Protein AF-0000000085010462 (afdb_homodimer)

InterPro domains:
  IPR046797 PD-(D/E)XK nuclease-like [PF20516] (203-446)

pLDDT: mean 72.64, std 32.78, range [14.13, 98.88]

Nearest PDB structures (foldseek):
  7nsh-assembly1_Ba  TM=4.538E-01  e=1.465E-03  Sus scrofa
  1n3g-assembly1_A  TM=2.959E-01  e=2.990E-01  Escherichia coli
  4tty-assembly1_B  TM=4.548E-01  e=4.656E+00  Chlamydomonas reinhardtii
  6hr9-assembly1_A  TM=2.510E-01  e=1.864E+00  Pseudomonas aeruginosa PAO1
  7z8l-assembly1_f  TM=2.299E-01  e=8.248E+00  Homo sapiens

Sequence (916 aa):
MFDQVIDIKSRIQQWRLNTAIQTNDYEPPTGSEQHWKSPCRDIPTPPPSNHDMDRSPSPAKKRRVGQSPVEEDDVQKTPTARSRDASDLPYRLSNPPSFAASESSAASSRYSKSPSRRSGSPTKRFHLQALKKPVFYMPLYDNATDQLPADVQKLYSRIYQIAVERDAFLPHIIRDEICAATGRHIKGSWFTTSPTEQGSMSRDEDRSIALKELEKLKDIVSDARDSQALNRSEASWNMEVHGPLLKLALKPFSSVKRELATTARILPPFVPTSDGAGQAVESKMIDFVLVLALDNIQTSSADKALAERIRDTVLSEPRDMQSVNQTQYQPVQFRPIGSMIETKVTGSAEEGRIQLGVSTAAWHQRIGAFLEAKRSAFPEEDRRAIATLPQLLVLEQEWKLYFACDRGNCLEMVGDMSVGDNKSLIGAYIVVAVVREIARYMTSTYKEFITHVFEPGIMFDQVIDIKSRIQQWRLNTAIQTNDYEPPTGSEQHWKSPCRDIPTPPPSNHDMDRSPSPAKKRRVGQSPVEEDDVQKTPTARSRDASDLPYRLSNPPSFAASESSAASSRYSKSPSRRSGSPTKRFHLQALKKPVFYMPLYDNATDQLPADVQKLYSRIYQIAVERDAFLPHIIRDEICAATGRHIKGSWFTTSPTEQGSMSRDEDRSIALKELEKLKDIVSDARDSQALNRSEASWNMEVHGPLLKLALKPFSSVKRELATTARILPPFVPTSDGAGQAVESKMIDFVLVLALDNIQTSSADKALAERIRDTVLSEPRDMQSVNQTQYQPVQFRPIGSMIETKVTGSAEEGRIQLGVSTAAWHQRIGAFLEAKRSAFPEEDRRAIATLPQLLVLEQEWKLYFACDRGNCLEMVGDMSVGDNKSLIGAYIVVAVVREIARYMTSTYKEFITHVFEPGI

Foldseek 3Di:
DDDDDDDPPPVPPPVPPDVPPPPPDPPPPPPPPDDPDPDPDDDDDDDDDDDDDDDDDDDDDDDDDDDDDDDDDDDDDDDDDYYDDDDDDDPPVDDPDPPPPPPPPPPVPPPVPVPPPPCPPPPPPDAQQQFQFREAAAEQDPPNLVVDDPLCSVLVVVLCCCFPVLAALAAPLCQVVVCVVAVHDDDPRNHHDPPPDDDPVVSVVVSVLNVVLLVLLVQLLVQLVVCVVVVHDPVSNCVRHVVSLLQSLCVVPQFKDKDFKQPFDFQPVLFTAGVPPRDGDPAGIFGMFIWGRLCDPPHDPVSNVLLVLLQVVLVPDPPSLSALFRGPPPVRRSTHTQETEHEPQDDDPVVSVVNRSRRVSSRCSSLVVLLVVQCVVPVPDDDDDDDKGWYWYHYNFWIWIWIFDDPPSHTYTYDTDTQFGSNDSSRSSSVSSSSNSSSVSCVPSVVVVSCVSRDRDD/DPPDVPPPVPVVVPVVPPPPPDPPPPPPDDPDPDPPDDDDDDDDDDDYYYYYDDDDDYDDDDDDDDDDDDDDDDDDDDDDDDDDDPDDPPPPPDDPDDPDDPPPPPPCPCPPPPPPPPCPPVPPPDAQQQFQFREAAAEQDPPNLVVDDPLCSVLVVVLCCCFPVLAALAAPLCQVVVCVVAVHDDDPRNHHDPPPDDDPVVSVVVSVLNVVLLVLLVQQLVQLVVCVVVVHDPVSNCVRHVVSLLQSLCVVPQFKDKDFWQPFDFQPVLFTAGPPPRDGDPAGIFGMFIWGRLCDPPHDPVSNVLLVLQQVVLVPDPPSLSALFRGPPPVRRSTHTQETEHEPQDDDPVVRVVNRSRRVSSRCSSLVVLLVVQCVVPVPDDDDDDDKGWYWYHYNFWIWIWIFDDPPSHTYTYDTDTQFGSNDSSRSSSVSSSSNSSSVSCVPSVVVVSCVSRDRDD

Radius of gyration: 39.03 Å; Cα contacts (8 Å, |Δi|>4): 1138; chains: 2; bounding box: 120×104×137 Å

Organism: Metarhizium robertsii (strain ARSEF 23 / ATCC MYA-3075) (NCBI:txid655844)

Structure (mmCIF, N/CA/C/O backbone):
data_AF-0000000085010462-model_v1
#
loop_
_entity.id
_entity.type
_entity.pdbx_description
1 polymer 'Methyltransferase type 11'
#
loop_
_atom_site.group_PDB
_atom_site.id
_atom_site.type_symbol
_atom_site.label_atom_id
_atom_site.label_alt_id
_atom_site.label_comp_id
_atom_site.label_asym_id
_atom_site.label_entity_id
_atom_site.label_seq_id
_atom_site.pdbx_PDB_ins_code
_atom_site.Cartn_x
_atom_site.Cartn_y
_atom_site.Cartn_z
_atom_site.occupancy
_atom_site.B_iso_or_equiv
_atom_site.auth_seq_id
_atom_site.auth_comp_id
_atom_site.auth_asym_id
_atom_site.auth_atom_id
_atom_site.pdbx_PDB_model_num
ATOM 1 N N . MET A 1 1 ? 39.781 43.125 -8.961 1 25.03 1 MET A N 1
ATOM 2 C CA . MET A 1 1 ? 40.781 42.125 -8.57 1 25.03 1 MET A CA 1
ATOM 3 C C . MET A 1 1 ? 40.812 41.938 -7.059 1 25.03 1 MET A C 1
ATOM 5 O O . MET A 1 1 ? 41.812 41.531 -6.504 1 25.03 1 MET A O 1
ATOM 9 N N . PHE A 1 2 ? 39.781 42.438 -6.27 1 25.45 2 PHE A N 1
ATOM 10 C CA . PHE A 1 2 ? 39.156 42.312 -4.965 1 25.45 2 PHE A CA 1
ATOM 11 C C . PHE A 1 2 ? 38.938 40.844 -4.605 1 25.45 2 PHE A C 1
ATOM 13 O O . PHE A 1 2 ? 38.906 40 -5.488 1 25.45 2 PHE A O 1
ATOM 20 N N . ASP A 1 3 ? 38.062 40.25 -3.617 1 27.42 3 ASP A N 1
ATOM 21 C CA . ASP A 1 3 ? 38.531 39.719 -2.334 1 27.42 3 ASP A CA 1
ATOM 22 C C . ASP A 1 3 ? 38.75 38.219 -2.404 1 27.42 3 ASP A C 1
ATOM 24 O O . ASP A 1 3 ? 37.812 37.438 -2.412 1 27.42 3 ASP A O 1
ATOM 28 N N . GLN A 1 4 ? 39.594 37.719 -3.123 1 25.83 4 GLN A N 1
ATOM 29 C CA . GLN A 1 4 ? 39.812 36.281 -3.367 1 25.83 4 GLN A CA 1
ATOM 30 C C . GLN A 1 4 ? 40.094 35.531 -2.064 1 25.83 4 GLN A C 1
ATOM 32 O O . GLN A 1 4 ? 39.375 34.625 -1.703 1 25.83 4 GLN A O 1
ATOM 37 N N . VAL A 1 5 ? 41.375 34.969 -1.771 1 27.78 5 VAL A N 1
ATOM 38 C CA . VAL A 1 5 ? 42.25 33.812 -1.48 1 27.78 5 VAL A CA 1
ATOM 39 C C . VAL A 1 5 ? 42.781 33.906 -0.055 1 27.78 5 VAL A C 1
ATOM 41 O O . VAL A 1 5 ? 43.531 33.062 0.404 1 27.78 5 VAL A O 1
ATOM 44 N N . ILE A 1 6 ? 42.719 35.062 0.645 1 27.16 6 ILE A N 1
ATOM 45 C CA . ILE A 1 6 ? 43.719 35.312 1.694 1 27.16 6 ILE A CA 1
ATOM 46 C C . ILE A 1 6 ? 43.469 34.375 2.861 1 27.16 6 ILE A C 1
ATOM 48 O O . ILE A 1 6 ? 44.406 33.688 3.334 1 27.16 6 ILE A O 1
ATOM 52 N N . ASP A 1 7 ? 42.781 34.688 3.979 1 27.45 7 ASP A N 1
ATOM 53 C CA . ASP A 1 7 ? 43.156 34.438 5.367 1 27.45 7 ASP A CA 1
ATOM 54 C C . ASP A 1 7 ? 42.688 33.062 5.824 1 27.45 7 ASP A C 1
ATOM 56 O O . ASP A 1 7 ? 41.5 32.844 6.078 1 27.45 7 ASP A O 1
ATOM 60 N N . ILE A 1 8 ? 42.938 31.953 5.215 1 28.73 8 ILE A N 1
ATOM 61 C CA . ILE A 1 8 ? 42.781 30.547 5.625 1 28.73 8 ILE A CA 1
ATOM 62 C C . ILE A 1 8 ? 43.562 30.328 6.926 1 28.73 8 ILE A C 1
ATOM 64 O O . ILE A 1 8 ? 43.219 29.422 7.695 1 28.73 8 ILE A O 1
ATOM 68 N N . LYS A 1 9 ? 44.812 30.984 7.031 1 28.86 9 LYS A N 1
ATOM 69 C CA . LYS A 1 9 ? 45.969 30.672 7.824 1 28.86 9 LYS A CA 1
ATOM 70 C C . LYS A 1 9 ? 45.719 30.844 9.32 1 28.86 9 LYS A C 1
ATOM 72 O O . LYS A 1 9 ? 46.125 30.031 10.133 1 28.86 9 LYS A O 1
ATOM 77 N N . SER A 1 10 ? 45.344 32.031 9.68 1 28.75 10 SER A N 1
ATOM 78 C CA . SER A 1 10 ? 45.562 32.406 11.07 1 28.75 10 SER A CA 1
ATOM 79 C C . SER A 1 10 ? 44.688 31.562 12.016 1 28.75 10 SER A C 1
ATOM 81 O O . SER A 1 10 ? 44.688 31.797 13.219 1 28.75 10 SER A O 1
ATOM 83 N N . ARG A 1 11 ? 43.812 30.781 11.422 1 29.14 11 ARG A N 1
ATOM 84 C CA . ARG A 1 11 ? 42.969 29.875 12.18 1 29.14 11 ARG A CA 1
ATOM 85 C C . ARG A 1 11 ? 43.812 28.797 12.875 1 29.14 11 ARG A C 1
ATOM 87 O O . ARG A 1 11 ? 43.344 28.203 13.852 1 29.14 11 ARG A O 1
ATOM 94 N N . ILE A 1 12 ? 44.812 28.406 12.18 1 31.56 12 ILE A N 1
ATOM 95 C CA . ILE A 1 12 ? 45.562 27.25 12.688 1 31.56 12 ILE A CA 1
ATOM 96 C C . ILE A 1 12 ? 46.219 27.609 14.023 1 31.56 12 ILE A C 1
ATOM 98 O O . ILE A 1 12 ? 46.156 26.812 14.969 1 31.56 12 ILE A O 1
ATOM 102 N N . GLN A 1 13 ? 46.906 28.719 14.047 1 30.94 13 GLN A N 1
ATOM 103 C CA . GLN A 1 13 ? 47.938 28.891 15.039 1 30.94 13 GLN A CA 1
ATOM 104 C C . GLN A 1 13 ? 47.344 29.031 16.438 1 30.94 13 GLN A C 1
ATOM 106 O O . GLN A 1 13 ? 47.844 28.422 17.391 1 30.94 13 GLN A O 1
ATOM 111 N N . GLN A 1 14 ? 46.469 30.016 16.625 1 28.59 14 GLN A N 1
ATOM 112 C CA . GLN A 1 14 ? 46.344 30.375 18.031 1 28.59 14 GLN A CA 1
ATOM 113 C C . GLN A 1 14 ? 45.656 29.281 18.828 1 28.59 14 GLN A C 1
ATOM 115 O O . GLN A 1 14 ? 45.5 29.375 20.047 1 28.59 14 GLN A O 1
ATOM 120 N N . TRP A 1 15 ? 45.094 28.266 18.156 1 29.16 15 TRP A N 1
ATOM 121 C CA . TRP A 1 15 ? 44.531 27.125 18.875 1 29.16 15 TRP A CA 1
ATOM 122 C C . TRP A 1 15 ? 45.594 26.438 19.719 1 29.16 15 TRP A C 1
ATOM 124 O O . TRP A 1 15 ? 45.312 25.969 20.828 1 29.16 15 TRP A O 1
ATOM 134 N N . ARG A 1 16 ? 46.75 26.516 19.141 1 28 16 ARG A N 1
ATOM 135 C CA . ARG A 1 16 ? 47.812 25.781 19.828 1 28 16 ARG A CA 1
ATOM 136 C C . ARG A 1 16 ? 48 26.266 21.266 1 28 16 ARG A C 1
ATOM 138 O O . ARG A 1 16 ? 48.375 25.484 22.141 1 28 16 ARG A O 1
ATOM 145 N N . LEU A 1 17 ? 48.062 27.594 21.375 1 26.77 17 LEU A N 1
ATOM 146 C CA . LEU A 1 17 ? 48.875 27.984 22.516 1 26.77 17 LEU A CA 1
ATOM 147 C C . LEU A 1 17 ? 48.219 27.531 23.828 1 26.77 17 LEU A C 1
ATOM 149 O O . LEU A 1 17 ? 48.875 27.016 24.719 1 26.77 17 LEU A O 1
ATOM 153 N N . ASN A 1 18 ? 47.188 28.141 24.328 1 25.89 18 ASN A N 1
ATOM 154 C CA . ASN A 1 18 ? 47.125 28.25 25.781 1 25.89 18 ASN A CA 1
ATOM 155 C C . ASN A 1 18 ? 46.531 27 26.422 1 25.89 18 ASN A C 1
ATOM 157 O O . ASN A 1 18 ? 45.344 26.922 26.625 1 25.89 18 ASN A O 1
ATOM 161 N N . THR A 1 19 ? 46.688 25.781 25.766 1 25.42 19 THR A N 1
ATOM 162 C CA . THR A 1 19 ? 46.281 24.547 26.453 1 25.42 19 THR A CA 1
ATOM 163 C C . THR A 1 19 ? 46.969 24.422 27.797 1 25.42 19 THR A C 1
ATOM 165 O O . THR A 1 19 ? 48.094 23.891 27.875 1 25.42 19 THR A O 1
ATOM 168 N N . ALA A 1 20 ? 47.094 25.594 28.422 1 23.14 20 ALA A N 1
ATOM 169 C CA . ALA A 1 20 ? 47.812 25.484 29.672 1 23.14 20 ALA A CA 1
ATOM 170 C C . ALA A 1 20 ? 47.188 24.438 30.594 1 23.14 20 ALA A C 1
ATOM 172 O O . ALA A 1 20 ? 45.969 24.406 30.766 1 23.14 20 ALA A O 1
ATOM 173 N N . ILE A 1 21 ? 47.875 23.359 30.875 1 24.48 21 ILE A N 1
ATOM 174 C CA . ILE A 1 21 ? 47.75 22.078 31.547 1 24.48 21 ILE A CA 1
ATOM 175 C C . ILE A 1 21 ? 47.312 22.281 33 1 24.48 21 ILE A C 1
ATOM 177 O O . ILE A 1 21 ? 48.156 22.281 33.906 1 24.48 21 ILE A O 1
ATOM 181 N N . GLN A 1 22 ? 46.375 23.188 33.281 1 21.33 22 GLN A N 1
ATOM 182 C CA . GLN A 1 22 ? 46.438 23.469 34.719 1 21.33 22 GLN A CA 1
ATOM 183 C C . GLN A 1 22 ? 46.312 22.188 35.531 1 21.33 22 GLN A C 1
ATOM 185 O O . GLN A 1 22 ? 45.594 21.266 35.156 1 21.33 22 GLN A O 1
ATOM 190 N N . THR A 1 23 ? 47.25 21.938 36.5 1 22.33 23 THR A N 1
ATOM 191 C CA . THR A 1 23 ? 47.688 20.984 37.5 1 22.33 23 THR A CA 1
ATOM 192 C C . THR A 1 23 ? 46.594 20.719 38.531 1 22.33 23 THR A C 1
ATOM 194 O O . THR A 1 23 ? 46.844 20.016 39.531 1 22.33 23 THR A O 1
ATOM 197 N N . ASN A 1 24 ? 45.375 20.828 38.156 1 21.19 24 ASN A N 1
ATOM 198 C CA . ASN A 1 24 ? 44.594 20.859 39.375 1 21.19 24 ASN A CA 1
ATOM 199 C C . ASN A 1 24 ? 44.844 19.641 40.25 1 21.19 24 ASN A C 1
ATOM 201 O O . ASN A 1 24 ? 45 18.516 39.75 1 21.19 24 ASN A O 1
ATOM 205 N N . ASP A 1 25 ? 45.219 19.828 41.5 1 22.12 25 ASP A N 1
ATOM 206 C CA . ASP A 1 25 ? 45.594 19.125 42.75 1 22.12 25 ASP A CA 1
ATOM 207 C C . ASP A 1 25 ? 44.469 18.172 43.156 1 22.12 25 ASP A C 1
ATOM 209 O O . ASP A 1 25 ? 43.344 18.578 43.344 1 22.12 25 ASP A O 1
ATOM 213 N N . TYR A 1 26 ? 44.469 16.969 42.594 1 21.98 26 TYR A N 1
ATOM 214 C CA . TYR A 1 26 ? 43.656 15.789 42.781 1 21.98 26 TYR A CA 1
ATOM 215 C C . TYR A 1 26 ? 43.594 15.406 44.281 1 21.98 26 TYR A C 1
ATOM 217 O O . TYR A 1 26 ? 44.562 14.867 44.812 1 21.98 26 TYR A O 1
ATOM 225 N N . GLU A 1 27 ? 43.188 16.406 45.125 1 21.53 27 GLU A N 1
ATOM 226 C CA . GLU A 1 27 ? 43.344 15.867 46.5 1 21.53 27 GLU A CA 1
ATOM 227 C C . GLU A 1 27 ? 42.594 14.562 46.656 1 21.53 27 GLU A C 1
ATOM 229 O O . GLU A 1 27 ? 41.438 14.445 46.188 1 21.53 27 GLU A O 1
ATOM 234 N N . PRO A 1 28 ? 43.281 13.539 46.969 1 22.84 28 PRO A N 1
ATOM 235 C CA . PRO A 1 28 ? 43.031 12.109 47.094 1 22.84 28 PRO A CA 1
ATOM 236 C C . PRO A 1 28 ? 41.906 11.789 48.094 1 22.84 28 PRO A C 1
ATOM 238 O O . PRO A 1 28 ? 42.031 12.18 49.281 1 22.84 28 PRO A O 1
ATOM 241 N N . PRO A 1 29 ? 40.656 12.188 47.844 1 21.95 29 PRO A N 1
ATOM 242 C CA . PRO A 1 29 ? 39.844 12.078 49.062 1 21.95 29 PRO A CA 1
ATOM 243 C C . PRO A 1 29 ? 40 10.727 49.75 1 21.95 29 PRO A C 1
ATOM 245 O O . PRO A 1 29 ? 40.312 9.719 49.094 1 21.95 29 PRO A O 1
ATOM 248 N N . THR A 1 30 ? 40.312 10.727 50.969 1 20.41 30 THR A N 1
ATOM 249 C CA . THR A 1 30 ? 40.656 9.719 51.969 1 20.41 30 THR A CA 1
ATOM 250 C C . THR A 1 30 ? 39.469 8.82 52.25 1 20.41 30 THR A C 1
ATOM 252 O O . THR A 1 30 ? 38.531 9.219 52.969 1 20.41 30 THR A O 1
ATOM 255 N N . GLY A 1 31 ? 38.688 8.461 51.219 1 19.86 31 GLY A N 1
ATOM 256 C CA . GLY A 1 31 ? 37.562 7.602 51.562 1 19.86 31 GLY A CA 1
ATOM 257 C C . GLY A 1 31 ? 37.938 6.453 52.5 1 19.86 31 GLY A C 1
ATOM 258 O O . GLY A 1 31 ? 38.844 5.676 52.156 1 19.86 31 GLY A O 1
ATOM 259 N N . SER A 1 32 ? 37.844 6.66 53.75 1 18.5 32 SER A N 1
ATOM 260 C CA . SER A 1 32 ? 38.094 5.672 54.812 1 18.5 32 SER A CA 1
ATOM 261 C C . SER A 1 32 ? 37.344 4.383 54.562 1 18.5 32 SER A C 1
ATOM 263 O O . SER A 1 32 ? 36.156 4.418 54.219 1 18.5 32 SER A O 1
ATOM 265 N N . GLU A 1 33 ? 38.062 3.35 54.125 1 20.02 33 GLU A N 1
ATOM 266 C CA . GLU A 1 33 ? 37.812 1.936 53.844 1 20.02 33 GLU A CA 1
ATOM 267 C C . GLU A 1 33 ? 37.188 1.236 55.062 1 20.02 33 GLU A C 1
ATOM 269 O O . GLU A 1 33 ? 36.938 0.026 55.031 1 20.02 33 GLU A O 1
ATOM 274 N N . GLN A 1 34 ? 36.406 1.905 55.906 1 18.52 34 GLN A N 1
ATOM 275 C CA . GLN A 1 34 ? 36.344 1.081 57.125 1 18.52 34 GLN A CA 1
ATOM 276 C C . GLN A 1 34 ? 35.875 -0.331 56.812 1 18.52 34 GLN A C 1
ATOM 278 O O . GLN A 1 34 ? 35.094 -0.531 55.875 1 18.52 34 GLN A O 1
ATOM 283 N N . HIS A 1 35 ? 36.469 -1.349 57.438 1 17.92 35 HIS A N 1
ATOM 284 C CA . HIS A 1 35 ? 36.75 -2.777 57.531 1 17.92 35 HIS A CA 1
ATOM 285 C C . HIS A 1 35 ? 35.5 -3.557 57.938 1 17.92 35 HIS A C 1
ATOM 287 O O . HIS A 1 35 ? 35.469 -4.785 57.844 1 17.92 35 HIS A O 1
ATOM 293 N N . TRP A 1 36 ? 34.219 -2.943 58.125 1 18.59 36 TRP A N 1
ATOM 294 C CA . TRP A 1 36 ? 33.719 -3.707 59.25 1 18.59 36 TRP A CA 1
ATOM 295 C C . TRP A 1 36 ? 33.469 -5.16 58.844 1 18.59 36 TRP A C 1
ATOM 297 O O . TRP A 1 36 ? 33.062 -5.449 57.719 1 18.59 36 TRP A O 1
ATOM 307 N N . LYS A 1 37 ? 34.125 -6.098 59.531 1 17.11 37 LYS A N 1
ATOM 308 C CA . LYS A 1 37 ? 34.25 -7.547 59.688 1 17.11 37 LYS A CA 1
ATOM 309 C C . LYS A 1 37 ? 32.875 -8.203 59.812 1 17.11 37 LYS A C 1
ATOM 311 O O . LYS A 1 37 ? 32.062 -7.781 60.625 1 17.11 37 LYS A O 1
ATOM 316 N N . SER A 1 38 ? 32.312 -8.641 58.625 1 19.19 38 SER A N 1
ATOM 317 C CA . SER A 1 38 ? 31.203 -9.57 58.469 1 19.19 38 SER A CA 1
ATOM 318 C C . SER A 1 38 ? 31.297 -10.727 59.438 1 19.19 38 SER A C 1
ATOM 320 O O . SER A 1 38 ? 32.281 -11.492 59.438 1 19.19 38 SER A O 1
ATOM 322 N N . PRO A 1 39 ? 30.906 -10.617 60.656 1 17.45 39 PRO A N 1
ATOM 323 C CA . PRO A 1 39 ? 31.062 -11.75 61.594 1 17.45 39 PRO A CA 1
ATOM 324 C C . PRO A 1 39 ? 30.406 -13.031 61.062 1 17.45 39 PRO A C 1
ATOM 326 O O . PRO A 1 39 ? 29.438 -12.969 60.312 1 17.45 39 PRO A O 1
ATOM 329 N N . CYS A 1 40 ? 31.156 -14.133 61.031 1 18.7 40 CYS A N 1
ATOM 330 C CA . CYS A 1 40 ? 31.188 -15.57 60.781 1 18.7 40 CYS A CA 1
ATOM 331 C C . CYS A 1 40 ? 30.156 -16.281 61.656 1 18.7 40 CYS A C 1
ATOM 333 O O . CYS A 1 40 ? 30.234 -17.5 61.844 1 18.7 40 CYS A O 1
ATOM 335 N N . ARG A 1 41 ? 28.984 -15.719 62.062 1 16.53 41 ARG A N 1
ATOM 336 C CA . ARG A 1 41 ? 28.516 -16.516 63.188 1 16.53 41 ARG A CA 1
ATOM 337 C C . ARG A 1 41 ? 28.344 -17.984 62.781 1 16.53 41 ARG A C 1
ATOM 339 O O . ARG A 1 41 ? 27.938 -18.281 61.656 1 16.53 41 ARG A O 1
ATOM 346 N N . ASP A 1 42 ? 28.531 -18.969 63.719 1 15.96 42 ASP A N 1
ATOM 347 C CA . ASP A 1 42 ? 28.844 -20.359 64.062 1 15.96 42 ASP A CA 1
ATOM 348 C C . ASP A 1 42 ? 27.594 -21.234 63.938 1 15.96 42 ASP A C 1
ATOM 350 O O . ASP A 1 42 ? 27.688 -22.453 63.75 1 15.96 42 ASP A O 1
ATOM 354 N N . ILE A 1 43 ? 26.281 -20.906 63.906 1 18.97 43 ILE A N 1
ATOM 355 C CA . ILE A 1 43 ? 25.703 -21.828 64.875 1 18.97 43 ILE A CA 1
ATOM 356 C C . ILE A 1 43 ? 25.703 -23.25 64.312 1 18.97 43 ILE A C 1
ATOM 358 O O . ILE A 1 43 ? 25.516 -23.438 63.125 1 18.97 43 ILE A O 1
ATOM 362 N N . PRO A 1 44 ? 25.422 -24.328 65.25 1 17.05 44 PRO A N 1
ATOM 363 C CA . PRO A 1 44 ? 25.734 -25.734 65.562 1 17.05 44 PRO A CA 1
ATOM 364 C C . PRO A 1 44 ? 24.922 -26.703 64.688 1 17.05 44 PRO A C 1
ATOM 366 O O . PRO A 1 44 ? 23.969 -26.281 64 1 17.05 44 PRO A O 1
ATOM 369 N N . THR A 1 45 ? 24.578 -27.906 65.312 1 16.92 45 THR A N 1
ATOM 370 C CA . THR A 1 45 ? 24.828 -29.344 65.25 1 16.92 45 THR A CA 1
ATOM 371 C C . THR A 1 45 ? 23.578 -30.078 64.75 1 16.92 45 THR A C 1
ATOM 373 O O . THR A 1 45 ? 23.672 -31.047 64 1 16.92 45 THR A O 1
ATOM 376 N N . PRO A 1 46 ? 22.172 -29.812 64.812 1 19.16 46 PRO A N 1
ATOM 377 C CA . PRO A 1 46 ? 21.656 -31.016 65.5 1 19.16 46 PRO A CA 1
ATOM 378 C C . PRO A 1 46 ? 21.594 -32.219 64.562 1 19.16 46 PRO A C 1
ATOM 380 O O . PRO A 1 46 ? 21.547 -32.031 63.312 1 19.16 46 PRO A O 1
ATOM 383 N N . PRO A 1 47 ? 21.156 -33.562 65.125 1 18.03 47 PRO A N 1
ATOM 384 C CA . PRO A 1 47 ? 21.484 -34.969 64.938 1 18.03 47 PRO A CA 1
ATOM 385 C C . PRO A 1 47 ? 20.625 -35.656 63.906 1 18.03 47 PRO A C 1
ATOM 387 O O . PRO A 1 47 ? 19.672 -35.062 63.375 1 18.03 47 PRO A O 1
ATOM 390 N N . PRO A 1 48 ? 19.953 -36.906 64.312 1 16.62 48 PRO A N 1
ATOM 391 C CA . PRO A 1 48 ? 20.078 -38.312 63.844 1 16.62 48 PRO A CA 1
ATOM 392 C C . PRO A 1 48 ? 18.875 -38.75 63.031 1 16.62 48 PRO A C 1
ATOM 394 O O . PRO A 1 48 ? 19.047 -39.531 62.062 1 16.62 48 PRO A O 1
ATOM 397 N N . SER A 1 49 ? 17.516 -38.406 63.094 1 16.92 49 SER A N 1
ATOM 398 C CA . SER A 1 49 ? 16.75 -39.625 63.375 1 16.92 49 SER A CA 1
ATOM 399 C C . SER A 1 49 ? 16.484 -40.406 62.125 1 16.92 49 SER A C 1
ATOM 401 O O . SER A 1 49 ? 16.516 -39.875 61 1 16.92 49 SER A O 1
ATOM 403 N N . ASN A 1 50 ? 15.859 -41.75 62.25 1 15.95 50 ASN A N 1
ATOM 404 C CA . ASN A 1 50 ? 15.867 -43.188 62 1 15.95 50 ASN A CA 1
ATOM 405 C C . ASN A 1 50 ? 14.805 -43.562 60.969 1 15.95 50 ASN A C 1
ATOM 407 O O . ASN A 1 50 ? 15.062 -44.375 60.062 1 15.95 50 ASN A O 1
ATOM 411 N N . HIS A 1 51 ? 13.461 -43.344 61.062 1 16.77 51 HIS A N 1
ATOM 412 C CA . HIS A 1 51 ? 12.703 -44.594 61.094 1 16.77 51 HIS A CA 1
ATOM 413 C C . HIS A 1 51 ? 12.469 -45.156 59.688 1 16.77 51 HIS A C 1
ATOM 415 O O . HIS A 1 51 ? 12.492 -44.375 58.719 1 16.77 51 HIS A O 1
ATOM 421 N N . ASP A 1 52 ? 11.766 -46.438 59.531 1 15.5 52 ASP A N 1
ATOM 422 C CA . ASP A 1 52 ? 11.75 -47.781 59.031 1 15.5 52 ASP A CA 1
ATOM 423 C C . ASP A 1 52 ? 10.727 -47.938 57.906 1 15.5 52 ASP A C 1
ATOM 425 O O . ASP A 1 52 ? 10.898 -48.75 57 1 15.5 52 ASP A O 1
ATOM 429 N N . MET A 1 53 ? 9.516 -47.375 57.812 1 17.64 53 MET A N 1
ATOM 430 C CA . MET A 1 53 ? 8.555 -48.438 57.625 1 17.64 53 MET A CA 1
ATOM 431 C C . MET A 1 53 ? 8.57 -48.969 56.219 1 17.64 53 MET A C 1
ATOM 433 O O . MET A 1 53 ? 8.875 -48.25 55.281 1 17.64 53 MET A O 1
ATOM 437 N N . ASP A 1 54 ? 7.809 -50.219 55.906 1 15.58 54 ASP A N 1
ATOM 438 C CA . ASP A 1 54 ? 7.852 -51.531 55.25 1 15.58 54 ASP A CA 1
ATOM 439 C C . ASP A 1 54 ? 7.07 -51.531 53.938 1 15.58 54 ASP A C 1
ATOM 441 O O . ASP A 1 54 ? 7.578 -52 52.938 1 15.58 54 ASP A O 1
ATOM 445 N N . ARG A 1 55 ? 5.656 -51.562 53.844 1 16.19 55 ARG A N 1
ATOM 446 C CA . ARG A 1 55 ? 5.047 -52.812 53.438 1 16.19 55 ARG A CA 1
ATOM 447 C C . ARG A 1 55 ? 4.984 -52.938 51.906 1 16.19 55 ARG A C 1
ATOM 449 O O . ARG A 1 55 ? 5.078 -51.938 51.188 1 16.19 55 ARG A O 1
ATOM 456 N N . SER A 1 56 ? 3.746 -53.625 51.344 1 16.12 56 SER A N 1
ATOM 457 C CA . SER A 1 56 ? 3.541 -54.906 50.656 1 16.12 56 SER A CA 1
ATOM 458 C C . SER A 1 56 ? 3.316 -54.719 49.156 1 16.12 56 SER A C 1
ATOM 460 O O . SER A 1 56 ? 2.984 -53.625 48.719 1 16.12 56 SER A O 1
ATOM 462 N N . PRO A 1 57 ? 2.578 -55.844 48.469 1 15.99 57 PRO A N 1
ATOM 463 C CA . PRO A 1 57 ? 2.904 -56.781 47.406 1 15.99 57 PRO A CA 1
ATOM 464 C C . PRO A 1 57 ? 2.164 -56.438 46.094 1 15.99 57 PRO A C 1
ATOM 466 O O . PRO A 1 57 ? 2.768 -56.438 45.031 1 15.99 57 PRO A O 1
ATOM 469 N N . SER A 1 58 ? 0.787 -56.281 45.969 1 16.14 58 SER A N 1
ATOM 470 C CA . SER A 1 58 ? 0.135 -57.375 45.281 1 16.14 58 SER A CA 1
ATOM 471 C C . SER A 1 58 ? 0.153 -57.219 43.781 1 16.14 58 SER A C 1
ATOM 473 O O . SER A 1 58 ? 0.305 -56.094 43.281 1 16.14 58 SER A O 1
ATOM 475 N N . PRO A 1 59 ? -0.767 -58.125 43 1 15.37 59 PRO A N 1
ATOM 476 C CA . PRO A 1 59 ? -0.601 -59.062 41.906 1 15.37 59 PRO A CA 1
ATOM 477 C C . PRO A 1 59 ? -0.971 -58.5 40.531 1 15.37 59 PRO A C 1
ATOM 479 O O . PRO A 1 59 ? -1.524 -57.375 40.469 1 15.37 59 PRO A O 1
ATOM 482 N N . ALA A 1 60 ? -1.539 -59.469 39.625 1 15.05 60 ALA A N 1
ATOM 483 C CA . ALA A 1 60 ? -1.256 -60.094 38.312 1 15.05 60 ALA A CA 1
ATOM 484 C C . ALA A 1 60 ? -2.299 -59.688 37.281 1 15.05 60 ALA A C 1
ATOM 486 O O . ALA A 1 60 ? -2.143 -59.969 36.094 1 15.05 60 ALA A O 1
ATOM 487 N N . LYS A 1 61 ? -3.418 -58.938 37.5 1 14.83 61 LYS A N 1
ATOM 488 C CA . LYS A 1 61 ? -4.551 -59.562 36.812 1 14.83 61 LYS A CA 1
ATOM 489 C C . LYS A 1 61 ? -4.355 -59.531 35.312 1 14.83 61 LYS A C 1
ATOM 491 O O . LYS A 1 61 ? -3.762 -58.594 34.781 1 14.83 61 LYS A O 1
ATOM 496 N N . LYS A 1 62 ? -5.359 -60.375 34.594 1 15.31 62 LYS A N 1
ATOM 497 C CA . LYS A 1 62 ? -5.492 -61.312 33.5 1 15.31 62 LYS A CA 1
ATOM 498 C C . LYS A 1 62 ? -5.805 -60.594 32.188 1 15.31 62 LYS A C 1
ATOM 500 O O . LYS A 1 62 ? -6.102 -59.375 32.188 1 15.31 62 LYS A O 1
ATOM 505 N N . ARG A 1 63 ? -7.035 -61 31.609 1 14.56 63 ARG A N 1
ATOM 506 C CA . ARG A 1 63 ? -7.254 -61.906 30.484 1 14.56 63 ARG A CA 1
ATOM 507 C C . ARG A 1 63 ? -7.617 -61.125 29.234 1 14.56 63 ARG A C 1
ATOM 509 O O . ARG A 1 63 ? -7.012 -61.312 28.172 1 14.56 63 ARG A O 1
ATOM 516 N N . ARG A 1 64 ? -8.992 -60.938 28.922 1 14.68 64 ARG A N 1
ATOM 517 C CA . ARG A 1 64 ? -9.641 -61.719 27.859 1 14.68 64 ARG A CA 1
ATOM 518 C C . ARG A 1 64 ? -9.594 -60.969 26.531 1 14.68 64 ARG A C 1
ATOM 520 O O . ARG A 1 64 ? -9.43 -59.75 26.516 1 14.68 64 ARG A O 1
ATOM 527 N N . VAL A 1 65 ? -10.461 -61.531 25.547 1 14.3 65 VAL A N 1
ATOM 528 C CA . VAL A 1 65 ? -10.445 -62.156 24.234 1 14.3 65 VAL A CA 1
ATOM 529 C C . VAL A 1 65 ? -11.078 -61.219 23.203 1 14.3 65 VAL A C 1
ATOM 531 O O . VAL A 1 65 ? -10.523 -61 22.125 1 14.3 65 VAL A O 1
ATOM 534 N N . GLY A 1 66 ? -12.367 -60.812 23.266 1 14.13 66 GLY A N 1
ATOM 535 C CA . GLY A 1 66 ? -13.234 -61.312 22.203 1 14.13 66 GLY A CA 1
ATOM 536 C C . GLY A 1 66 ? -13.102 -60.531 20.922 1 14.13 66 GLY A C 1
ATOM 537 O O . GLY A 1 66 ? -12.555 -59.438 20.906 1 14.13 66 GLY A O 1
ATOM 538 N N . GLN A 1 67 ? -14.039 -61.031 19.859 1 14.65 67 GLN A N 1
ATOM 539 C CA . GLN A 1 67 ? -14.117 -61.469 18.469 1 14.65 67 GLN A CA 1
ATOM 540 C C . GLN A 1 67 ? -14.633 -60.312 17.594 1 14.65 67 GLN A C 1
ATOM 542 O O . GLN A 1 67 ? -14.016 -59.969 16.578 1 14.65 67 GLN A O 1
ATOM 547 N N . SER A 1 68 ? -15.969 -60.094 17.547 1 14.63 68 SER A N 1
ATOM 548 C CA . SER A 1 68 ? -16.672 -60.5 16.344 1 14.63 68 SER A CA 1
ATOM 549 C C . SER A 1 68 ? -16.531 -59.5 15.227 1 14.63 68 SER A C 1
ATOM 551 O O . SER A 1 68 ? -16.172 -58.344 15.469 1 14.63 68 SER A O 1
ATOM 553 N N . PRO A 1 69 ? -17.656 -59.656 14.281 1 15.12 69 PRO A N 1
ATOM 554 C CA . PRO A 1 69 ? -17.891 -59.906 12.859 1 15.12 69 PRO A CA 1
ATOM 555 C C . PRO A 1 69 ? -18.062 -58.656 12.047 1 15.12 69 PRO A C 1
ATOM 557 O O . PRO A 1 69 ? -18.219 -57.562 12.609 1 15.12 69 PRO A O 1
ATOM 560 N N . VAL A 1 70 ? -18.969 -58.906 10.992 1 14.39 70 VAL A N 1
ATOM 561 C CA . VAL A 1 70 ? -18.969 -58.938 9.531 1 14.39 70 VAL A CA 1
ATOM 562 C C . VAL A 1 70 ? -19.641 -57.656 8.992 1 14.39 70 VAL A C 1
ATOM 564 O O . VAL A 1 70 ? -19.078 -56.969 8.148 1 14.39 70 VAL A O 1
ATOM 567 N N . GLU A 1 71 ? -21.047 -57.625 8.938 1 14.98 71 GLU A N 1
ATOM 568 C CA . GLU A 1 71 ? -21.672 -57.781 7.633 1 14.98 71 GLU A CA 1
ATOM 569 C C . GLU A 1 71 ? -21.75 -56.469 6.891 1 14.98 71 GLU A C 1
ATOM 571 O O . GLU A 1 71 ? -21.625 -55.406 7.5 1 14.98 71 GLU A O 1
ATOM 576 N N . GLU A 1 72 ? -22.656 -56.562 5.809 1 14.21 72 GLU A N 1
ATOM 577 C CA . GLU A 1 72 ? -22.766 -56.469 4.359 1 14.21 72 GLU A CA 1
ATOM 578 C C . GLU A 1 72 ? -23.391 -55.125 3.941 1 14.21 72 GLU A C 1
ATOM 580 O O . GLU A 1 72 ? -22.844 -54.438 3.084 1 14.21 72 GLU A O 1
ATOM 585 N N . ASP A 1 73 ? -24.766 -55 3.938 1 14.74 73 ASP A N 1
ATOM 586 C CA . ASP A 1 73 ? -25.453 -55 2.65 1 14.74 73 ASP A CA 1
ATOM 587 C C . ASP A 1 73 ? -25.453 -53.625 2.02 1 14.74 73 ASP A C 1
ATOM 589 O O . ASP A 1 73 ? -25.25 -52.625 2.709 1 14.74 73 ASP A O 1
ATOM 593 N N . ASP A 1 74 ? -26.5 -53.531 1.105 1 14.52 74 ASP A N 1
ATOM 594 C CA . ASP A 1 74 ? -26.766 -53.406 -0.324 1 14.52 74 ASP A CA 1
ATOM 595 C C . ASP A 1 74 ? -27.141 -51.969 -0.695 1 14.52 74 ASP A C 1
ATOM 597 O O . ASP A 1 74 ? -26.594 -51.406 -1.629 1 14.52 74 ASP A O 1
ATOM 601 N N . VAL A 1 75 ? -28.484 -51.688 -0.607 1 15.79 75 VAL A N 1
ATOM 602 C CA . VAL A 1 75 ? -29.297 -51.562 -1.811 1 15.79 75 VAL A CA 1
ATOM 603 C C . VAL A 1 75 ? -29.156 -50.156 -2.381 1 15.79 75 VAL A C 1
ATOM 605 O O . VAL A 1 75 ? -28.875 -49.188 -1.641 1 15.79 75 VAL A O 1
ATOM 608 N N . GLN A 1 76 ? -29.781 -50.031 -3.625 1 14.7 76 GLN A N 1
ATOM 609 C CA . GLN A 1 76 ? -29.703 -49.594 -5.012 1 14.7 76 GLN A CA 1
ATOM 610 C C . GLN A 1 76 ? -30.359 -48.219 -5.184 1 14.7 76 GLN A C 1
ATOM 612 O O . GLN A 1 76 ? -29.938 -47.406 -6.023 1 14.7 76 GLN A O 1
ATOM 617 N N . LYS A 1 77 ? -31.625 -48 -4.848 1 15.38 77 LYS A N 1
ATOM 618 C CA . LYS A 1 77 ? -32.5 -47.625 -5.938 1 15.38 77 LYS A CA 1
ATOM 619 C C . LYS A 1 77 ? -32.125 -46.25 -6.496 1 15.38 77 LYS A C 1
ATOM 621 O O . LYS A 1 77 ? -31.594 -45.406 -5.77 1 15.38 77 LYS A O 1
ATOM 626 N N . THR A 1 78 ? -32.719 -46.125 -7.754 1 15.11 78 THR A N 1
ATOM 627 C CA . THR A 1 78 ? -32.531 -45.562 -9.094 1 15.11 78 THR A CA 1
ATOM 628 C C . THR A 1 78 ? -32.875 -44.094 -9.117 1 15.11 78 THR A C 1
ATOM 630 O O . THR A 1 78 ? -33.562 -43.562 -8.219 1 15.11 78 THR A O 1
ATOM 633 N N . PRO A 1 79 ? -33.188 -43.781 -10.469 1 15.48 79 PRO A N 1
ATOM 634 C CA . PRO A 1 79 ? -32.656 -42.75 -11.352 1 15.48 79 PRO A CA 1
ATOM 635 C C . PRO A 1 79 ? -33.438 -41.438 -11.289 1 15.48 79 PRO A C 1
ATOM 637 O O . PRO A 1 79 ? -32.844 -40.375 -11.094 1 15.48 79 PRO A O 1
ATOM 640 N N . THR A 1 80 ? -34.688 -41.5 -12.047 1 14.68 80 THR A N 1
ATOM 641 C CA . THR A 1 80 ? -34.75 -40.875 -13.367 1 14.68 80 THR A CA 1
ATOM 642 C C . THR A 1 80 ? -35.156 -39.406 -13.25 1 14.68 80 THR A C 1
ATOM 644 O O . THR A 1 80 ? -35.5 -38.938 -12.164 1 14.68 80 THR A O 1
ATOM 647 N N . ALA A 1 81 ? -36.312 -39.188 -14.172 1 15.53 81 ALA A N 1
ATOM 648 C CA . ALA A 1 81 ? -36.312 -38.406 -15.406 1 15.53 81 ALA A CA 1
ATOM 649 C C . ALA A 1 81 ? -36.656 -36.938 -15.148 1 15.53 81 ALA A C 1
ATOM 651 O O . ALA A 1 81 ? -35.906 -36.062 -15.555 1 15.53 81 ALA A O 1
ATOM 652 N N . ARG A 1 82 ? -37.969 -36.625 -15.359 1 15.84 82 ARG A N 1
ATOM 653 C CA . ARG A 1 82 ? -38.406 -35.969 -16.578 1 15.84 82 ARG A CA 1
ATOM 654 C C . ARG A 1 82 ? -38.406 -34.438 -16.422 1 15.84 82 ARG A C 1
ATOM 656 O O . ARG A 1 82 ? -38.25 -33.938 -15.312 1 15.84 82 ARG A O 1
ATOM 663 N N . SER A 1 83 ? -39.625 -33.844 -16.844 1 15.55 83 SER A N 1
ATOM 664 C CA . SER A 1 83 ? -40.062 -33.031 -17.969 1 15.55 83 SER A CA 1
ATOM 665 C C . SER A 1 83 ? -40 -31.547 -17.609 1 15.55 83 SER A C 1
ATOM 667 O O . SER A 1 83 ? -39.812 -31.188 -16.453 1 15.55 83 SER A O 1
ATOM 669 N N . ARG A 1 84 ? -41.125 -31 -18.078 1 16.88 84 ARG A N 1
ATOM 670 C CA . ARG A 1 84 ? -41.406 -30.016 -19.125 1 16.88 84 ARG A CA 1
ATOM 671 C C . ARG A 1 84 ? -41.219 -28.594 -18.594 1 16.88 84 ARG A C 1
ATOM 673 O O . ARG A 1 84 ? -40.438 -27.812 -19.141 1 16.88 84 ARG A O 1
ATOM 680 N N . ASP A 1 85 ? -42.375 -27.953 -18.609 1 16.58 85 ASP A N 1
ATOM 681 C CA . ASP A 1 85 ? -42.938 -26.891 -19.438 1 16.58 85 ASP A CA 1
ATOM 682 C C . ASP A 1 85 ? -42.75 -25.531 -18.781 1 16.58 85 ASP A C 1
ATOM 684 O O . ASP A 1 85 ? -42.562 -25.438 -17.562 1 16.58 85 ASP A O 1
ATOM 688 N N . ALA A 1 86 ? -43 -24.562 -19.688 1 17.17 86 ALA A N 1
ATOM 689 C CA . ALA A 1 86 ? -42.594 -23.234 -20.156 1 17.17 86 ALA A CA 1
ATOM 690 C C . ALA A 1 86 ? -42.969 -22.172 -19.125 1 17.17 86 ALA A C 1
ATOM 692 O O . ALA A 1 86 ? -42.156 -21.297 -18.812 1 17.17 86 ALA A O 1
ATOM 693 N N . SER A 1 87 ? -44.281 -21.922 -19.156 1 18.48 87 SER A N 1
ATOM 694 C CA . SER A 1 87 ? -44.844 -20.641 -19.578 1 18.48 87 SER A CA 1
ATOM 695 C C . SER A 1 87 ? -44.969 -19.672 -18.406 1 18.48 87 SER A C 1
ATOM 697 O O . SER A 1 87 ? -45.75 -19.906 -17.484 1 18.48 87 SER A O 1
ATOM 699 N N . ASP A 1 88 ? -43.938 -19.219 -18.016 1 17.3 88 ASP A N 1
ATOM 700 C CA . ASP A 1 88 ? -43.844 -18.297 -16.891 1 17.3 88 ASP A CA 1
ATOM 701 C C . ASP A 1 88 ? -44.938 -17.25 -16.922 1 17.3 88 ASP A C 1
ATOM 703 O O . ASP A 1 88 ? -45.188 -16.641 -17.969 1 17.3 88 ASP A O 1
ATOM 707 N N . LEU A 1 89 ? -45.75 -17.172 -15.969 1 18.09 89 LEU A N 1
ATOM 708 C CA . LEU A 1 89 ? -46.875 -16.531 -15.312 1 18.09 89 LEU A CA 1
ATOM 709 C C . LEU A 1 89 ? -46.75 -15.008 -15.352 1 18.09 89 LEU A C 1
ATOM 711 O O . LEU A 1 89 ? -45.656 -14.484 -15.578 1 18.09 89 LEU A O 1
ATOM 715 N N . PRO A 1 90 ? -47.281 -14.453 -14.367 1 20.52 90 PRO A N 1
ATOM 716 C CA . PRO A 1 90 ? -48.312 -13.445 -14.062 1 20.52 90 PRO A CA 1
ATOM 717 C C . PRO A 1 90 ? -47.719 -12.07 -13.766 1 20.52 90 PRO A C 1
ATOM 719 O O . PRO A 1 90 ? -48.469 -11.117 -13.508 1 20.52 90 PRO A O 1
ATOM 722 N N . TYR A 1 91 ? -46.594 -11.547 -14.117 1 18.28 91 TYR A N 1
ATOM 723 C CA . TYR A 1 91 ? -46.156 -10.711 -12.992 1 18.28 91 TYR A CA 1
ATOM 724 C C . TYR A 1 91 ? -47.062 -9.492 -12.859 1 18.28 91 TYR A C 1
ATOM 726 O O . TYR A 1 91 ? -46.938 -8.531 -13.617 1 18.28 91 TYR A O 1
ATOM 734 N N . ARG A 1 92 ? -48.25 -9.688 -13.055 1 19.98 92 ARG A N 1
ATOM 735 C CA . ARG A 1 92 ? -49 -8.438 -12.883 1 19.98 92 ARG A CA 1
ATOM 736 C C . ARG A 1 92 ? -48.469 -7.645 -11.703 1 19.98 92 ARG A C 1
ATOM 738 O O . ARG A 1 92 ? -48.312 -8.18 -10.602 1 19.98 92 ARG A O 1
ATOM 745 N N . LEU A 1 93 ? -47.781 -6.688 -12.062 1 20.06 93 LEU A N 1
ATOM 746 C CA . LEU A 1 93 ? -47.188 -5.684 -11.203 1 20.06 93 LEU A CA 1
ATOM 747 C C . LEU A 1 93 ? -48.156 -5.172 -10.164 1 20.06 93 LEU A C 1
ATOM 749 O O . LEU A 1 93 ? -48.75 -4.105 -10.344 1 20.06 93 LEU A O 1
ATOM 753 N N . SER A 1 94 ? -49.094 -6.23 -9.711 1 19.12 94 SER A N 1
ATOM 754 C CA . SER A 1 94 ? -50.156 -5.645 -8.906 1 19.12 94 SER A CA 1
ATOM 755 C C . SER A 1 94 ? -49.594 -4.676 -7.871 1 19.12 94 SER A C 1
ATOM 757 O O . SER A 1 94 ? -48.438 -4.742 -7.516 1 19.12 94 SER A O 1
ATOM 759 N N . ASN A 1 95 ? -50.5 -3.822 -7.48 1 21.64 95 ASN A N 1
ATOM 760 C CA . ASN A 1 95 ? -50.625 -2.697 -6.559 1 21.64 95 ASN A CA 1
ATOM 761 C C . ASN A 1 95 ? -50.156 -3.08 -5.148 1 21.64 95 ASN A C 1
ATOM 763 O O . ASN A 1 95 ? -50.719 -3.994 -4.539 1 21.64 95 ASN A O 1
ATOM 767 N N . PRO A 1 96 ? -48.969 -3.246 -4.895 1 22.77 96 PRO A N 1
ATOM 768 C CA . PRO A 1 96 ? -48.781 -3.975 -3.637 1 22.77 96 PRO A CA 1
ATOM 769 C C . PRO A 1 96 ? -49.625 -3.416 -2.498 1 22.77 96 PRO A C 1
ATOM 771 O O . PRO A 1 96 ? -49.844 -2.207 -2.434 1 22.77 96 PRO A O 1
ATOM 774 N N . PRO A 1 97 ? -50.562 -4.316 -2.129 1 21.44 97 PRO A N 1
ATOM 775 C CA . PRO A 1 97 ? -51.469 -3.938 -1.043 1 21.44 97 PRO A CA 1
ATOM 776 C C . PRO A 1 97 ? -50.75 -3.299 0.137 1 21.44 97 PRO A C 1
ATOM 778 O O . PRO A 1 97 ? -49.531 -3.43 0.257 1 21.44 97 PRO A O 1
ATOM 781 N N . SER A 1 98 ? -51.562 -2.562 0.958 1 21.7 98 SER A N 1
ATOM 782 C CA . SER A 1 98 ? -51.406 -1.76 2.168 1 21.7 98 SER A CA 1
ATOM 783 C C . SER A 1 98 ? -50.875 -2.598 3.326 1 21.7 98 SER A C 1
ATOM 785 O O . SER A 1 98 ? -51.562 -3.486 3.824 1 21.7 98 SER A O 1
ATOM 787 N N . PHE A 1 99 ? -49.781 -3.201 3.221 1 19.72 99 PHE A N 1
ATOM 788 C CA . PHE A 1 99 ? -49.469 -4.227 4.211 1 19.72 99 PHE A CA 1
ATOM 789 C C . PHE A 1 99 ? -49.656 -3.684 5.625 1 19.72 99 PHE A C 1
ATOM 791 O O . PHE A 1 99 ? -49.188 -2.578 5.93 1 19.72 99 PHE A O 1
ATOM 798 N N . ALA A 1 100 ? -50.781 -4.129 6.184 1 19.91 100 ALA A N 1
ATOM 799 C CA . ALA A 1 100 ? -51.094 -3.971 7.602 1 19.91 100 ALA A CA 1
ATOM 800 C C . ALA A 1 100 ? -49.844 -4.223 8.461 1 19.91 100 ALA A C 1
ATOM 802 O O . ALA A 1 100 ? -48.938 -4.906 8.031 1 19.91 100 ALA A O 1
ATOM 803 N N . ALA A 1 101 ? -49.844 -3.635 9.656 1 22.52 101 ALA A N 1
ATOM 804 C CA . ALA A 1 101 ? -48.969 -3.428 10.789 1 22.52 101 ALA A CA 1
ATOM 805 C C . ALA A 1 101 ? -48.562 -4.758 11.43 1 22.52 101 ALA A C 1
ATOM 807 O O . ALA A 1 101 ? -49.375 -5.371 12.141 1 22.52 101 ALA A O 1
ATOM 808 N N . SER A 1 102 ? -48.25 -5.82 10.57 1 19.02 102 SER A N 1
ATOM 809 C CA . SER A 1 102 ? -48.219 -7.098 11.273 1 19.02 102 SER A CA 1
ATOM 810 C C . SER A 1 102 ? -47.344 -7.035 12.516 1 19.02 102 SER A C 1
ATOM 812 O O . SER A 1 102 ? -46.281 -6.422 12.5 1 19.02 102 SER A O 1
ATOM 814 N N . GLU A 1 103 ? -47.969 -7.395 13.609 1 21.02 103 GLU A N 1
ATOM 815 C CA . GLU A 1 103 ? -47.562 -7.527 15.008 1 21.02 103 GLU A CA 1
ATOM 816 C C . GLU A 1 103 ? -46.406 -8.492 15.148 1 21.02 103 GLU A C 1
ATOM 818 O O . GLU A 1 103 ? -46.531 -9.68 14.836 1 21.02 103 GLU A O 1
ATOM 823 N N . SER A 1 104 ? -45.375 -8.07 14.672 1 19.86 104 SER A N 1
ATOM 824 C CA . SER A 1 104 ? -44.188 -8.914 14.672 1 19.86 104 SER A CA 1
ATOM 825 C C . SER A 1 104 ? -43.938 -9.5 16.062 1 19.86 104 SER A C 1
ATOM 827 O O . SER A 1 104 ? -43.875 -8.766 17.047 1 19.86 104 SER A O 1
ATOM 829 N N . SER A 1 105 ? -44.594 -10.617 16.203 1 19.91 105 SER A N 1
ATOM 830 C CA . SER A 1 105 ? -44.344 -11.344 17.453 1 19.91 105 SER A CA 1
ATOM 831 C C . SER A 1 105 ? -42.875 -11.516 17.719 1 19.91 105 SER A C 1
ATOM 833 O O . SER A 1 105 ? -42.125 -11.961 16.844 1 19.91 105 SER A O 1
ATOM 835 N N . ALA A 1 106 ? -42.375 -10.727 18.609 1 20.44 106 ALA A N 1
ATOM 836 C CA . ALA A 1 106 ? -41.094 -10.672 19.312 1 20.44 106 ALA A CA 1
ATOM 837 C C . ALA A 1 106 ? -40.75 -12.023 19.922 1 20.44 106 ALA A C 1
ATOM 839 O O . ALA A 1 106 ? -41.188 -12.344 21.031 1 20.44 106 ALA A O 1
ATOM 840 N N . ALA A 1 107 ? -41.031 -13.102 19.109 1 21.58 107 ALA A N 1
ATOM 841 C CA . ALA A 1 107 ? -40.594 -14.273 19.875 1 21.58 107 ALA A CA 1
ATOM 842 C C . ALA A 1 107 ? -39.156 -14.125 20.344 1 21.58 107 ALA A C 1
ATOM 844 O O . ALA A 1 107 ? -38.25 -13.906 19.547 1 21.58 107 ALA A O 1
ATOM 845 N N . SER A 1 108 ? -38.938 -13.695 21.562 1 21.97 108 SER A N 1
ATOM 846 C CA . SER A 1 108 ? -37.844 -13.492 22.5 1 21.97 108 SER A CA 1
ATOM 847 C C . SER A 1 108 ? -37.031 -14.766 22.672 1 21.97 108 SER A C 1
ATOM 849 O O . SER A 1 108 ? -37.5 -15.719 23.312 1 21.97 108 SER A O 1
ATOM 851 N N . SER A 1 109 ? -36.75 -15.43 21.594 1 21.22 109 SER A N 1
ATOM 852 C CA . SER A 1 109 ? -36.031 -16.609 22 1 21.22 109 SER A CA 1
ATOM 853 C C . SER A 1 109 ? -34.844 -16.234 22.906 1 21.22 109 SER A C 1
ATOM 855 O O . SER A 1 109 ? -34.031 -15.383 22.562 1 21.22 109 SER A O 1
ATOM 857 N N . ARG A 1 110 ? -35.094 -16.5 24.156 1 22.08 110 ARG A N 1
ATOM 858 C CA . ARG A 1 110 ? -34.188 -16.422 25.297 1 22.08 110 ARG A CA 1
ATOM 859 C C . ARG A 1 110 ? -32.969 -17.328 25.094 1 22.08 110 ARG A C 1
ATOM 861 O O . ARG A 1 110 ? -33.062 -18.547 25.297 1 22.08 110 ARG A O 1
ATOM 868 N N . TYR A 1 111 ? -32.375 -17.234 23.906 1 21.22 111 TYR A N 1
ATOM 869 C CA . TYR A 1 111 ? -31.156 -18 23.969 1 21.22 111 TYR A CA 1
ATOM 870 C C . TYR A 1 111 ? -30.359 -17.641 25.234 1 21.22 111 TYR A C 1
ATOM 872 O O . TYR A 1 111 ? -30.172 -16.453 25.531 1 21.22 111 TYR A O 1
ATOM 880 N N . SER A 1 112 ? -30.562 -18.453 26.172 1 24.84 112 SER A N 1
ATOM 881 C CA . SER A 1 112 ? -29.844 -18.406 27.438 1 24.84 112 SER A CA 1
ATOM 882 C C . SER A 1 112 ? -28.328 -18.391 27.203 1 24.84 112 SER A C 1
ATOM 884 O O . SER A 1 112 ? -27.766 -19.406 26.797 1 24.84 112 SER A O 1
ATOM 886 N N . LYS A 1 113 ? -27.906 -17.438 26.484 1 24.81 113 LYS A N 1
ATOM 887 C CA . LYS A 1 113 ? -26.453 -17.328 26.531 1 24.81 113 LYS A CA 1
ATOM 888 C C . LYS A 1 113 ? -25.938 -17.344 27.969 1 24.81 113 LYS A C 1
ATOM 890 O O . LYS A 1 113 ? -26.391 -16.547 28.797 1 24.81 113 LYS A O 1
ATOM 895 N N . SER A 1 114 ? -25.781 -18.469 28.391 1 26.78 114 SER A N 1
ATOM 896 C CA . SER A 1 114 ? -25.062 -18.5 29.672 1 26.78 114 SER A CA 1
ATOM 897 C C . SER A 1 114 ? -23.875 -17.547 29.656 1 26.78 114 SER A C 1
ATOM 899 O O . SER A 1 114 ? -23.109 -17.516 28.688 1 26.78 114 SER A O 1
ATOM 901 N N . PRO A 1 115 ? -24.031 -16.375 30.266 1 26.95 115 PRO A N 1
ATOM 902 C CA . PRO A 1 115 ? -22.953 -15.391 30.375 1 26.95 115 PRO A CA 1
ATOM 903 C C . PRO A 1 115 ? -21.625 -16.016 30.797 1 26.95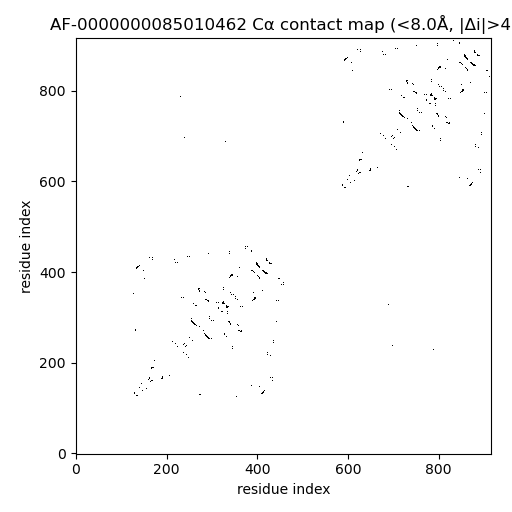 115 PRO A C 1
ATOM 905 O O . PRO A 1 115 ? -21.516 -16.578 31.891 1 26.95 115 PRO A O 1
ATOM 908 N N . SER A 1 116 ? -21.109 -16.906 30.047 1 27.67 116 SER A N 1
ATOM 909 C CA . SER A 1 116 ? -19.812 -17.234 30.641 1 27.67 116 SER A CA 1
ATOM 910 C C . SER A 1 116 ? -19.016 -15.961 30.922 1 27.67 116 SER A C 1
ATOM 912 O O . SER A 1 116 ? -18.75 -15.172 30.016 1 27.67 116 SER A O 1
ATOM 914 N N . ARG A 1 117 ? -19.141 -15.414 32.125 1 27.16 117 ARG A N 1
ATOM 915 C CA . ARG A 1 117 ? -18.391 -14.328 32.719 1 27.16 117 ARG A CA 1
ATOM 916 C C . ARG A 1 117 ? -16.891 -14.562 32.594 1 27.16 117 ARG A C 1
ATOM 918 O O . ARG A 1 117 ? -16.281 -15.234 33.406 1 27.16 117 ARG A O 1
ATOM 925 N N . ARG A 1 118 ? -16.438 -14.883 31.5 1 29.59 118 ARG A N 1
ATOM 926 C CA . ARG A 1 118 ? -14.984 -14.727 31.578 1 29.59 118 ARG A CA 1
ATOM 927 C C . ARG A 1 118 ? -14.609 -13.336 32.062 1 29.59 118 ARG A C 1
ATOM 929 O O . ARG A 1 118 ? -15.102 -12.336 31.547 1 29.59 118 ARG A O 1
ATOM 936 N N . SER A 1 119 ? -14.359 -13.203 33.281 1 30.64 119 SER A N 1
ATOM 937 C CA . SER A 1 119 ? -13.836 -12.023 33.969 1 30.64 119 SER A CA 1
ATOM 938 C C . SER A 1 119 ? -12.734 -11.359 33.156 1 30.64 119 SER A C 1
ATOM 940 O O . SER A 1 119 ? -11.594 -11.836 33.125 1 30.64 119 SER A O 1
ATOM 942 N N . GLY A 1 120 ? -12.938 -11.219 31.828 1 31.95 120 GLY A N 1
ATOM 943 C CA . GLY A 1 120 ? -11.859 -10.391 31.312 1 31.95 120 GLY A CA 1
ATOM 944 C C . GLY A 1 120 ? -11.539 -9.203 32.188 1 31.95 120 GLY A C 1
ATOM 945 O O . GLY A 1 120 ? -12.438 -8.625 32.812 1 31.95 120 GLY A O 1
ATOM 946 N N . SER A 1 121 ? -10.539 -9.297 32.906 1 35.94 121 SER A N 1
ATOM 947 C CA . SER A 1 121 ? -10.133 -8.133 33.688 1 35.94 121 SER A CA 1
ATOM 948 C C . SER A 1 121 ? -10.547 -6.836 33 1 35.94 121 SER A C 1
ATOM 950 O O . SER A 1 121 ? -10.531 -6.742 31.781 1 35.94 121 SER A O 1
ATOM 952 N N . PRO A 1 122 ? -11.531 -6.047 33.562 1 37.66 122 PRO A N 1
ATOM 953 C CA . PRO A 1 122 ? -11.844 -4.766 32.906 1 37.66 122 PRO A CA 1
ATOM 954 C C . PRO A 1 122 ? -10.625 -4.129 32.25 1 37.66 122 PRO A C 1
ATOM 956 O O . PRO A 1 122 ? -9.641 -3.814 32.906 1 37.66 122 PRO A O 1
ATOM 959 N N . THR A 1 123 ? -10.102 -4.688 31.266 1 40.72 123 THR A N 1
ATOM 960 C CA . THR A 1 123 ? -9.117 -3.844 30.609 1 40.72 123 THR A CA 1
ATOM 961 C C . THR A 1 123 ? -9.461 -2.367 30.781 1 40.72 123 THR A C 1
ATOM 963 O O . THR A 1 123 ? -10.539 -1.927 30.375 1 40.72 123 THR A O 1
ATOM 966 N N . LYS A 1 124 ? -9.148 -1.793 31.766 1 42.09 124 LYS A N 1
ATOM 967 C CA . LYS A 1 124 ? -9.383 -0.378 32.031 1 42.09 124 LYS A CA 1
ATOM 968 C C . LYS A 1 124 ? -9.391 0.44 30.75 1 42.09 124 LYS A C 1
ATOM 970 O O . LYS A 1 124 ? -8.383 0.51 30.047 1 42.09 124 LYS A O 1
ATOM 975 N N . ARG A 1 125 ? -10.555 0.625 30.219 1 53.47 125 ARG A N 1
ATOM 976 C CA . ARG A 1 125 ? -10.789 1.443 29.031 1 53.47 125 ARG A CA 1
ATOM 977 C C . ARG A 1 125 ? -10.117 2.807 29.172 1 53.47 125 ARG A C 1
ATOM 979 O O . ARG A 1 125 ? -10.367 3.535 30.125 1 53.47 125 ARG A O 1
ATOM 986 N N . PHE A 1 126 ? -9.062 3.033 28.5 1 66.44 126 PHE A N 1
ATOM 987 C CA . PHE A 1 126 ? -8.359 4.309 28.5 1 66.44 126 PHE A CA 1
ATOM 988 C C . PHE A 1 126 ? -9.273 5.43 28.016 1 66.44 126 PHE A C 1
ATOM 990 O O . PHE A 1 126 ? -10.023 5.25 27.047 1 66.44 126 PHE A O 1
ATOM 997 N N . HIS A 1 127 ? -9.359 6.348 28.938 1 80.75 127 HIS A N 1
ATOM 998 C CA . HIS A 1 127 ? -10.148 7.531 28.594 1 80.75 127 HIS A CA 1
ATOM 999 C C . HIS A 1 127 ? -9.25 8.727 28.297 1 80.75 127 HIS A C 1
ATOM 1001 O O . HIS A 1 127 ? -8.406 9.094 29.125 1 80.75 127 HIS A O 1
ATOM 1007 N N . LEU A 1 128 ? -9.391 9.234 27.172 1 89.06 128 LEU A N 1
ATOM 1008 C CA . LEU A 1 128 ? -8.648 10.406 26.703 1 89.06 128 LEU A CA 1
ATOM 1009 C C . LEU A 1 128 ? -8.805 11.57 27.688 1 89.06 128 LEU A C 1
ATOM 1011 O O . LEU A 1 128 ? -7.895 12.391 27.828 1 89.06 128 LEU A O 1
ATOM 1015 N N . GLN A 1 129 ? -9.844 11.578 28.422 1 89.81 129 GLN A N 1
ATOM 1016 C CA . GLN A 1 129 ? -10.148 12.672 29.344 1 89.81 129 GLN A CA 1
ATOM 1017 C C . GLN A 1 129 ? -9.336 12.562 30.625 1 89.81 129 GLN A C 1
ATOM 1019 O O . GLN A 1 129 ? -9.234 13.531 31.391 1 89.81 129 GLN A O 1
ATOM 1024 N N . ALA A 1 130 ? -8.758 11.469 30.812 1 86.25 130 ALA A N 1
ATOM 1025 C CA . ALA A 1 130 ? -7.992 11.227 32.031 1 86.25 130 ALA A CA 1
ATOM 1026 C C . ALA A 1 130 ? -6.535 11.633 31.844 1 86.25 130 ALA A C 1
ATOM 1028 O O . ALA A 1 130 ? -5.75 11.602 32.812 1 86.25 130 ALA A O 1
ATOM 1029 N N . LEU A 1 131 ? -6.266 12.055 30.719 1 89 131 LEU A N 1
ATOM 1030 C CA . LEU A 1 131 ? -4.898 12.508 30.469 1 89 131 LEU A CA 1
ATOM 1031 C C . LEU A 1 131 ? -4.598 13.781 31.25 1 89 131 LEU A C 1
ATOM 1033 O O . LEU A 1 131 ? -5.512 14.508 31.641 1 89 131 LEU A O 1
ATOM 1037 N N . LYS A 1 132 ? -3.287 13.992 31.5 1 85.94 132 LYS A N 1
ATOM 1038 C CA . LYS A 1 132 ? -2.883 15.234 32.156 1 85.94 132 LYS A CA 1
ATOM 1039 C C . LYS A 1 132 ? -3.426 16.453 31.406 1 85.94 132 LYS A C 1
ATOM 1041 O O . LYS A 1 132 ? -3.941 17.391 32.031 1 85.94 132 LYS A O 1
ATOM 1046 N N . LYS A 1 133 ? -3.162 16.453 30.188 1 88.56 133 LYS A N 1
ATOM 1047 C CA . LYS A 1 133 ? -3.895 17.359 29.312 1 88.56 133 LYS A CA 1
ATOM 1048 C C . LYS A 1 133 ? -5.027 16.625 28.594 1 88.56 133 LYS A C 1
ATOM 1050 O O . LYS A 1 133 ? -4.797 15.906 27.609 1 88.56 133 LYS A O 1
ATOM 1055 N N . PRO A 1 134 ? -6.145 16.812 29.078 1 93.75 134 PRO A N 1
ATOM 1056 C CA . PRO A 1 134 ? -7.266 16.016 28.578 1 93.75 134 PRO A CA 1
ATOM 1057 C C . PRO A 1 134 ? -7.57 16.281 27.109 1 93.75 134 PRO A C 1
ATOM 1059 O O . PRO A 1 134 ? -7.371 17.406 26.641 1 93.75 134 PRO A O 1
ATOM 1062 N N . VAL A 1 135 ? -8.102 15.328 26.453 1 95.19 135 VAL A N 1
ATOM 1063 C CA . VAL A 1 135 ? -8.555 15.43 25.062 1 95.19 135 VAL A CA 1
ATOM 1064 C C . VAL A 1 135 ? -10.062 15.203 25 1 95.19 135 VAL A C 1
ATOM 1066 O O . VAL A 1 135 ? -10.57 14.203 25.5 1 95.19 135 VAL A O 1
ATOM 1069 N N . PHE A 1 136 ? -10.75 16.125 24.406 1 96 136 PHE A N 1
ATOM 1070 C CA . PHE A 1 136 ? -12.203 16.031 24.266 1 96 136 PHE A CA 1
ATOM 1071 C C . PHE A 1 136 ? -12.609 16.047 22.797 1 96 136 PHE A C 1
ATOM 1073 O O . PHE A 1 136 ? -12.078 16.828 22 1 96 136 PHE A O 1
ATOM 1080 N N . TYR A 1 137 ? -13.453 15.18 22.453 1 96.06 137 TYR A N 1
ATOM 1081 C CA . TYR A 1 137 ? -14.109 15.273 21.156 1 96.06 137 TYR A CA 1
ATOM 1082 C C . TYR A 1 137 ? -15.375 16.109 21.234 1 96.06 137 TYR A C 1
ATOM 1084 O O . TYR A 1 137 ? -16.281 15.82 22.031 1 96.06 137 TYR A O 1
ATOM 1092 N N . MET A 1 138 ? -15.391 17.156 20.453 1 95.5 138 MET A N 1
ATOM 1093 C CA . MET A 1 138 ? -16.484 18.125 20.453 1 95.5 138 MET A CA 1
ATOM 1094 C C . MET A 1 138 ? -17.156 18.188 19.094 1 95.5 138 MET A C 1
ATOM 1096 O O . MET A 1 138 ? -16.484 18.125 18.062 1 95.5 138 MET A O 1
ATOM 1100 N N . PRO A 1 139 ? -18.453 18.344 19.078 1 94.56 139 PRO A N 1
ATOM 1101 C CA . PRO A 1 139 ? -19.109 18.516 17.781 1 94.56 139 PRO A CA 1
ATOM 1102 C C . PRO A 1 139 ? -18.859 19.891 17.156 1 94.56 139 PRO A C 1
ATOM 1104 O O . PRO A 1 139 ? -18.531 20.844 17.875 1 94.56 139 PRO A O 1
ATOM 1107 N N . LEU A 1 140 ? -19.016 19.922 15.883 1 92.25 140 LEU A N 1
ATOM 1108 C CA . LEU A 1 140 ? -19.031 21.188 15.164 1 92.25 140 LEU A CA 1
ATOM 1109 C C . LEU A 1 140 ? -20.391 21.875 15.305 1 92.25 140 LEU A C 1
ATOM 1111 O O . LEU A 1 140 ? -21.422 21.266 15.008 1 92.25 140 LEU A O 1
ATOM 1115 N N . TYR A 1 141 ? -20.328 23.094 15.734 1 86.69 141 TYR A N 1
ATOM 1116 C CA . TYR A 1 141 ? -21.578 23.844 15.875 1 86.69 141 TYR A CA 1
ATOM 1117 C C . TYR A 1 141 ? -21.906 24.609 14.586 1 86.69 141 TYR A C 1
ATOM 1119 O O . TYR A 1 141 ? -21.078 24.656 13.672 1 86.69 141 TYR A O 1
ATOM 1127 N N . ASP A 1 142 ? -23.094 25.188 14.562 1 81.94 142 ASP A N 1
ATOM 1128 C CA . ASP A 1 142 ? -23.516 25.922 13.375 1 81.94 142 ASP A CA 1
ATOM 1129 C C . ASP A 1 142 ? -22.641 27.156 13.148 1 81.94 142 ASP A C 1
ATOM 1131 O O . ASP A 1 142 ? -22.344 27.5 12 1 81.94 142 ASP A O 1
ATOM 1135 N N . ASN A 1 143 ? -22.312 27.703 14.234 1 84.38 143 ASN A N 1
ATOM 1136 C CA . ASN A 1 143 ? -21.375 28.812 14.133 1 84.38 143 ASN A CA 1
ATOM 1137 C C . ASN A 1 143 ? -19.938 28.344 14.312 1 84.38 143 ASN A C 1
ATOM 1139 O O . ASN A 1 143 ? -19.234 28.828 15.211 1 84.38 143 ASN A O 1
ATOM 1143 N N . ALA A 1 144 ? -19.5 27.547 13.5 1 84.38 144 ALA A N 1
ATOM 1144 C CA . ALA A 1 144 ? -18.219 26.875 13.609 1 84.38 144 ALA A CA 1
ATOM 1145 C C . ALA A 1 144 ? -17.062 27.875 13.492 1 84.38 144 ALA A C 1
ATOM 1147 O O . ALA A 1 144 ? -16 27.688 14.086 1 84.38 144 ALA A O 1
ATOM 1148 N N . THR A 1 145 ? -17.266 28.938 12.852 1 82.56 145 THR A N 1
ATOM 1149 C CA . THR A 1 145 ? -16.219 29.938 12.664 1 82.56 145 THR A CA 1
ATOM 1150 C C . THR A 1 145 ? -15.836 30.562 14 1 82.56 145 THR A C 1
ATOM 1152 O O . THR A 1 145 ? -14.672 30.891 14.219 1 82.56 145 THR A O 1
ATOM 1155 N N . ASP A 1 146 ? -16.766 30.625 14.805 1 85.31 146 ASP A N 1
ATOM 1156 C CA . ASP A 1 146 ? -16.469 31.203 16.125 1 85.31 146 ASP A CA 1
ATOM 1157 C C . ASP A 1 146 ? -15.867 30.141 17.047 1 85.31 146 ASP A C 1
ATOM 1159 O O . ASP A 1 146 ? -15.156 30.484 18 1 85.31 146 ASP A O 1
ATOM 1163 N N . GLN A 1 147 ? -16.188 28.984 16.719 1 91.75 147 GLN A N 1
ATOM 1164 C CA . GLN A 1 147 ? -15.727 27.859 17.531 1 91.75 147 GLN A CA 1
ATOM 1165 C C . GLN A 1 147 ? -14.266 27.547 17.234 1 91.75 147 GLN A C 1
ATOM 1167 O O . GLN A 1 147 ? -13.5 27.219 18.141 1 91.75 147 GLN A O 1
ATOM 1172 N N . LEU A 1 148 ? -13.844 27.719 16.031 1 96.38 148 LEU A N 1
ATOM 1173 C CA . LEU A 1 148 ? -12.523 27.328 15.562 1 96.38 148 LEU A CA 1
ATOM 1174 C C . LEU A 1 148 ? -11.523 28.469 15.703 1 96.38 148 LEU A C 1
ATOM 1176 O O . LEU A 1 148 ? -11.898 29.641 15.562 1 96.38 148 LEU A O 1
ATOM 1180 N N . PRO A 1 149 ? -10.297 28.109 16.047 1 95.75 149 PRO A N 1
ATOM 1181 C CA . PRO A 1 149 ? -9.258 29.141 16.047 1 95.75 149 PRO A CA 1
ATOM 1182 C C . PRO A 1 149 ? -9.125 29.859 14.703 1 95.75 149 PRO A C 1
ATOM 1184 O O . PRO A 1 149 ? -9.453 29.281 13.664 1 95.75 149 PRO A O 1
ATOM 1187 N N . ALA A 1 150 ? -8.578 31.031 14.695 1 94.75 150 ALA A N 1
ATOM 1188 C CA . ALA A 1 150 ? -8.5 31.906 13.523 1 94.75 150 ALA A CA 1
ATOM 1189 C C . ALA A 1 150 ? -7.656 31.266 12.422 1 94.75 150 ALA A C 1
ATOM 1191 O O . ALA A 1 150 ? -7.934 31.453 11.234 1 94.75 150 ALA A O 1
ATOM 1192 N N . ASP A 1 151 ? -6.68 30.5 12.758 1 96.25 151 ASP A N 1
ATOM 1193 C CA . ASP A 1 151 ? -5.715 29.984 11.797 1 96.25 151 ASP A CA 1
ATOM 1194 C C . ASP A 1 151 ? -6.363 28.969 10.867 1 96.25 151 ASP A C 1
ATOM 1196 O O . ASP A 1 151 ? -5.875 28.719 9.758 1 96.25 151 ASP A O 1
ATOM 1200 N N . VAL A 1 152 ? -7.516 28.344 11.281 1 97.19 152 VAL A N 1
ATOM 1201 C CA . VAL A 1 152 ? -8.078 27.266 10.453 1 97.19 152 VAL A CA 1
ATOM 1202 C C . VAL A 1 152 ? -9.445 27.688 9.922 1 97.19 152 VAL A C 1
ATOM 1204 O O . VAL A 1 152 ? -10.102 26.938 9.211 1 97.19 152 VAL A O 1
ATOM 1207 N N . GLN A 1 153 ? -9.883 28.875 10.188 1 96.81 153 GLN A N 1
ATOM 1208 C CA . GLN A 1 153 ? -11.219 29.312 9.789 1 96.81 153 GLN A CA 1
ATOM 1209 C C . GLN A 1 153 ? -11.359 29.328 8.266 1 96.81 153 GLN A C 1
ATOM 1211 O O . GLN A 1 153 ? -12.375 28.891 7.73 1 96.81 153 GLN A O 1
ATOM 1216 N N . LYS A 1 154 ? -10.352 29.812 7.594 1 96.69 154 LYS A N 1
ATOM 1217 C CA . LYS A 1 154 ? -10.383 29.828 6.133 1 96.69 154 LYS A CA 1
ATOM 1218 C C . LYS A 1 154 ? -10.398 28.406 5.57 1 96.69 154 LYS A C 1
ATOM 1220 O O . LYS A 1 154 ? -11.117 28.125 4.605 1 96.69 154 LYS A O 1
ATOM 1225 N N . LEU A 1 155 ? -9.641 27.578 6.156 1 97.94 155 LEU A N 1
ATOM 1226 C CA . LEU A 1 155 ? -9.609 26.188 5.746 1 97.94 155 LEU A CA 1
ATOM 1227 C C . LEU A 1 155 ? -10.984 25.547 5.922 1 97.94 155 LEU A C 1
ATOM 1229 O O . LEU A 1 155 ? -11.492 24.891 5.008 1 97.94 155 LEU A O 1
ATOM 1233 N N . TYR A 1 156 ? -11.516 25.766 7.066 1 97.25 156 TYR A N 1
ATOM 1234 C CA . TYR A 1 156 ? -12.836 25.203 7.355 1 97.25 156 TYR A CA 1
ATOM 1235 C C . TYR A 1 156 ? -13.867 25.703 6.352 1 97.25 156 TYR A C 1
ATOM 1237 O O . TYR A 1 156 ? -14.656 24.922 5.828 1 97.25 156 TYR A O 1
ATOM 1245 N N . SER A 1 157 ? -13.867 26.938 6.141 1 96.31 157 SER A N 1
ATOM 1246 C CA . SER A 1 157 ? -14.844 27.516 5.23 1 96.31 157 SER A CA 1
ATOM 1247 C C . SER A 1 157 ? -14.742 26.906 3.838 1 96.31 157 SER A C 1
ATOM 1249 O O . SER A 1 157 ? -15.758 26.578 3.225 1 96.31 157 SER A O 1
ATOM 1251 N N . ARG A 1 158 ? -13.586 26.766 3.367 1 97.25 158 ARG A N 1
ATOM 1252 C CA . ARG A 1 158 ? -13.398 26.203 2.035 1 97.25 158 ARG A CA 1
ATOM 1253 C C . ARG A 1 158 ? -13.805 24.734 2.002 1 97.25 158 ARG A C 1
ATOM 1255 O O . ARG A 1 158 ? -14.422 24.281 1.038 1 97.25 158 ARG A O 1
ATOM 1262 N N . ILE A 1 159 ? -13.453 23.984 3.021 1 97.88 159 ILE A N 1
ATOM 1263 C CA . ILE A 1 159 ? -13.82 22.578 3.074 1 97.88 159 ILE A CA 1
ATOM 1264 C C . ILE A 1 159 ? -15.336 22.453 3.156 1 97.88 159 ILE A C 1
ATOM 1266 O O . ILE A 1 159 ? -15.922 21.547 2.539 1 97.88 159 ILE A O 1
ATOM 1270 N N . TYR A 1 160 ? -15.914 23.328 3.895 1 96.5 160 TYR A N 1
ATOM 1271 C CA . TYR A 1 160 ? -17.375 23.344 3.975 1 96.5 160 TYR A CA 1
ATOM 1272 C C . TYR A 1 160 ? -17.984 23.578 2.604 1 96.5 160 TYR A C 1
ATOM 1274 O O . TYR A 1 160 ? -18.953 22.922 2.227 1 96.5 160 TYR A O 1
ATOM 1282 N N . GLN A 1 161 ? -17.484 24.453 1.885 1 97.19 161 GLN A N 1
ATOM 1283 C CA . GLN A 1 161 ? -17.953 24.75 0.535 1 97.19 161 GLN A CA 1
ATOM 1284 C C . GLN A 1 161 ? -17.844 23.516 -0.358 1 97.19 161 GLN A C 1
ATOM 1286 O O . GLN A 1 161 ? -18.734 23.234 -1.155 1 97.19 161 GLN A O 1
ATOM 1291 N N . ILE A 1 162 ? -16.828 22.766 -0.236 1 97.94 162 ILE A N 1
ATOM 1292 C CA . ILE A 1 162 ? -16.578 21.594 -1.076 1 97.94 162 ILE A CA 1
ATOM 1293 C C . ILE A 1 162 ? -17.469 20.438 -0.643 1 97.94 162 ILE A C 1
ATOM 1295 O O . ILE A 1 162 ? -18.219 19.891 -1.455 1 97.94 162 ILE A O 1
ATOM 1299 N N . ALA A 1 163 ? -17.422 20.156 0.64 1 97 163 ALA A N 1
ATOM 1300 C CA . ALA A 1 163 ? -18.016 18.906 1.145 1 97 163 ALA A CA 1
ATOM 1301 C C . ALA A 1 163 ? -19.516 19.047 1.346 1 97 163 ALA A C 1
ATOM 1303 O O . ALA A 1 163 ? -20.266 18.078 1.185 1 97 163 ALA A O 1
ATOM 1304 N N . VAL A 1 164 ? -19.969 20.203 1.716 1 94.5 164 VAL A N 1
ATOM 1305 C CA . VAL A 1 164 ? -21.375 20.391 2.061 1 94.5 164 VAL A CA 1
ATOM 1306 C C . VAL A 1 164 ? -22.078 21.125 0.926 1 94.5 164 VAL A C 1
ATOM 1308 O O . VAL A 1 164 ? -23.109 20.672 0.425 1 94.5 164 VAL A O 1
ATOM 1311 N N . GLU A 1 165 ? -21.5 22.156 0.456 1 95.75 165 GLU A N 1
ATOM 1312 C CA . GLU A 1 165 ? -22.156 22.969 -0.558 1 95.75 165 GLU A CA 1
ATOM 1313 C C . GLU A 1 165 ? -21.859 22.469 -1.963 1 95.75 165 GLU A C 1
ATOM 1315 O O . GLU A 1 165 ? -22.516 22.859 -2.93 1 95.75 165 GLU A O 1
ATOM 1320 N N . ARG A 1 166 ? -20.891 21.594 -2.125 1 96.44 166 ARG A N 1
ATOM 1321 C CA . ARG A 1 166 ? -20.484 21.031 -3.402 1 96.44 166 ARG A CA 1
ATOM 1322 C C . ARG A 1 166 ? -20.109 22.109 -4.398 1 96.44 166 ARG A C 1
ATOM 1324 O O . ARG A 1 166 ? -20.609 22.125 -5.527 1 96.44 166 ARG A O 1
ATOM 1331 N N . ASP A 1 167 ? -19.203 22.844 -3.869 1 95.69 167 ASP A N 1
ATOM 1332 C CA . ASP A 1 167 ? -18.828 24.016 -4.66 1 95.69 167 ASP A CA 1
ATOM 1333 C C . ASP A 1 167 ? -17.438 23.828 -5.281 1 95.69 167 ASP A C 1
ATOM 1335 O O . ASP A 1 167 ? -16.438 23.719 -4.566 1 95.69 167 ASP A O 1
ATOM 1339 N N . ALA A 1 168 ? -17.359 23.812 -6.566 1 95.75 168 ALA A N 1
ATOM 1340 C CA . ALA A 1 168 ? -16.156 23.953 -7.391 1 95.75 168 ALA A CA 1
ATOM 1341 C C . ALA A 1 168 ? -15.086 22.953 -6.977 1 95.75 168 ALA A C 1
ATOM 1343 O O . ALA A 1 168 ? -13.945 23.328 -6.703 1 95.75 168 ALA A O 1
ATOM 1344 N N . PHE A 1 169 ? -15.336 21.719 -7.055 1 96.25 169 PHE A N 1
ATOM 1345 C CA . PHE A 1 169 ? -14.344 20.734 -6.672 1 96.25 169 PHE A CA 1
ATOM 1346 C C . PHE A 1 169 ? -14.055 19.781 -7.832 1 96.25 169 PHE A C 1
ATOM 1348 O O . PHE A 1 169 ? -13.102 19 -7.777 1 96.25 169 PHE A O 1
ATOM 1355 N N . LEU A 1 170 ? -14.766 19.906 -8.914 1 97.31 170 LEU A N 1
ATOM 1356 C CA . LEU A 1 170 ? -14.539 19.109 -10.117 1 97.31 170 LEU A CA 1
ATOM 1357 C C . LEU A 1 170 ? -13.875 19.953 -11.203 1 97.31 170 LEU A C 1
ATOM 1359 O O . LEU A 1 170 ? -14.203 21.125 -11.383 1 97.31 170 LEU A O 1
ATOM 1363 N N . PRO A 1 171 ? -13 19.312 -11.938 1 95.75 171 PRO A N 1
ATOM 1364 C CA . PRO A 1 171 ? -12.383 20.062 -13.031 1 95.75 171 PRO A CA 1
ATOM 1365 C C . PRO A 1 171 ? -13.328 20.281 -14.211 1 95.75 171 PRO A C 1
ATOM 1367 O O . PRO A 1 171 ? -13.773 19.312 -14.836 1 95.75 171 PRO A O 1
ATOM 1370 N N . HIS A 1 172 ? -13.492 21.484 -14.594 1 94.31 172 HIS A N 1
ATOM 1371 C CA . HIS A 1 172 ? -14.406 21.844 -15.664 1 94.31 172 HIS A CA 1
ATOM 1372 C C . HIS A 1 172 ? -13.898 21.359 -17.016 1 94.31 172 HIS A C 1
ATOM 1374 O O . HIS A 1 172 ? -14.688 21 -17.891 1 94.31 172 HIS A O 1
ATOM 1380 N N . ILE A 1 173 ? -12.648 21.312 -17.203 1 93.75 173 ILE A N 1
ATOM 1381 C CA . ILE A 1 173 ? -11.984 21.062 -18.469 1 93.75 173 ILE A CA 1
ATOM 1382 C C . ILE A 1 173 ? -12.352 19.656 -18.969 1 93.75 173 ILE A C 1
ATOM 1384 O O . ILE A 1 173 ? -12.266 19.375 -20.172 1 93.75 173 ILE A O 1
ATOM 1388 N N . ILE A 1 174 ? -12.773 18.797 -18.031 1 96.31 174 ILE A N 1
ATOM 1389 C CA . ILE A 1 174 ? -13.156 17.453 -18.453 1 96.31 174 ILE A CA 1
ATOM 1390 C C . ILE A 1 174 ? -14.586 17.156 -17.984 1 96.31 174 ILE A C 1
ATOM 1392 O O . ILE A 1 174 ? -14.883 16.031 -17.562 1 96.31 174 ILE A O 1
ATOM 1396 N N . ARG A 1 175 ? -15.414 18.062 -17.984 1 95.88 175 ARG A N 1
ATOM 1397 C CA . ARG A 1 175 ? -16.797 17.953 -17.516 1 95.88 175 ARG A CA 1
ATOM 1398 C C . ARG A 1 175 ? -17.531 16.828 -18.234 1 95.88 175 ARG A C 1
ATOM 1400 O O . ARG A 1 175 ? -18.203 16.016 -17.594 1 95.88 175 ARG A O 1
ATOM 1407 N N . ASP A 1 176 ? -17.375 16.688 -19.453 1 96.38 176 ASP A N 1
ATOM 1408 C CA . ASP A 1 176 ? -18.078 15.688 -20.219 1 96.38 176 ASP A CA 1
ATOM 1409 C C . ASP A 1 176 ? -17.641 14.273 -19.828 1 96.38 176 ASP A C 1
ATOM 1411 O O . ASP A 1 176 ? -18.469 13.367 -19.734 1 96.38 176 ASP A O 1
ATOM 1415 N N . GLU A 1 177 ? -16.375 14.148 -19.672 1 96.88 177 GLU A N 1
ATOM 1416 C CA . GLU A 1 177 ? -15.844 12.844 -19.297 1 96.88 177 GLU A CA 1
ATOM 1417 C C . GLU A 1 177 ? -16.328 12.438 -17.906 1 96.88 177 GLU A C 1
ATOM 1419 O O . GLU A 1 177 ? -16.625 11.266 -17.656 1 96.88 177 GLU A O 1
ATOM 1424 N N . ILE A 1 178 ? -16.438 13.391 -16.969 1 97.44 178 ILE A N 1
ATOM 1425 C CA . ILE A 1 178 ? -16.891 13.102 -15.617 1 97.44 178 ILE A CA 1
ATOM 1426 C C . ILE A 1 178 ? -18.375 12.742 -15.641 1 97.44 178 ILE A C 1
ATOM 1428 O O . ILE A 1 178 ? -18.797 11.781 -15 1 97.44 178 ILE A O 1
ATOM 1432 N N . CYS A 1 179 ? -19.156 13.469 -16.391 1 97 179 CYS A N 1
ATOM 1433 C CA . CYS A 1 179 ? -20.578 13.18 -16.516 1 97 179 CYS A CA 1
ATOM 1434 C C . CYS A 1 179 ? -20.797 11.797 -17.141 1 97 179 CYS A C 1
ATOM 1436 O O . CYS A 1 179 ? -21.656 11.039 -16.688 1 97 179 CYS A O 1
ATOM 1438 N N . ALA A 1 180 ? -20.047 11.523 -18.047 1 96.75 180 ALA A N 1
ATOM 1439 C CA . ALA A 1 180 ? -20.141 10.211 -18.688 1 96.75 180 ALA A CA 1
ATOM 1440 C C . ALA A 1 180 ? -19.781 9.102 -17.703 1 96.75 180 ALA A C 1
ATOM 1442 O O . ALA A 1 180 ? -20.438 8.062 -17.672 1 96.75 180 ALA A O 1
ATOM 1443 N N . ALA A 1 181 ? -18.766 9.312 -16.969 1 95.94 181 ALA A N 1
ATOM 1444 C CA . ALA A 1 181 ? -18.266 8.305 -16.047 1 95.94 181 ALA A CA 1
ATOM 1445 C C . ALA A 1 181 ? -19.281 8.062 -14.922 1 95.94 181 ALA A C 1
ATOM 1447 O O . ALA A 1 181 ? -19.391 6.945 -14.406 1 95.94 181 ALA A O 1
ATOM 1448 N N . THR A 1 182 ? -20 9.055 -14.555 1 95.25 182 THR A N 1
ATOM 1449 C CA . THR A 1 182 ? -20.938 8.93 -13.453 1 95.25 182 THR A CA 1
ATOM 1450 C C . THR A 1 182 ? -22.328 8.578 -13.969 1 95.25 182 THR A C 1
ATOM 1452 O O . THR A 1 182 ? -23.203 8.172 -13.195 1 95.25 182 THR A O 1
ATOM 1455 N N . GLY A 1 183 ? -22.562 8.805 -15.195 1 92.44 183 GLY A N 1
ATOM 1456 C CA . GLY A 1 183 ? -23.859 8.562 -15.797 1 92.44 183 GLY A CA 1
ATOM 1457 C C . GLY A 1 183 ? -24.906 9.586 -15.398 1 92.44 183 GLY A C 1
ATOM 1458 O O . GLY A 1 183 ? -26.094 9.289 -15.359 1 92.44 183 GLY A O 1
ATOM 1459 N N . ARG A 1 184 ? -24.438 10.773 -14.977 1 91.38 184 ARG A N 1
ATOM 1460 C CA . ARG A 1 184 ? -25.359 11.789 -14.484 1 91.38 184 ARG A CA 1
ATOM 1461 C C . ARG A 1 184 ? -24.969 13.172 -14.984 1 91.38 184 ARG A C 1
ATOM 1463 O O . ARG A 1 184 ? -23.797 13.422 -15.289 1 91.38 184 ARG A O 1
ATOM 1470 N N . HIS A 1 185 ? -25.984 13.961 -15.062 1 92.25 185 HIS A N 1
ATOM 1471 C CA . HIS A 1 185 ? -25.734 15.383 -15.258 1 92.25 185 HIS A CA 1
ATOM 1472 C C . HIS A 1 185 ? -25.406 16.078 -13.938 1 92.25 185 HIS A C 1
ATOM 1474 O O . HIS A 1 185 ? -26.188 16.016 -12.984 1 92.25 185 HIS A O 1
ATOM 1480 N N . ILE A 1 186 ? -24.297 16.641 -13.969 1 94.62 186 ILE A N 1
ATOM 1481 C CA . ILE A 1 186 ? -23.812 17.266 -12.742 1 94.62 186 ILE A CA 1
ATOM 1482 C C . ILE A 1 186 ? -23.984 18.766 -12.82 1 94.62 186 ILE A C 1
ATOM 1484 O O . ILE A 1 186 ? -23.734 19.375 -13.875 1 94.62 186 ILE A O 1
ATOM 1488 N N . LYS A 1 187 ? -24.328 19.359 -11.727 1 94.31 187 LYS A N 1
ATOM 1489 C CA . LYS A 1 187 ? -24.547 20.812 -11.656 1 94.31 187 LYS A CA 1
ATOM 1490 C C . LYS A 1 187 ? -23.281 21.562 -12.023 1 94.31 187 LYS A C 1
ATOM 1492 O O . LYS A 1 187 ? -22.172 21.172 -11.641 1 94.31 187 LYS A O 1
ATOM 1497 N N . GLY A 1 188 ? -23.5 22.688 -12.641 1 93.56 188 GLY A N 1
ATOM 1498 C CA . GLY A 1 188 ? -22.375 23.516 -13.07 1 93.56 188 GLY A CA 1
ATOM 1499 C C . GLY A 1 188 ? -21.562 24.062 -11.914 1 93.56 188 GLY A C 1
ATOM 1500 O O . GLY A 1 188 ? -20.344 24.234 -12.031 1 93.56 188 GLY A O 1
ATOM 1501 N N . SER A 1 189 ? -22.172 24.312 -10.789 1 94.12 189 SER A N 1
ATOM 1502 C CA . SER A 1 189 ? -21.516 24.922 -9.633 1 94.12 189 SER A CA 1
ATOM 1503 C C . SER A 1 189 ? -20.484 23.969 -9.039 1 94.12 189 SER A C 1
ATOM 1505 O O . SER A 1 189 ? -19.594 24.391 -8.297 1 94.12 189 SER A O 1
ATOM 1507 N N . TRP A 1 190 ? -20.578 22.672 -9.398 1 96.5 190 TRP A N 1
ATOM 1508 C CA . TRP A 1 190 ? -19.656 21.672 -8.859 1 96.5 190 TRP A CA 1
ATOM 1509 C C . TRP A 1 190 ? -18.297 21.781 -9.531 1 96.5 190 TRP A C 1
ATOM 1511 O O . TRP A 1 190 ? -17.297 21.266 -9.016 1 96.5 190 TRP A O 1
ATOM 1521 N N . PHE A 1 191 ? -18.297 22.438 -10.719 1 96.25 191 PHE A N 1
ATOM 1522 C CA . PHE A 1 191 ? -17.094 22.5 -11.523 1 96.25 191 PHE A CA 1
ATOM 1523 C C . PHE A 1 191 ? -16.359 23.812 -11.305 1 96.25 191 PHE A C 1
ATOM 1525 O O . PHE A 1 191 ? -16.984 24.844 -11.062 1 96.25 191 PHE A O 1
ATOM 1532 N N . THR A 1 192 ? -15.055 23.703 -11.367 1 93.38 192 THR A N 1
ATOM 1533 C CA . THR A 1 192 ? -14.234 24.906 -11.289 1 93.38 192 THR A CA 1
ATOM 1534 C C . THR A 1 192 ? -14.438 25.781 -12.516 1 93.38 192 THR A C 1
ATOM 1536 O O . THR A 1 192 ? -14.938 25.312 -13.547 1 93.38 192 THR A O 1
ATOM 1539 N N . THR A 1 193 ? -14.086 27.047 -12.297 1 81.81 193 THR A N 1
ATOM 1540 C CA . THR A 1 193 ? -14.25 27.984 -13.406 1 81.81 193 THR A CA 1
ATOM 1541 C C . THR A 1 193 ? -13.055 27.922 -14.352 1 81.81 193 THR A C 1
ATOM 1543 O O . THR A 1 193 ? -11.914 27.75 -13.906 1 81.81 193 THR A O 1
ATOM 1546 N N . SER A 1 194 ? -13.203 27.719 -15.633 1 69.69 194 SER A N 1
ATOM 1547 C CA . SER A 1 194 ? -12.148 27.688 -16.641 1 69.69 194 SER A CA 1
ATOM 1548 C C . SER A 1 194 ? -11.359 28.984 -16.656 1 69.69 194 SER A C 1
ATOM 1550 O O . SER A 1 194 ? -11.945 30.078 -16.641 1 69.69 194 SER A O 1
ATOM 1552 N N . PRO A 1 195 ? -10.055 28.797 -16.391 1 59.84 195 PRO A N 1
ATOM 1553 C CA . PRO A 1 195 ? -9.367 30.078 -16.562 1 59.84 195 PRO A CA 1
ATOM 1554 C C . PRO A 1 195 ? -9.477 30.625 -17.984 1 59.84 195 PRO A C 1
ATOM 1556 O O . PRO A 1 195 ? -9.234 29.906 -18.953 1 59.84 195 PRO A O 1
ATOM 1559 N N . THR A 1 196 ? -10.242 31.547 -18.297 1 57.22 196 THR A N 1
ATOM 1560 C CA . THR A 1 196 ? -10.414 32.188 -19.594 1 57.22 196 THR A CA 1
ATOM 1561 C C . THR A 1 196 ? -9.062 32.438 -20.266 1 57.22 196 THR A C 1
ATOM 1563 O O . THR A 1 196 ? -8.953 32.375 -21.484 1 57.22 196 THR A O 1
ATOM 1566 N N . GLU A 1 197 ? -7.988 32.656 -19.531 1 56.91 197 GLU A N 1
ATOM 1567 C CA . GLU A 1 197 ? -6.805 33.281 -20.109 1 56.91 197 GLU A CA 1
ATOM 1568 C C . GLU A 1 197 ? -5.68 32.25 -20.281 1 56.91 197 GLU A C 1
ATOM 1570 O O . GLU A 1 197 ? -4.559 32.625 -20.641 1 56.91 197 GLU A O 1
ATOM 1575 N N . GLN A 1 198 ? -5.926 31.016 -20.094 1 60.84 198 GLN A N 1
ATOM 1576 C CA . GLN A 1 198 ? -4.73 30.188 -20.219 1 60.84 198 GLN A CA 1
ATOM 1577 C C . GLN A 1 198 ? -4.504 29.734 -21.656 1 60.84 198 GLN A C 1
ATOM 1579 O O . GLN A 1 198 ? -5.465 29.484 -22.391 1 60.84 198 GLN A O 1
ATOM 1584 N N . GLY A 1 199 ? -3.344 29.891 -22.25 1 60.34 199 GLY A N 1
ATOM 1585 C CA . GLY A 1 199 ? -2.982 29.453 -23.578 1 60.34 199 GLY A CA 1
ATOM 1586 C C . GLY A 1 199 ? -3.359 28.016 -23.859 1 60.34 199 GLY A C 1
ATOM 1587 O O . GLY A 1 199 ? -3.592 27.234 -22.938 1 60.34 199 GLY A O 1
ATOM 1588 N N . SER A 1 200 ? -3.555 27.703 -25.109 1 59.41 200 SER A N 1
ATOM 1589 C CA . SER A 1 200 ? -4.031 26.406 -25.594 1 59.41 200 SER A CA 1
ATOM 1590 C C . SER A 1 200 ? -3.146 25.266 -25.109 1 59.41 200 SER A C 1
ATOM 1592 O O . SER A 1 200 ? -3.65 24.219 -24.672 1 59.41 200 SER A O 1
ATOM 1594 N N . MET A 1 201 ? -1.892 25.422 -25.125 1 63.72 201 MET A N 1
ATOM 1595 C CA . MET A 1 201 ? -0.953 24.375 -24.734 1 63.72 201 MET A CA 1
ATOM 1596 C C . MET A 1 201 ? -1.097 24.047 -23.25 1 63.72 201 MET A C 1
ATOM 1598 O O . MET A 1 201 ? -1.073 22.875 -22.859 1 63.72 201 MET A O 1
ATOM 1602 N N . SER A 1 202 ? -1.277 24.969 -22.656 1 76.5 202 SER A N 1
ATOM 1603 C CA . SER A 1 202 ? -1.452 24.781 -21.219 1 76.5 202 SER A CA 1
ATOM 1604 C C . SER A 1 202 ? -2.781 24.094 -20.906 1 76.5 202 SER A C 1
ATOM 1606 O O . SER A 1 202 ? -2.852 23.219 -20.031 1 76.5 202 SER A O 1
ATOM 1608 N N . ARG A 1 203 ? -3.623 24.328 -21.875 1 83.44 203 ARG A N 1
ATOM 1609 C CA . ARG A 1 203 ? -4.945 23.734 -21.703 1 83.44 203 ARG A CA 1
ATOM 1610 C C . ARG A 1 203 ? -4.926 22.25 -22 1 83.44 203 ARG A C 1
ATOM 1612 O O . ARG A 1 203 ? -5.551 21.453 -21.297 1 83.44 203 ARG A O 1
ATOM 1619 N N . ASP A 1 204 ? -4.219 21.922 -22.984 1 87.75 204 ASP A N 1
ATOM 1620 C CA . ASP A 1 204 ? -4.117 20.516 -23.359 1 87.75 204 ASP A CA 1
ATOM 1621 C C . ASP A 1 204 ? -3.381 19.703 -22.281 1 87.75 204 ASP A C 1
ATOM 1623 O O . ASP A 1 204 ? -3.734 18.562 -22.016 1 87.75 204 ASP A O 1
ATOM 1627 N N . GLU A 1 205 ? -2.457 20.312 -21.797 1 89.56 205 GLU A N 1
ATOM 1628 C CA . GLU A 1 205 ? -1.716 19.656 -20.719 1 89.56 205 GLU A CA 1
ATOM 1629 C C . GLU A 1 205 ? -2.576 19.5 -19.469 1 89.56 205 GLU A C 1
ATOM 1631 O O . GLU A 1 205 ? -2.578 18.438 -18.844 1 89.56 205 GLU A O 1
ATOM 1636 N N . ASP A 1 206 ? -3.299 20.531 -19.25 1 91.38 206 ASP A N 1
ATOM 1637 C CA . ASP A 1 206 ? -4.188 20.484 -18.094 1 91.38 206 ASP A CA 1
ATOM 1638 C C . ASP A 1 206 ? -5.273 19.438 -18.266 1 91.38 206 ASP A C 1
ATOM 1640 O O . ASP A 1 206 ? -5.637 18.734 -17.312 1 91.38 206 ASP A O 1
ATOM 1644 N N . ARG A 1 207 ? -5.719 19.406 -19.438 1 93.5 207 ARG A N 1
ATOM 1645 C CA . ARG A 1 207 ? -6.738 18.406 -19.734 1 93.5 207 ARG A CA 1
ATOM 1646 C C . ARG A 1 207 ? -6.184 17 -19.594 1 93.5 207 ARG A C 1
ATOM 1648 O O . ARG A 1 207 ? -6.848 16.109 -19.047 1 93.5 207 ARG A O 1
ATOM 1655 N N . SER A 1 208 ? -5.004 16.797 -20.094 1 92.88 208 SER A N 1
ATOM 1656 C CA . SER A 1 208 ? -4.355 15.5 -19.984 1 92.88 208 SER A CA 1
ATOM 1657 C C . SER A 1 208 ? -4.16 15.094 -18.531 1 92.88 208 SER A C 1
ATOM 1659 O O . SER A 1 208 ? -4.395 13.938 -18.156 1 92.88 208 SER A O 1
ATOM 1661 N N . ILE A 1 209 ? -3.822 16.031 -17.734 1 93.88 209 ILE A N 1
ATOM 1662 C CA . ILE A 1 209 ? -3.613 15.781 -16.312 1 93.88 209 ILE A CA 1
ATOM 1663 C C . ILE A 1 209 ? -4.941 15.422 -15.656 1 93.88 209 ILE A C 1
ATOM 1665 O O . ILE A 1 209 ? -5.02 14.469 -14.875 1 93.88 209 ILE A O 1
ATOM 1669 N N . ALA A 1 210 ? -5.945 16.141 -16.031 1 96.25 210 ALA A N 1
ATOM 1670 C CA . ALA A 1 210 ? -7.27 15.922 -15.461 1 96.25 210 ALA A CA 1
ATOM 1671 C C . ALA A 1 210 ? -7.82 14.562 -15.867 1 96.25 210 ALA A C 1
ATOM 1673 O O . ALA A 1 210 ? -8.453 13.875 -15.07 1 96.25 210 ALA A O 1
ATOM 1674 N N . LEU A 1 211 ? -7.559 14.172 -17.047 1 96.12 211 LEU A N 1
ATOM 1675 C CA . LEU A 1 211 ? -8.031 12.883 -17.547 1 96.12 211 LEU A CA 1
ATOM 1676 C C . LEU A 1 211 ? -7.305 11.734 -16.844 1 96.12 211 LEU A C 1
ATOM 1678 O O . LEU A 1 211 ? -7.918 10.719 -16.516 1 96.12 211 LEU A O 1
ATOM 1682 N N . LYS A 1 212 ? -6.031 11.938 -16.672 1 94.94 212 LYS A N 1
ATOM 1683 C CA . LYS A 1 212 ? -5.254 10.93 -15.961 1 94.94 212 LYS A CA 1
ATOM 1684 C C . LYS A 1 212 ? -5.742 10.773 -14.523 1 94.94 212 LYS A C 1
ATOM 1686 O O . LYS A 1 212 ? -5.801 9.664 -14 1 94.94 212 LYS A O 1
ATOM 1691 N N . GLU A 1 213 ? -6.062 11.828 -13.938 1 97.38 213 GLU A N 1
ATOM 1692 C CA . GLU A 1 213 ? -6.594 11.797 -12.578 1 97.38 213 GLU A CA 1
ATOM 1693 C C . GLU A 1 213 ? -7.93 11.062 -12.523 1 97.38 213 GLU A C 1
ATOM 1695 O O . GLU A 1 213 ? -8.172 10.266 -11.617 1 97.38 213 GLU A O 1
ATOM 1700 N N . LEU A 1 214 ? -8.758 11.375 -13.484 1 98 214 LEU A N 1
ATOM 1701 C CA . LEU A 1 214 ? -10.039 10.688 -13.555 1 98 214 LEU A CA 1
ATOM 1702 C C . LEU A 1 214 ? -9.852 9.18 -13.672 1 98 214 LEU A C 1
ATOM 1704 O O . LEU A 1 214 ? -10.523 8.414 -12.984 1 98 214 LEU A O 1
ATOM 1708 N N . GLU A 1 215 ? -8.953 8.789 -14.477 1 96.62 215 GLU A N 1
ATOM 1709 C CA . GLU A 1 215 ? -8.68 7.367 -14.664 1 96.62 215 GLU A CA 1
ATOM 1710 C C . GLU A 1 215 ? -8.188 6.723 -13.367 1 96.62 215 GLU A C 1
ATOM 1712 O O . GLU A 1 215 ? -8.602 5.617 -13.023 1 96.62 215 GLU A O 1
ATOM 1717 N N . LYS A 1 216 ? -7.32 7.418 -12.711 1 97.31 216 LYS A N 1
ATOM 1718 C CA . LYS A 1 216 ? -6.789 6.91 -11.453 1 97.31 216 LYS A CA 1
ATOM 1719 C C . LYS A 1 216 ? -7.883 6.809 -10.391 1 97.31 216 LYS A C 1
ATOM 1721 O O . LYS A 1 216 ? -7.906 5.863 -9.602 1 97.31 216 LYS A O 1
ATOM 1726 N N . LEU A 1 217 ? -8.75 7.719 -10.375 1 98.5 217 LEU A N 1
ATOM 1727 C CA . LEU A 1 217 ? -9.836 7.699 -9.398 1 98.5 217 LEU A CA 1
ATOM 1728 C C . LEU A 1 217 ? -10.812 6.566 -9.695 1 98.5 217 LEU A C 1
ATOM 1730 O O . LEU A 1 217 ? -11.328 5.93 -8.773 1 98.5 217 LEU A O 1
ATOM 1734 N N . LYS A 1 218 ? -11.039 6.352 -10.953 1 97.94 218 LYS A N 1
ATOM 1735 C CA . LYS A 1 218 ? -11.867 5.203 -11.32 1 97.94 218 LYS A CA 1
ATOM 1736 C C . LYS A 1 218 ? -11.258 3.9 -10.82 1 97.94 218 LYS A C 1
ATOM 1738 O O . LYS A 1 218 ? -11.961 3.033 -10.305 1 97.94 218 LYS A O 1
ATOM 1743 N N . ASP A 1 219 ? -9.977 3.818 -10.984 1 96.81 219 ASP A N 1
ATOM 1744 C CA . ASP A 1 219 ? -9.266 2.629 -10.516 1 96.81 219 ASP A CA 1
ATOM 1745 C C . ASP A 1 219 ? -9.391 2.477 -9 1 96.81 219 ASP A C 1
ATOM 1747 O O . ASP A 1 219 ? -9.617 1.371 -8.5 1 96.81 219 ASP A O 1
ATOM 1751 N N . ILE A 1 220 ? -9.227 3.551 -8.312 1 97.88 220 ILE A N 1
ATOM 1752 C CA . ILE A 1 220 ? -9.266 3.529 -6.852 1 97.88 220 ILE A CA 1
ATOM 1753 C C . ILE A 1 220 ? -10.656 3.133 -6.375 1 97.88 220 ILE A C 1
ATOM 1755 O O . ILE A 1 220 ? -10.805 2.326 -5.453 1 97.88 220 ILE A O 1
ATOM 1759 N N . VAL A 1 221 ? -11.688 3.637 -6.98 1 98.12 221 VAL A N 1
ATOM 1760 C CA . VAL A 1 221 ? -13.062 3.314 -6.609 1 98.12 221 VAL A CA 1
ATOM 1761 C C . VAL A 1 221 ? -13.344 1.845 -6.914 1 98.12 221 VAL A C 1
ATOM 1763 O O . VAL A 1 221 ? -14.023 1.164 -6.137 1 98.12 221 VAL A O 1
ATOM 1766 N N . SER A 1 222 ? -12.836 1.4 -8.016 1 96.69 222 SER A N 1
ATOM 1767 C CA . SER A 1 222 ? -12.953 -0.016 -8.352 1 96.69 222 SER A CA 1
ATOM 1768 C C . SER A 1 222 ? -12.258 -0.888 -7.312 1 96.69 222 SER A C 1
ATOM 1770 O O . SER A 1 222 ? -12.797 -1.909 -6.887 1 96.69 222 SER A O 1
ATOM 1772 N N . ASP A 1 223 ? -11.094 -0.476 -6.934 1 97 223 ASP A N 1
ATOM 1773 C CA . ASP A 1 223 ? -10.344 -1.206 -5.914 1 97 223 ASP A CA 1
ATOM 1774 C C . ASP A 1 223 ? -11.094 -1.206 -4.582 1 97 223 ASP A C 1
ATOM 1776 O O . ASP A 1 223 ? -11.023 -2.176 -3.824 1 97 223 ASP A O 1
ATOM 1780 N N . ALA A 1 224 ? -11.742 -0.095 -4.285 1 97.56 224 ALA A N 1
ATOM 1781 C CA . ALA A 1 224 ? -12.539 -0.029 -3.066 1 97.56 224 ALA A CA 1
ATOM 1782 C C . ALA A 1 224 ? -13.672 -1.05 -3.1 1 97.56 224 ALA A C 1
ATOM 1784 O O . ALA A 1 224 ? -13.93 -1.736 -2.107 1 97.56 224 ALA A O 1
ATOM 1785 N N . ARG A 1 225 ? -14.312 -1.157 -4.188 1 96.19 225 ARG A N 1
ATOM 1786 C CA . ARG A 1 225 ? -15.383 -2.133 -4.352 1 96.19 225 ARG A CA 1
ATOM 1787 C C . ARG A 1 225 ? -14.867 -3.555 -4.172 1 96.19 225 ARG A C 1
ATOM 1789 O O . ARG A 1 225 ? -15.484 -4.367 -3.48 1 96.19 225 ARG A O 1
ATOM 1796 N N . ASP A 1 226 ? -13.781 -3.818 -4.828 1 95 226 ASP A N 1
ATOM 1797 C CA . ASP A 1 226 ? -13.18 -5.141 -4.699 1 95 226 ASP A CA 1
ATOM 1798 C C . ASP A 1 226 ? -12.805 -5.43 -3.248 1 95 226 ASP A C 1
ATOM 1800 O O . ASP A 1 226 ? -12.984 -6.551 -2.766 1 95 226 ASP A O 1
ATOM 1804 N N . SER A 1 227 ? -12.25 -4.406 -2.607 1 96.62 227 SER A N 1
ATOM 1805 C CA . SER A 1 227 ? -11.82 -4.582 -1.223 1 96.62 227 SER A CA 1
ATOM 1806 C C . SER A 1 227 ? -13 -4.887 -0.312 1 96.62 227 SER A C 1
ATOM 1808 O O . SER A 1 227 ? -12.883 -5.691 0.617 1 96.62 227 SER A O 1
ATOM 1810 N N . GLN A 1 228 ? -14.078 -4.238 -0.565 1 94.94 228 GLN A N 1
ATOM 1811 C CA . GLN A 1 228 ? -15.289 -4.508 0.197 1 94.94 228 GLN A CA 1
ATOM 1812 C C . GLN A 1 228 ? -15.828 -5.906 -0.094 1 94.94 228 GLN A C 1
ATOM 1814 O O . GLN A 1 228 ? -16.141 -6.66 0.829 1 94.94 228 GLN A O 1
ATOM 1819 N N . ALA A 1 229 ? -15.898 -6.223 -1.353 1 94.19 229 ALA A N 1
ATOM 1820 C CA . ALA A 1 229 ? -16.453 -7.508 -1.779 1 94.19 229 ALA A CA 1
ATOM 1821 C C . ALA A 1 229 ? -15.625 -8.664 -1.224 1 94.19 229 ALA A C 1
ATOM 1823 O O . ALA A 1 229 ? -16.172 -9.719 -0.88 1 94.19 229 ALA A O 1
ATOM 1824 N N . LEU A 1 230 ? -14.336 -8.492 -1.14 1 95.19 230 LEU A N 1
ATOM 1825 C CA . LEU A 1 230 ? -13.438 -9.562 -0.747 1 95.19 230 LEU A CA 1
ATOM 1826 C C . LEU A 1 230 ? -13.148 -9.516 0.75 1 95.19 230 LEU A C 1
ATOM 1828 O O . LEU A 1 230 ? -12.367 -10.312 1.265 1 95.19 230 LEU A O 1
ATOM 1832 N N . ASN A 1 231 ? -13.711 -8.539 1.416 1 94.94 231 ASN A N 1
ATOM 1833 C CA . ASN A 1 231 ? -13.461 -8.344 2.84 1 94.94 231 ASN A CA 1
ATOM 1834 C C . ASN A 1 231 ? -11.969 -8.266 3.141 1 94.94 231 ASN A C 1
ATOM 1836 O O . ASN A 1 231 ? -11.469 -8.992 4.008 1 94.94 231 ASN A O 1
ATOM 1840 N N . ARG A 1 232 ? -11.273 -7.395 2.43 1 96 232 ARG A N 1
ATOM 1841 C CA . ARG A 1 232 ? -9.836 -7.246 2.598 1 96 232 ARG A CA 1
ATOM 1842 C C . ARG A 1 232 ? -9.5 -6.648 3.961 1 96 232 ARG A C 1
ATOM 1844 O O . ARG A 1 232 ? -10.344 -5.992 4.578 1 96 232 ARG A O 1
ATOM 1851 N N . SER A 1 233 ? -8.297 -6.863 4.379 1 95 233 SER A N 1
ATOM 1852 C CA . SER A 1 233 ? -7.801 -6.328 5.645 1 95 233 SER A CA 1
ATOM 1853 C C . SER A 1 233 ? -7.613 -4.816 5.57 1 95 233 SER A C 1
ATOM 1855 O O . SER A 1 233 ? -7.566 -4.242 4.48 1 95 233 SER A O 1
ATOM 1857 N N . GLU A 1 234 ? -7.453 -4.18 6.695 1 94.25 234 GLU A N 1
ATOM 1858 C CA . GLU A 1 234 ? -7.172 -2.75 6.789 1 94.25 234 GLU A CA 1
ATOM 1859 C C . GLU A 1 234 ? -5.887 -2.389 6.051 1 94.25 234 GLU A C 1
ATOM 1861 O O . GLU A 1 234 ? -5.832 -1.38 5.344 1 94.25 234 GLU A O 1
ATOM 1866 N N . ALA A 1 235 ? -4.871 -3.189 6.207 1 95.38 235 ALA A N 1
ATOM 1867 C CA . ALA A 1 235 ? -3.609 -2.963 5.508 1 95.38 235 ALA A CA 1
ATOM 1868 C C . ALA A 1 235 ? -3.809 -2.996 3.994 1 95.38 235 ALA A C 1
ATOM 1870 O O . ALA A 1 235 ? -3.213 -2.197 3.266 1 95.38 235 ALA A O 1
ATOM 1871 N N . SER A 1 236 ? -4.637 -3.9 3.523 1 97.12 236 SER A N 1
ATOM 1872 C CA . SER A 1 236 ? -4.934 -3.98 2.098 1 97.12 236 SER A CA 1
ATOM 1873 C C . SER A 1 236 ? -5.703 -2.754 1.621 1 97.12 236 SER A C 1
ATOM 1875 O O . SER A 1 236 ? -5.457 -2.244 0.526 1 97.12 236 SER A O 1
ATOM 1877 N N . TRP A 1 237 ? -6.656 -2.299 2.451 1 97.19 237 TRP A N 1
ATOM 1878 C CA . TRP A 1 237 ? -7.371 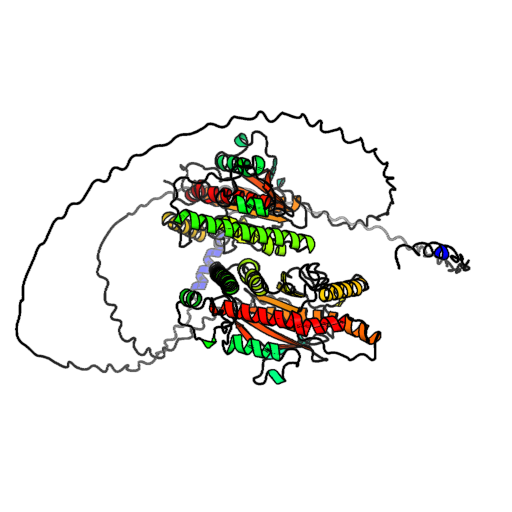-1.065 2.133 1 97.19 237 TRP A CA 1
ATOM 1879 C C . TRP A 1 237 ? -6.402 0.107 2.014 1 97.19 237 TRP A C 1
ATOM 1881 O O . TRP A 1 237 ? -6.52 0.929 1.103 1 97.19 237 TRP A O 1
ATOM 1891 N N . ASN A 1 238 ? -5.465 0.179 2.898 1 97 238 ASN A N 1
ATOM 1892 C CA . ASN A 1 238 ? -4.469 1.246 2.875 1 97 238 ASN A CA 1
ATOM 1893 C C . ASN A 1 238 ? -3.617 1.188 1.611 1 97 238 ASN A C 1
ATOM 1895 O O . ASN A 1 238 ? -3.309 2.223 1.017 1 97 238 ASN A O 1
ATOM 1899 N N . MET A 1 239 ? -3.316 0.009 1.213 1 97.31 239 MET A N 1
ATOM 1900 C CA . MET A 1 239 ? -2.455 -0.166 0.047 1 97.31 239 MET A CA 1
ATOM 1901 C C . MET A 1 239 ? -3.225 0.092 -1.243 1 97.31 239 MET A C 1
ATOM 1903 O O . MET A 1 239 ? -2.691 0.684 -2.182 1 97.31 239 MET A O 1
ATOM 1907 N N . GLU A 1 240 ? -4.492 -0.365 -1.266 1 97.75 240 GLU A N 1
ATOM 1908 C CA . GLU A 1 240 ? -5.234 -0.374 -2.523 1 97.75 240 GLU A CA 1
ATOM 1909 C C . GLU A 1 240 ? -6.004 0.929 -2.719 1 97.75 240 GLU A C 1
ATOM 1911 O O . GLU A 1 240 ? -6.266 1.337 -3.852 1 97.75 240 GLU A O 1
ATOM 1916 N N . VAL A 1 241 ? -6.375 1.579 -1.601 1 98.19 241 VAL A N 1
ATOM 1917 C CA . VAL A 1 241 ? -7.367 2.643 -1.732 1 98.19 241 VAL A CA 1
ATOM 1918 C C . VAL A 1 241 ? -6.84 3.922 -1.087 1 98.19 241 VAL A C 1
ATOM 1920 O O . VAL A 1 241 ? -6.574 4.91 -1.776 1 98.19 241 VAL A O 1
ATOM 1923 N N . HIS A 1 242 ? -6.547 3.914 0.188 1 98.19 242 HIS A N 1
ATOM 1924 C CA . HIS A 1 242 ? -6.254 5.141 0.919 1 98.19 242 HIS A CA 1
ATOM 1925 C C . HIS A 1 242 ? -4.902 5.715 0.513 1 98.19 242 HIS A C 1
ATOM 1927 O O . HIS A 1 242 ? -4.781 6.922 0.28 1 98.19 242 HIS A O 1
ATOM 1933 N N . GLY A 1 243 ? -3.896 4.863 0.501 1 98 243 GLY A N 1
ATOM 1934 C CA . GLY A 1 243 ? -2.576 5.312 0.087 1 98 243 GLY A CA 1
ATOM 1935 C C . GLY A 1 243 ? -2.57 5.961 -1.284 1 98 243 GLY A C 1
ATOM 1936 O O . GLY A 1 243 ? -2.156 7.113 -1.429 1 98 243 GLY A O 1
ATOM 1937 N N . PRO A 1 244 ? -3.062 5.25 -2.262 1 98 244 PRO A N 1
ATOM 1938 C CA . PRO A 1 244 ? -3.104 5.797 -3.619 1 98 244 PRO A CA 1
ATOM 1939 C C . PRO A 1 244 ? -3.936 7.074 -3.713 1 98 244 PRO A C 1
ATOM 1941 O O . PRO A 1 244 ? -3.58 7.992 -4.457 1 98 244 PRO A O 1
ATOM 1944 N N . LEU A 1 245 ? -5.004 7.137 -2.971 1 98.44 245 LEU A N 1
ATOM 1945 C CA . LEU A 1 245 ? -5.848 8.328 -2.992 1 98.44 245 LEU A CA 1
ATOM 1946 C C . LEU A 1 245 ? -5.098 9.539 -2.453 1 98.44 245 LEU A C 1
ATOM 1948 O O . LEU A 1 245 ? -5.137 10.617 -3.049 1 98.44 245 LEU A O 1
ATOM 1952 N N . LEU A 1 246 ? -4.441 9.336 -1.39 1 98.75 246 LEU A N 1
ATOM 1953 C CA . LEU A 1 246 ? -3.664 10.406 -0.779 1 98.75 246 LEU A CA 1
ATOM 1954 C C . LEU A 1 246 ? -2.506 10.82 -1.681 1 98.75 246 LEU A C 1
ATOM 1956 O O . LEU A 1 246 ? -2.223 12.008 -1.827 1 98.75 246 LEU A O 1
ATOM 1960 N N . LYS A 1 247 ? -1.858 9.836 -2.23 1 98.19 247 LYS A N 1
ATOM 1961 C CA . LYS A 1 247 ? -0.758 10.125 -3.145 1 98.19 247 LYS A CA 1
ATOM 1962 C C . LYS A 1 247 ? -1.237 10.945 -4.34 1 98.19 247 LYS A C 1
ATOM 1964 O O . LYS A 1 247 ? -0.581 11.914 -4.742 1 98.19 247 LYS A O 1
ATOM 1969 N N . LEU A 1 248 ? -2.346 10.578 -4.879 1 97.94 248 LEU A N 1
ATOM 1970 C CA . LEU A 1 248 ? -2.934 11.281 -6.012 1 97.94 248 LEU A CA 1
ATOM 1971 C C . LEU A 1 248 ? -3.279 12.719 -5.637 1 97.94 248 LEU A C 1
ATOM 1973 O O . LEU A 1 248 ? -3.006 13.648 -6.402 1 97.94 248 LEU A O 1
ATOM 1977 N N . ALA A 1 249 ? -3.877 12.906 -4.496 1 98.62 249 ALA A N 1
ATOM 1978 C CA . ALA A 1 249 ? -4.309 14.227 -4.039 1 98.62 249 ALA A CA 1
ATOM 1979 C C . ALA A 1 249 ? -3.121 15.164 -3.869 1 98.62 249 ALA A C 1
ATOM 1981 O O . ALA A 1 249 ? -3.232 16.375 -4.113 1 98.62 249 ALA A O 1
ATOM 1982 N N . LEU A 1 250 ? -1.997 14.633 -3.561 1 98.31 250 LEU A N 1
ATOM 1983 C CA . LEU A 1 250 ? -0.878 15.477 -3.152 1 98.31 250 LEU A CA 1
ATOM 1984 C C . LEU A 1 250 ? 0.086 15.695 -4.312 1 98.31 250 LEU A C 1
ATOM 1986 O O . LEU A 1 250 ? 1.062 16.438 -4.18 1 98.31 250 LEU A O 1
ATOM 1990 N N . LYS A 1 251 ? -0.189 15.125 -5.395 1 95.88 251 LYS A N 1
ATOM 1991 C CA . LYS A 1 251 ? 0.693 15.195 -6.555 1 95.88 251 LYS A CA 1
ATOM 1992 C C . LYS A 1 251 ? 1.026 16.641 -6.902 1 95.88 251 LYS A C 1
ATOM 1994 O O . LYS A 1 251 ? 2.166 16.953 -7.254 1 95.88 251 LYS A O 1
ATOM 1999 N N . PRO A 1 252 ? 0.131 17.609 -6.824 1 94.69 252 PRO A N 1
ATOM 2000 C CA . PRO A 1 252 ? 0.44 19 -7.207 1 94.69 252 PRO A CA 1
ATOM 2001 C C . PRO A 1 252 ? 1.328 19.703 -6.188 1 94.69 252 PRO A C 1
ATOM 2003 O O . PRO A 1 252 ? 1.832 20.797 -6.457 1 94.69 252 PRO A O 1
ATOM 2006 N N . PHE A 1 253 ? 1.498 19.109 -5.051 1 95.88 253 PHE A N 1
ATOM 2007 C CA . PHE A 1 253 ? 2.238 19.766 -3.975 1 95.88 253 PHE A CA 1
ATOM 2008 C C . PHE A 1 253 ? 3.611 19.125 -3.799 1 95.88 253 PHE A C 1
ATOM 2010 O O . PHE A 1 253 ? 3.719 18 -3.318 1 95.88 253 PHE A O 1
ATOM 2017 N N . SER A 1 254 ? 4.605 19.844 -4.066 1 92.5 254 SER A N 1
ATOM 2018 C CA . SER A 1 254 ? 5.961 19.297 -4.012 1 92.5 254 SER A CA 1
ATOM 2019 C C . SER A 1 254 ? 6.453 19.188 -2.57 1 92.5 254 SER A C 1
ATOM 2021 O O . SER A 1 254 ? 7.289 18.344 -2.254 1 92.5 254 SER A O 1
ATOM 2023 N N . SER A 1 255 ? 5.852 20.016 -1.692 1 96 255 SER A N 1
ATOM 2024 C CA . SER A 1 255 ? 6.395 20.094 -0.341 1 96 255 SER A CA 1
ATOM 2025 C C . SER A 1 255 ? 5.496 19.375 0.66 1 96 255 SER A C 1
ATOM 2027 O O . SER A 1 255 ? 5.715 19.453 1.87 1 96 255 SER A O 1
ATOM 2029 N N . VAL A 1 256 ? 4.473 18.734 0.213 1 98 256 VAL A N 1
ATOM 2030 C CA . VAL A 1 256 ? 3.625 17.953 1.103 1 98 256 VAL A CA 1
ATOM 2031 C C . VAL A 1 256 ? 3.609 16.484 0.648 1 98 256 VAL A C 1
ATOM 2033 O O . VAL A 1 256 ? 3.34 16.203 -0.52 1 98 256 VAL A O 1
ATOM 2036 N N . LYS A 1 257 ? 3.936 15.625 1.566 1 97.88 257 LYS A N 1
ATOM 2037 C CA . LYS A 1 257 ? 3.984 14.195 1.261 1 97.88 257 LYS A CA 1
ATOM 2038 C C . LYS A 1 257 ? 3.182 13.391 2.275 1 97.88 257 LYS A C 1
ATOM 2040 O O . LYS A 1 257 ? 2.99 13.82 3.412 1 97.88 257 LYS A O 1
ATOM 2045 N N . ARG A 1 258 ? 2.689 12.273 1.813 1 98.5 258 ARG A N 1
ATOM 2046 C CA . ARG A 1 258 ? 2.072 11.305 2.715 1 98.5 258 ARG A CA 1
ATOM 2047 C C . ARG A 1 258 ? 3.055 10.203 3.082 1 98.5 258 ARG A C 1
ATOM 2049 O O . ARG A 1 258 ? 3.818 9.734 2.234 1 98.5 258 ARG A O 1
ATOM 2056 N N . GLU A 1 259 ? 3.109 9.875 4.355 1 98.44 259 GLU A N 1
ATOM 2057 C CA . GLU A 1 259 ? 3.902 8.742 4.832 1 98.44 259 GLU A CA 1
ATOM 2058 C C . GLU A 1 259 ? 3.031 7.73 5.57 1 98.44 259 GLU A C 1
ATOM 2060 O O . GLU A 1 259 ? 2.152 8.109 6.348 1 98.44 259 GLU A O 1
ATOM 2065 N N . LEU A 1 260 ? 3.26 6.488 5.195 1 98.19 260 LEU A N 1
ATOM 2066 C CA . LEU A 1 260 ? 2.686 5.438 6.027 1 98.19 260 LEU A CA 1
ATOM 2067 C C . LEU A 1 260 ? 3.363 5.395 7.395 1 98.19 260 LEU A C 1
ATOM 2069 O O . LEU A 1 260 ? 4.59 5.324 7.48 1 98.19 260 LEU A O 1
ATOM 2073 N N . ALA A 1 261 ? 2.553 5.402 8.469 1 97.31 261 ALA A N 1
ATOM 2074 C CA . ALA A 1 261 ? 3.123 5.578 9.797 1 97.31 261 ALA A CA 1
ATOM 2075 C C . ALA A 1 261 ? 2.693 4.449 10.734 1 97.31 261 ALA A C 1
ATOM 2077 O O . ALA A 1 261 ? 2.602 4.641 11.945 1 97.31 261 ALA A O 1
ATOM 2078 N N . THR A 1 262 ? 2.502 3.289 10.219 1 94.31 262 THR A N 1
ATOM 2079 C CA . THR A 1 262 ? 1.981 2.174 11.008 1 94.31 262 THR A CA 1
ATOM 2080 C C . THR A 1 262 ? 3.055 1.619 11.938 1 94.31 262 THR A C 1
ATOM 2082 O O . THR A 1 262 ? 2.766 0.792 12.805 1 94.31 262 THR A O 1
ATOM 2085 N N . THR A 1 263 ? 4.301 2.043 11.82 1 91.5 263 THR A N 1
ATOM 2086 C CA . THR A 1 263 ? 5.371 1.599 12.703 1 91.5 263 THR A CA 1
ATOM 2087 C C . THR A 1 263 ? 5.918 2.766 13.523 1 91.5 263 THR A C 1
ATOM 2089 O O . THR A 1 263 ? 6.918 2.623 14.227 1 91.5 263 THR A O 1
ATOM 2092 N N . ALA A 1 264 ? 5.285 3.877 13.375 1 94.94 264 ALA A N 1
ATOM 2093 C CA . ALA A 1 264 ? 5.762 5.086 14.047 1 94.94 264 ALA A CA 1
ATOM 2094 C C . ALA A 1 264 ? 5.316 5.121 15.5 1 94.94 264 ALA A C 1
ATOM 2096 O O . ALA A 1 264 ? 4.281 5.703 15.828 1 94.94 264 ALA A O 1
ATOM 2097 N N . ARG A 1 265 ? 6.129 4.668 16.312 1 93.94 265 ARG A N 1
ATOM 2098 C CA . ARG A 1 265 ? 5.82 4.648 17.734 1 93.94 265 ARG A CA 1
ATOM 2099 C C . ARG A 1 265 ? 6.07 6.012 18.359 1 93.94 265 ARG A C 1
ATOM 2101 O O . ARG A 1 265 ? 7.023 6.707 18 1 93.94 265 ARG A O 1
ATOM 2108 N N . ILE A 1 266 ? 5.262 6.297 19.312 1 95.19 266 ILE A N 1
ATOM 2109 C CA . ILE A 1 266 ? 5.445 7.547 20.047 1 95.19 266 ILE A CA 1
ATOM 2110 C C . ILE A 1 266 ? 6.664 7.434 20.969 1 95.19 266 ILE A C 1
ATOM 2112 O O . ILE A 1 266 ? 6.844 6.43 21.656 1 95.19 266 ILE A O 1
ATOM 2116 N N . LEU A 1 267 ? 7.484 8.453 20.969 1 94.5 267 LEU A N 1
ATOM 2117 C CA . LEU A 1 267 ? 8.641 8.516 21.859 1 94.5 267 LEU A CA 1
ATOM 2118 C C . LEU A 1 267 ? 8.211 8.586 23.312 1 94.5 267 LEU A C 1
ATOM 2120 O O . LEU A 1 267 ? 7.258 9.289 23.656 1 94.5 267 LEU A O 1
ATOM 2124 N N . PRO A 1 268 ? 8.953 7.926 24.141 1 92.62 268 PRO A N 1
ATOM 2125 C CA . PRO A 1 268 ? 8.57 7.828 25.547 1 92.62 268 PRO A CA 1
ATOM 2126 C C . PRO A 1 268 ? 8.367 9.195 26.203 1 92.62 268 PRO A C 1
ATOM 2128 O O . PRO A 1 268 ? 7.391 9.398 26.922 1 92.62 268 PRO A O 1
ATOM 2131 N N . PRO A 1 269 ? 9.195 10.18 25.969 1 93.31 269 PRO A N 1
ATOM 2132 C CA . PRO A 1 269 ? 9.016 11.469 26.641 1 93.31 269 PRO A CA 1
ATOM 2133 C C . PRO A 1 269 ? 7.711 12.164 26.25 1 93.31 269 PRO A C 1
ATOM 2135 O O . PRO A 1 269 ? 7.277 13.094 26.938 1 93.31 269 PRO A O 1
ATOM 2138 N N . PHE A 1 270 ? 7.133 11.727 25.156 1 93.56 270 PHE A N 1
ATOM 2139 C CA . PHE A 1 270 ? 5.98 12.461 24.656 1 93.56 270 PHE A CA 1
ATOM 2140 C C . PHE A 1 270 ? 4.703 11.648 24.812 1 93.56 270 PHE A C 1
ATOM 2142 O O . PHE A 1 270 ? 3.627 12.086 24.391 1 93.56 270 PHE A O 1
ATOM 2149 N N . VAL A 1 271 ? 4.844 10.477 25.359 1 91.44 271 VAL A N 1
ATOM 2150 C CA . VAL A 1 271 ? 3.648 9.68 25.625 1 91.44 271 VAL A CA 1
ATOM 2151 C C . VAL A 1 271 ? 2.752 10.406 26.625 1 91.44 271 VAL A C 1
ATOM 2153 O O . VAL A 1 271 ? 3.188 10.742 27.719 1 91.44 271 VAL A O 1
ATOM 2156 N N . PRO A 1 272 ? 1.51 10.625 26.188 1 89.12 272 PRO A N 1
ATOM 2157 C CA . PRO A 1 272 ? 0.603 11.266 27.141 1 89.12 272 PRO A CA 1
ATOM 2158 C C . PRO A 1 272 ? 0.372 10.422 28.391 1 89.12 272 PRO A C 1
ATOM 2160 O O . PRO A 1 272 ? 0.259 9.195 28.297 1 89.12 272 PRO A O 1
ATOM 2163 N N . THR A 1 273 ? 0.415 11.039 29.5 1 84.81 273 THR A N 1
ATOM 2164 C CA . THR A 1 273 ? 0.269 10.336 30.766 1 84.81 273 THR A CA 1
ATOM 2165 C C . THR A 1 273 ? -1.023 10.75 31.469 1 84.81 273 THR A C 1
ATOM 2167 O O . THR A 1 273 ? -1.564 11.82 31.203 1 84.81 273 THR A O 1
ATOM 2170 N N . SER A 1 274 ? -1.464 9.766 32.219 1 78.81 274 SER A N 1
ATOM 2171 C CA . SER A 1 274 ? -2.652 10.062 33 1 78.81 274 SER A CA 1
ATOM 2172 C C . SER A 1 274 ? -2.281 10.727 34.344 1 78.81 274 SER A C 1
ATOM 2174 O O . SER A 1 274 ? -1.16 10.57 34.812 1 78.81 274 SER A O 1
ATOM 2176 N N . ASP A 1 275 ? -2.998 11.703 34.844 1 65.56 275 ASP A N 1
ATOM 2177 C CA . ASP A 1 275 ? -2.775 12.445 36.094 1 65.56 275 ASP A CA 1
ATOM 2178 C C . ASP A 1 275 ? -2.533 11.5 37.25 1 65.56 275 ASP A C 1
ATOM 2180 O O . ASP A 1 275 ? -1.721 11.789 38.125 1 65.56 275 ASP A O 1
ATOM 2184 N N . GLY A 1 276 ? -3.324 10.43 37.344 1 54.75 276 GLY A N 1
ATOM 2185 C CA . GLY A 1 276 ? -3.125 9.641 38.562 1 54.75 276 GLY A CA 1
ATOM 2186 C C . GLY A 1 276 ? -1.916 8.727 38.469 1 54.75 276 GLY A C 1
ATOM 2187 O O . GLY A 1 276 ? -0.778 9.188 38.594 1 54.75 276 GLY A O 1
ATOM 2188 N N . ALA A 1 277 ? -2.078 7.461 38.156 1 50.81 277 ALA A N 1
ATOM 2189 C CA . ALA A 1 277 ? -1.127 6.379 38.406 1 50.81 277 ALA A CA 1
ATOM 2190 C C . ALA A 1 277 ? -0.027 6.367 37.344 1 50.81 277 ALA A C 1
ATOM 2192 O O . ALA A 1 277 ? 0.785 5.441 37.312 1 50.81 277 ALA A O 1
ATOM 2193 N N . GLY A 1 278 ? 0.238 7.449 36.656 1 54.41 278 GLY A N 1
ATOM 2194 C CA . GLY A 1 278 ? 1.364 7.504 35.75 1 54.41 278 GLY A CA 1
ATOM 2195 C C . GLY A 1 278 ? 1.331 6.41 34.688 1 54.41 278 GLY A C 1
ATOM 2196 O O . GLY A 1 278 ? 2.377 5.98 34.219 1 54.41 278 GLY A O 1
ATOM 2197 N N . GLN A 1 279 ? 0.194 5.824 34.5 1 56.53 279 GLN A N 1
ATOM 2198 C CA . GLN A 1 279 ? 0.199 4.691 33.594 1 56.53 279 GLN A CA 1
ATOM 2199 C C . GLN A 1 279 ? 0.178 5.164 32.125 1 56.53 279 GLN A C 1
ATOM 2201 O O . GLN A 1 279 ? -0.677 5.965 31.75 1 56.53 279 GLN A O 1
ATOM 2206 N N . ALA A 1 280 ? 1.249 4.898 31.5 1 58.25 280 ALA A N 1
ATOM 2207 C CA . ALA A 1 280 ? 1.379 5.195 30.078 1 58.25 280 ALA A CA 1
ATOM 2208 C C . ALA A 1 280 ? 0.3 4.484 29.266 1 58.25 280 ALA A C 1
ATOM 2210 O O . ALA A 1 280 ? -0.057 3.342 29.562 1 58.25 280 ALA A O 1
ATOM 2211 N N . VAL A 1 281 ? -0.436 5.34 28.453 1 62.66 281 VAL A N 1
ATOM 2212 C CA . VAL A 1 281 ? -1.434 4.789 27.547 1 62.66 281 VAL A CA 1
ATOM 2213 C C . VAL A 1 281 ? -0.749 3.918 26.484 1 62.66 281 VAL A C 1
ATOM 2215 O O . VAL A 1 281 ? 0.351 4.238 26.031 1 62.66 281 VAL A O 1
ATOM 2218 N N . GLU A 1 282 ? -1.179 2.654 26.422 1 62.06 282 GLU A N 1
ATOM 2219 C CA . GLU A 1 282 ? -0.671 1.831 25.328 1 62.06 282 GLU A CA 1
ATOM 2220 C C . GLU A 1 282 ? -0.86 2.523 23.984 1 62.06 282 GLU A C 1
ATOM 2222 O O . GLU A 1 282 ? -1.973 2.924 23.641 1 62.06 282 GLU A O 1
ATOM 2227 N N . SER A 1 283 ? 0.236 3.02 23.484 1 63.5 283 SER A N 1
ATOM 2228 C CA . SER A 1 283 ? 0.167 3.834 22.266 1 63.5 283 SER A CA 1
ATOM 2229 C C . SER A 1 283 ? 0.087 2.965 21.016 1 63.5 283 SER A C 1
ATOM 2231 O O . SER A 1 283 ? 0.931 2.09 20.812 1 63.5 283 SER A O 1
ATOM 2233 N N . LYS A 1 284 ? -1.123 2.986 20.406 1 75.38 284 LYS A N 1
ATOM 2234 C CA . LYS A 1 284 ? -1.238 2.41 19.078 1 75.38 284 LYS A CA 1
ATOM 2235 C C . LYS A 1 284 ? -0.83 3.418 18 1 75.38 284 LYS A C 1
ATOM 2237 O O . LYS A 1 284 ? -0.87 4.629 18.234 1 75.38 284 LYS A O 1
ATOM 2242 N N . MET A 1 285 ? -0.366 3.008 16.922 1 88.19 285 MET A N 1
ATOM 2243 C CA . MET A 1 285 ? 0.195 3.775 15.812 1 88.19 285 MET A CA 1
ATOM 2244 C C . MET A 1 285 ? -0.909 4.312 14.906 1 88.19 285 MET A C 1
ATOM 2246 O O . MET A 1 285 ? -2.01 3.758 14.867 1 88.19 285 MET A O 1
ATOM 2250 N N . ILE A 1 286 ? -0.644 5.406 14.406 1 94.69 286 ILE A N 1
ATOM 2251 C CA . ILE A 1 286 ? -1.506 5.973 13.375 1 94.69 286 ILE A CA 1
ATOM 2252 C C . ILE A 1 286 ? -1.145 5.383 12.016 1 94.69 286 ILE A C 1
ATOM 2254 O O . ILE A 1 286 ? -0.054 4.832 11.844 1 94.69 286 ILE A O 1
ATOM 2258 N N . ASP A 1 287 ? -2.033 5.52 11.062 1 96.44 287 ASP A N 1
ATOM 2259 C CA . ASP A 1 287 ? -1.824 4.844 9.789 1 96.44 287 ASP A CA 1
ATOM 2260 C C . ASP A 1 287 ? -1.039 5.73 8.82 1 96.44 287 ASP A C 1
ATOM 2262 O O . ASP A 1 287 ? -0.015 5.309 8.281 1 96.44 287 ASP A O 1
ATOM 2266 N N . PHE A 1 288 ? -1.508 6.965 8.641 1 98.56 288 PHE A N 1
ATOM 2267 C CA . PHE A 1 288 ? -0.833 7.879 7.727 1 98.56 288 PHE A CA 1
ATOM 2268 C C . PHE A 1 288 ? -0.579 9.227 8.391 1 98.56 288 PHE A C 1
ATOM 2270 O O . PHE A 1 288 ? -1.275 9.594 9.344 1 98.56 288 PHE A O 1
ATOM 2277 N N . VAL A 1 289 ? 0.412 9.883 7.832 1 98.81 289 VAL A N 1
ATOM 2278 C CA . VAL A 1 289 ? 0.637 11.289 8.172 1 98.81 289 VAL A CA 1
ATOM 2279 C C . VAL A 1 289 ? 0.914 12.086 6.906 1 98.81 289 VAL A C 1
ATOM 2281 O O . VAL A 1 289 ? 1.464 11.562 5.938 1 98.81 289 VAL A O 1
ATOM 2284 N N . LEU A 1 290 ? 0.45 13.305 6.91 1 98.88 290 LEU A N 1
ATOM 2285 C CA . LEU A 1 290 ? 0.917 14.297 5.949 1 98.88 290 LEU A CA 1
ATOM 2286 C C . LEU A 1 290 ? 2.016 15.164 6.555 1 98.88 290 LEU A C 1
ATOM 2288 O O . LEU A 1 290 ? 1.871 15.664 7.672 1 98.88 290 LEU A O 1
ATOM 2292 N N . VAL A 1 291 ? 3.129 15.312 5.82 1 98.69 291 VAL A N 1
ATOM 2293 C CA . VAL A 1 291 ? 4.277 16.016 6.383 1 98.69 291 VAL A CA 1
ATOM 2294 C C . VAL A 1 291 ? 4.703 17.141 5.445 1 98.69 291 VAL A C 1
ATOM 2296 O O . VAL A 1 291 ? 4.449 17.094 4.242 1 98.69 291 VAL A O 1
ATOM 2299 N N . LEU A 1 292 ? 5.285 18.125 6.047 1 97.94 292 LEU A N 1
ATOM 2300 C CA . LEU A 1 292 ? 5.969 19.156 5.285 1 97.94 292 LEU A CA 1
ATOM 2301 C C . LEU A 1 292 ? 7.371 18.703 4.887 1 97.94 292 LEU A C 1
ATOM 2303 O O . LEU A 1 292 ? 8.273 18.672 5.727 1 97.94 292 LEU A O 1
ATOM 2307 N N . ALA A 1 293 ? 7.551 18.406 3.637 1 97.19 293 ALA A N 1
ATOM 2308 C CA . ALA A 1 293 ? 8.836 17.969 3.102 1 97.19 293 ALA A CA 1
ATOM 2309 C C . ALA A 1 293 ? 9.617 19.141 2.521 1 97.19 293 ALA A C 1
ATOM 2311 O O . ALA A 1 293 ? 9.695 19.297 1.3 1 97.19 293 ALA A O 1
ATOM 2312 N N . LEU A 1 294 ? 10.32 19.812 3.338 1 96 294 LEU A N 1
ATOM 2313 C CA . LEU A 1 294 ? 10.977 21.047 2.967 1 96 294 LEU A CA 1
ATOM 2314 C C . LEU A 1 294 ? 12.375 20.781 2.416 1 96 294 LEU A C 1
ATOM 2316 O O . LEU A 1 294 ? 13.031 21.703 1.913 1 96 294 LEU A O 1
ATOM 2320 N N . ASP A 1 295 ? 12.836 19.609 2.463 1 90.5 295 ASP A N 1
ATOM 2321 C CA . ASP A 1 295 ? 14.172 19.219 2.037 1 90.5 295 ASP A CA 1
ATOM 2322 C C . ASP A 1 295 ? 14.156 18.672 0.61 1 90.5 295 ASP A C 1
ATOM 2324 O O . ASP A 1 295 ? 15.18 18.219 0.098 1 90.5 295 ASP A O 1
ATOM 2328 N N . ASN A 1 296 ? 13.055 18.734 0.03 1 84.62 296 ASN A N 1
ATOM 2329 C CA . ASN A 1 296 ? 12.938 18.219 -1.329 1 84.62 296 ASN A CA 1
ATOM 2330 C C . ASN A 1 296 ? 13.68 19.094 -2.33 1 84.62 296 ASN A C 1
ATOM 2332 O O . ASN A 1 296 ? 13.797 20.312 -2.133 1 84.62 296 ASN A O 1
ATOM 2336 N N . ILE A 1 297 ? 14.109 18.531 -3.387 1 74.75 297 ILE A N 1
ATOM 2337 C CA . ILE A 1 297 ? 14.945 19.188 -4.383 1 74.75 297 ILE A CA 1
ATOM 2338 C C . ILE A 1 297 ? 14.164 20.312 -5.051 1 74.75 297 ILE A C 1
ATOM 2340 O O . ILE A 1 297 ? 14.727 21.359 -5.395 1 74.75 297 ILE A O 1
ATOM 2344 N N . GLN A 1 298 ? 12.953 20.188 -5.145 1 81.06 298 GLN A N 1
ATOM 2345 C CA . GLN A 1 298 ? 12.125 21.109 -5.914 1 81.06 298 GLN A CA 1
ATOM 2346 C C . GLN A 1 298 ? 11.641 22.281 -5.051 1 81.06 298 GLN A C 1
ATOM 2348 O O . GLN A 1 298 ? 11 23.203 -5.547 1 81.06 298 GLN A O 1
ATOM 2353 N N . THR A 1 299 ? 12.133 22.297 -3.791 1 84.62 299 THR A N 1
ATOM 2354 C CA . THR A 1 299 ? 11.609 23.328 -2.902 1 84.62 299 THR A CA 1
ATOM 2355 C C . THR A 1 299 ? 12.484 24.594 -2.963 1 84.62 299 THR A C 1
ATOM 2357 O O . THR A 1 299 ? 13.57 24.562 -3.537 1 84.62 299 THR A O 1
ATOM 2360 N N . SER A 1 300 ? 11.961 25.672 -2.412 1 89.88 300 SER A N 1
ATOM 2361 C CA . SER A 1 300 ? 12.617 26.969 -2.439 1 89.88 300 SER A CA 1
ATOM 2362 C C . SER A 1 300 ? 13.836 26.984 -1.519 1 89.88 300 SER A C 1
ATOM 2364 O O . SER A 1 300 ? 13.984 26.125 -0.657 1 89.88 300 SER A O 1
ATOM 2366 N N . SER A 1 301 ? 14.672 27.984 -1.726 1 91.88 301 SER A N 1
ATOM 2367 C CA . SER A 1 301 ? 15.828 28.156 -0.859 1 91.88 301 SER A CA 1
ATOM 2368 C C . SER A 1 301 ? 15.406 28.453 0.577 1 91.88 301 SER A C 1
ATOM 2370 O O . SER A 1 301 ? 16.062 28.016 1.523 1 91.88 301 SER A O 1
ATOM 2372 N N . ALA A 1 302 ? 14.352 29.172 0.676 1 92.38 302 ALA A N 1
ATOM 2373 C CA . ALA A 1 302 ? 13.836 29.484 2.006 1 92.38 302 ALA A CA 1
ATOM 2374 C C . ALA A 1 302 ? 13.367 28.219 2.723 1 92.38 302 ALA A C 1
ATOM 2376 O O . ALA A 1 302 ? 13.578 28.062 3.928 1 92.38 302 ALA A O 1
ATOM 2377 N N . ASP A 1 303 ? 12.742 27.359 2 1 94 303 ASP A N 1
ATOM 2378 C CA . ASP A 1 303 ? 12.281 26.094 2.557 1 94 303 ASP A CA 1
ATOM 2379 C C . ASP A 1 303 ? 13.469 25.219 2.973 1 94 303 ASP A C 1
ATOM 2381 O O . ASP A 1 303 ? 13.438 24.594 4.031 1 94 303 ASP A O 1
ATOM 2385 N N . LYS A 1 304 ? 14.484 25.234 2.168 1 94.5 304 LYS A N 1
ATOM 2386 C CA . LYS A 1 304 ? 15.672 24.453 2.48 1 94.5 304 LYS A CA 1
ATOM 2387 C C . LYS A 1 304 ? 16.359 24.984 3.732 1 94.5 304 LYS A C 1
ATOM 2389 O O . LYS A 1 304 ? 16.875 24.219 4.547 1 94.5 304 LYS A O 1
ATOM 2394 N N . ALA A 1 305 ? 16.391 26.281 3.844 1 94.88 305 ALA A N 1
ATOM 2395 C CA . ALA A 1 305 ? 16.969 26.906 5.035 1 94.88 305 ALA A CA 1
ATOM 2396 C C . ALA A 1 305 ? 16.188 26.531 6.285 1 94.88 305 ALA A C 1
ATOM 2398 O O . ALA A 1 305 ? 16.766 26.266 7.34 1 94.88 305 ALA A O 1
ATOM 2399 N N . LEU A 1 306 ? 14.898 26.562 6.172 1 96 306 LEU A N 1
ATOM 2400 C CA . LEU A 1 306 ? 14.055 26.156 7.293 1 96 306 LEU A CA 1
ATOM 2401 C C . LEU A 1 306 ? 14.281 24.703 7.645 1 96 306 LEU A C 1
ATOM 2403 O O . LEU A 1 306 ? 14.336 24.344 8.828 1 96 306 LEU A O 1
ATOM 2407 N N . ALA A 1 307 ? 14.383 23.859 6.625 1 96.62 307 ALA A N 1
ATOM 2408 C CA . ALA A 1 307 ? 14.656 22.438 6.855 1 96.62 307 ALA A CA 1
ATOM 2409 C C . ALA A 1 307 ? 15.961 22.25 7.629 1 96.62 307 ALA A C 1
ATOM 2411 O O . ALA A 1 307 ? 16.047 21.406 8.523 1 96.62 307 ALA A O 1
ATOM 2412 N N . GLU A 1 308 ? 16.938 23 7.293 1 95.94 308 GLU A N 1
ATOM 2413 C CA . GLU A 1 308 ? 18.234 22.906 7.961 1 95.94 308 GLU A CA 1
ATOM 2414 C C . GLU A 1 308 ? 18.141 23.375 9.414 1 95.94 308 GLU A C 1
ATOM 2416 O O . GLU A 1 308 ? 18.75 22.781 10.305 1 95.94 308 GLU A O 1
ATOM 2421 N N . ARG A 1 309 ? 17.406 24.406 9.617 1 96 309 ARG A N 1
ATOM 2422 C CA . ARG A 1 309 ? 17.219 24.906 10.969 1 96 309 ARG A CA 1
ATOM 2423 C C . ARG A 1 309 ? 16.5 23.875 11.836 1 96 309 ARG A C 1
ATOM 2425 O O . ARG A 1 309 ? 16.859 23.672 13 1 96 309 ARG A O 1
ATOM 2432 N N . ILE A 1 310 ? 15.492 23.25 11.281 1 97.44 310 ILE A N 1
ATOM 2433 C CA . ILE A 1 310 ? 14.781 22.188 12 1 97.44 310 ILE A CA 1
ATOM 2434 C C . ILE A 1 310 ? 15.75 21.062 12.359 1 97.44 310 ILE A C 1
ATOM 2436 O O . ILE A 1 310 ? 15.805 20.625 13.508 1 97.44 310 ILE A O 1
ATOM 2440 N N . ARG A 1 311 ? 16.484 20.641 11.398 1 96.81 311 ARG A N 1
ATOM 2441 C CA . ARG A 1 311 ? 17.438 19.547 11.602 1 96.81 311 ARG A CA 1
ATOM 2442 C C . ARG A 1 311 ? 18.422 19.891 12.703 1 96.81 311 ARG A C 1
ATOM 2444 O O . ARG A 1 311 ? 18.656 19.078 13.609 1 96.81 311 ARG A O 1
ATOM 2451 N N . ASP A 1 312 ? 18.969 21.109 12.656 1 95.88 312 ASP A N 1
ATOM 2452 C CA . ASP A 1 312 ? 19.969 21.531 13.633 1 95.88 312 ASP A CA 1
ATOM 2453 C C . ASP A 1 312 ? 19.375 21.594 15.039 1 95.88 312 ASP A C 1
ATOM 2455 O O . ASP A 1 312 ? 20 21.156 16 1 95.88 312 ASP A O 1
ATOM 2459 N N . THR A 1 313 ? 18.25 22.141 15.094 1 95.69 313 THR A N 1
ATOM 2460 C CA . THR A 1 313 ? 17.578 22.25 16.391 1 95.69 313 THR A CA 1
ATOM 2461 C C . THR A 1 313 ? 17.281 20.859 16.969 1 95.69 313 THR A C 1
ATOM 2463 O O . THR A 1 313 ? 17.516 20.609 18.156 1 95.69 313 THR A O 1
ATOM 2466 N N . VAL A 1 314 ? 16.781 19.984 16.156 1 96.88 314 VAL A N 1
ATOM 2467 C CA . VAL A 1 314 ? 16.391 18.625 16.562 1 96.88 314 VAL A CA 1
ATOM 2468 C C . VAL A 1 314 ? 17.641 17.859 17.016 1 96.88 314 VAL A C 1
ATOM 2470 O O . VAL A 1 314 ? 17.609 17.172 18.031 1 96.88 314 VAL A O 1
ATOM 2473 N N . LEU A 1 315 ? 18.703 17.953 16.281 1 96 315 LEU A N 1
ATOM 2474 C CA . LEU A 1 315 ? 19.922 17.203 16.562 1 96 315 LEU A CA 1
ATOM 2475 C C . LEU A 1 315 ? 20.609 17.734 17.812 1 96 315 LEU A C 1
ATOM 2477 O O . LEU A 1 315 ? 21.453 17.062 18.406 1 96 315 LEU A O 1
ATOM 2481 N N . SER A 1 316 ? 20.25 18.984 18.172 1 94.81 316 SER A N 1
ATOM 2482 C CA . SER A 1 316 ? 20.828 19.562 19.375 1 94.81 316 SER A CA 1
ATOM 2483 C C . SER A 1 316 ? 20.109 19.062 20.625 1 94.81 316 SER A C 1
ATOM 2485 O O . SER A 1 316 ? 20.609 19.219 21.75 1 94.81 316 SER A O 1
ATOM 2487 N N . GLU A 1 317 ? 19 18.438 20.438 1 94.19 317 GLU A N 1
ATOM 2488 C CA . GLU A 1 317 ? 18.234 17.906 21.547 1 94.19 317 GLU A CA 1
ATOM 2489 C C . GLU A 1 317 ? 18.828 16.594 22.062 1 94.19 317 GLU A C 1
ATOM 2491 O O . GLU A 1 317 ? 19.641 15.969 21.375 1 94.19 317 GLU A O 1
ATOM 2496 N N . PRO A 1 318 ? 18.406 16.234 23.281 1 94.12 318 PRO A N 1
ATOM 2497 C CA . PRO A 1 318 ? 18.812 14.906 23.75 1 94.12 318 PRO A CA 1
ATOM 2498 C C . PRO A 1 318 ? 18.422 13.789 22.781 1 94.12 318 PRO A C 1
ATOM 2500 O O . PRO A 1 318 ? 17.422 13.891 22.078 1 94.12 318 PRO A O 1
ATOM 2503 N N . ARG A 1 319 ? 19.125 12.664 22.844 1 92.94 319 ARG A N 1
ATOM 2504 C CA . ARG A 1 319 ? 19 11.57 21.875 1 92.94 319 ARG A CA 1
ATOM 2505 C C . ARG A 1 319 ? 17.578 11.023 21.844 1 92.94 319 ARG A C 1
ATOM 2507 O O . ARG A 1 319 ? 17.078 10.648 20.781 1 92.94 319 ARG A O 1
ATOM 2514 N N . ASP A 1 320 ? 16.969 11.008 22.891 1 93.56 320 ASP A N 1
ATOM 2515 C CA . ASP A 1 320 ? 15.641 10.398 22.969 1 93.56 320 ASP A CA 1
ATOM 2516 C C . ASP A 1 320 ? 14.555 11.383 22.547 1 93.56 320 ASP A C 1
ATOM 2518 O O . ASP A 1 320 ? 13.375 11.039 22.531 1 93.56 320 ASP A O 1
ATOM 2522 N N . MET A 1 321 ? 14.938 12.555 22.125 1 95.25 321 MET A N 1
ATOM 2523 C CA . MET A 1 321 ? 13.977 13.57 21.688 1 95.25 321 MET A CA 1
ATOM 2524 C C . MET A 1 321 ? 14.344 14.117 20.312 1 95.25 321 MET A C 1
ATOM 2526 O O . MET A 1 321 ? 13.82 15.148 19.891 1 95.25 321 MET A O 1
ATOM 2530 N N . GLN A 1 322 ? 15.156 13.461 19.625 1 96.38 322 GLN A N 1
ATOM 2531 C CA . GLN A 1 322 ? 15.688 13.992 18.359 1 96.38 322 GLN A CA 1
ATOM 2532 C C . GLN A 1 322 ? 14.727 13.734 17.203 1 96.38 322 GLN A C 1
ATOM 2534 O O . GLN A 1 322 ? 15.07 13.039 16.25 1 96.38 322 GLN A O 1
ATOM 2539 N N . SER A 1 323 ? 13.664 14.305 17.25 1 98.12 323 SER A N 1
ATOM 2540 C CA . SER A 1 323 ? 12.648 14.336 16.203 1 98.12 323 SER A CA 1
ATOM 2541 C C . SER A 1 323 ? 11.797 15.594 16.297 1 98.12 323 SER A C 1
ATOM 2543 O O . SER A 1 323 ? 11.492 16.062 17.406 1 98.12 323 SER A O 1
ATOM 2545 N N . VAL A 1 324 ? 11.492 16.125 15.188 1 98.25 324 VAL A N 1
ATOM 2546 C CA . VAL A 1 324 ? 10.625 17.297 15.18 1 98.25 324 VAL A CA 1
ATOM 2547 C C . VAL A 1 324 ? 9.211 16.906 15.602 1 98.25 324 VAL A C 1
ATOM 2549 O O . VAL A 1 324 ? 8.43 17.734 16.047 1 98.25 324 VAL A O 1
ATOM 2552 N N . ASN A 1 325 ? 8.875 15.633 15.453 1 98.25 325 ASN A N 1
ATOM 2553 C CA . ASN A 1 325 ? 7.578 15.062 15.797 1 98.25 325 ASN A CA 1
ATOM 2554 C C . ASN A 1 325 ? 7.66 14.195 17.047 1 98.25 325 ASN A C 1
ATOM 2556 O O . ASN A 1 325 ? 8.711 14.109 17.688 1 98.25 325 ASN A O 1
ATOM 2560 N N . GLN A 1 326 ? 6.551 13.57 17.422 1 97.06 326 GLN A N 1
ATOM 2561 C CA . GLN A 1 326 ? 6.461 12.75 18.625 1 97.06 326 GLN A CA 1
ATOM 2562 C C . GLN A 1 326 ? 6.992 11.344 18.359 1 97.06 326 GLN A C 1
ATOM 2564 O O . GLN A 1 326 ? 6.848 10.453 19.188 1 97.06 326 GLN A O 1
ATOM 2569 N N . THR A 1 327 ? 7.566 11.078 17.172 1 96.69 327 THR A N 1
ATOM 2570 C CA . THR A 1 327 ? 8.07 9.766 16.797 1 96.69 327 THR A CA 1
ATOM 2571 C C . THR A 1 327 ? 9.461 9.883 16.172 1 96.69 327 THR A C 1
ATOM 2573 O O . THR A 1 327 ? 9.789 10.906 15.562 1 96.69 327 THR A O 1
ATOM 2576 N N . GLN A 1 328 ? 10.227 8.828 16.297 1 94.25 328 GLN A N 1
ATOM 2577 C CA . GLN A 1 328 ? 11.555 8.797 15.695 1 94.25 328 GLN A CA 1
ATOM 2578 C C . GLN A 1 328 ? 11.523 8.07 14.352 1 94.25 328 GLN A C 1
ATOM 2580 O O . GLN A 1 328 ? 12.57 7.719 13.805 1 94.25 328 GLN A O 1
ATOM 2585 N N . TYR A 1 329 ? 10.367 7.793 13.867 1 96 329 TYR A N 1
ATOM 2586 C CA . TYR A 1 329 ? 10.258 7.203 12.539 1 96 329 TYR A CA 1
ATOM 2587 C C . TYR A 1 329 ? 10.984 8.047 11.5 1 96 329 TYR A C 1
ATOM 2589 O O . TYR A 1 329 ? 10.633 9.211 11.281 1 96 329 TYR A O 1
ATOM 2597 N N . GLN A 1 330 ? 11.898 7.508 10.898 1 95.81 330 GLN A N 1
ATOM 2598 C CA . GLN A 1 330 ? 12.922 8.234 10.156 1 95.81 330 GLN A CA 1
ATOM 2599 C C . GLN A 1 330 ? 12.297 9.078 9.047 1 95.81 330 GLN A C 1
ATOM 2601 O O . GLN A 1 330 ? 12.695 10.227 8.836 1 95.81 330 GLN A O 1
ATOM 2606 N N . PRO A 1 331 ? 11.312 8.602 8.367 1 97 331 PRO A N 1
ATOM 2607 C CA . PRO A 1 331 ? 10.773 9.398 7.262 1 97 331 PRO A CA 1
ATOM 2608 C C . PRO A 1 331 ? 10.148 10.711 7.73 1 97 331 PRO A C 1
ATOM 2610 O O . PRO A 1 331 ? 9.984 11.641 6.934 1 97 331 PRO A O 1
ATOM 2613 N N . VAL A 1 332 ? 9.852 10.766 9.008 1 97.81 332 VAL A N 1
ATOM 2614 C CA . VAL A 1 332 ? 9.172 11.984 9.461 1 97.81 332 VAL A CA 1
ATOM 2615 C C . VAL A 1 332 ? 10.023 12.688 10.508 1 97.81 332 VAL A C 1
ATOM 2617 O O . VAL A 1 332 ? 9.625 13.727 11.047 1 97.81 332 VAL A O 1
ATOM 2620 N N . GLN A 1 333 ? 11.164 12.258 10.773 1 97.62 333 GLN A N 1
ATOM 2621 C CA . GLN A 1 333 ? 12.016 12.727 11.859 1 97.62 333 GLN A CA 1
ATOM 2622 C C . GLN A 1 333 ? 12.273 14.227 11.742 1 97.62 333 GLN A C 1
ATOM 2624 O O . GLN A 1 333 ? 12.312 14.938 12.75 1 97.62 333 GLN A O 1
ATOM 2629 N N . PHE A 1 334 ? 12.453 14.711 10.531 1 97.81 334 PHE A N 1
ATOM 2630 C CA . PHE A 1 334 ? 12.773 16.125 10.336 1 97.81 334 PHE A CA 1
ATOM 2631 C C . PHE A 1 334 ? 11.695 16.812 9.508 1 97.81 334 PHE A C 1
ATOM 2633 O O . PHE A 1 334 ? 11.906 17.906 8.992 1 97.81 334 PHE A O 1
ATOM 2640 N N . ARG A 1 335 ? 10.648 16.141 9.266 1 98.25 335 ARG A N 1
ATOM 2641 C CA . ARG A 1 335 ? 9.531 16.656 8.484 1 98.25 335 ARG A CA 1
ATOM 2642 C C . ARG A 1 335 ? 8.289 16.844 9.344 1 98.25 335 ARG A C 1
ATOM 2644 O O . ARG A 1 335 ? 7.59 15.875 9.648 1 98.25 335 ARG A O 1
ATOM 2651 N N . PRO A 1 336 ? 7.977 18.094 9.711 1 98.5 336 PRO A N 1
ATOM 2652 C CA . PRO A 1 336 ? 6.859 18.328 10.625 1 98.5 336 PRO A CA 1
ATOM 2653 C C . PRO A 1 336 ? 5.543 17.75 10.109 1 98.5 336 PRO A C 1
ATOM 2655 O O . PRO A 1 336 ? 5.195 17.938 8.945 1 98.5 336 PRO A O 1
ATOM 2658 N N . ILE A 1 337 ? 4.852 17.062 10.93 1 98.75 337 ILE A N 1
ATOM 2659 C CA . ILE A 1 337 ? 3.539 16.516 10.625 1 98.75 337 ILE A CA 1
ATOM 2660 C C . ILE A 1 337 ? 2.486 17.609 10.688 1 98.75 337 ILE A C 1
ATOM 2662 O O . ILE A 1 337 ? 2.418 18.359 11.664 1 98.75 337 ILE A O 1
ATOM 2666 N N . GLY A 1 338 ? 1.642 17.703 9.641 1 98.69 338 GLY A N 1
ATOM 2667 C CA . GLY A 1 338 ? 0.584 18.703 9.609 1 98.69 338 GLY A CA 1
ATOM 2668 C C . GLY A 1 338 ? -0.807 18.094 9.656 1 98.69 338 GLY A C 1
ATOM 2669 O O . GLY A 1 338 ? -1.79 18.812 9.875 1 98.69 338 GLY A O 1
ATOM 2670 N N . SER A 1 339 ? -0.901 16.812 9.453 1 98.81 339 SER A N 1
ATOM 2671 C CA . SER A 1 339 ? -2.156 16.078 9.547 1 98.81 339 SER A CA 1
ATOM 2672 C C . SER A 1 339 ? -1.908 14.594 9.797 1 98.81 339 SER A C 1
ATOM 2674 O O . SER A 1 339 ? -0.932 14.031 9.297 1 98.81 339 SER A O 1
ATOM 2676 N N . MET A 1 340 ? -2.77 14.023 10.609 1 98.62 340 MET A N 1
ATOM 2677 C CA . MET A 1 340 ? -2.744 12.586 10.852 1 98.62 340 MET A CA 1
ATOM 2678 C C . MET A 1 340 ? -4.031 11.93 10.359 1 98.62 340 MET A C 1
ATOM 2680 O O . MET A 1 340 ? -5.102 12.539 10.398 1 98.62 340 MET A O 1
ATOM 2684 N N . ILE A 1 341 ? -3.883 10.68 9.891 1 98.56 341 ILE A N 1
ATOM 2685 C CA . ILE A 1 341 ? -5.016 9.945 9.344 1 98.56 341 ILE A CA 1
ATOM 2686 C C . ILE A 1 341 ? -5.086 8.555 9.977 1 98.56 341 ILE A C 1
ATOM 2688 O O . ILE A 1 341 ? -4.117 7.797 9.93 1 98.56 341 ILE A O 1
ATOM 2692 N N . GLU A 1 342 ? -6.176 8.281 10.555 1 97.5 342 GLU A N 1
ATOM 2693 C CA . GLU A 1 342 ? -6.473 6.961 11.102 1 97.5 342 GLU A CA 1
ATOM 2694 C C . GLU A 1 342 ? -7.551 6.254 10.273 1 97.5 342 GLU A C 1
ATOM 2696 O O . GLU A 1 342 ? -8.531 6.879 9.875 1 97.5 342 GLU A O 1
ATOM 2701 N N . THR A 1 343 ? -7.312 5.016 9.953 1 96.56 343 THR A N 1
ATOM 2702 C CA . THR A 1 343 ? -8.281 4.246 9.18 1 96.56 343 THR A CA 1
ATOM 2703 C C . THR A 1 343 ? -8.805 3.062 9.984 1 96.56 343 THR A C 1
ATOM 2705 O O . THR A 1 343 ? -8.055 2.434 10.734 1 96.56 343 THR A O 1
ATOM 2708 N N . LYS A 1 344 ? -10.078 2.869 9.898 1 92.75 344 LYS A N 1
ATOM 2709 C CA . LYS A 1 344 ? -10.75 1.73 10.508 1 92.75 344 LYS A CA 1
ATOM 2710 C C . LYS A 1 344 ? -11.672 1.034 9.516 1 92.75 344 LYS A C 1
ATOM 2712 O O . LYS A 1 344 ? -12.727 1.568 9.156 1 92.75 344 LYS A O 1
ATOM 2717 N N . VAL A 1 345 ? -11.211 -0.116 9.062 1 87 345 VAL A N 1
ATOM 2718 C CA . VAL A 1 345 ? -12.078 -0.918 8.195 1 87 345 VAL A CA 1
ATOM 2719 C C . VAL A 1 345 ? -12.961 -1.828 9.055 1 87 345 VAL A C 1
ATOM 2721 O O . VAL A 1 345 ? -14.133 -2.029 8.742 1 87 345 VAL A O 1
ATOM 2724 N N . THR A 1 346 ? -12.188 -2.436 9.984 1 79.31 346 THR A N 1
ATOM 2725 C CA . THR A 1 346 ? -12.875 -3.205 11.023 1 79.31 346 THR A CA 1
ATOM 2726 C C . THR A 1 346 ? -12.68 -2.566 12.391 1 79.31 346 THR A C 1
ATOM 2728 O O . THR A 1 346 ? -11.68 -1.882 12.625 1 79.31 346 THR A O 1
ATOM 2731 N N . GLY A 1 347 ? -13.562 -2.457 13.156 1 75.69 347 GLY A N 1
ATOM 2732 C CA . GLY A 1 347 ? -13.43 -1.87 14.477 1 75.69 347 GLY A CA 1
ATOM 2733 C C . GLY A 1 347 ? -14.391 -0.723 14.719 1 75.69 347 GLY A C 1
ATOM 2734 O O . GLY A 1 347 ? -15.125 -0.315 13.812 1 75.69 347 GLY A O 1
ATOM 2735 N N . SER A 1 348 ? -14.141 -0.162 15.859 1 82.94 348 SER A N 1
ATOM 2736 C CA . SER A 1 348 ? -15.109 0.855 16.266 1 82.94 348 SER A CA 1
ATOM 2737 C C . SER A 1 348 ? -14.57 2.26 16 1 82.94 348 SER A C 1
ATOM 2739 O O . SER A 1 348 ? -13.359 2.473 15.992 1 82.94 348 SER A O 1
ATOM 2741 N N . ALA A 1 349 ? -15.445 3.104 15.758 1 88.75 349 ALA A N 1
ATOM 2742 C CA . ALA A 1 349 ? -15.125 4.523 15.625 1 88.75 349 ALA A CA 1
ATOM 2743 C C . ALA A 1 349 ? -14.414 5.039 16.875 1 88.75 349 ALA A C 1
ATOM 2745 O O . ALA A 1 349 ? -13.516 5.883 16.781 1 88.75 349 ALA A O 1
ATOM 2746 N N . GLU A 1 350 ? -14.789 4.551 17.953 1 89.62 350 GLU A N 1
ATOM 2747 C CA . GLU A 1 350 ? -14.211 4.98 19.219 1 89.62 350 GLU A CA 1
ATOM 2748 C C . GLU A 1 350 ? -12.727 4.629 19.297 1 89.62 350 GLU A C 1
ATOM 2750 O O . GLU A 1 350 ? -11.914 5.438 19.766 1 89.62 350 GLU A O 1
ATOM 2755 N N . GLU A 1 351 ? -12.375 3.488 18.828 1 89.81 351 GLU A N 1
ATOM 2756 C CA . GLU A 1 351 ? -10.977 3.09 18.812 1 89.81 351 GLU A CA 1
ATOM 2757 C C . GLU A 1 351 ? -10.148 4.02 17.922 1 89.81 351 GLU A C 1
ATOM 2759 O O . GLU A 1 351 ? -9.023 4.383 18.281 1 89.81 351 GLU A O 1
ATOM 2764 N N . GLY A 1 352 ? -10.734 4.316 16.812 1 93 352 GLY A N 1
ATOM 2765 C CA . GLY A 1 352 ? -10.062 5.242 15.914 1 93 352 GLY A CA 1
ATOM 2766 C C . GLY A 1 352 ? -9.867 6.625 16.516 1 93 352 GLY A C 1
ATOM 2767 O O . GLY A 1 352 ? -8.812 7.23 16.359 1 93 352 GLY A O 1
ATOM 2768 N N . ARG A 1 353 ? -10.82 7.09 17.25 1 94.12 353 ARG A N 1
ATOM 2769 C CA . ARG A 1 353 ? -10.758 8.391 17.906 1 94.12 353 ARG A CA 1
ATOM 2770 C C . ARG A 1 353 ? -9.695 8.406 19 1 94.12 353 ARG A C 1
ATOM 2772 O O . ARG A 1 353 ? -8.969 9.391 19.156 1 94.12 353 ARG A O 1
ATOM 2779 N N . ILE A 1 354 ? -9.625 7.367 19.672 1 92.38 354 ILE A N 1
ATOM 2780 C CA . ILE A 1 354 ? -8.641 7.281 20.75 1 92.38 354 ILE A CA 1
ATOM 2781 C C . ILE A 1 354 ? -7.234 7.328 20.172 1 92.38 354 ILE A C 1
ATOM 2783 O O . ILE A 1 354 ? -6.375 8.062 20.656 1 92.38 354 ILE A O 1
ATOM 2787 N N . GLN A 1 355 ? -7.027 6.574 19.094 1 92.88 355 GLN A N 1
ATOM 2788 C CA . GLN A 1 355 ? -5.707 6.547 18.469 1 92.88 355 GLN A CA 1
ATOM 2789 C C . GLN A 1 355 ? -5.328 7.918 17.922 1 92.88 355 GLN A C 1
ATOM 2791 O O . GLN A 1 355 ? -4.207 8.391 18.125 1 92.88 355 GLN A O 1
ATOM 2796 N N . LEU A 1 356 ? -6.27 8.508 17.297 1 95.44 356 LEU A N 1
ATOM 2797 C CA . LEU A 1 356 ? -6.047 9.844 16.75 1 95.44 356 LEU A CA 1
ATOM 2798 C C . LEU A 1 356 ? -5.812 10.859 17.859 1 95.44 356 LEU A C 1
ATOM 2800 O O . LEU A 1 356 ? -4.922 11.703 17.766 1 95.44 356 LEU A O 1
ATOM 2804 N N . GLY A 1 357 ? -6.559 10.758 18.922 1 94.75 357 GLY A N 1
ATOM 2805 C CA . GLY A 1 357 ? -6.434 11.664 20.047 1 94.75 357 GLY A CA 1
ATOM 2806 C C . GLY A 1 357 ? -5.098 11.547 20.766 1 94.75 357 GLY A C 1
ATOM 2807 O O . GLY A 1 357 ? -4.453 12.562 21.047 1 94.75 357 GLY A O 1
ATOM 2808 N N . VAL A 1 358 ? -4.676 10.352 20.984 1 94.38 358 VAL A N 1
ATOM 2809 C CA . VAL A 1 358 ? -3.426 10.109 21.688 1 94.38 358 VAL A CA 1
ATOM 2810 C C . VAL A 1 358 ? -2.252 10.625 20.859 1 94.38 358 VAL A C 1
ATOM 2812 O O . VAL A 1 358 ? -1.353 11.281 21.391 1 94.38 358 VAL A O 1
ATOM 2815 N N . SER A 1 359 ? -2.277 10.273 19.609 1 96 359 SER A N 1
ATOM 2816 C CA . SER A 1 359 ? -1.195 10.703 18.734 1 96 359 SER A CA 1
ATOM 2817 C C . SER A 1 359 ? -1.138 12.227 18.641 1 96 359 SER A C 1
ATOM 2819 O O . SER A 1 359 ? -0.053 12.812 18.594 1 96 359 SER A O 1
ATOM 2821 N N . THR A 1 360 ? -2.27 12.805 18.594 1 96.62 360 THR A N 1
ATOM 2822 C CA . THR A 1 360 ? -2.348 14.266 18.531 1 96.62 360 THR A CA 1
ATOM 2823 C C . THR A 1 360 ? -1.831 14.891 19.812 1 96.62 360 THR A C 1
ATOM 2825 O O . THR A 1 360 ? -1.1 15.883 19.781 1 96.62 360 THR A O 1
ATOM 2828 N N . ALA A 1 361 ? -2.234 14.344 20.906 1 95.31 361 ALA A N 1
ATOM 2829 C CA . ALA A 1 361 ? -1.757 14.828 22.188 1 95.31 361 ALA A CA 1
ATOM 2830 C C . ALA A 1 361 ? -0.237 14.734 22.281 1 95.31 361 ALA A C 1
ATOM 2832 O O . ALA A 1 361 ? 0.42 15.648 22.797 1 95.31 361 ALA A O 1
ATOM 2833 N N . ALA A 1 362 ? 0.275 13.625 21.844 1 96.12 362 ALA A N 1
ATOM 2834 C CA . ALA A 1 362 ? 1.722 13.43 21.844 1 96.12 362 ALA A CA 1
ATOM 2835 C C . ALA A 1 362 ? 2.424 14.469 20.984 1 96.12 362 ALA A C 1
ATOM 2837 O O . ALA A 1 362 ? 3.473 14.992 21.359 1 96.12 362 ALA A O 1
ATOM 2838 N N . TRP A 1 363 ? 1.878 14.711 19.875 1 97.31 363 TRP A N 1
ATOM 2839 C CA . TRP A 1 363 ? 2.422 15.734 19 1 97.31 363 TRP A CA 1
ATOM 2840 C C . TRP A 1 363 ? 2.422 17.109 19.672 1 97.31 363 TRP A C 1
ATOM 2842 O O . TRP A 1 363 ? 3.4 17.844 19.578 1 97.31 363 TRP A O 1
ATOM 2852 N N . HIS A 1 364 ? 1.39 17.484 20.359 1 96.19 364 HIS A N 1
ATOM 2853 C CA . HIS A 1 364 ? 1.28 18.75 21.062 1 96.19 364 HIS A CA 1
ATOM 2854 C C . HIS A 1 364 ? 2.338 18.859 22.156 1 96.19 364 HIS A C 1
ATOM 2856 O O . HIS A 1 364 ? 2.873 19.938 22.406 1 96.19 364 HIS A O 1
ATOM 2862 N N . GLN A 1 365 ? 2.549 17.75 22.766 1 94.19 365 GLN A N 1
ATOM 2863 C CA . GLN A 1 365 ? 3.602 17.75 23.766 1 94.19 365 GLN A CA 1
ATOM 2864 C C . GLN A 1 365 ? 4.961 18.062 23.156 1 94.19 365 GLN A C 1
ATOM 2866 O O . GLN A 1 365 ? 5.742 18.828 23.703 1 94.19 365 GLN A O 1
ATOM 2871 N N . ARG A 1 366 ? 5.207 17.484 22.062 1 96.62 366 ARG A N 1
ATOM 2872 C CA . ARG A 1 366 ? 6.492 17.688 21.391 1 96.62 366 ARG A CA 1
ATOM 2873 C C . ARG A 1 366 ? 6.656 19.125 20.922 1 96.62 366 ARG A C 1
ATOM 2875 O O . ARG A 1 366 ? 7.695 19.75 21.156 1 96.62 366 ARG A O 1
AT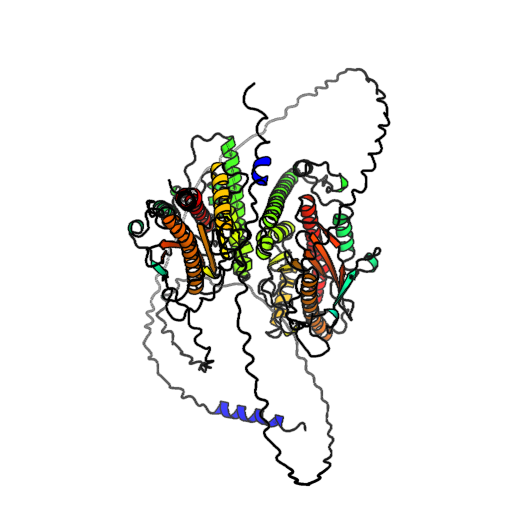OM 2882 N N . ILE A 1 367 ? 5.637 19.672 20.312 1 96.38 367 ILE A N 1
ATOM 2883 C CA . ILE A 1 367 ? 5.668 21.047 19.844 1 96.38 367 ILE A CA 1
ATOM 2884 C C . ILE A 1 367 ? 5.758 22 21.031 1 96.38 367 ILE A C 1
ATOM 2886 O O . ILE A 1 367 ? 6.469 23 20.984 1 96.38 367 ILE A O 1
ATOM 2890 N N . GLY A 1 368 ? 5.031 21.641 22.047 1 93.19 368 GLY A N 1
ATOM 2891 C CA . GLY A 1 368 ? 5.109 22.422 23.266 1 93.19 368 GLY A CA 1
ATOM 2892 C C . GLY A 1 368 ? 6.516 22.5 23.828 1 93.19 368 GLY A C 1
ATOM 2893 O O . GLY A 1 368 ? 6.922 23.562 24.344 1 93.19 368 GLY A O 1
ATOM 2894 N N . ALA A 1 369 ? 7.195 21.422 23.734 1 93.38 369 ALA A N 1
ATOM 2895 C CA . ALA A 1 369 ? 8.57 21.391 24.234 1 93.38 369 ALA A CA 1
ATOM 2896 C C . ALA A 1 369 ? 9.445 22.375 23.469 1 93.38 369 ALA A C 1
ATOM 2898 O O . ALA A 1 369 ? 10.289 23.062 24.062 1 93.38 369 ALA A O 1
ATOM 2899 N N . PHE A 1 370 ? 9.289 22.469 22.203 1 94.56 370 PHE A N 1
ATOM 2900 C CA . PHE A 1 370 ? 10.039 23.422 21.406 1 94.56 370 PHE A CA 1
ATOM 2901 C C . PHE A 1 370 ? 9.68 24.859 21.781 1 94.56 370 PHE A C 1
ATOM 2903 O O . PHE A 1 370 ? 10.562 25.703 21.906 1 94.56 370 PHE A O 1
ATOM 2910 N N . LEU A 1 371 ? 8.445 25.078 21.953 1 92.69 371 LEU A N 1
ATOM 2911 C CA . LEU A 1 371 ? 7.98 26.438 22.25 1 92.69 371 LEU A CA 1
ATOM 2912 C C . LEU A 1 371 ? 8.445 26.859 23.641 1 92.69 371 LEU A C 1
ATOM 2914 O O . LEU A 1 371 ? 8.773 28.031 23.859 1 92.69 371 LEU A O 1
ATOM 2918 N N . GLU A 1 372 ? 8.406 25.938 24.547 1 89.81 372 GLU A N 1
ATOM 2919 C CA . GLU A 1 372 ? 8.898 26.234 25.891 1 89.81 372 GLU A CA 1
ATOM 2920 C C . GLU A 1 372 ? 10.383 26.578 25.875 1 89.81 372 GLU A C 1
ATOM 2922 O O . GLU A 1 372 ? 10.82 27.5 26.562 1 89.81 372 GLU A O 1
ATOM 2927 N N . ALA A 1 373 ? 11.102 25.844 25.172 1 88.69 373 ALA A N 1
ATOM 2928 C CA . ALA A 1 373 ? 12.531 26.125 25.031 1 88.69 373 ALA A CA 1
ATOM 2929 C C . ALA A 1 373 ? 12.758 27.484 24.391 1 88.69 373 ALA A C 1
ATOM 2931 O O . ALA A 1 373 ? 13.664 28.219 24.812 1 88.69 373 ALA A O 1
ATOM 2932 N N . LYS A 1 374 ? 12.008 27.797 23.5 1 87.31 374 LYS A N 1
ATOM 2933 C CA . LYS A 1 374 ? 12.117 29.094 22.844 1 87.31 374 LYS A CA 1
ATOM 2934 C C . LYS A 1 374 ? 11.758 30.234 23.781 1 87.31 374 LYS A C 1
ATOM 2936 O O . LYS A 1 374 ? 12.43 31.266 23.812 1 87.31 374 LYS A O 1
ATOM 2941 N N . ARG A 1 375 ? 10.766 30.047 24.516 1 86.31 375 ARG A N 1
ATOM 2942 C CA . ARG A 1 375 ? 10.328 31.062 25.469 1 86.31 375 ARG A CA 1
ATOM 2943 C C . ARG A 1 375 ? 11.391 31.312 26.531 1 86.31 375 ARG A C 1
ATOM 2945 O O . ARG A 1 375 ? 11.555 32.438 27 1 86.31 375 ARG A O 1
ATOM 2952 N N . SER A 1 376 ? 11.945 30.25 26.812 1 85.94 376 SER A N 1
ATOM 2953 C CA . SER A 1 376 ? 13.016 30.375 27.797 1 85.94 376 SER A CA 1
ATOM 2954 C C . SER A 1 376 ? 14.195 31.156 27.234 1 85.94 376 SER A C 1
ATOM 2956 O O . SER A 1 376 ? 14.82 31.953 27.938 1 85.94 376 SER A O 1
ATOM 2958 N N . ALA A 1 377 ? 14.43 30.984 26.031 1 83.25 377 ALA A N 1
ATOM 2959 C CA . ALA A 1 377 ? 15.562 31.641 25.375 1 83.25 377 ALA A CA 1
ATOM 2960 C C . ALA A 1 377 ? 15.211 33.062 24.969 1 83.25 377 ALA A C 1
ATOM 2962 O O . ALA A 1 377 ? 16.078 33.938 24.953 1 83.25 377 ALA A O 1
ATOM 2963 N N . PHE A 1 378 ? 13.883 33.219 24.719 1 82.31 378 PHE A N 1
ATOM 2964 C CA . PHE A 1 378 ? 13.43 34.5 24.266 1 82.31 378 PHE A CA 1
ATOM 2965 C C . PHE A 1 378 ? 12.156 34.938 24.984 1 82.31 378 PHE A C 1
ATOM 2967 O O . PHE A 1 378 ? 11.078 34.938 24.375 1 82.31 378 PHE A O 1
ATOM 2974 N N . PRO A 1 379 ? 12.227 35.375 26.109 1 77.94 379 PRO A N 1
ATOM 2975 C CA . PRO A 1 379 ? 11.055 35.656 26.953 1 77.94 379 PRO A CA 1
ATOM 2976 C C . PRO A 1 379 ? 10.172 36.75 26.391 1 77.94 379 PRO A C 1
ATOM 2978 O O . PRO A 1 379 ? 8.977 36.812 26.688 1 77.94 379 PRO A O 1
ATOM 2981 N N . GLU A 1 380 ? 10.68 37.594 25.641 1 71.94 380 GLU A N 1
ATOM 2982 C CA . GLU A 1 380 ? 9.938 38.75 25.141 1 71.94 380 GLU A CA 1
ATOM 2983 C C . GLU A 1 380 ? 9.125 38.375 23.906 1 71.94 380 GLU A C 1
ATOM 2985 O O . GLU A 1 380 ? 8.281 39.156 23.453 1 71.94 380 GLU A O 1
ATOM 2990 N N . GLU A 1 381 ? 9.406 37.281 23.5 1 69.31 381 GLU A N 1
ATOM 2991 C CA . GLU A 1 381 ? 8.766 36.906 22.25 1 69.31 381 GLU A CA 1
ATOM 2992 C C . GLU A 1 381 ? 7.297 36.562 22.469 1 69.31 381 GLU A C 1
ATOM 2994 O O . GLU A 1 381 ? 6.926 36.031 23.531 1 69.31 381 GLU A O 1
ATOM 2999 N N . ASP A 1 382 ? 6.551 36.906 21.469 1 68.19 382 ASP A N 1
ATOM 3000 C CA . ASP A 1 382 ? 5.113 36.625 21.453 1 68.19 382 ASP A CA 1
ATOM 3001 C C . ASP A 1 382 ? 4.836 35.156 21.594 1 68.19 382 ASP A C 1
ATOM 3003 O O . ASP A 1 382 ? 5.492 34.312 20.953 1 68.19 382 ASP A O 1
ATOM 3007 N N . ARG A 1 383 ? 4.008 35 22.547 1 76.81 383 ARG A N 1
ATOM 3008 C CA . ARG A 1 383 ? 3.576 33.625 22.766 1 76.81 383 ARG A CA 1
ATOM 3009 C C . ARG A 1 383 ? 2.504 33.219 21.766 1 76.81 383 ARG A C 1
ATOM 3011 O O . ARG A 1 383 ? 1.362 33.656 21.844 1 76.81 383 ARG A O 1
ATOM 3018 N N . ARG A 1 384 ? 2.896 32.438 20.797 1 79.12 384 ARG A N 1
ATOM 3019 C CA . ARG A 1 384 ? 1.947 31.969 19.781 1 79.12 384 ARG A CA 1
ATOM 3020 C C . ARG A 1 384 ? 1.319 30.641 20.203 1 79.12 384 ARG A C 1
ATOM 3022 O O . ARG A 1 384 ? 1.987 29.797 20.781 1 79.12 384 ARG A O 1
ATOM 3029 N N . ALA A 1 385 ? 0.024 30.656 19.844 1 87.44 385 ALA A N 1
ATOM 3030 C CA . ALA A 1 385 ? -0.698 29.406 20.078 1 87.44 385 ALA A CA 1
ATOM 3031 C C . ALA A 1 385 ? -0.231 28.312 19.125 1 87.44 385 ALA A C 1
ATOM 3033 O O . ALA A 1 385 ? 0.23 28.609 18.016 1 87.44 385 ALA A O 1
ATOM 3034 N N . ILE A 1 386 ? -0.317 27.156 19.594 1 94.5 386 ILE A N 1
ATOM 3035 C CA . ILE A 1 386 ? 0.019 26.016 18.75 1 94.5 386 ILE A CA 1
ATOM 3036 C C . ILE A 1 386 ? -0.969 25.922 17.578 1 94.5 386 ILE A C 1
ATOM 3038 O O . ILE A 1 386 ? -2.176 26.109 17.766 1 94.5 386 ILE A O 1
ATOM 3042 N N . ALA A 1 387 ? -0.455 25.703 16.406 1 96.44 387 ALA A N 1
ATOM 3043 C CA . ALA A 1 387 ? -1.265 25.609 15.188 1 96.44 387 ALA A CA 1
ATOM 3044 C C . ALA A 1 387 ? -2.297 24.5 15.289 1 96.44 387 ALA A C 1
ATOM 3046 O O . ALA A 1 387 ? -2.012 23.422 15.836 1 96.44 387 ALA A O 1
ATOM 3047 N N . THR A 1 388 ? -3.463 24.781 14.734 1 98.06 388 THR A N 1
ATOM 3048 C CA . THR A 1 388 ? -4.52 23.781 14.672 1 98.06 388 THR A CA 1
ATOM 3049 C C . THR A 1 388 ? -4.215 22.734 13.594 1 98.06 388 THR A C 1
ATOM 3051 O O . THR A 1 388 ? -3.855 23.094 12.469 1 98.06 388 THR A O 1
ATOM 3054 N N . LEU A 1 389 ? -4.367 21.484 13.914 1 98.38 389 LEU A N 1
ATOM 3055 C CA . LEU A 1 389 ? -4.133 20.422 12.938 1 98.38 389 LEU A CA 1
ATOM 3056 C C . LEU A 1 389 ? -5.453 19.844 12.438 1 98.38 389 LEU A C 1
ATOM 3058 O O . LEU A 1 389 ? -6.293 19.406 13.227 1 98.38 389 LEU A O 1
ATOM 3062 N N . PRO A 1 390 ? -5.684 19.922 11.133 1 98.75 390 PRO A N 1
ATOM 3063 C CA . PRO A 1 390 ? -6.766 19.094 10.578 1 98.75 390 PRO A CA 1
ATOM 3064 C C . PRO A 1 390 ? -6.445 17.609 10.602 1 98.75 390 PRO A C 1
ATOM 3066 O O . PRO A 1 390 ? -5.367 17.188 10.156 1 98.75 390 PRO A O 1
ATOM 3069 N N . GLN A 1 391 ? -7.316 16.844 11.164 1 98.56 391 GLN A N 1
ATOM 3070 C CA . GLN A 1 391 ? -7.129 15.398 11.289 1 98.56 391 GLN A CA 1
ATOM 3071 C C . GLN A 1 391 ? -8.227 14.633 10.555 1 98.56 391 GLN A C 1
ATOM 3073 O O . GLN A 1 391 ? -9.359 15.102 10.461 1 98.56 391 GLN A O 1
ATOM 3078 N N . LEU A 1 392 ? -7.84 13.422 10.062 1 98.5 392 LEU A N 1
ATOM 3079 C CA . LEU A 1 392 ? -8.812 12.633 9.32 1 98.5 392 LEU A CA 1
ATOM 3080 C C . LEU A 1 392 ? -8.984 11.25 9.945 1 98.5 392 LEU A C 1
ATOM 3082 O O . LEU A 1 392 ? -8.008 10.625 10.367 1 98.5 392 LEU A O 1
ATOM 3086 N N . LEU A 1 393 ? -10.195 10.859 10.078 1 98 393 LEU A N 1
ATOM 3087 C CA . LEU A 1 393 ? -10.578 9.508 10.469 1 98 393 LEU A CA 1
ATOM 3088 C C . LEU A 1 393 ? -11.406 8.844 9.375 1 98 393 LEU A C 1
ATOM 3090 O O . LEU A 1 393 ? -12.453 9.359 8.977 1 98 393 LEU A O 1
ATOM 3094 N N . VAL A 1 394 ? -10.906 7.738 8.859 1 97.75 394 VAL A N 1
ATOM 3095 C CA . VAL A 1 394 ? -11.633 6.988 7.84 1 97.75 394 VAL A CA 1
ATOM 3096 C C . VAL A 1 394 ? -12.336 5.793 8.484 1 97.75 394 VAL A C 1
ATOM 3098 O O . VAL A 1 394 ? -11.68 4.918 9.055 1 97.75 394 VAL A O 1
ATOM 3101 N N . LEU A 1 395 ? -13.578 5.781 8.438 1 94.38 395 LEU A N 1
ATOM 3102 C CA . LEU A 1 395 ? -14.391 4.684 8.945 1 94.38 395 LEU A CA 1
ATOM 3103 C C . LEU A 1 395 ? -15.031 3.908 7.797 1 94.38 395 LEU A C 1
ATOM 3105 O O . LEU A 1 395 ? -15.961 4.402 7.152 1 94.38 395 LEU A O 1
ATOM 3109 N N . GLU A 1 396 ? -14.484 2.688 7.594 1 85 396 GLU A N 1
ATOM 3110 C CA . GLU A 1 396 ? -14.867 1.927 6.41 1 85 396 GLU A CA 1
ATOM 3111 C C . GLU A 1 396 ? -14.492 2.674 5.133 1 85 396 GLU A C 1
ATOM 3113 O O . GLU A 1 396 ? -13.305 2.818 4.816 1 85 396 GLU A O 1
ATOM 3118 N N . GLN A 1 397 ? -15.539 3.332 4.566 1 93.12 397 GLN A N 1
ATOM 3119 C CA . GLN A 1 397 ? -15.242 4.039 3.324 1 93.12 397 GLN A CA 1
ATOM 3120 C C . GLN A 1 397 ? -15.562 5.527 3.451 1 93.12 397 GLN A C 1
ATOM 3122 O O . GLN A 1 397 ? -15.398 6.289 2.494 1 93.12 397 GLN A O 1
ATOM 3127 N N . GLU A 1 398 ? -15.867 5.98 4.66 1 96.25 398 GLU A N 1
ATOM 3128 C CA . GLU A 1 398 ? -16.25 7.375 4.875 1 96.25 398 GLU A CA 1
ATOM 3129 C C . GLU A 1 398 ? -15.117 8.148 5.555 1 96.25 398 GLU A C 1
ATOM 3131 O O . GLU A 1 398 ? -14.547 7.684 6.543 1 96.25 398 GLU A O 1
ATOM 3136 N N . TRP A 1 399 ? -14.859 9.32 5.062 1 98.12 399 TRP A N 1
ATOM 3137 C CA . TRP A 1 399 ? -13.82 10.18 5.602 1 98.12 399 TRP A CA 1
ATOM 3138 C C . TRP A 1 399 ? -14.414 11.25 6.512 1 98.12 399 TRP A C 1
ATOM 3140 O O . TRP A 1 399 ? -15.336 11.969 6.117 1 98.12 399 TRP A O 1
ATOM 3150 N N . LYS A 1 400 ? -13.875 11.359 7.688 1 98 400 LYS A N 1
ATOM 3151 C CA . LYS A 1 400 ? -14.305 12.352 8.672 1 98 400 LYS A CA 1
ATOM 3152 C C . LYS A 1 400 ? -13.156 13.289 9.039 1 98 400 LYS A C 1
ATOM 3154 O O . LYS A 1 400 ? -12.008 12.859 9.18 1 98 400 LYS A O 1
ATOM 3159 N N . LEU A 1 401 ? -13.539 14.547 9.188 1 98.38 401 LEU A N 1
ATOM 3160 C CA . LEU A 1 401 ? -12.555 15.586 9.492 1 98.38 401 LEU A CA 1
ATOM 3161 C C . LEU A 1 401 ? -12.734 16.094 10.914 1 98.38 401 LEU A C 1
ATOM 3163 O O . LEU A 1 401 ? -13.859 16.312 11.367 1 98.38 401 LEU A O 1
ATOM 3167 N N . TYR A 1 402 ? -11.68 16.234 11.617 1 98.25 402 TYR A N 1
ATOM 3168 C CA . TYR A 1 402 ? -11.586 16.875 12.922 1 98.25 402 TYR A CA 1
ATOM 3169 C C . TYR A 1 402 ? -10.531 17.984 12.914 1 98.25 402 TYR A C 1
ATOM 3171 O O . TYR A 1 402 ? -9.539 17.891 12.188 1 98.25 402 TYR A O 1
ATOM 3179 N N . PHE A 1 403 ? -10.766 18.969 13.703 1 98.38 403 PHE A N 1
ATOM 3180 C CA . PHE A 1 403 ? -9.758 20 13.969 1 98.38 403 PHE A CA 1
ATOM 3181 C C . PHE A 1 403 ? -9.234 19.875 15.398 1 98.38 403 PHE A C 1
ATOM 3183 O O . PHE A 1 403 ? -10.008 19.969 16.359 1 98.38 403 PHE A O 1
ATOM 3190 N N . ALA A 1 404 ? -7.961 19.625 15.516 1 98.25 404 ALA A N 1
ATOM 3191 C CA . ALA A 1 404 ? -7.336 19.578 16.844 1 98.25 404 ALA A CA 1
ATOM 3192 C C . ALA A 1 404 ? -7.023 20.984 17.344 1 98.25 404 ALA A C 1
ATOM 3194 O O . ALA A 1 404 ? -6.027 21.594 16.938 1 98.25 404 ALA A O 1
ATOM 3195 N N . CYS A 1 405 ? -7.773 21.453 18.312 1 96.69 405 CYS A N 1
ATOM 3196 C CA . CYS A 1 405 ? -7.676 22.812 18.828 1 96.69 405 CYS A CA 1
ATOM 3197 C C . CYS A 1 405 ? -7.07 22.828 20.234 1 96.69 405 CYS A C 1
ATOM 3199 O O . CYS A 1 405 ? -7.625 22.234 21.156 1 96.69 405 CYS A O 1
ATOM 3201 N N . ASP A 1 406 ? -5.988 23.484 20.312 1 95.31 406 ASP A N 1
ATOM 3202 C CA . ASP A 1 406 ? -5.383 23.672 21.625 1 95.31 406 ASP A CA 1
ATOM 3203 C C . ASP A 1 406 ? -6.074 24.797 22.391 1 95.31 406 ASP A C 1
ATOM 3205 O O . ASP A 1 406 ? -6 25.969 21.984 1 95.31 406 ASP A O 1
ATOM 3209 N N . ARG A 1 407 ? -6.652 24.453 23.547 1 93.19 407 ARG A N 1
ATOM 3210 C CA . ARG A 1 407 ? -7.363 25.438 24.375 1 93.19 407 ARG A CA 1
ATOM 3211 C C . ARG A 1 407 ? -6.559 25.812 25.609 1 93.19 407 ARG A C 1
ATOM 3213 O O . ARG A 1 407 ? -7.105 26.328 26.578 1 93.19 407 ARG A O 1
ATOM 3220 N N . GLY A 1 408 ? -5.297 25.5 25.562 1 89.88 408 GLY A N 1
ATOM 3221 C CA . GLY A 1 408 ? -4.449 25.75 26.719 1 89.88 408 GLY A CA 1
ATOM 3222 C C . GLY A 1 408 ? -4.477 24.625 27.734 1 89.88 408 GLY A C 1
ATOM 3223 O O . GLY A 1 408 ? -3.555 23.797 27.781 1 89.88 408 GLY A O 1
ATOM 3224 N N . ASN A 1 409 ? -5.648 24.438 28.406 1 89.69 409 ASN A N 1
ATOM 3225 C CA . ASN A 1 409 ? -5.754 23.453 29.453 1 89.69 409 ASN A CA 1
ATOM 3226 C C . ASN A 1 409 ? -6.199 22.094 28.906 1 89.69 409 ASN A C 1
ATOM 3228 O O . ASN A 1 409 ? -6.086 21.078 29.594 1 89.69 409 ASN A O 1
ATOM 3232 N N . CYS A 1 410 ? -6.684 22.094 27.719 1 94.19 410 CYS A N 1
ATOM 3233 C CA . CYS A 1 410 ? -7.125 20.844 27.109 1 94.19 410 CYS A CA 1
ATOM 3234 C C . CYS A 1 410 ? -6.98 20.906 25.594 1 94.19 410 CYS A C 1
ATOM 3236 O O . CYS A 1 410 ? -6.715 21.969 25.031 1 94.19 410 CYS A O 1
ATOM 3238 N N . LEU A 1 411 ? -7.059 19.766 25.016 1 95.88 411 LEU A N 1
ATOM 3239 C CA . LEU A 1 411 ? -7.121 19.609 23.562 1 95.88 411 LEU A CA 1
ATOM 3240 C C . LEU A 1 411 ? -8.523 19.219 23.125 1 95.88 411 LEU A C 1
ATOM 3242 O O . LEU A 1 411 ? -9.102 18.266 23.656 1 95.88 411 LEU A O 1
ATOM 3246 N N . GLU A 1 412 ? -9.078 19.969 22.219 1 97.19 412 GLU A N 1
ATOM 3247 C CA . GLU A 1 412 ? -10.383 19.641 21.672 1 97.19 412 GLU A CA 1
ATOM 3248 C C . GLU A 1 412 ? -10.273 19.156 20.234 1 97.19 412 GLU A C 1
ATOM 3250 O O . GLU A 1 412 ? -9.719 19.859 19.375 1 97.19 412 GLU A O 1
ATOM 3255 N N . MET A 1 413 ? -10.734 18 20.031 1 97.56 413 MET A N 1
ATOM 3256 C CA . MET A 1 413 ? -10.945 17.5 18.672 1 97.56 413 MET A CA 1
ATOM 3257 C C . MET A 1 413 ? -12.328 17.891 18.172 1 97.56 413 MET A C 1
ATOM 3259 O O . MET A 1 413 ? -13.305 17.172 18.391 1 97.56 413 MET A O 1
ATOM 3263 N N . VAL A 1 414 ? -12.375 18.953 17.438 1 97.81 414 VAL A N 1
ATOM 3264 C CA . VAL A 1 414 ? -13.656 19.516 17.031 1 97.81 414 VAL A CA 1
ATOM 3265 C C . VAL A 1 414 ? -14.109 18.875 15.719 1 97.81 414 VAL A C 1
ATOM 3267 O O . VAL A 1 414 ? -13.406 18.953 14.711 1 97.81 414 VAL A O 1
ATOM 3270 N N . GLY A 1 415 ? -15.18 18.234 15.68 1 94.69 415 GLY A N 1
ATOM 3271 C CA . GLY A 1 415 ? -15.742 17.5 14.555 1 94.69 415 GLY A CA 1
ATOM 3272 C C . GLY A 1 415 ? -16.891 16.578 14.961 1 94.69 415 GLY A C 1
ATOM 3273 O O . GLY A 1 415 ? -17.5 16.766 16.016 1 94.69 415 GLY A O 1
ATOM 3274 N N . ASP A 1 416 ? -17.312 15.617 14.133 1 93.81 416 ASP A N 1
ATOM 3275 C CA . ASP A 1 416 ? -16.734 15.305 12.828 1 93.81 416 ASP A CA 1
ATOM 3276 C C . ASP A 1 416 ? -17.469 16.016 11.703 1 93.81 416 ASP A C 1
ATOM 3278 O O . ASP A 1 416 ? -18.609 16.453 11.891 1 93.81 416 ASP A O 1
ATOM 3282 N N . MET A 1 417 ? -16.812 16.266 10.664 1 95.75 417 MET A N 1
ATOM 3283 C CA . MET A 1 417 ? -17.391 16.656 9.391 1 95.75 417 MET A CA 1
ATOM 3284 C C . MET A 1 417 ? -17.156 15.586 8.328 1 95.75 417 MET A C 1
ATOM 3286 O O . MET A 1 417 ? -16.016 15.172 8.109 1 95.75 417 MET A O 1
ATOM 3290 N N . SER A 1 418 ? -18.25 15.117 7.715 1 96.75 418 SER A N 1
ATOM 3291 C CA . SER A 1 418 ? -18.094 14.188 6.602 1 96.75 418 SER A CA 1
ATOM 3292 C C . SER A 1 418 ? -17.484 14.891 5.383 1 96.75 418 SER A C 1
ATOM 3294 O O . SER A 1 418 ? -18.031 15.891 4.91 1 96.75 418 SER A O 1
ATOM 3296 N N . VAL A 1 419 ? -16.422 14.312 4.883 1 98 419 VAL A N 1
ATOM 3297 C CA . VAL A 1 419 ? -15.734 15.031 3.811 1 98 419 VAL A CA 1
ATOM 3298 C C . VAL A 1 419 ? -15.531 14.102 2.613 1 98 419 VAL A C 1
ATOM 3300 O O . VAL A 1 419 ? -14.484 14.125 1.967 1 98 419 VAL A O 1
ATOM 3303 N N . GLY A 1 420 ? -16.453 13.18 2.324 1 96.75 420 GLY A N 1
ATOM 3304 C CA . GLY A 1 420 ? -16.422 12.32 1.148 1 96.75 420 GLY A CA 1
ATOM 3305 C C . GLY A 1 420 ? -16.234 10.852 1.485 1 96.75 420 GLY A C 1
ATOM 3306 O O . GLY A 1 420 ? -16.375 10.453 2.645 1 96.75 420 GLY A O 1
ATOM 3307 N N . ASP A 1 421 ? -16.078 10.062 0.403 1 96.06 421 ASP A N 1
ATOM 3308 C CA . ASP A 1 421 ? -15.953 8.617 0.541 1 96.06 421 ASP A CA 1
ATOM 3309 C C . ASP A 1 421 ? -15.234 8.008 -0.661 1 96.06 421 ASP A C 1
ATOM 3311 O O . ASP A 1 421 ? -14.93 8.711 -1.629 1 96.06 421 ASP A O 1
ATOM 3315 N N . ASN A 1 422 ? -14.953 6.77 -0.556 1 94.94 422 ASN A N 1
ATOM 3316 C CA . ASN A 1 422 ? -14.336 6.047 -1.661 1 94.94 422 ASN A CA 1
ATOM 3317 C C . ASN A 1 422 ? -15.328 5.109 -2.346 1 94.94 422 ASN A C 1
ATOM 3319 O O . ASN A 1 422 ? -14.93 4.227 -3.105 1 94.94 422 ASN A O 1
ATOM 3323 N N . LYS A 1 423 ? -16.578 5.242 -2.062 1 95.06 423 LYS A N 1
ATOM 3324 C CA . LYS A 1 423 ? -17.594 4.371 -2.646 1 95.06 423 LYS A CA 1
ATOM 3325 C C . LYS A 1 423 ? -17.953 4.828 -4.055 1 95.06 423 LYS A C 1
ATOM 3327 O O . LYS A 1 423 ? -18.391 4.02 -4.883 1 95.06 423 LYS A O 1
ATOM 3332 N N . SER A 1 424 ? -17.828 6.121 -4.191 1 96.31 424 SER A N 1
ATOM 3333 C CA . SER A 1 424 ? -18.25 6.711 -5.461 1 96.31 424 SER A CA 1
ATOM 3334 C C . SER A 1 424 ? -17.188 7.648 -6.012 1 96.31 424 SER A C 1
ATOM 3336 O O . SER A 1 424 ? -16.328 8.125 -5.266 1 96.31 424 SER A O 1
ATOM 3338 N N . LEU A 1 425 ? -17.297 7.867 -7.293 1 97.69 425 LEU A N 1
ATOM 3339 C CA . LEU A 1 425 ? -16.359 8.758 -7.957 1 97.69 425 LEU A CA 1
ATOM 3340 C C . LEU A 1 425 ? -16.469 10.18 -7.41 1 97.69 425 LEU A C 1
ATOM 3342 O O . LEU A 1 425 ? -15.461 10.844 -7.184 1 97.69 425 LE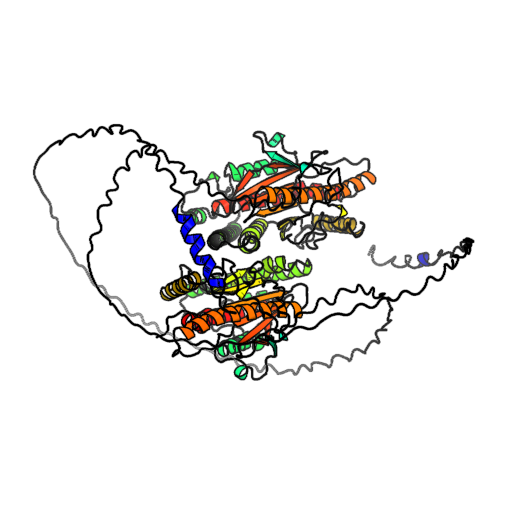U A O 1
ATOM 3346 N N . ILE A 1 426 ? -17.688 10.641 -7.203 1 97.38 426 ILE A N 1
ATOM 3347 C CA . ILE A 1 426 ? -17.906 11.977 -6.664 1 97.38 426 ILE A CA 1
ATOM 3348 C C . ILE A 1 426 ? -17.344 12.062 -5.25 1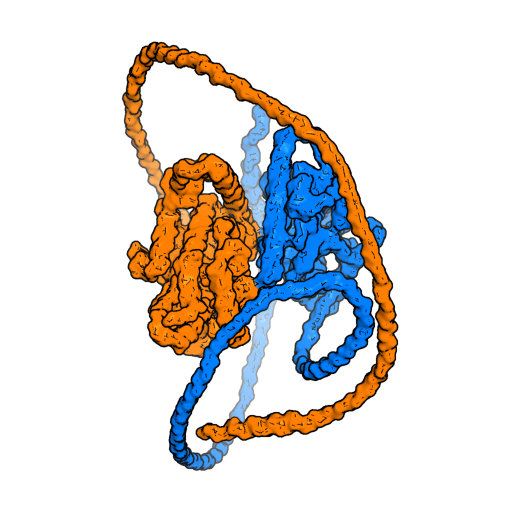 97.38 426 ILE A C 1
ATOM 3350 O O . ILE A 1 426 ? -16.672 13.039 -4.902 1 97.38 426 ILE A O 1
ATOM 3354 N N . GLY A 1 427 ? -17.625 11.078 -4.465 1 97.88 427 GLY A N 1
ATOM 3355 C CA . GLY A 1 427 ? -17.062 11.039 -3.127 1 97.88 427 GLY A CA 1
ATOM 3356 C C . GLY A 1 427 ? -15.547 11.094 -3.119 1 97.88 427 GLY A C 1
ATOM 3357 O O . GLY A 1 427 ? -14.953 11.789 -2.299 1 97.88 427 GLY A O 1
ATOM 3358 N N . ALA A 1 428 ? -14.969 10.352 -4.027 1 98.5 428 ALA A N 1
ATOM 3359 C CA . ALA A 1 428 ? -13.516 10.328 -4.129 1 98.5 428 ALA A CA 1
ATOM 3360 C C . ALA A 1 428 ? -12.969 11.688 -4.535 1 98.5 428 ALA A C 1
ATOM 3362 O O . ALA A 1 428 ? -11.93 12.125 -4.027 1 98.5 428 ALA A O 1
ATOM 3363 N N . TYR A 1 429 ? -13.625 12.383 -5.441 1 98.44 429 TYR A N 1
ATOM 3364 C CA . TYR A 1 429 ? -13.219 13.727 -5.836 1 98.44 429 TYR A CA 1
ATOM 3365 C C . TYR A 1 429 ? -13.273 14.68 -4.648 1 98.44 429 TYR A C 1
ATOM 3367 O O . TYR A 1 429 ? -12.43 15.57 -4.52 1 98.44 429 TYR A O 1
ATOM 3375 N N . ILE A 1 430 ? -14.273 14.539 -3.865 1 98.5 430 ILE A N 1
ATOM 3376 C CA . ILE A 1 430 ? -14.414 15.414 -2.703 1 98.5 430 ILE A CA 1
ATOM 3377 C C . ILE A 1 430 ? -13.234 15.188 -1.752 1 98.5 430 ILE A C 1
ATOM 3379 O O . ILE A 1 430 ? -12.641 16.156 -1.263 1 98.5 430 ILE A O 1
ATOM 3383 N N . VAL A 1 431 ? -12.914 13.93 -1.495 1 98.75 431 VAL A N 1
ATOM 3384 C CA . VAL A 1 431 ? -11.781 13.625 -0.623 1 98.75 431 VAL A CA 1
ATOM 3385 C C . VAL A 1 431 ? -10.516 14.258 -1.179 1 98.75 431 VAL A C 1
ATOM 3387 O O . VAL A 1 431 ? -9.75 14.883 -0.438 1 98.75 431 VAL A O 1
ATOM 3390 N N . VAL A 1 432 ? -10.289 14.117 -2.449 1 98.69 432 VAL A N 1
ATOM 3391 C CA . VAL A 1 432 ? -9.109 14.672 -3.102 1 98.69 432 VAL A CA 1
ATOM 3392 C C . VAL A 1 432 ? -9.07 16.188 -2.91 1 98.69 432 VAL A C 1
ATOM 3394 O O . VAL A 1 432 ? -8.031 16.75 -2.555 1 98.69 432 VAL A O 1
ATOM 3397 N N . ALA A 1 433 ? -10.18 16.797 -3.141 1 98.56 433 ALA A N 1
ATOM 3398 C CA . ALA A 1 433 ? -10.258 18.25 -3.018 1 98.56 433 ALA A CA 1
ATOM 3399 C C . ALA A 1 433 ? -9.977 18.703 -1.585 1 98.56 433 ALA A C 1
ATOM 3401 O O . ALA A 1 433 ? -9.281 19.688 -1.362 1 98.56 433 ALA A O 1
ATOM 3402 N N . VAL A 1 434 ? -10.508 18.016 -0.644 1 98.75 434 VAL A N 1
ATOM 3403 C CA . VAL A 1 434 ? -10.328 18.359 0.762 1 98.75 434 VAL A CA 1
ATOM 3404 C C . VAL A 1 434 ? -8.859 18.172 1.158 1 98.75 434 VAL A C 1
ATOM 3406 O O . VAL A 1 434 ? -8.281 19.016 1.834 1 98.75 434 VAL A O 1
ATOM 3409 N N . VAL A 1 435 ? -8.273 17.062 0.739 1 98.88 435 VAL A N 1
ATOM 3410 C CA . VAL A 1 435 ? -6.871 16.797 1.045 1 98.88 435 VAL A CA 1
ATOM 3411 C C . VAL A 1 435 ? -6.004 17.906 0.436 1 98.88 435 VAL A C 1
ATOM 3413 O O . VAL A 1 435 ? -5.016 18.328 1.04 1 98.88 435 VAL A O 1
ATOM 3416 N N . ARG A 1 436 ? -6.379 18.391 -0.687 1 98.69 436 ARG A N 1
ATOM 3417 C CA . ARG A 1 436 ? -5.633 19.469 -1.322 1 98.69 436 ARG A CA 1
ATOM 3418 C C . ARG A 1 436 ? -5.762 20.766 -0.531 1 98.69 436 ARG A C 1
ATOM 3420 O O . ARG A 1 436 ? -4.805 21.531 -0.424 1 98.69 436 ARG A O 1
ATOM 3427 N N . GLU A 1 437 ? -6.941 21.016 0.019 1 98.75 437 GLU A N 1
ATOM 3428 C CA . GLU A 1 437 ? -7.105 22.188 0.866 1 98.75 437 GLU A CA 1
ATOM 3429 C C . GLU A 1 437 ? -6.27 22.078 2.137 1 98.75 437 GLU A C 1
ATOM 3431 O O . GLU A 1 437 ? -5.723 23.078 2.619 1 98.75 437 GLU A O 1
ATOM 3436 N N . ILE A 1 438 ? -6.184 20.875 2.678 1 98.88 438 ILE A N 1
ATOM 3437 C CA . ILE A 1 438 ? -5.324 20.656 3.832 1 98.88 438 ILE A CA 1
ATOM 3438 C C . ILE A 1 438 ? -3.867 20.906 3.451 1 98.88 438 ILE A C 1
ATOM 3440 O O . ILE A 1 438 ? -3.121 21.531 4.203 1 98.88 438 ILE A O 1
ATOM 3444 N N . ALA A 1 439 ? -3.484 20.438 2.291 1 98.88 439 ALA A N 1
ATOM 3445 C CA . ALA A 1 439 ? -2.125 20.656 1.806 1 98.88 439 ALA A CA 1
ATOM 3446 C C . ALA A 1 439 ? -1.837 22.141 1.645 1 98.88 439 ALA A C 1
ATOM 3448 O O . ALA A 1 439 ? -0.736 22.609 1.952 1 98.88 439 ALA A O 1
ATOM 3449 N N . ARG A 1 440 ? -2.793 22.906 1.155 1 98.5 440 ARG A N 1
ATOM 3450 C CA . ARG A 1 440 ? -2.631 24.344 1.027 1 98.5 440 ARG A CA 1
ATOM 3451 C C . ARG A 1 440 ? -2.463 25 2.395 1 98.5 440 ARG A C 1
ATOM 3453 O O . ARG A 1 440 ? -1.626 25.891 2.562 1 98.5 440 ARG A O 1
ATOM 3460 N N . TYR A 1 441 ? -3.275 24.625 3.305 1 98.62 441 TYR A N 1
ATOM 3461 C CA . TYR A 1 441 ? -3.127 25.094 4.676 1 98.62 441 TYR A CA 1
ATOM 3462 C C . TYR A 1 441 ? -1.727 24.797 5.203 1 98.62 441 TYR A C 1
ATOM 3464 O O . TYR A 1 441 ? -1.104 25.656 5.84 1 98.62 441 TYR A O 1
ATOM 3472 N N . MET A 1 442 ? -1.153 23.562 4.969 1 98.62 442 MET A N 1
ATOM 3473 C CA . MET A 1 442 ? 0.154 23.125 5.449 1 98.62 442 MET A CA 1
ATOM 3474 C C . MET A 1 442 ? 1.268 23.984 4.844 1 98.62 442 MET A C 1
ATOM 3476 O O . MET A 1 442 ? 2.252 24.297 5.516 1 98.62 442 MET A O 1
ATOM 3480 N N . THR A 1 443 ? 1.101 24.406 3.564 1 97.56 443 THR A N 1
ATOM 3481 C CA . THR A 1 443 ? 2.17 25.109 2.861 1 97.56 443 THR A CA 1
ATOM 3482 C C . THR A 1 443 ? 2.07 26.609 3.09 1 97.56 443 THR A C 1
ATOM 3484 O O . THR A 1 443 ? 2.896 27.375 2.586 1 97.56 443 THR A O 1
ATOM 3487 N N . SER A 1 444 ? 1.057 27.047 3.844 1 97.31 444 SER A N 1
ATOM 3488 C CA . SER A 1 444 ? 0.893 28.469 4.141 1 97.31 444 SER A CA 1
ATOM 3489 C C . SER A 1 444 ? 0.867 28.719 5.645 1 97.31 444 SER A C 1
ATOM 3491 O O . SER A 1 444 ? 1.917 28.781 6.285 1 97.31 444 SER A O 1
ATOM 3493 N N . THR A 1 445 ? -0.321 28.594 6.195 1 97.5 445 THR A N 1
ATOM 3494 C CA . THR A 1 445 ? -0.525 28.953 7.594 1 97.5 445 THR A CA 1
ATOM 3495 C C . THR A 1 445 ? 0.319 28.062 8.508 1 97.5 445 THR A C 1
ATOM 3497 O O . THR A 1 445 ? 0.983 28.562 9.422 1 97.5 445 THR A O 1
ATOM 3500 N N . TYR A 1 446 ? 0.292 26.844 8.352 1 98.12 446 TYR A N 1
ATOM 3501 C CA . TYR A 1 446 ? 1.025 25.891 9.18 1 98.12 446 TYR A CA 1
ATOM 3502 C C . TYR A 1 446 ? 2.529 26.078 9.016 1 98.12 446 TYR A C 1
ATOM 3504 O O . TYR A 1 446 ? 3.277 26.016 9.992 1 98.12 446 TYR A O 1
ATOM 3512 N N . LYS A 1 447 ? 2.959 26.203 7.816 1 97.62 447 LYS A N 1
ATOM 3513 C CA . LYS A 1 447 ? 4.379 26.438 7.566 1 97.62 447 LYS A CA 1
ATOM 3514 C C . LYS A 1 447 ? 4.859 27.688 8.281 1 97.62 447 LYS A C 1
ATOM 3516 O O . LYS A 1 447 ? 5.977 27.719 8.805 1 97.62 447 LYS A O 1
ATOM 3521 N N . GLU A 1 448 ? 4.047 28.75 8.258 1 96.06 448 GLU A N 1
ATOM 3522 C CA . GLU A 1 448 ? 4.383 29.969 8.992 1 96.06 448 GLU A CA 1
ATOM 3523 C C . GLU A 1 448 ? 4.555 29.688 10.484 1 96.06 448 GLU A C 1
ATOM 3525 O O . GLU A 1 448 ? 5.465 30.219 11.117 1 96.06 448 GLU A O 1
ATOM 3530 N N . PHE A 1 449 ? 3.725 28.938 11 1 96.75 449 PHE A N 1
ATOM 3531 C CA . PHE A 1 449 ? 3.826 28.547 12.406 1 96.75 449 PHE A CA 1
ATOM 3532 C C . PHE A 1 449 ? 5.125 27.781 12.656 1 96.75 449 PHE A C 1
ATOM 3534 O O . PHE A 1 449 ? 5.828 28.062 13.633 1 96.75 449 PHE A O 1
ATOM 3541 N N . ILE A 1 450 ? 5.422 26.781 11.773 1 97.12 450 ILE A N 1
ATOM 3542 C CA . ILE A 1 450 ? 6.652 26.016 11.922 1 97.12 450 ILE A CA 1
ATOM 3543 C C . ILE A 1 450 ? 7.859 26.938 11.828 1 97.12 450 ILE A C 1
ATOM 3545 O O . ILE A 1 450 ? 8.828 26.781 12.57 1 97.12 450 ILE A O 1
ATOM 3549 N N . THR A 1 451 ? 7.773 27.891 10.938 1 95.56 451 THR A N 1
ATOM 3550 C CA . THR A 1 451 ? 8.844 28.875 10.82 1 95.56 451 THR A CA 1
ATOM 3551 C C . THR A 1 451 ? 9.023 29.641 12.125 1 95.56 451 THR A C 1
ATOM 3553 O O . THR A 1 451 ? 10.148 29.859 12.578 1 95.56 451 THR A O 1
ATOM 3556 N N . HIS A 1 452 ? 7.957 29.984 12.672 1 93.56 452 HIS A N 1
ATOM 3557 C CA . HIS A 1 452 ? 8 30.719 13.938 1 93.56 452 HIS A CA 1
ATOM 3558 C C . HIS A 1 452 ? 8.625 29.859 15.039 1 93.56 452 HIS A C 1
ATOM 3560 O O . HIS A 1 452 ? 9.367 30.375 15.875 1 93.56 452 HIS A O 1
ATOM 3566 N N . VAL A 1 453 ? 8.273 28.609 15.086 1 94.56 453 VAL A N 1
ATOM 3567 C CA . VAL A 1 453 ? 8.773 27.703 16.109 1 94.56 453 VAL A CA 1
ATOM 3568 C C . VAL A 1 453 ? 10.297 27.609 16.031 1 94.56 453 VAL A C 1
ATOM 3570 O O . VAL A 1 453 ? 10.984 27.578 17.062 1 94.56 453 VAL A O 1
ATOM 3573 N N . PHE A 1 454 ? 10.867 27.656 14.852 1 93.38 454 PHE A N 1
ATOM 3574 C CA . PHE A 1 454 ? 12.273 27.312 14.711 1 93.38 454 PHE A CA 1
ATOM 3575 C C . PHE A 1 454 ? 13.102 28.531 14.328 1 93.38 454 PHE A C 1
ATOM 3577 O O . PHE A 1 454 ? 14.328 28.453 14.25 1 93.38 454 PHE A O 1
ATOM 3584 N N . GLU A 1 455 ? 12.5 29.562 14.055 1 86.62 455 GLU A N 1
ATOM 3585 C CA . GLU A 1 455 ? 13.258 30.797 13.812 1 86.62 455 GLU A CA 1
ATOM 3586 C C . GLU A 1 455 ? 13.742 31.406 15.117 1 86.62 455 GLU A C 1
ATOM 3588 O O . GLU A 1 455 ? 13.016 31.406 16.109 1 86.62 455 GLU A O 1
ATOM 3593 N N . PRO A 1 456 ? 15.062 31.812 14.953 1 73.06 456 PRO A N 1
ATOM 3594 C CA . PRO A 1 456 ? 15.594 32.469 16.156 1 73.06 456 PRO A CA 1
ATOM 3595 C C . PRO A 1 456 ? 14.836 33.719 16.547 1 73.06 456 PRO A C 1
ATOM 3597 O O . PRO A 1 456 ? 14.273 34.406 15.672 1 73.06 456 PRO A O 1
ATOM 3600 N N . GLY A 1 457 ? 14.375 33.875 17.75 1 60.12 457 GLY A N 1
ATOM 3601 C CA . GLY A 1 457 ? 13.734 35.062 18.25 1 60.12 457 GLY A CA 1
ATOM 3602 C C . GLY A 1 457 ? 14.414 36.344 17.797 1 60.12 457 GLY A C 1
ATOM 3603 O O . GLY A 1 457 ? 15.617 36.344 17.5 1 60.12 457 GLY A O 1
ATOM 3604 N N . ILE A 1 458 ? 13.688 37.281 17.188 1 46.38 458 ILE A N 1
ATOM 3605 C CA . ILE A 1 458 ? 14.227 38.625 16.969 1 46.38 458 ILE A CA 1
ATOM 3606 C C . ILE A 1 458 ? 14.391 39.344 18.297 1 46.38 458 ILE A C 1
ATOM 3608 O O . ILE A 1 458 ? 13.5 39.312 19.156 1 46.38 458 ILE A O 1
ATOM 3612 N N . MET B 1 1 ? -9.844 -52.594 28.062 1 21 1 MET B N 1
ATOM 3613 C CA . MET B 1 1 ? -11.07 -52.219 28.75 1 21 1 MET B CA 1
ATOM 3614 C C . MET B 1 1 ? -11.844 -51.188 27.953 1 21 1 MET B C 1
ATOM 3616 O O . MET B 1 1 ? -11.398 -50.031 27.812 1 21 1 MET B O 1
ATOM 3620 N N . PHE B 1 2 ? -12.719 -51.625 26.891 1 26.19 2 PHE B N 1
ATOM 3621 C CA . PHE B 1 2 ? -13.68 -51.344 25.812 1 26.19 2 PHE B CA 1
ATOM 3622 C C . PHE B 1 2 ? -14.953 -50.75 26.375 1 26.19 2 PHE B C 1
ATOM 3624 O O . PHE B 1 2 ? -15.797 -50.25 25.609 1 26.19 2 PHE B O 1
ATOM 3631 N N . ASP B 1 3 ? -15.25 -51.062 27.625 1 24.22 3 ASP B N 1
ATOM 3632 C CA . ASP B 1 3 ? -16.641 -51.219 28.062 1 24.22 3 ASP B CA 1
ATOM 3633 C C . ASP B 1 3 ? -17.328 -49.875 28.188 1 24.22 3 ASP B C 1
ATOM 3635 O O . ASP B 1 3 ? -18.484 -49.719 27.797 1 24.22 3 ASP B O 1
ATOM 3639 N N . GLN B 1 4 ? -16.812 -49.062 29.078 1 26.55 4 GLN B N 1
ATOM 3640 C CA . GLN B 1 4 ? -17.703 -48.25 29.906 1 26.55 4 GLN B CA 1
ATOM 3641 C C . GLN B 1 4 ? -18.281 -47.062 29.125 1 26.55 4 GLN B C 1
ATOM 3643 O O . GLN B 1 4 ? -18.969 -46.219 29.672 1 26.55 4 GLN B O 1
ATOM 3648 N N . VAL B 1 5 ? -17.641 -46.75 27.953 1 28.25 5 VAL B N 1
ATOM 3649 C CA . VAL B 1 5 ? -17.984 -45.469 27.328 1 28.25 5 VAL B CA 1
ATOM 3650 C C . VAL B 1 5 ? -19.375 -45.562 26.719 1 28.25 5 VAL B C 1
ATOM 3652 O O . VAL B 1 5 ? -19.75 -44.719 25.906 1 28.25 5 VAL B O 1
ATOM 3655 N N . ILE B 1 6 ? -20.031 -46.75 26.984 1 28.41 6 ILE B N 1
ATOM 3656 C CA . ILE B 1 6 ? -21.281 -47.094 26.281 1 28.41 6 ILE B CA 1
ATOM 3657 C C . ILE B 1 6 ? -22.391 -46.156 26.734 1 28.41 6 ILE B C 1
ATOM 3659 O O . ILE B 1 6 ? -23.203 -45.719 25.906 1 28.41 6 ILE B O 1
ATOM 3663 N N . ASP B 1 7 ? -22.469 -45.938 28.078 1 27.59 7 ASP B N 1
ATOM 3664 C CA . ASP B 1 7 ? -23.781 -45.781 28.688 1 27.59 7 ASP B CA 1
ATOM 3665 C C . ASP B 1 7 ? -24.312 -44.344 28.484 1 27.59 7 ASP B C 1
ATOM 3667 O O . ASP B 1 7 ? -25.516 -44.094 28.672 1 27.59 7 ASP B O 1
ATOM 3671 N N . ILE B 1 8 ? -23.359 -43.375 28.344 1 28.61 8 ILE B N 1
ATOM 3672 C CA . ILE B 1 8 ? -23.844 -42.031 28.625 1 28.61 8 ILE B CA 1
ATOM 3673 C C . ILE B 1 8 ? -24.828 -41.594 27.547 1 28.61 8 ILE B C 1
ATOM 3675 O O . ILE B 1 8 ? -25.344 -40.469 27.578 1 28.61 8 ILE B O 1
ATOM 3679 N N . LYS B 1 9 ? -24.875 -42.438 26.406 1 28.05 9 LYS B N 1
ATOM 3680 C CA . LYS B 1 9 ? -25.719 -42 25.281 1 28.05 9 LYS B CA 1
ATOM 3681 C C . LYS B 1 9 ? -27.188 -41.969 25.688 1 28.05 9 LYS B C 1
ATOM 3683 O O . LYS B 1 9 ? -27.953 -41.156 25.188 1 28.05 9 LYS B O 1
ATOM 3688 N N . SER B 1 10 ? -27.516 -42.969 26.531 1 28.69 10 SER B N 1
ATOM 3689 C CA . SER B 1 10 ? -28.922 -43.25 26.797 1 28.69 10 SER B CA 1
ATOM 3690 C C . SER B 1 10 ? -29.578 -42.094 27.578 1 28.69 10 SER B C 1
ATOM 3692 O O . SER B 1 10 ? -30.766 -41.875 27.453 1 28.69 10 SER B O 1
ATOM 3694 N N . ARG B 1 11 ? -28.703 -41.562 28.531 1 30.38 11 ARG B N 1
ATOM 3695 C CA . ARG B 1 11 ? -29.328 -40.688 29.516 1 30.38 11 ARG B CA 1
ATOM 3696 C C . ARG B 1 11 ? -29.875 -39.438 28.844 1 30.38 11 ARG B C 1
ATOM 3698 O O . ARG B 1 11 ? -30.891 -38.875 29.281 1 30.38 11 ARG B O 1
ATOM 3705 N N . ILE B 1 12 ? -28.984 -38.906 27.906 1 29.98 12 ILE B N 1
ATOM 3706 C CA . ILE B 1 12 ? -29.391 -37.594 27.422 1 29.98 12 ILE B CA 1
ATOM 3707 C C . ILE B 1 12 ? -30.688 -37.719 26.609 1 29.98 12 ILE B C 1
ATOM 3709 O O . ILE B 1 12 ? -31.375 -36.719 26.359 1 29.98 12 ILE B O 1
ATOM 3713 N N . GLN B 1 13 ? -31.031 -39 26.203 1 30.33 13 GLN B N 1
ATOM 3714 C CA . GLN B 1 13 ? -32.281 -39.188 25.469 1 30.33 13 GLN B CA 1
ATOM 3715 C C . GLN B 1 13 ? -33.469 -38.719 26.328 1 30.33 13 GLN B C 1
ATOM 3717 O O . GLN B 1 13 ? -34.406 -38.094 25.812 1 30.33 13 GLN B O 1
ATOM 3722 N N . GLN B 1 14 ? -33.344 -39.25 27.562 1 29.12 14 GLN B N 1
ATOM 3723 C CA . GLN B 1 14 ? -34.562 -39.188 28.344 1 29.12 14 GLN B CA 1
ATOM 3724 C C . GLN B 1 14 ? -34.938 -37.75 28.656 1 29.12 14 GLN B C 1
ATOM 3726 O O . GLN B 1 14 ? -36.125 -37.406 28.75 1 29.12 14 GLN B O 1
ATOM 3731 N N . TRP B 1 15 ? -33.875 -37 28.938 1 30.47 15 TRP B N 1
ATOM 3732 C CA . TRP B 1 15 ? -34.219 -35.719 29.531 1 30.47 15 TRP B CA 1
ATOM 3733 C C . TRP B 1 15 ? -35 -34.844 28.531 1 30.47 15 TRP B C 1
ATOM 3735 O O . TRP B 1 15 ? -35.906 -34.094 28.922 1 30.47 15 TRP B O 1
ATOM 3745 N N . ARG B 1 16 ? -34.594 -35.094 27.234 1 27.97 16 ARG B N 1
ATOM 3746 C CA . ARG B 1 16 ? -35.25 -34.219 26.266 1 27.97 16 ARG B CA 1
ATOM 3747 C C . ARG B 1 16 ? -36.75 -34.406 26.297 1 27.97 16 ARG B C 1
ATOM 3749 O O . ARG B 1 16 ? -37.469 -33.75 25.547 1 27.97 16 ARG B O 1
ATOM 3756 N N . LEU B 1 17 ? -37.094 -35.594 26.891 1 27.11 17 LEU B N 1
ATOM 3757 C CA . LEU B 1 17 ? -38.5 -35.875 26.75 1 27.11 17 LEU B CA 1
ATOM 3758 C C . LEU B 1 17 ? -39.344 -34.812 27.469 1 27.11 17 LEU B C 1
ATOM 3760 O O . LEU B 1 17 ? -40.406 -34.438 26.984 1 27.11 17 LEU B O 1
ATOM 3764 N N . ASN B 1 18 ? -38.938 -34.562 28.75 1 25.53 18 ASN B N 1
ATOM 3765 C CA . ASN B 1 18 ? -40.062 -34.156 29.609 1 25.53 18 ASN B CA 1
ATOM 3766 C C . ASN B 1 18 ? -40.469 -32.688 29.359 1 25.53 18 ASN B C 1
ATOM 3768 O O . ASN B 1 18 ? -41.281 -32.156 30.078 1 25.53 18 ASN B O 1
ATOM 3772 N N . THR B 1 19 ? -39.469 -31.891 28.984 1 24.64 19 THR B N 1
ATOM 3773 C CA . THR B 1 19 ? -39.906 -30.531 29.312 1 24.64 19 THR B CA 1
ATOM 3774 C C . THR B 1 19 ? -41.094 -30.141 28.453 1 24.64 19 THR B C 1
ATOM 3776 O O . THR B 1 19 ? -41 -30 27.234 1 24.64 19 THR B O 1
ATOM 3779 N N . ALA B 1 20 ? -42.281 -30.578 28.906 1 23.17 20 ALA B N 1
ATOM 3780 C CA . ALA B 1 20 ? -43.688 -30.438 28.5 1 23.17 20 ALA B CA 1
ATOM 3781 C C . ALA B 1 20 ? -44.062 -28.984 28.344 1 23.17 20 ALA B C 1
ATOM 3783 O O . ALA B 1 20 ? -44.344 -28.297 29.344 1 23.17 20 ALA B O 1
ATOM 3784 N N . ILE B 1 21 ? -43.125 -28.125 27.828 1 22.89 21 ILE B N 1
ATOM 3785 C CA . ILE B 1 21 ? -43.531 -26.734 27.969 1 22.89 21 ILE B CA 1
ATOM 3786 C C . ILE B 1 21 ? -44.969 -26.562 27.438 1 22.89 21 ILE B C 1
ATOM 3788 O O . ILE B 1 21 ? -45.281 -27.062 26.375 1 22.89 21 ILE B O 1
ATOM 3792 N N . GLN B 1 22 ? -45.812 -26.047 28.328 1 19.69 22 GLN B N 1
ATOM 3793 C CA . GLN B 1 22 ? -47.25 -25.75 28.328 1 19.69 22 GLN B CA 1
ATOM 3794 C C . GLN B 1 22 ? -47.625 -24.828 27.172 1 19.69 22 GLN B C 1
ATOM 3796 O O . GLN B 1 22 ? -46.938 -23.828 26.922 1 19.69 22 GLN B O 1
ATOM 3801 N N . THR B 1 23 ? -48.281 -25.375 26.203 1 22.64 23 THR B N 1
ATOM 3802 C CA . THR B 1 23 ? -48.906 -24.906 24.953 1 22.64 23 THR B CA 1
ATOM 3803 C C . THR B 1 23 ? -49.875 -23.75 25.234 1 22.64 23 THR B C 1
ATOM 3805 O O . THR B 1 23 ? -50.5 -23.25 24.312 1 22.64 23 THR B O 1
ATOM 3808 N N . ASN B 1 24 ? -49.438 -22.734 26.062 1 20.23 24 ASN B N 1
ATOM 3809 C CA . ASN B 1 24 ? -50.594 -21.922 26.328 1 20.23 24 ASN B CA 1
ATOM 3810 C C . ASN B 1 24 ? -51.281 -21.469 25.016 1 20.23 24 ASN B C 1
ATOM 3812 O O . ASN B 1 24 ? -50.594 -21.156 24.047 1 20.23 24 ASN B O 1
ATOM 3816 N N . ASP B 1 25 ? -52.531 -21.656 24.922 1 21.72 25 ASP B N 1
ATOM 3817 C CA . ASP B 1 25 ? -53.625 -21.578 23.984 1 21.72 25 ASP B CA 1
ATOM 3818 C C . ASP B 1 25 ? -53.906 -20.125 23.594 1 21.72 25 ASP B C 1
ATOM 3820 O O . ASP B 1 25 ? -54.844 -19.844 22.828 1 21.72 25 ASP B O 1
ATOM 3824 N N . TYR B 1 26 ? -52.969 -19.172 23.812 1 20.8 26 TYR B N 1
ATOM 3825 C CA . TYR B 1 26 ? -53.688 -17.906 23.781 1 20.8 26 TYR B CA 1
ATOM 3826 C C . TYR B 1 26 ? -54.406 -17.703 22.453 1 20.8 26 TYR B C 1
ATOM 3828 O O . TYR B 1 26 ? -53.844 -18.016 21.391 1 20.8 26 TYR B O 1
ATOM 3836 N N . GLU B 1 27 ? -55.656 -17.453 22.547 1 20.73 27 GLU B N 1
ATOM 3837 C CA . GLU B 1 27 ? -56.812 -17.297 21.656 1 20.73 27 GLU B CA 1
ATOM 3838 C C . GLU B 1 27 ? -56.688 -16.031 20.812 1 20.73 27 GLU B C 1
ATOM 3840 O O . GLU B 1 27 ? -56.719 -14.922 21.344 1 20.73 27 GLU B O 1
ATOM 3845 N N . PRO B 1 28 ? -55.594 -15.836 20.141 1 22.48 28 PRO B N 1
ATOM 3846 C CA . PRO B 1 28 ? -55.656 -14.484 19.594 1 22.48 28 PRO B CA 1
ATOM 3847 C C . PRO B 1 28 ? -56.969 -14.18 18.875 1 22.48 28 PRO B C 1
ATOM 3849 O O . PRO B 1 28 ? -57.594 -15.086 18.312 1 22.48 28 PRO B O 1
ATOM 3852 N N . PRO B 1 29 ? -57.625 -13.094 19.25 1 20.77 29 PRO B N 1
ATOM 3853 C CA . PRO B 1 29 ? -58.969 -12.711 18.781 1 20.77 29 PRO B CA 1
ATOM 3854 C C . PRO B 1 29 ? -59.062 -12.609 17.25 1 20.77 29 PRO B C 1
ATOM 3856 O O . PRO B 1 29 ? -58.031 -12.438 16.578 1 20.77 29 PRO B O 1
ATOM 3859 N N . THR B 1 30 ? -60.188 -13.016 16.797 1 19.08 30 THR B N 1
ATOM 3860 C CA . THR B 1 30 ? -60.844 -13.312 15.523 1 19.08 30 THR B CA 1
ATOM 3861 C C . THR B 1 30 ? -61 -12.039 14.688 1 19.08 30 THR B C 1
ATOM 3863 O O . THR B 1 30 ? -61.406 -12.109 13.516 1 19.08 30 THR B O 1
ATOM 3866 N N . GLY B 1 31 ? -60.469 -10.812 15.109 1 19.66 31 GLY B N 1
ATOM 3867 C CA . GLY B 1 31 ? -61.375 -9.836 14.523 1 19.66 31 GLY B CA 1
ATOM 3868 C C . GLY B 1 31 ? -61.469 -9.945 13.008 1 19.66 31 GLY B C 1
ATOM 3869 O O . GLY B 1 31 ? -60.594 -10.516 12.367 1 19.66 31 GLY B O 1
ATOM 3870 N N . SER B 1 32 ? -62.688 -9.633 12.523 1 17.16 32 SER B N 1
ATOM 3871 C CA . SER B 1 32 ? -63.562 -9.734 11.352 1 17.16 32 SER B CA 1
ATOM 3872 C C . SER B 1 32 ? -63.031 -8.906 10.195 1 17.16 32 SER B C 1
ATOM 3874 O O . SER B 1 32 ? -62.875 -7.691 10.312 1 17.16 32 SER B O 1
ATOM 3876 N N . GLU B 1 33 ? -61.969 -9.352 9.602 1 19.28 33 GLU B N 1
ATOM 3877 C CA . GLU B 1 33 ? -61.531 -8.641 8.406 1 19.28 33 GLU B CA 1
ATOM 3878 C C . GLU B 1 33 ? -62.656 -8.531 7.387 1 19.28 33 GLU B C 1
ATOM 3880 O O . GLU B 1 33 ? -63.188 -9.539 6.934 1 19.28 33 GLU B O 1
ATOM 3885 N N . GLN B 1 34 ? -63.688 -7.574 7.613 1 16.73 34 GLN B N 1
ATOM 3886 C CA . GLN B 1 34 ? -64.75 -7.434 6.613 1 16.73 34 GLN B CA 1
ATOM 3887 C C . GLN B 1 34 ? -64.125 -7.305 5.211 1 16.73 34 GLN B C 1
ATOM 3889 O O . GLN B 1 34 ? -63.094 -6.668 5.023 1 16.73 34 GLN B O 1
ATOM 3894 N N . HIS B 1 35 ? -64.688 -8.141 4.285 1 17.5 35 HIS B N 1
ATOM 3895 C CA . HIS B 1 35 ? -64.562 -8.602 2.91 1 17.5 35 HIS B CA 1
ATOM 3896 C C . HIS B 1 35 ? -64.938 -7.508 1.918 1 17.5 35 HIS B C 1
ATOM 3898 O O . HIS B 1 35 ? -64.75 -7.656 0.712 1 17.5 35 HIS B O 1
ATOM 3904 N N . TRP B 1 36 ? -65.062 -6.16 2.275 1 16.94 36 TRP B N 1
ATOM 3905 C CA . TRP B 1 36 ? -66.062 -5.707 1.306 1 16.94 36 TRP B CA 1
ATOM 3906 C C . TRP B 1 36 ? -65.625 -6.012 -0.119 1 16.94 36 TRP B C 1
ATOM 3908 O O . TRP B 1 36 ? -64.438 -5.902 -0.438 1 16.94 36 TRP B O 1
ATOM 3918 N N . LYS B 1 37 ? -66.688 -6.672 -0.92 1 15.61 37 LYS B N 1
ATOM 3919 C CA . LYS B 1 37 ? -66.875 -7.359 -2.197 1 15.61 37 LYS B CA 1
ATOM 3920 C C . LYS B 1 37 ? -66.562 -6.418 -3.369 1 15.61 37 LYS B C 1
ATOM 3922 O O . LYS B 1 37 ? -65.812 -6.762 -4.285 1 15.61 37 LYS B O 1
ATOM 3927 N N . SER B 1 38 ? -67.562 -5.34 -3.73 1 15.31 38 SER B N 1
ATOM 3928 C CA . SER B 1 38 ? -68.438 -5.676 -4.824 1 15.31 38 SER B CA 1
ATOM 3929 C C . SER B 1 38 ? -67.75 -5.535 -6.176 1 15.31 38 SER B C 1
ATOM 3931 O O . SER B 1 38 ? -66.625 -4.984 -6.266 1 15.31 38 SER B O 1
ATOM 3933 N N . PRO B 1 39 ? -68.688 -4.895 -7.176 1 15.98 39 PRO B N 1
ATOM 3934 C CA . PRO B 1 39 ? -69.312 -5.277 -8.445 1 15.98 39 PRO B CA 1
ATOM 3935 C C . PRO B 1 39 ? -68.375 -4.957 -9.648 1 15.98 39 PRO B C 1
ATOM 3937 O O . PRO B 1 39 ? -67.438 -4.215 -9.516 1 15.98 39 PRO B O 1
ATOM 3940 N N . CYS B 1 40 ? -69.188 -5.086 -10.898 1 16.25 40 CYS B N 1
ATOM 3941 C CA . CYS B 1 40 ? -69.188 -5.66 -12.242 1 16.25 40 CYS B CA 1
ATOM 3942 C C . CYS B 1 40 ? -68.75 -4.641 -13.281 1 16.25 40 CYS B C 1
ATOM 3944 O O . CYS B 1 40 ? -68.625 -4.965 -14.461 1 16.25 40 CYS B O 1
ATOM 3946 N N . ARG B 1 41 ? -68.688 -3.334 -13.039 1 15.48 41 ARG B N 1
ATOM 3947 C CA . ARG B 1 41 ? -69.312 -2.58 -14.125 1 15.48 41 ARG B CA 1
ATOM 3948 C C . ARG B 1 41 ? -68.75 -2.99 -15.477 1 15.48 41 ARG B C 1
ATOM 3950 O O . ARG B 1 41 ? -67.562 -3.258 -15.594 1 15.48 41 ARG B O 1
ATOM 3957 N N . ASP B 1 42 ? -69.75 -2.793 -16.531 1 15.56 42 ASP B N 1
ATOM 3958 C CA . ASP B 1 42 ? -70.25 -3.182 -17.859 1 15.56 42 ASP B CA 1
ATOM 3959 C C . ASP B 1 42 ? -69.188 -2.848 -18.938 1 15.56 42 ASP B C 1
ATOM 3961 O O . ASP B 1 42 ? -68.312 -2.057 -18.703 1 15.56 42 ASP B O 1
ATOM 3965 N N . ILE B 1 43 ? -69.875 -2.488 -20.234 1 16.94 43 ILE B N 1
ATOM 3966 C CA . ILE B 1 43 ? -70.062 -3.148 -21.516 1 16.94 43 ILE B CA 1
ATOM 3967 C C . ILE B 1 43 ? -69.062 -2.572 -22.531 1 16.94 43 ILE B C 1
ATOM 3969 O O . ILE B 1 43 ? -68.312 -3.316 -23.172 1 16.94 43 ILE B O 1
ATOM 3973 N N . PRO B 1 44 ? -69.812 -1.732 -23.609 1 15.72 44 PRO B N 1
ATOM 3974 C CA . PRO B 1 44 ? -69.938 -2.182 -24.984 1 15.72 44 PRO B CA 1
ATOM 3975 C C . PRO B 1 44 ? -68.812 -1.712 -25.891 1 15.72 44 PRO B C 1
ATOM 3977 O O . PRO B 1 44 ? -68.125 -2.531 -26.531 1 15.72 44 PRO B O 1
ATOM 3980 N N . THR B 1 45 ? -69.188 -0.596 -26.859 1 16.84 45 THR B N 1
ATOM 3981 C CA . THR B 1 45 ? -69.562 -0.724 -28.25 1 16.84 45 THR B CA 1
ATOM 3982 C C . THR B 1 45 ? -68.375 -0.533 -29.156 1 16.84 45 THR B C 1
ATOM 3984 O O . THR B 1 45 ? -67.375 0.063 -28.75 1 16.84 45 THR B O 1
ATOM 3987 N N . PRO B 1 46 ? -68.812 0.052 -30.516 1 16.98 46 PRO B N 1
ATOM 3988 C CA . PRO B 1 46 ? -68.688 -0.476 -31.875 1 16.98 46 PRO B CA 1
ATOM 3989 C C . PRO B 1 46 ? -67.438 -0.004 -32.594 1 16.98 46 PRO B C 1
ATOM 3991 O O . PRO B 1 46 ? -66.5 -0.793 -32.812 1 16.98 46 PRO B O 1
ATOM 3994 N N . PRO B 1 47 ? -67.75 0.872 -33.812 1 16.58 47 PRO B N 1
ATOM 3995 C CA . PRO B 1 47 ? -67.625 0.476 -35.219 1 16.58 47 PRO B CA 1
ATOM 3996 C C . PRO B 1 47 ? -66.375 0.972 -35.844 1 16.58 47 PRO B C 1
ATOM 3998 O O . PRO B 1 47 ? -65.562 0.17 -36.375 1 16.58 47 PRO B O 1
ATOM 4001 N N . PRO B 1 48 ? -66.562 2.15 -36.844 1 15.91 48 PRO B N 1
ATOM 4002 C CA . PRO B 1 48 ? -66.5 2.021 -38.312 1 15.91 48 PRO B CA 1
ATOM 4003 C C . PRO B 1 48 ? -65.125 2.326 -38.875 1 15.91 48 PRO B C 1
ATOM 4005 O O . PRO B 1 48 ? -64.25 2.752 -38.156 1 15.91 48 PRO B O 1
ATOM 4008 N N . SER B 1 49 ? -65.125 3.465 -39.875 1 15.15 49 SER B N 1
ATOM 4009 C CA . SER B 1 49 ? -65 3.508 -41.312 1 15.15 49 SER B CA 1
ATOM 4010 C C . SER B 1 49 ? -63.594 3.812 -41.781 1 15.15 49 SER B C 1
ATOM 4012 O O . SER B 1 49 ? -63 3.049 -42.562 1 15.15 49 SER B O 1
ATOM 4014 N N . ASN B 1 50 ? -63.5 5.023 -42.562 1 15 50 ASN B N 1
ATOM 4015 C CA . ASN B 1 50 ? -63.344 5.172 -44 1 15 50 ASN B CA 1
ATOM 4016 C C . ASN B 1 50 ? -61.875 5.324 -44.406 1 15 50 ASN B C 1
ATOM 4018 O O . ASN B 1 50 ? -61 5.445 -43.531 1 15 50 ASN B O 1
ATOM 4022 N N . HIS B 1 51 ? -61.625 6.527 -45.219 1 15.4 51 HIS B N 1
ATOM 4023 C CA . HIS B 1 51 ? -61.375 6.672 -46.656 1 15.4 51 HIS B CA 1
ATOM 4024 C C . HIS B 1 51 ? -59.875 6.625 -46.938 1 15.4 51 HIS B C 1
ATOM 4026 O O . HIS B 1 51 ? -59.062 6.715 -46.031 1 15.4 51 HIS B O 1
ATOM 4032 N N . ASP B 1 52 ? -59.5 7.641 -47.844 1 14.76 52 ASP B N 1
ATOM 4033 C CA . ASP B 1 52 ? -59.094 7.637 -49.25 1 14.76 52 ASP B CA 1
ATOM 4034 C C . ASP B 1 52 ? -57.562 7.562 -49.375 1 14.76 52 ASP B C 1
ATOM 4036 O O . ASP B 1 52 ? -57 6.508 -49.688 1 14.76 52 ASP B O 1
ATOM 4040 N N . MET B 1 53 ? -57.031 8.727 -50.125 1 15.72 53 MET B N 1
ATOM 4041 C CA . MET B 1 53 ? -56.594 8.734 -51.5 1 15.72 53 MET B CA 1
ATOM 4042 C C . MET B 1 53 ? -55.094 8.383 -51.594 1 15.72 53 MET B C 1
ATOM 4044 O O . MET B 1 53 ? -54.406 8.359 -50.594 1 15.72 53 MET B O 1
ATOM 4048 N N . ASP B 1 54 ? -54.406 9.375 -52.344 1 15.39 54 ASP B N 1
ATOM 4049 C CA . ASP B 1 54 ? -53.781 9.367 -53.688 1 15.39 54 ASP B CA 1
ATOM 4050 C C . ASP B 1 54 ? -52.344 8.945 -53.594 1 15.39 54 ASP B C 1
ATOM 4052 O O . ASP B 1 54 ? -51.688 9.125 -52.562 1 15.39 54 ASP B O 1
ATOM 4056 N N . ARG B 1 55 ? -51.844 8.531 -54.906 1 14.92 55 ARG B N 1
ATOM 4057 C CA . ARG B 1 55 ? -50.969 7.625 -55.594 1 14.92 55 ARG B CA 1
ATOM 4058 C C . ARG B 1 55 ? -49.562 8.211 -55.719 1 14.92 55 ARG B C 1
ATOM 4060 O O . ARG B 1 55 ? -48.562 7.473 -55.656 1 14.92 55 ARG B O 1
ATOM 4067 N N . SER B 1 56 ? -49.312 9.508 -56.125 1 15.56 56 SER B N 1
ATOM 4068 C CA . SER B 1 56 ? -48.656 9.562 -57.438 1 15.56 56 SER B CA 1
ATOM 4069 C C . SER B 1 56 ? -47.25 8.961 -57.375 1 15.56 56 SER B C 1
ATOM 4071 O O . SER B 1 56 ? -46.625 8.914 -56.312 1 15.56 56 SER B O 1
ATOM 4073 N N . PRO B 1 57 ? -46.656 9 -58.781 1 15 57 PRO B N 1
ATOM 4074 C CA . PRO B 1 57 ? -45.906 8.102 -59.688 1 15 57 PRO B CA 1
ATOM 4075 C C . PRO B 1 57 ? -44.406 8.086 -59.375 1 15 57 PRO B C 1
ATOM 4077 O O . PRO B 1 57 ? -43.906 7.133 -58.781 1 15 57 PRO B O 1
ATOM 4080 N N . SER B 1 58 ? -43.719 8.656 -60.531 1 15.01 58 SER B N 1
ATOM 4081 C CA . SER B 1 58 ? -42.938 7.945 -61.531 1 15.01 58 SER B CA 1
ATOM 4082 C C . SER B 1 58 ? -41.438 7.945 -61.156 1 15.01 58 SER B C 1
ATOM 4084 O O . SER B 1 58 ? -40.844 6.883 -61.031 1 15.01 58 SER B O 1
ATOM 4086 N N . PRO B 1 59 ? -40.594 8.656 -62.188 1 15.16 59 PRO B N 1
ATOM 4087 C CA . PRO B 1 59 ? -39.781 7.977 -63.156 1 15.16 59 PRO B CA 1
ATOM 4088 C C . PRO B 1 59 ? -38.344 7.754 -62.688 1 15.16 59 PRO B C 1
ATOM 4090 O O . PRO B 1 59 ? -37.969 8.234 -61.625 1 15.16 59 PRO B O 1
ATOM 4093 N N . ALA B 1 60 ? -37.312 8.32 -63.719 1 14.43 60 ALA B N 1
ATOM 4094 C CA . ALA B 1 60 ? -36.406 7.738 -64.688 1 14.43 60 ALA B CA 1
ATOM 4095 C C . ALA B 1 60 ? -35 7.613 -64.125 1 14.43 60 ALA B C 1
ATOM 4097 O O . ALA B 1 60 ? -34.656 8.266 -63.156 1 14.43 60 ALA B O 1
ATOM 4098 N N . LYS B 1 61 ? -34 7.488 -65.312 1 14.75 61 LYS B N 1
ATOM 4099 C CA . LYS B 1 61 ? -32.938 6.625 -65.812 1 14.75 61 LYS B CA 1
ATOM 4100 C C . LYS B 1 61 ? -31.578 7.137 -65.375 1 14.75 61 LYS B C 1
ATOM 4102 O O . LYS B 1 61 ? -30.719 6.355 -64.938 1 14.75 61 LYS B O 1
ATOM 4107 N N . LYS B 1 62 ? -31.078 8.383 -65.875 1 15.36 62 LYS B N 1
ATOM 4108 C CA . LYS B 1 62 ? -30.125 8.281 -67 1 15.36 62 LYS B CA 1
ATOM 4109 C C . LYS B 1 62 ? -28.766 7.816 -66.5 1 15.36 62 LYS B C 1
ATOM 4111 O O . LYS B 1 62 ? -28.453 7.938 -65.25 1 15.36 62 LYS B O 1
ATOM 4116 N N . ARG B 1 63 ? -27.641 8.211 -67.438 1 14.7 63 ARG B N 1
ATOM 4117 C CA . ARG B 1 63 ? -26.609 7.738 -68.312 1 14.7 63 ARG B CA 1
ATOM 4118 C C . ARG B 1 63 ? -25.266 7.641 -67.625 1 14.7 63 ARG B C 1
ATOM 4120 O O . ARG B 1 63 ? -25.047 8.266 -66.625 1 14.7 63 ARG B O 1
ATOM 4127 N N . ARG B 1 64 ? -24.109 7.539 -68.625 1 14.74 64 ARG B N 1
ATOM 4128 C CA . ARG B 1 64 ? -23 6.699 -69.062 1 14.74 64 ARG B CA 1
ATOM 4129 C C . ARG B 1 64 ? -21.672 7.215 -68.5 1 14.74 64 ARG B C 1
ATOM 4131 O O . ARG B 1 64 ? -20.828 6.43 -68.062 1 14.74 64 ARG B O 1
ATOM 4138 N N . VAL B 1 65 ? -21.219 8.539 -68.688 1 14.89 65 VAL B N 1
ATOM 4139 C CA . VAL B 1 65 ? -20.125 8.766 -69.625 1 14.89 65 VAL B CA 1
ATOM 4140 C C . VAL B 1 65 ? -18.797 8.312 -69 1 14.89 65 VAL B C 1
ATOM 4142 O O . VAL B 1 65 ? -18.688 8.227 -67.812 1 14.89 65 VAL B O 1
ATOM 4145 N N . GLY B 1 66 ? -17.547 8.445 -69.938 1 14.52 66 GLY B N 1
ATOM 4146 C CA . GLY B 1 66 ? -16.391 7.84 -70.562 1 14.52 66 GLY B CA 1
ATOM 4147 C C . GLY B 1 66 ? -15.102 8.062 -69.812 1 14.52 66 GLY B C 1
ATOM 4148 O O . GLY B 1 66 ? -14.32 7.129 -69.625 1 14.52 66 GLY B O 1
ATOM 4149 N N . GLN B 1 67 ? -14.531 9.328 -69.688 1 15.35 67 GLN B N 1
ATOM 4150 C CA . GLN B 1 67 ? -13.305 9.633 -70.438 1 15.35 67 GLN B CA 1
ATOM 4151 C C . GLN B 1 67 ? -12.094 8.992 -69.75 1 15.35 67 GLN B C 1
ATOM 4153 O O . GLN B 1 67 ? -12.141 8.633 -68.562 1 15.35 67 GLN B O 1
ATOM 4158 N N . SER B 1 68 ? -10.82 9.508 -70.312 1 15.4 68 SER B N 1
ATOM 4159 C CA . SER B 1 68 ? -9.594 9.133 -71.062 1 15.4 68 SER B CA 1
ATOM 4160 C C . SER B 1 68 ? -8.492 8.773 -70.062 1 15.4 68 SER B C 1
ATOM 4162 O O . SER B 1 68 ? -8.547 9.156 -68.875 1 15.4 68 SER B O 1
ATOM 4164 N N . PRO B 1 69 ? -7.262 8.422 -70.75 1 16.44 69 PRO B N 1
ATOM 4165 C CA . PRO B 1 69 ? -6.109 7.52 -70.812 1 16.44 69 PRO B CA 1
ATOM 4166 C C . PRO B 1 69 ? -4.922 8.055 -70 1 16.44 69 PRO B C 1
ATOM 4168 O O . PRO B 1 69 ? -4.039 7.285 -69.625 1 16.44 69 PRO B O 1
ATOM 4171 N N . VAL B 1 70 ? -4.73 9.336 -69.75 1 15.84 70 VAL B N 1
ATOM 4172 C CA . VAL B 1 70 ? -3.441 9.844 -70.188 1 15.84 70 VAL B CA 1
ATOM 4173 C C . VAL B 1 70 ? -2.311 9.164 -69.438 1 15.84 70 VAL B C 1
ATOM 4175 O O . VAL B 1 70 ? -2.389 9.016 -68.188 1 15.84 70 VAL B O 1
ATOM 4178 N N . GLU B 1 71 ? -1.149 8.836 -70.188 1 15.8 71 GLU B N 1
ATOM 4179 C CA . GLU B 1 71 ? 0.052 8.031 -70.438 1 15.8 71 GLU B CA 1
ATOM 4180 C C . GLU B 1 71 ? 1.208 8.547 -69.562 1 15.8 71 GLU B C 1
ATOM 4182 O O . GLU B 1 71 ? 2.109 7.785 -69.188 1 15.8 71 GLU B O 1
ATOM 4187 N N . GLU B 1 72 ? 1.348 9.836 -69.188 1 16.08 72 GLU B N 1
ATOM 4188 C CA . GLU B 1 72 ? 2.662 10.352 -69.625 1 16.08 72 GLU B CA 1
ATOM 4189 C C . GLU B 1 72 ? 3.771 9.656 -68.812 1 16.08 72 GLU B C 1
ATOM 4191 O O . GLU B 1 72 ? 3.611 9.359 -67.625 1 16.08 72 GLU B O 1
ATOM 4196 N N . ASP B 1 73 ? 4.992 9.531 -69.5 1 15.73 73 ASP B N 1
ATOM 4197 C CA . ASP B 1 73 ? 6.219 8.781 -69.75 1 15.73 73 ASP B CA 1
ATOM 4198 C C . ASP B 1 73 ? 7.277 9.07 -68.688 1 15.73 73 ASP B C 1
ATOM 4200 O O . ASP B 1 73 ? 7.93 8.156 -68.188 1 15.73 73 ASP B O 1
ATOM 4204 N N . ASP B 1 74 ? 7.848 10.32 -68.75 1 16.23 74 ASP B N 1
ATOM 4205 C CA . ASP B 1 74 ? 9.219 10.414 -69.25 1 16.23 74 ASP B CA 1
ATOM 4206 C C . ASP B 1 74 ? 10.211 9.922 -68.188 1 16.23 74 ASP B C 1
ATOM 4208 O O . ASP B 1 74 ? 9.883 9.852 -67 1 16.23 74 ASP B O 1
ATOM 4212 N N . VAL B 1 75 ? 11.5 10.617 -68.25 1 16.3 75 VAL B N 1
ATOM 4213 C CA . VAL B 1 75 ? 12.867 10.305 -68.688 1 16.3 75 VAL B CA 1
ATOM 4214 C C . VAL B 1 75 ? 13.742 10.086 -67.438 1 16.3 75 VAL B C 1
ATOM 4216 O O . VAL B 1 75 ? 14.438 9.078 -67.375 1 16.3 75 VAL B O 1
ATOM 4219 N N . GLN B 1 76 ? 14.516 11.156 -66.938 1 16.72 76 GLN B N 1
ATOM 4220 C CA . GLN B 1 76 ? 15.961 11.234 -67.125 1 16.72 76 GLN B CA 1
ATOM 4221 C C . GLN B 1 76 ? 16.672 10.57 -65.938 1 16.72 76 GLN B C 1
ATOM 4223 O O . GLN B 1 76 ? 16.109 10.445 -64.812 1 16.72 76 GLN B O 1
ATOM 4228 N N . LYS B 1 77 ? 18.219 10.828 -65.875 1 16.25 77 LYS B N 1
ATOM 4229 C CA . LYS B 1 77 ? 19.484 10.109 -65.875 1 16.25 77 LYS B CA 1
ATOM 4230 C C . LYS B 1 77 ? 20.047 9.891 -64.5 1 16.25 77 LYS B C 1
ATOM 4232 O O . LYS B 1 77 ? 20.391 8.766 -64.125 1 16.25 77 LYS B O 1
ATOM 4237 N N . THR B 1 78 ? 20.953 10.883 -63.875 1 16.84 78 THR B N 1
ATOM 4238 C CA . THR B 1 78 ? 22.391 10.648 -63.875 1 16.84 78 THR B CA 1
ATOM 4239 C C . THR B 1 78 ? 22.844 9.977 -62.594 1 16.84 78 THR B C 1
ATOM 4241 O O . THR B 1 78 ? 22.125 10.008 -61.594 1 16.84 78 THR B O 1
ATOM 4244 N N . PRO B 1 79 ? 24.281 10.383 -62.031 1 17.92 79 PRO B N 1
ATOM 4245 C CA . PRO B 1 79 ? 25.5 9.609 -61.812 1 17.92 79 PRO B CA 1
ATOM 4246 C C . PRO B 1 79 ? 25.656 9.156 -60.344 1 17.92 79 PRO B C 1
ATOM 4248 O O . PRO B 1 79 ? 25.094 9.766 -59.438 1 17.92 79 PRO B O 1
ATOM 4251 N N . THR B 1 80 ? 26.484 8.086 -60.125 1 18.05 80 THR B N 1
ATOM 4252 C CA . THR B 1 80 ? 26.75 7.047 -59.125 1 18.05 80 THR B CA 1
ATOM 4253 C C . THR B 1 80 ? 27.828 7.512 -58.156 1 18.05 80 THR B C 1
ATOM 4255 O O . THR B 1 80 ? 29.016 7.285 -58.375 1 18.05 80 THR B O 1
ATOM 4258 N N . ALA B 1 81 ? 27.766 8.672 -57.531 1 17.62 81 ALA B N 1
ATOM 4259 C CA . ALA B 1 81 ? 29.016 9.023 -56.875 1 17.62 81 ALA B CA 1
ATOM 4260 C C . ALA B 1 81 ? 29.453 7.93 -55.906 1 17.62 81 ALA B C 1
ATOM 4262 O O . ALA B 1 81 ? 28.625 7.352 -55.188 1 17.62 81 ALA B O 1
ATOM 4263 N N . ARG B 1 82 ? 30.875 7.691 -55.844 1 17.58 82 ARG B N 1
ATOM 4264 C CA . ARG B 1 82 ? 31.859 6.703 -55.406 1 17.58 82 ARG B CA 1
ATOM 4265 C C . ARG B 1 82 ? 31.953 6.68 -53.906 1 17.58 82 ARG B C 1
ATOM 4267 O O . ARG B 1 82 ? 31.688 7.684 -53.219 1 17.58 82 ARG B O 1
ATOM 4274 N N . SER B 1 83 ? 32.438 5.465 -53.281 1 17.89 83 SER B N 1
ATOM 4275 C CA . SER B 1 83 ? 32.469 4.672 -52.062 1 17.89 83 SER B CA 1
ATOM 4276 C C . SER B 1 83 ? 33.656 5.062 -51.188 1 17.89 83 SER B C 1
ATOM 4278 O O . SER B 1 83 ? 34.031 4.312 -50.281 1 17.89 83 SER B O 1
ATOM 4280 N N . ARG B 1 84 ? 33.938 6.398 -50.938 1 17.09 84 ARG B N 1
ATOM 4281 C CA . ARG B 1 84 ? 35.25 6.586 -50.312 1 17.09 84 ARG B CA 1
ATOM 4282 C C . ARG B 1 84 ? 35.438 5.664 -49.125 1 17.09 84 ARG B C 1
ATOM 4284 O O . ARG B 1 84 ? 34.469 5.355 -48.406 1 17.09 84 ARG B O 1
ATOM 4291 N N . ASP B 1 85 ? 36.75 5.172 -48.812 1 16.98 85 ASP B N 1
ATOM 4292 C CA . ASP B 1 85 ? 37.594 4.184 -48.125 1 16.98 85 ASP B CA 1
ATOM 4293 C C . ASP B 1 85 ? 37.781 4.543 -46.656 1 16.98 85 ASP B C 1
ATOM 4295 O O . ASP B 1 85 ? 38.625 3.947 -45.969 1 16.98 85 ASP B O 1
ATOM 4299 N N . ALA B 1 86 ? 36.969 5.254 -45.906 1 19.02 86 ALA B N 1
ATOM 4300 C CA . ALA B 1 86 ? 37.562 5.832 -44.719 1 19.02 86 ALA B CA 1
ATOM 4301 C C . ALA B 1 86 ? 38.188 4.754 -43.844 1 19.02 86 ALA B C 1
ATOM 4303 O O . ALA B 1 86 ? 37.531 3.736 -43.531 1 19.02 86 ALA B O 1
ATOM 4304 N N . SER B 1 87 ? 39.594 4.855 -43.5 1 17.92 87 SER B N 1
ATOM 4305 C CA . SER B 1 87 ? 40.719 4.172 -42.875 1 17.92 87 SER B CA 1
ATOM 4306 C C . SER B 1 87 ? 40.469 3.889 -41.406 1 17.92 87 SER B C 1
ATOM 4308 O O . SER B 1 87 ? 39.75 4.637 -40.719 1 17.92 87 SER B O 1
ATOM 4310 N N . ASP B 1 88 ? 40.906 2.686 -40.812 1 19.03 88 ASP B N 1
ATOM 4311 C CA . ASP B 1 88 ? 40.844 1.753 -39.719 1 19.03 88 ASP B CA 1
ATOM 4312 C C . ASP B 1 88 ? 41.656 2.246 -38.531 1 19.03 88 ASP B C 1
ATOM 4314 O O . ASP B 1 88 ? 41.969 1.483 -37.594 1 19.03 88 ASP B O 1
ATOM 4318 N N . LEU B 1 89 ? 41.844 3.559 -38.219 1 20.22 89 LEU B N 1
ATOM 4319 C CA . LEU B 1 89 ? 42.969 3.793 -37.312 1 20.22 89 LEU B CA 1
ATOM 4320 C C . LEU B 1 89 ? 42.812 3.01 -36 1 20.22 89 LEU B C 1
ATOM 4322 O O . LEU B 1 89 ? 41.719 2.971 -35.438 1 20.22 89 LEU B O 1
ATOM 4326 N N . PRO B 1 90 ? 43.812 2.195 -35.562 1 21.31 90 PRO B N 1
ATOM 4327 C CA . PRO B 1 90 ? 43.969 1.197 -34.5 1 21.31 90 PRO B CA 1
ATOM 4328 C C . PRO B 1 90 ? 44.062 1.824 -33.125 1 21.31 90 PRO B C 1
ATOM 4330 O O . PRO B 1 90 ? 45 2.57 -32.844 1 21.31 90 PRO B O 1
ATOM 4333 N N . TYR B 1 91 ? 43.156 2.627 -32.562 1 19.94 91 TYR B N 1
ATOM 4334 C CA . TYR B 1 91 ? 43.469 3.385 -31.359 1 19.94 91 TYR B CA 1
ATOM 4335 C C . TYR B 1 91 ? 43.875 2.455 -30.234 1 19.94 91 TYR B C 1
ATOM 4337 O O . TYR B 1 91 ? 43.188 1.494 -29.922 1 19.94 91 TYR B O 1
ATOM 4345 N N . ARG B 1 92 ? 45.219 2.367 -29.938 1 21.2 92 ARG B N 1
ATOM 4346 C CA . ARG B 1 92 ? 46 1.67 -28.922 1 21.2 92 ARG B CA 1
ATOM 4347 C C . ARG B 1 92 ? 45.594 2.084 -27.516 1 21.2 92 ARG B C 1
ATOM 4349 O O . ARG B 1 92 ? 45.75 3.24 -27.125 1 21.2 92 ARG B O 1
ATOM 4356 N N . LEU B 1 93 ? 44.562 1.564 -27 1 20.14 93 LEU B N 1
ATOM 4357 C CA . LEU B 1 93 ? 44.031 1.865 -25.672 1 20.14 93 LEU B CA 1
ATOM 4358 C C . LEU B 1 93 ? 45.125 1.641 -24.609 1 20.14 93 LEU B C 1
ATOM 4360 O O . LEU B 1 93 ? 45.594 0.523 -24.438 1 20.14 93 LEU B O 1
ATOM 4364 N N . SER B 1 94 ? 45.938 2.691 -24.406 1 20.25 94 SER B N 1
ATOM 4365 C CA . SER B 1 94 ? 47.062 2.729 -23.469 1 20.25 94 SER B CA 1
ATOM 4366 C C . SER B 1 94 ? 46.656 2.227 -22.094 1 20.25 94 SER B C 1
ATOM 4368 O O . SER B 1 94 ? 45.469 2.33 -21.719 1 20.25 94 SER B O 1
ATOM 4370 N N . ASN B 1 95 ? 47.562 1.472 -21.438 1 21.42 95 ASN B N 1
ATOM 4371 C CA . ASN B 1 95 ? 47.688 0.634 -20.25 1 21.42 95 ASN B CA 1
ATOM 4372 C C . ASN B 1 95 ? 47.531 1.458 -18.969 1 21.42 95 ASN B C 1
ATOM 4374 O O . ASN B 1 95 ? 48.312 2.389 -18.75 1 21.42 95 ASN B O 1
ATOM 4378 N N . PRO B 1 96 ? 46.375 1.886 -18.562 1 23.27 96 PRO B N 1
ATOM 4379 C CA . PRO B 1 96 ? 46.406 2.82 -17.438 1 23.27 96 PRO B CA 1
ATOM 4380 C C . PRO B 1 96 ? 47.25 2.326 -16.266 1 23.27 96 PRO B C 1
ATOM 4382 O O . PRO B 1 96 ? 47.438 1.117 -16.109 1 23.27 96 PRO B O 1
ATOM 4385 N N . PRO B 1 97 ? 48.156 3.143 -15.766 1 23.19 97 PRO B N 1
ATOM 4386 C CA . PRO B 1 97 ? 49.188 2.871 -14.773 1 23.19 97 PRO B CA 1
ATOM 4387 C C . PRO B 1 97 ? 48.625 2.24 -13.5 1 23.19 97 PRO B C 1
ATOM 4389 O O . PRO B 1 97 ? 47.438 2.35 -13.227 1 23.19 97 PRO B O 1
ATOM 4392 N N . SER B 1 98 ? 49.438 1.35 -12.797 1 21 98 SER B N 1
ATOM 4393 C CA . SER B 1 98 ? 49.375 0.424 -11.672 1 21 98 SER B CA 1
ATOM 4394 C C . SER B 1 98 ? 49.219 1.169 -10.352 1 21 98 SER B C 1
ATOM 4396 O O . SER B 1 98 ? 50.094 1.902 -9.93 1 21 98 SER B O 1
ATOM 4398 N N . PHE B 1 99 ? 48.156 1.875 -10.109 1 20.05 99 PHE B N 1
ATOM 4399 C CA . PHE B 1 99 ? 48.125 2.639 -8.875 1 20.05 99 PHE B CA 1
ATOM 4400 C C . PHE B 1 99 ? 48.469 1.756 -7.684 1 20.05 99 PHE B C 1
ATOM 4402 O O . PHE B 1 99 ? 48 0.618 -7.586 1 20.05 99 PHE B O 1
ATOM 4409 N N . ALA B 1 100 ? 49.656 2.047 -7.102 1 20.61 100 ALA B N 1
ATOM 4410 C CA . ALA B 1 100 ? 50.281 1.45 -5.926 1 20.61 100 ALA B CA 1
ATOM 4411 C C . ALA B 1 100 ? 49.312 1.337 -4.77 1 20.61 100 ALA B C 1
ATOM 4413 O O . ALA B 1 100 ? 48.344 2.121 -4.676 1 20.61 100 ALA B O 1
ATOM 4414 N N . ALA B 1 101 ? 49.344 0.204 -4.039 1 22.33 101 ALA B N 1
ATOM 4415 C CA . ALA B 1 101 ? 48.688 -0.46 -2.928 1 22.33 101 ALA B CA 1
ATOM 4416 C C . ALA B 1 101 ? 48.781 0.376 -1.654 1 22.33 101 ALA B C 1
ATOM 4418 O O . ALA B 1 101 ? 49.844 0.527 -1.075 1 22.33 101 ALA B O 1
ATOM 4419 N N . SER B 1 102 ? 48.312 1.619 -1.716 1 20.44 102 SER B N 1
ATOM 4420 C CA . SER B 1 102 ? 48.531 2.348 -0.474 1 20.44 102 SER B CA 1
ATOM 4421 C C . SER B 1 102 ? 48.094 1.538 0.737 1 20.44 102 SER B C 1
ATOM 4423 O O . SER B 1 102 ? 47.062 0.89 0.703 1 20.44 102 SER B O 1
ATOM 4425 N N . GLU B 1 103 ? 49.062 1.22 1.609 1 21.7 103 GLU B N 1
ATOM 4426 C CA . GLU B 1 103 ? 49.094 0.508 2.883 1 21.7 103 GLU B CA 1
ATOM 4427 C C . GLU B 1 103 ? 48.125 1.123 3.893 1 21.7 103 GLU B C 1
ATOM 4429 O O . GLU B 1 103 ? 48.312 2.262 4.328 1 21.7 103 GLU B O 1
ATOM 4434 N N . SER B 1 104 ? 46.906 1.133 3.578 1 19.98 104 SER B N 1
ATOM 4435 C CA . SER B 1 104 ? 46 1.747 4.551 1 19.98 104 SER B CA 1
ATOM 4436 C C . SER B 1 104 ? 46.188 1.137 5.938 1 19.98 104 SER B C 1
ATOM 4438 O O . SER B 1 104 ? 46.312 -0.082 6.074 1 19.98 104 SER B O 1
ATOM 4440 N N . SER B 1 105 ? 46.906 1.892 6.746 1 21.48 105 SER B N 1
ATOM 4441 C CA . SER B 1 105 ? 47.156 1.624 8.156 1 21.48 105 SER B CA 1
ATOM 4442 C C . SER B 1 105 ? 45.844 1.28 8.891 1 21.48 105 SER B C 1
ATOM 4444 O O . SER B 1 105 ? 44.875 2.043 8.852 1 21.48 105 SER B O 1
ATOM 4446 N N . ALA B 1 106 ? 45.594 0.044 9.047 1 21.95 106 ALA B N 1
ATOM 4447 C CA . ALA B 1 106 ? 44.594 -0.708 9.789 1 21.95 106 ALA B CA 1
ATOM 4448 C C . ALA B 1 106 ? 44.562 -0.306 11.258 1 21.95 106 ALA B C 1
ATOM 4450 O O . ALA B 1 106 ? 45.281 -0.89 12.078 1 21.95 106 ALA B O 1
ATOM 4451 N N . ALA B 1 107 ? 44.75 0.952 11.586 1 21.78 107 ALA B N 1
ATOM 4452 C CA . ALA B 1 107 ? 44.75 1.08 13.047 1 21.78 107 ALA B CA 1
ATOM 4453 C C . ALA B 1 107 ? 43.438 0.53 13.641 1 21.78 107 ALA B C 1
ATOM 4455 O O . ALA B 1 107 ? 42.344 0.901 13.211 1 21.78 107 ALA B O 1
ATOM 4456 N N . SER B 1 108 ? 43.5 -0.673 14.305 1 22.39 108 SER B N 1
ATOM 4457 C CA . SER B 1 108 ? 42.656 -1.583 15.07 1 22.39 108 SER B CA 1
ATOM 4458 C C . SER B 1 108 ? 42 -0.867 16.25 1 22.39 108 SER B C 1
ATOM 4460 O O . SER B 1 108 ? 42.656 -0.54 17.234 1 22.39 108 SER B O 1
ATOM 4462 N N . SER B 1 109 ? 41.469 0.318 16.078 1 23.16 109 SER B N 1
ATOM 4463 C CA . SER B 1 109 ? 40.906 0.803 17.344 1 23.16 109 SER B CA 1
ATOM 4464 C C . SER B 1 109 ? 39.969 -0.218 17.969 1 23.16 109 SER B C 1
ATOM 4466 O O . SER B 1 109 ? 39.031 -0.668 17.328 1 23.16 109 SER B O 1
ATOM 4468 N N . ARG B 1 110 ? 40.469 -0.936 18.969 1 23.38 110 ARG B N 1
ATOM 4469 C CA . ARG B 1 110 ? 39.906 -1.951 19.844 1 23.38 110 ARG B CA 1
ATOM 4470 C C . ARG B 1 110 ? 38.719 -1.395 20.625 1 23.38 110 ARG B C 1
ATOM 4472 O O . ARG B 1 110 ? 38.906 -0.685 21.625 1 23.38 110 ARG B O 1
ATOM 4479 N N . TYR B 1 111 ? 37.781 -0.716 19.984 1 22.73 111 TYR B N 1
ATOM 4480 C CA . TYR B 1 111 ? 36.656 -0.444 20.891 1 22.73 111 TYR B CA 1
ATOM 4481 C C . TYR B 1 111 ? 36.156 -1.726 21.547 1 22.73 111 TYR B C 1
ATOM 4483 O O . TYR B 1 111 ? 35.969 -2.738 20.875 1 22.73 111 TYR B O 1
ATOM 4491 N N . SER B 1 112 ? 36.594 -1.914 22.734 1 25.33 112 SER B N 1
ATOM 4492 C CA . SER B 1 112 ? 36.219 -2.994 23.656 1 25.33 112 SER B CA 1
ATOM 4493 C C . SER B 1 112 ? 34.719 -3.094 23.828 1 25.33 112 SER B C 1
ATOM 4495 O O . SER B 1 112 ? 34.094 -2.195 24.391 1 25.33 112 SER B O 1
ATOM 4497 N N . LYS B 1 113 ? 34.062 -3.473 22.828 1 25.11 113 LYS B N 1
ATOM 4498 C CA . LYS B 1 113 ? 32.656 -3.812 23.047 1 25.11 113 LYS B CA 1
ATOM 4499 C C . LYS B 1 113 ? 32.5 -4.895 24.125 1 25.11 113 LYS B C 1
ATOM 4501 O O . LYS B 1 113 ? 33.094 -5.973 24 1 25.11 113 LYS B O 1
ATOM 4506 N N . SER B 1 114 ? 32.469 -4.488 25.297 1 27.98 114 SER B N 1
ATOM 4507 C CA . SER B 1 114 ? 32.125 -5.457 26.328 1 27.98 114 SER B CA 1
ATOM 4508 C C . SER B 1 114 ? 30.875 -6.246 25.922 1 27.98 114 SER B C 1
ATOM 4510 O O . SER B 1 114 ? 29.891 -5.668 25.453 1 27.98 114 SER B O 1
ATOM 4512 N N . PRO B 1 115 ? 31.016 -7.504 25.578 1 27.62 115 PRO B N 1
ATOM 4513 C CA . PRO B 1 115 ? 29.938 -8.422 25.203 1 27.62 115 PRO B CA 1
ATOM 4514 C C . PRO B 1 115 ? 28.828 -8.508 26.25 1 27.62 115 PRO B C 1
ATOM 4516 O O . PRO B 1 115 ? 29.078 -8.898 27.391 1 27.62 115 PRO B O 1
ATOM 4519 N N . SER B 1 116 ? 28.141 -7.527 26.531 1 28.44 116 SER B N 1
ATOM 4520 C CA . SER B 1 116 ? 27.062 -7.879 27.453 1 28.44 116 SER B CA 1
ATOM 4521 C C . SER B 1 116 ? 26.266 -9.07 26.938 1 28.44 116 SER B C 1
ATOM 4523 O O . SER B 1 116 ? 25.719 -9.023 25.844 1 28.44 116 SER B O 1
ATOM 4525 N N . ARG B 1 117 ? 26.578 -10.281 27.391 1 28.47 117 ARG B N 1
ATOM 4526 C CA . ARG B 1 117 ? 25.938 -11.578 27.203 1 28.47 117 ARG B CA 1
ATOM 4527 C C . ARG B 1 117 ? 24.484 -11.523 27.641 1 28.47 117 ARG B C 1
ATOM 4529 O O . ARG B 1 117 ? 24.172 -11.703 28.828 1 28.47 117 ARG B O 1
ATOM 4536 N N . ARG B 1 118 ? 23.719 -10.672 27.281 1 30.53 118 ARG B N 1
ATOM 4537 C CA . ARG B 1 118 ? 22.312 -10.977 27.547 1 30.53 118 ARG B CA 1
ATOM 4538 C C . ARG B 1 118 ? 21.953 -12.367 27.031 1 30.53 118 ARG B C 1
ATOM 4540 O O . ARG B 1 118 ? 22.203 -12.695 25.875 1 30.53 118 ARG B O 1
ATOM 4547 N N . SER B 1 119 ? 21.969 -13.336 27.875 1 31.98 119 SER B N 1
ATOM 4548 C CA . SER B 1 119 ? 21.531 -14.711 27.703 1 31.98 119 SER B CA 1
ATOM 4549 C C . SER B 1 119 ? 20.188 -14.773 26.969 1 31.98 119 SER B C 1
ATOM 4551 O O . SER B 1 119 ? 19.141 -14.5 27.547 1 31.98 119 SER B O 1
ATOM 4553 N N . GLY B 1 120 ? 20.016 -14.039 25.906 1 32.28 120 GLY B N 1
ATOM 4554 C CA . GLY B 1 120 ? 18.781 -14.398 25.234 1 32.28 120 GLY B CA 1
ATOM 4555 C C . GLY B 1 120 ? 18.562 -15.898 25.125 1 32.28 120 GLY B C 1
ATOM 4556 O O . GLY B 1 120 ? 19.531 -16.656 24.969 1 32.28 120 GLY B O 1
ATOM 4557 N N . SER B 1 121 ? 17.75 -16.422 25.953 1 36.72 121 SER B N 1
ATOM 4558 C CA . SER B 1 121 ? 17.406 -17.828 25.812 1 36.72 121 SER B CA 1
ATOM 4559 C C . SER B 1 121 ? 17.531 -18.297 24.375 1 36.72 121 SER B C 1
ATOM 4561 O O . SER B 1 121 ? 17.281 -17.516 23.438 1 36.72 121 SER B O 1
ATOM 4563 N N . PRO B 1 122 ? 18.484 -19.234 24.047 1 38.22 122 PRO B N 1
ATOM 4564 C CA . PRO B 1 122 ? 18.547 -19.703 22.656 1 38.22 122 PRO B CA 1
ATOM 4565 C C . PRO B 1 122 ? 17.172 -19.797 22 1 38.22 122 PRO B C 1
ATOM 4567 O O . PRO B 1 122 ? 16.328 -20.562 22.469 1 38.22 122 PRO B O 1
ATOM 4570 N N . THR B 1 123 ? 16.516 -18.781 21.844 1 40.94 123 THR B N 1
ATOM 4571 C CA . THR B 1 123 ? 15.336 -18.969 21 1 40.94 123 THR B CA 1
ATOM 4572 C C . THR B 1 123 ? 15.562 -20.094 20 1 40.94 123 THR B C 1
ATOM 4574 O O . THR B 1 123 ? 16.5 -20.047 19.203 1 40.94 123 THR B O 1
ATOM 4577 N N . LYS B 1 124 ? 15.367 -21.234 20.375 1 41.94 124 LYS B N 1
ATOM 4578 C CA . LYS B 1 124 ? 15.492 -22.406 19.5 1 41.94 124 LYS B CA 1
ATOM 4579 C C . LYS B 1 124 ? 15.188 -22.047 18.062 1 41.94 124 LYS B C 1
ATOM 4581 O O . LYS B 1 124 ? 14.062 -21.672 17.734 1 41.94 124 LYS B O 1
ATOM 4586 N N . ARG B 1 125 ? 16.188 -21.75 17.328 1 53.47 125 ARG B N 1
ATOM 4587 C CA . ARG B 1 125 ? 16.125 -21.438 15.898 1 53.47 125 ARG B CA 1
ATOM 4588 C C . ARG B 1 125 ? 15.383 -22.531 15.133 1 53.47 125 ARG B C 1
ATOM 4590 O O . ARG B 1 125 ? 15.75 -23.703 15.195 1 53.47 125 ARG B O 1
ATOM 4597 N N . PHE B 1 126 ? 14.211 -22.312 14.742 1 66 126 PHE B N 1
ATOM 4598 C CA . PHE B 1 126 ? 13.422 -23.25 13.938 1 66 126 PHE B CA 1
ATOM 4599 C C . PHE B 1 126 ? 14.133 -23.578 12.633 1 66 126 PHE B C 1
ATOM 4601 O O . PHE B 1 126 ? 14.688 -22.688 11.984 1 66 126 PHE B O 1
ATOM 4608 N N . HIS B 1 127 ? 14.32 -24.875 12.547 1 80.75 127 HIS B N 1
ATOM 4609 C CA . HIS B 1 127 ? 14.938 -25.359 11.312 1 80.75 127 HIS B CA 1
ATOM 4610 C C . HIS B 1 127 ? 13.906 -26.031 10.414 1 80.75 127 HIS B C 1
ATOM 4612 O O . HIS B 1 127 ? 13.195 -26.938 10.836 1 80.75 127 HIS B O 1
ATOM 4618 N N . LEU B 1 128 ? 13.789 -25.547 9.273 1 88.94 128 LEU B N 1
ATOM 4619 C CA . LEU B 1 128 ? 12.875 -26.047 8.258 1 88.94 128 LEU B CA 1
ATOM 4620 C C . LEU B 1 128 ? 13.109 -27.547 8.016 1 88.94 128 LEU B C 1
ATOM 4622 O O . LEU B 1 128 ? 12.172 -28.281 7.68 1 88.94 128 LEU B O 1
ATOM 4626 N N . GLN B 1 129 ? 14.266 -28 8.312 1 89.81 129 GLN B N 1
ATOM 4627 C CA . GLN B 1 129 ? 14.648 -29.375 8.047 1 89.81 129 GLN B CA 1
ATOM 4628 C C . GLN B 1 129 ? 14.094 -30.312 9.117 1 89.81 129 GLN B C 1
ATOM 4630 O O . GLN B 1 129 ? 14.062 -31.531 8.93 1 89.81 129 GLN B O 1
ATOM 4635 N N . ALA B 1 130 ? 13.656 -29.75 10.164 1 86 130 ALA B N 1
ATOM 4636 C CA . ALA B 1 130 ? 13.141 -30.547 11.281 1 86 130 ALA B CA 1
ATOM 4637 C C . ALA B 1 130 ? 11.648 -30.812 11.125 1 86 130 ALA B C 1
ATOM 4639 O O . ALA B 1 130 ? 11.055 -31.547 11.914 1 86 130 ALA B O 1
ATOM 4640 N N . LEU B 1 131 ? 11.141 -30.297 10.125 1 88.75 131 LEU B N 1
ATOM 4641 C CA . LEU B 1 131 ? 9.727 -30.516 9.875 1 88.75 131 LEU B CA 1
ATOM 4642 C C . LEU B 1 131 ? 9.469 -31.984 9.508 1 88.75 131 LEU B C 1
ATOM 4644 O O . LEU B 1 131 ? 10.383 -32.688 9.07 1 88.75 131 LEU B O 1
ATOM 4648 N N . LYS B 1 132 ? 8.211 -32.406 9.758 1 85.56 132 LYS B N 1
ATOM 4649 C CA . LYS B 1 132 ? 7.836 -33.781 9.352 1 85.56 132 LYS B CA 1
ATOM 4650 C C . LYS B 1 132 ? 8.133 -34 7.871 1 85.56 132 LYS B C 1
ATOM 4652 O O . LYS B 1 132 ? 8.68 -35.031 7.5 1 85.56 132 LYS B O 1
ATOM 4657 N N . LYS B 1 133 ? 7.664 -33.125 7.145 1 88.44 133 LYS B N 1
ATOM 4658 C CA . LYS B 1 133 ? 8.148 -33.031 5.77 1 88.44 133 LYS B CA 1
ATOM 4659 C C . LYS B 1 133 ? 9.188 -31.938 5.629 1 88.44 133 LYS B C 1
ATOM 4661 O O . LYS B 1 133 ? 8.844 -30.75 5.551 1 88.44 133 LYS B O 1
ATOM 4666 N N . PRO B 1 134 ? 10.344 -32.344 5.605 1 93.81 134 PRO B N 1
ATOM 4667 C CA . PRO B 1 134 ? 11.414 -31.344 5.648 1 93.81 134 PRO B CA 1
ATOM 4668 C C . PRO B 1 134 ? 11.422 -30.422 4.422 1 93.81 134 PRO B C 1
ATOM 4670 O O . PRO B 1 134 ? 11.047 -30.859 3.328 1 93.81 134 PRO B O 1
ATOM 4673 N N . VAL B 1 135 ? 11.898 -29.25 4.582 1 95.12 135 VAL B N 1
ATOM 4674 C CA . VAL B 1 135 ? 12.086 -28.266 3.516 1 95.12 135 VAL B CA 1
ATOM 4675 C C . VAL B 1 135 ? 13.57 -27.953 3.363 1 95.12 135 VAL B C 1
ATOM 4677 O O . VAL B 1 135 ? 14.234 -27.594 4.336 1 95.12 135 VAL B O 1
ATOM 4680 N N . PHE B 1 136 ? 14.055 -28.094 2.174 1 96.06 136 PHE B N 1
ATOM 4681 C CA . PHE B 1 136 ? 15.461 -27.812 1.889 1 96.06 136 PHE B CA 1
ATOM 4682 C C . PHE B 1 136 ? 15.594 -26.703 0.843 1 96.06 136 PHE B C 1
ATOM 4684 O O . PHE B 1 136 ? 14.859 -26.703 -0.15 1 96.06 136 PHE B O 1
ATOM 4691 N N . TYR B 1 137 ? 16.422 -25.797 1.097 1 96.06 137 TYR B N 1
ATOM 4692 C CA . TYR B 1 137 ? 16.828 -24.859 0.053 1 96.06 137 TYR B CA 1
ATOM 4693 C C . TYR B 1 137 ? 18.016 -25.391 -0.739 1 96.06 137 TYR B C 1
ATOM 4695 O O . TYR B 1 137 ? 19.062 -25.688 -0.167 1 96.06 137 TYR B O 1
ATOM 4703 N N . MET B 1 138 ? 17.797 -25.531 -2.025 1 95.5 138 MET B N 1
ATOM 4704 C CA . MET B 1 138 ? 18.812 -26.094 -2.922 1 95.5 138 MET B CA 1
ATOM 4705 C C . MET B 1 138 ? 19.219 -25.078 -3.992 1 95.5 138 MET B C 1
ATOM 4707 O O . MET B 1 138 ? 18.375 -24.328 -4.496 1 95.5 138 MET B O 1
ATOM 4711 N N . PRO B 1 139 ? 20.453 -25.078 -4.344 1 94.62 139 PRO B N 1
ATOM 4712 C CA . PRO B 1 139 ? 20.859 -24.188 -5.43 1 94.62 139 PRO B CA 1
ATOM 4713 C C . PRO B 1 139 ? 20.391 -24.672 -6.801 1 94.62 139 PRO B C 1
ATOM 4715 O O . PRO B 1 139 ? 20.125 -25.875 -6.973 1 94.62 139 PRO B O 1
ATOM 4718 N N . LEU B 1 140 ? 20.297 -23.75 -7.691 1 92.12 140 LEU B N 1
ATOM 4719 C CA . LEU B 1 140 ? 20.078 -24.078 -9.094 1 92.12 140 LEU B CA 1
ATOM 4720 C C . LEU B 1 140 ? 21.375 -24.531 -9.75 1 92.12 140 LEU B C 1
ATOM 4722 O O . LEU B 1 140 ? 22.391 -23.828 -9.703 1 92.12 140 LEU B O 1
ATOM 4726 N N . TYR B 1 141 ? 21.312 -25.703 -10.359 1 86.62 141 TYR B N 1
ATOM 4727 C CA . TYR B 1 141 ? 22.5 -26.203 -11.047 1 86.62 141 TYR B CA 1
ATOM 4728 C C . TYR B 1 141 ? 22.516 -25.766 -12.5 1 86.62 141 TYR B C 1
ATOM 4730 O O . TYR B 1 141 ? 21.531 -25.203 -13 1 86.62 141 TYR B O 1
ATOM 4738 N N . ASP B 1 142 ? 23.609 -26.062 -13.188 1 81.69 142 ASP B N 1
ATOM 4739 C CA . ASP B 1 142 ? 23.75 -25.672 -14.586 1 81.69 142 ASP B CA 1
ATOM 4740 C C . ASP B 1 142 ? 22.75 -26.406 -15.469 1 81.69 142 ASP B C 1
ATOM 4742 O O . ASP B 1 142 ? 22.234 -25.844 -16.438 1 81.69 142 ASP B O 1
ATOM 4746 N N . ASN B 1 143 ? 22.594 -27.594 -15.07 1 84.25 143 ASN B N 1
ATOM 4747 C CA . ASN B 1 143 ? 21.562 -28.344 -15.773 1 84.25 143 ASN B CA 1
ATOM 4748 C C . ASN B 1 143 ? 20.219 -28.281 -15.055 1 84.25 143 ASN B C 1
ATOM 4750 O O . ASN B 1 143 ? 19.656 -29.312 -14.672 1 84.25 143 ASN B O 1
ATOM 4754 N N . ALA B 1 144 ? 19.719 -27.188 -14.938 1 84.06 144 ALA B N 1
ATOM 4755 C CA . ALA B 1 144 ? 18.516 -26.906 -14.148 1 84.06 144 ALA B CA 1
ATOM 4756 C C . ALA B 1 144 ? 17.297 -27.609 -14.75 1 84.06 144 ALA B C 1
ATOM 4758 O O . ALA B 1 144 ? 16.375 -28 -14.023 1 84.06 144 ALA B O 1
ATOM 4759 N N . THR B 1 145 ? 17.297 -27.859 -15.984 1 82.25 145 THR B N 1
ATOM 4760 C CA . THR B 1 145 ? 16.172 -28.5 -16.641 1 82.25 145 THR B CA 1
ATOM 4761 C C . THR B 1 145 ? 15.992 -29.922 -16.141 1 82.25 145 THR B C 1
ATOM 4763 O O . THR B 1 145 ? 14.859 -30.406 -16.031 1 82.25 145 THR B O 1
ATOM 4766 N N . ASP B 1 146 ? 17.047 -30.453 -15.805 1 85.31 146 ASP B N 1
ATOM 4767 C CA . ASP B 1 146 ? 16.969 -31.828 -15.289 1 85.31 146 ASP B CA 1
ATOM 4768 C C . ASP B 1 146 ? 16.609 -31.828 -13.805 1 85.31 146 ASP B C 1
ATOM 4770 O O . ASP B 1 146 ? 16.078 -32.812 -13.297 1 85.31 146 ASP B O 1
ATOM 4774 N N . GLN B 1 147 ? 16.953 -30.766 -13.25 1 91.62 147 GLN B N 1
ATOM 4775 C CA . GLN B 1 147 ? 16.734 -30.625 -11.812 1 91.62 147 GLN B CA 1
ATOM 4776 C C . GLN B 1 147 ? 15.266 -30.312 -11.516 1 91.62 147 GLN B C 1
ATOM 4778 O O . GLN B 1 147 ? 14.703 -30.812 -10.539 1 91.62 147 GLN B O 1
ATOM 4783 N N . LEU B 1 148 ? 14.633 -29.594 -12.359 1 96.31 148 LEU B N 1
ATOM 4784 C CA . LEU B 1 148 ? 13.281 -29.078 -12.133 1 96.31 148 LEU B CA 1
ATOM 4785 C C . LEU B 1 148 ? 12.242 -30.047 -12.703 1 96.31 148 LEU B C 1
ATOM 4787 O O . LEU B 1 148 ? 12.492 -30.703 -13.719 1 96.31 148 LEU B O 1
ATOM 4791 N N . PRO B 1 149 ? 11.125 -30.156 -11.992 1 95.69 149 PRO B N 1
ATOM 4792 C CA . PRO B 1 149 ? 10.031 -30.938 -12.555 1 95.69 149 PRO B CA 1
ATOM 4793 C C . PRO B 1 149 ? 9.602 -30.453 -13.93 1 95.69 149 PRO B C 1
ATOM 4795 O O . PRO B 1 149 ? 9.781 -29.281 -14.258 1 95.69 149 PRO B O 1
ATOM 4798 N N . ALA B 1 150 ? 8.961 -31.281 -14.719 1 94.75 150 ALA B N 1
ATOM 4799 C CA . ALA B 1 150 ? 8.602 -31.016 -16.109 1 94.75 150 ALA B CA 1
ATOM 4800 C C . ALA B 1 150 ? 7.629 -29.844 -16.203 1 94.75 150 ALA B C 1
ATOM 4802 O O . ALA B 1 150 ? 7.668 -29.078 -17.172 1 94.75 150 ALA B O 1
ATOM 4803 N N . ASP B 1 151 ? 6.809 -29.656 -15.25 1 96.12 151 ASP B N 1
ATOM 4804 C CA . ASP B 1 151 ? 5.73 -28.672 -15.328 1 96.12 151 ASP B CA 1
ATOM 4805 C C . ASP B 1 151 ? 6.281 -27.25 -15.312 1 96.12 151 ASP B C 1
ATOM 4807 O O . ASP B 1 151 ? 5.625 -26.312 -15.781 1 96.12 151 ASP B O 1
ATOM 4811 N N . VAL B 1 152 ? 7.523 -27.031 -14.797 1 97.12 152 VAL B N 1
ATOM 4812 C CA . VAL B 1 152 ? 8.008 -25.656 -14.656 1 97.12 152 VAL B CA 1
ATOM 4813 C C . VAL B 1 152 ? 9.219 -25.453 -15.562 1 97.12 152 VAL B C 1
ATOM 4815 O O . VAL B 1 152 ? 9.797 -24.359 -15.586 1 97.12 152 VAL B O 1
ATOM 4818 N N . GLN B 1 153 ? 9.602 -26.406 -16.328 1 96.75 153 GLN B N 1
ATOM 4819 C CA . GLN B 1 153 ? 10.805 -26.297 -17.156 1 96.75 153 GLN B CA 1
ATOM 4820 C C . GLN B 1 153 ? 10.664 -25.188 -18.188 1 96.75 153 GLN B C 1
ATOM 4822 O O . GLN B 1 153 ? 11.602 -24.422 -18.406 1 96.75 153 GLN B O 1
ATOM 4827 N N . LYS B 1 154 ? 9.516 -25.109 -18.797 1 96.56 154 LYS B N 1
ATOM 4828 C CA . LYS B 1 154 ? 9.281 -24.062 -19.781 1 96.56 154 LYS B CA 1
ATOM 4829 C C . LYS B 1 154 ? 9.312 -22.688 -19.109 1 96.56 154 LYS B C 1
ATOM 4831 O O . LYS B 1 154 ? 9.867 -21.734 -19.672 1 96.56 154 LYS B O 1
ATOM 4836 N N . LEU B 1 155 ? 8.734 -22.609 -17.984 1 97.88 155 LEU B N 1
ATOM 4837 C CA . LEU B 1 155 ? 8.75 -21.359 -17.234 1 97.88 155 LEU B CA 1
ATOM 4838 C C . LEU B 1 155 ? 10.18 -20.953 -16.891 1 97.88 155 LEU B C 1
ATOM 4840 O O . LEU B 1 155 ? 10.562 -19.797 -17.109 1 97.88 155 LEU B O 1
ATOM 4844 N N . TYR B 1 156 ? 10.883 -21.891 -16.391 1 97.25 156 TYR B N 1
ATOM 4845 C CA . TYR B 1 156 ? 12.273 -21.625 -16.031 1 97.25 156 TYR B CA 1
ATOM 4846 C C . TYR B 1 156 ? 13.062 -21.141 -17.25 1 97.25 156 TYR B C 1
ATOM 4848 O O . TYR B 1 156 ? 13.812 -20.172 -17.156 1 97.25 156 TYR B O 1
ATOM 4856 N N . SER B 1 157 ? 12.922 -21.812 -18.281 1 96.19 157 SER B N 1
ATOM 4857 C CA . SER B 1 157 ? 13.664 -21.469 -19.484 1 96.19 157 SER B CA 1
ATOM 4858 C C . SER B 1 157 ? 13.359 -20.047 -19.938 1 96.19 157 SER B C 1
ATOM 4860 O O . SER B 1 157 ? 14.273 -19.281 -20.281 1 96.19 157 SER B O 1
ATOM 4862 N N . ARG B 1 158 ? 12.156 -19.703 -19.922 1 97.19 158 ARG B N 1
ATOM 4863 C CA . ARG B 1 158 ? 11.773 -18.359 -20.359 1 97.19 158 ARG B CA 1
ATOM 4864 C C . ARG B 1 158 ? 12.289 -17.312 -19.375 1 97.19 158 ARG B C 1
ATOM 4866 O O . ARG B 1 158 ? 12.758 -16.25 -19.797 1 97.19 158 ARG B O 1
ATOM 4873 N N . ILE B 1 159 ? 12.188 -17.578 -18.109 1 97.81 159 ILE B N 1
ATOM 4874 C CA . ILE B 1 159 ? 12.672 -16.641 -17.109 1 97.81 159 ILE B CA 1
ATOM 4875 C C . ILE B 1 159 ? 14.188 -16.484 -17.234 1 97.81 159 ILE B C 1
ATOM 4877 O O . ILE B 1 159 ? 14.719 -15.383 -17.094 1 97.81 159 ILE B O 1
ATOM 4881 N N . TYR B 1 160 ? 14.812 -17.578 -17.5 1 96.56 160 TYR B N 1
ATOM 4882 C CA . TYR B 1 160 ? 16.25 -17.531 -17.719 1 96.56 160 TYR B CA 1
ATOM 4883 C C . TYR B 1 160 ? 16.594 -16.641 -18.906 1 96.56 160 TYR B C 1
ATOM 4885 O O . TYR B 1 160 ? 17.531 -15.836 -18.844 1 96.56 160 TYR B O 1
ATO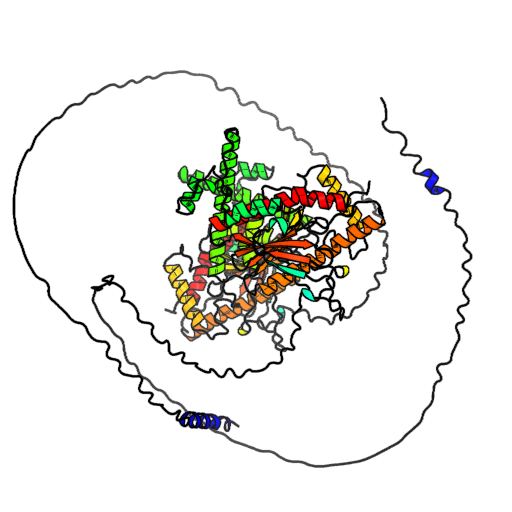M 4893 N N . GLN B 1 161 ? 15.883 -16.75 -19.922 1 97.25 161 GLN B N 1
ATOM 4894 C CA . GLN B 1 161 ? 16.078 -15.922 -21.109 1 97.25 161 GLN B CA 1
ATOM 4895 C C . GLN B 1 161 ? 15.906 -14.445 -20.781 1 97.25 161 GLN B C 1
ATOM 4897 O O . GLN B 1 161 ? 16.656 -13.602 -21.266 1 97.25 161 GLN B O 1
ATOM 4902 N N . ILE B 1 162 ? 14.984 -14.117 -19.953 1 97.94 162 ILE B N 1
ATOM 4903 C CA . ILE B 1 162 ? 14.688 -12.727 -19.609 1 97.94 162 ILE B CA 1
ATOM 4904 C C . ILE B 1 162 ? 15.742 -12.195 -18.641 1 97.94 162 ILE B C 1
ATOM 4906 O O . ILE B 1 162 ? 16.375 -11.172 -18.922 1 97.94 162 ILE B O 1
ATOM 4910 N N . ALA B 1 163 ? 15.961 -12.922 -17.578 1 97.12 163 ALA B N 1
ATOM 4911 C CA . ALA B 1 163 ? 16.719 -12.406 -16.453 1 97.12 163 ALA B CA 1
ATOM 4912 C C . ALA B 1 163 ? 18.219 -12.523 -16.703 1 97.12 163 ALA B C 1
ATOM 4914 O O . ALA B 1 163 ? 19 -11.695 -16.234 1 97.12 163 ALA B O 1
ATOM 4915 N N . VAL B 1 164 ? 18.625 -13.547 -17.359 1 94.56 164 VAL B N 1
ATOM 4916 C CA . VAL B 1 164 ? 20.047 -13.82 -17.531 1 94.56 164 VAL B CA 1
ATOM 4917 C C . VAL B 1 164 ? 20.484 -13.438 -18.953 1 94.56 164 VAL B C 1
ATOM 4919 O O . VAL B 1 164 ? 21.438 -12.68 -19.125 1 94.56 164 VAL B O 1
ATOM 4922 N N . GLU B 1 165 ? 19.734 -13.836 -19.906 1 95.94 165 GLU B N 1
ATOM 4923 C CA . GLU B 1 165 ? 20.141 -13.594 -21.297 1 95.94 165 GLU B CA 1
ATOM 4924 C C . GLU B 1 165 ? 19.625 -12.25 -21.797 1 95.94 165 GLU B C 1
ATOM 4926 O O . GLU B 1 165 ? 20.047 -11.766 -22.844 1 95.94 165 GLU B O 1
ATOM 4931 N N . ARG B 1 166 ? 18.719 -11.609 -21.094 1 96.62 166 ARG B N 1
ATOM 4932 C CA . ARG B 1 166 ? 18.141 -10.32 -21.438 1 96.62 166 ARG B CA 1
ATOM 4933 C C . ARG B 1 166 ? 17.5 -10.367 -22.812 1 96.62 166 ARG B C 1
ATOM 4935 O O . ARG B 1 166 ? 17.766 -9.508 -23.656 1 96.62 166 ARG B O 1
ATOM 4942 N N . ASP B 1 167 ? 16.656 -11.344 -22.844 1 95.75 167 ASP B N 1
ATOM 4943 C CA . ASP B 1 167 ? 16.047 -11.586 -24.141 1 95.75 167 ASP B CA 1
ATOM 4944 C C . ASP B 1 167 ? 14.594 -11.125 -24.156 1 95.75 167 ASP B C 1
ATOM 4946 O O . ASP B 1 167 ? 13.758 -11.641 -23.422 1 95.75 167 ASP B O 1
ATOM 4950 N N . ALA B 1 168 ? 14.273 -10.172 -24.984 1 95.75 168 ALA B N 1
ATOM 4951 C CA . ALA B 1 168 ? 12.93 -9.773 -25.406 1 95.75 168 ALA B CA 1
ATOM 4952 C C . ALA B 1 168 ? 12.039 -9.484 -24.219 1 95.75 168 ALA B C 1
ATOM 4954 O O . ALA B 1 168 ? 10.938 -10.031 -24.094 1 95.75 168 ALA B O 1
ATOM 4955 N N . PHE B 1 169 ? 12.359 -8.57 -23.406 1 96.38 169 PHE B N 1
ATOM 4956 C CA . PHE B 1 169 ? 11.531 -8.25 -22.25 1 96.38 169 PHE B CA 1
ATOM 4957 C C . PHE B 1 169 ? 11.117 -6.785 -22.281 1 96.38 169 PHE B C 1
ATOM 4959 O O . PHE B 1 169 ? 10.258 -6.363 -21.5 1 96.38 169 PHE B O 1
ATOM 4966 N N . LEU B 1 170 ? 11.625 -6.023 -23.234 1 97.38 170 LEU B N 1
ATOM 4967 C CA . LEU B 1 170 ? 11.242 -4.625 -23.406 1 97.38 170 LEU B CA 1
ATOM 4968 C C . LEU B 1 170 ? 10.32 -4.453 -24.609 1 97.38 170 LEU B C 1
ATOM 4970 O O . LEU B 1 170 ? 10.516 -5.102 -25.641 1 97.38 170 LEU B O 1
ATOM 4974 N N . PRO B 1 171 ? 9.383 -3.564 -24.453 1 95.75 171 PRO B N 1
ATOM 4975 C CA . PRO B 1 171 ? 8.516 -3.326 -25.609 1 95.75 171 PRO B CA 1
ATOM 4976 C C . PRO B 1 171 ? 9.211 -2.535 -26.719 1 95.75 171 PRO B C 1
ATOM 4978 O O . PRO B 1 171 ? 9.602 -1.387 -26.5 1 95.75 171 PRO B O 1
ATOM 4981 N N . HIS B 1 172 ? 9.211 -3.049 -27.875 1 94.38 172 HIS B N 1
ATOM 4982 C CA . HIS B 1 172 ? 9.883 -2.441 -29.016 1 94.38 172 HIS B CA 1
ATOM 4983 C C . HIS B 1 172 ? 9.18 -1.165 -29.453 1 94.38 172 HIS B C 1
ATOM 4985 O O . HIS B 1 172 ? 9.828 -0.221 -29.922 1 94.38 172 HIS B O 1
ATOM 4991 N N . ILE B 1 173 ? 7.918 -1.124 -29.312 1 93.75 173 ILE B N 1
ATOM 4992 C CA . ILE B 1 173 ? 7.062 -0.071 -29.844 1 93.75 173 ILE B CA 1
ATOM 4993 C C . ILE B 1 173 ? 7.445 1.271 -29.219 1 93.75 173 ILE B C 1
ATOM 4995 O O . ILE B 1 173 ? 7.168 2.328 -29.797 1 93.75 173 ILE B O 1
ATOM 4999 N N . ILE B 1 174 ? 8.102 1.215 -28.031 1 96.38 174 ILE B N 1
ATOM 5000 C CA . ILE B 1 174 ? 8.508 2.467 -27.406 1 96.38 174 ILE B CA 1
ATOM 5001 C C . ILE B 1 174 ? 10.016 2.445 -27.156 1 96.38 174 ILE B C 1
ATOM 5003 O O . ILE B 1 174 ? 10.477 2.922 -26.109 1 96.38 174 ILE B O 1
ATOM 5007 N N . ARG B 1 175 ? 10.758 1.881 -27.969 1 95.94 175 ARG B N 1
ATOM 5008 C CA . ARG B 1 175 ? 12.203 1.727 -27.844 1 95.94 175 ARG B CA 1
ATOM 5009 C C . ARG B 1 175 ? 12.883 3.074 -27.625 1 95.94 175 ARG B C 1
ATOM 5011 O O . ARG B 1 175 ? 13.727 3.211 -26.734 1 95.94 175 ARG B O 1
ATOM 5018 N N . ASP B 1 176 ? 12.523 4.051 -28.312 1 96.44 176 ASP B N 1
ATOM 5019 C CA . ASP B 1 176 ? 13.164 5.363 -28.219 1 96.44 176 ASP B CA 1
ATOM 5020 C C . ASP B 1 176 ? 12.914 6.004 -26.859 1 96.44 176 ASP B C 1
ATOM 5022 O O . ASP B 1 176 ? 13.812 6.621 -26.281 1 96.44 176 ASP B O 1
ATOM 5026 N N . GLU B 1 177 ? 11.703 5.859 -26.422 1 96.94 177 GLU B N 1
ATOM 5027 C CA . GLU B 1 177 ? 11.359 6.43 -25.125 1 96.94 177 GLU B CA 1
ATOM 5028 C C . GLU B 1 177 ? 12.117 5.734 -23.984 1 96.94 177 GLU B C 1
ATOM 5030 O O . GLU B 1 177 ? 12.547 6.383 -23.031 1 96.94 177 GLU B O 1
ATOM 5035 N N . ILE B 1 178 ? 12.312 4.406 -24.094 1 97.44 178 ILE B N 1
ATOM 5036 C CA . ILE B 1 178 ? 13.031 3.658 -23.078 1 97.44 178 ILE B CA 1
ATOM 5037 C C . ILE B 1 178 ? 14.508 4.035 -23.094 1 97.44 178 ILE B C 1
ATOM 5039 O O . ILE B 1 178 ? 15.125 4.258 -22.047 1 97.44 178 ILE B O 1
ATOM 5043 N N . CYS B 1 179 ? 15.078 4.137 -24.266 1 96.94 179 CYS B N 1
ATOM 5044 C CA . CYS B 1 179 ? 16.469 4.543 -24.391 1 96.94 179 CYS B CA 1
ATOM 5045 C C . CYS B 1 179 ? 16.688 5.941 -23.844 1 96.94 179 CYS B C 1
ATOM 5047 O O . CYS B 1 179 ? 17.688 6.191 -23.141 1 96.94 179 CYS B O 1
ATOM 5049 N N . ALA B 1 180 ? 15.797 6.75 -24.094 1 96.88 180 ALA B N 1
ATOM 5050 C CA . ALA B 1 180 ? 15.891 8.109 -23.594 1 96.88 180 ALA B CA 1
ATOM 5051 C C . ALA B 1 180 ? 15.805 8.133 -22.062 1 96.88 180 ALA B C 1
ATOM 5053 O O . ALA B 1 180 ? 16.547 8.859 -21.406 1 96.88 180 ALA B O 1
ATOM 5054 N N . ALA B 1 181 ? 14.914 7.355 -21.531 1 96.06 181 ALA B N 1
ATOM 5055 C CA . ALA B 1 181 ? 14.688 7.328 -20.094 1 96.06 181 ALA B CA 1
ATOM 5056 C C . ALA B 1 181 ? 15.898 6.75 -19.359 1 96.06 181 ALA B C 1
ATOM 5058 O O . ALA B 1 181 ? 16.188 7.145 -18.219 1 96.06 181 ALA B O 1
ATOM 5059 N N . THR B 1 182 ? 16.594 5.871 -19.984 1 95.25 182 THR B N 1
ATOM 5060 C CA . THR B 1 182 ? 17.734 5.227 -19.344 1 95.25 182 THR B CA 1
ATOM 5061 C C . THR B 1 182 ? 19.031 5.953 -19.688 1 95.25 182 THR B C 1
ATOM 5063 O O . THR B 1 182 ? 20.062 5.738 -19.047 1 95.25 182 THR B O 1
ATOM 5066 N N . GLY B 1 183 ? 19.016 6.711 -20.703 1 92.62 183 GLY B N 1
ATOM 5067 C CA . GLY B 1 183 ? 20.203 7.418 -21.156 1 92.62 183 GLY B CA 1
ATOM 5068 C C . GLY B 1 183 ? 21.219 6.508 -21.828 1 92.62 183 GLY B C 1
ATOM 5069 O O . GLY B 1 183 ? 22.422 6.785 -21.812 1 92.62 183 GLY B O 1
ATOM 5070 N N . ARG B 1 184 ? 20.75 5.363 -22.328 1 91.69 184 ARG B N 1
ATOM 5071 C CA . ARG B 1 184 ? 21.656 4.395 -22.922 1 91.69 184 ARG B CA 1
ATOM 5072 C C . ARG B 1 184 ? 21.062 3.768 -24.172 1 91.69 184 ARG B C 1
ATOM 5074 O O . ARG B 1 184 ? 19.844 3.715 -24.312 1 91.69 184 ARG B O 1
ATOM 5081 N N . HIS B 1 185 ? 21.969 3.367 -24.984 1 92.31 185 HIS B N 1
ATOM 5082 C CA . HIS B 1 185 ? 21.562 2.52 -26.094 1 92.31 185 HIS B CA 1
ATOM 5083 C C . HIS B 1 185 ? 21.422 1.065 -25.656 1 92.31 185 HIS B C 1
ATOM 5085 O O . HIS B 1 185 ? 22.375 0.472 -25.156 1 92.31 185 HIS B O 1
ATOM 5091 N N . ILE B 1 186 ? 20.281 0.599 -25.891 1 94.81 186 ILE B N 1
ATOM 5092 C CA . ILE B 1 186 ? 19.984 -0.754 -25.438 1 94.81 186 ILE B CA 1
ATOM 5093 C C . ILE B 1 186 ? 20.016 -1.716 -26.625 1 94.81 186 ILE B C 1
ATOM 5095 O O . ILE B 1 186 ? 19.531 -1.382 -27.719 1 94.81 186 ILE B O 1
ATOM 5099 N N . LYS B 1 187 ? 20.531 -2.859 -26.406 1 94.38 187 LYS B N 1
ATOM 5100 C CA . LYS B 1 187 ? 20.625 -3.881 -27.438 1 94.38 187 LYS B CA 1
ATOM 5101 C C . LYS B 1 187 ? 19.266 -4.238 -28 1 94.38 187 LYS B C 1
ATOM 5103 O O . LYS B 1 187 ? 18.281 -4.328 -27.266 1 94.38 187 LYS B O 1
ATOM 5108 N N . GLY B 1 188 ? 19.281 -4.516 -29.281 1 93.62 188 GLY B N 1
ATOM 5109 C CA . GLY B 1 188 ? 18.047 -4.848 -29.969 1 93.62 188 GLY B CA 1
ATOM 5110 C C . GLY B 1 188 ? 17.406 -6.129 -29.453 1 93.62 188 GLY B C 1
ATOM 5111 O O . GLY B 1 188 ? 16.188 -6.258 -29.438 1 93.62 188 GLY B O 1
ATOM 5112 N N . SER B 1 189 ? 18.203 -7.062 -29.016 1 94.25 189 SER B N 1
ATOM 5113 C CA . SER B 1 189 ? 17.719 -8.359 -28.578 1 94.25 189 SER B CA 1
ATOM 5114 C C . SER B 1 189 ? 16.891 -8.234 -27.297 1 94.25 189 SER B C 1
ATOM 5116 O O . SER B 1 189 ? 16.109 -9.133 -26.969 1 94.25 189 SER B O 1
ATOM 5118 N N . TRP B 1 190 ? 17.031 -7.086 -26.609 1 96.56 190 TRP B N 1
ATOM 5119 C CA . TRP B 1 190 ? 16.297 -6.879 -25.359 1 96.56 190 TRP B CA 1
ATOM 5120 C C . TRP B 1 190 ? 14.828 -6.57 -25.641 1 96.56 190 TRP B C 1
ATOM 5122 O O . TRP B 1 190 ? 13.992 -6.676 -24.734 1 96.56 190 TRP B O 1
ATOM 5132 N N . PHE B 1 191 ? 14.555 -6.145 -26.891 1 96.38 191 PHE B N 1
ATOM 5133 C CA . PHE B 1 191 ? 13.211 -5.699 -27.25 1 96.38 191 PHE B CA 1
ATOM 5134 C C . PHE B 1 191 ? 12.43 -6.816 -27.922 1 96.38 191 PHE B C 1
ATOM 5136 O O . PHE B 1 191 ? 13.008 -7.648 -28.625 1 96.38 191 PHE B O 1
ATOM 5143 N N . THR B 1 192 ? 11.148 -6.789 -27.641 1 93.38 192 THR B N 1
ATOM 5144 C CA . THR B 1 192 ? 10.258 -7.73 -28.312 1 93.38 192 THR B CA 1
ATOM 5145 C C . THR B 1 192 ? 10.18 -7.422 -29.812 1 93.38 192 THR B C 1
ATOM 5147 O O . THR B 1 192 ? 10.516 -6.32 -30.234 1 93.38 192 THR B O 1
ATOM 5150 N N . THR B 1 193 ? 9.766 -8.477 -30.516 1 81.75 193 THR B N 1
ATOM 5151 C CA . THR B 1 193 ? 9.648 -8.297 -31.953 1 81.75 193 THR B CA 1
ATOM 5152 C C . THR B 1 193 ? 8.305 -7.668 -32.312 1 81.75 193 THR B C 1
ATOM 5154 O O . THR B 1 193 ? 7.281 -7.984 -31.703 1 81.75 193 THR B O 1
ATOM 5157 N N . SER B 1 194 ? 8.219 -6.578 -33.031 1 69.19 194 SER B N 1
ATOM 5158 C CA . SER B 1 194 ? 6.996 -5.91 -33.469 1 69.19 194 SER B CA 1
ATOM 5159 C C . SER B 1 194 ? 6.125 -6.848 -34.281 1 69.19 194 SER B C 1
ATOM 5161 O O . SER B 1 194 ? 6.617 -7.527 -35.188 1 69.19 194 SER B O 1
ATOM 5163 N N . PRO B 1 195 ? 4.926 -7.055 -33.75 1 59.34 195 PRO B N 1
ATOM 5164 C CA . PRO B 1 195 ? 4.125 -7.852 -34.688 1 59.34 195 PRO B CA 1
ATOM 5165 C C . PRO B 1 195 ? 3.92 -7.16 -36.031 1 59.34 195 PRO B C 1
ATOM 5167 O O . PRO B 1 195 ? 3.541 -5.984 -36.062 1 59.34 195 PRO B O 1
ATOM 5170 N N . THR B 1 196 ? 4.555 -7.438 -37.062 1 56.59 196 THR B N 1
ATOM 5171 C CA . THR B 1 196 ? 4.426 -6.887 -38.406 1 56.59 196 THR B CA 1
ATOM 5172 C C . THR B 1 196 ? 2.957 -6.699 -38.75 1 56.59 196 THR B C 1
ATOM 5174 O O . THR B 1 196 ? 2.611 -5.777 -39.5 1 56.59 196 THR B O 1
ATOM 5177 N N . GLU B 1 197 ? 2.033 -7.488 -38.25 1 55.97 197 GLU B N 1
ATOM 5178 C CA . GLU B 1 197 ? 0.715 -7.586 -38.875 1 55.97 197 GLU B CA 1
ATOM 5179 C C . GLU B 1 197 ? -0.343 -6.871 -38.031 1 55.97 197 GLU B C 1
ATOM 5181 O O . GLU B 1 197 ? -1.536 -6.957 -38.344 1 55.97 197 GLU B O 1
ATOM 5186 N N . GLN B 1 198 ? 0.022 -6.125 -37.062 1 59.88 198 GLN B N 1
ATOM 5187 C CA . GLN B 1 198 ? -1.115 -5.594 -36.312 1 59.88 198 GLN B CA 1
ATOM 5188 C C . GLN B 1 198 ? -1.569 -4.254 -36.906 1 59.88 198 GLN B C 1
ATOM 5190 O O . GLN B 1 198 ? -0.745 -3.453 -37.344 1 59.88 198 GLN B O 1
ATOM 5195 N N . GLY B 1 199 ? -2.828 -4.023 -37.156 1 58.91 199 GLY B N 1
ATOM 5196 C CA . GLY B 1 199 ? -3.402 -2.785 -37.656 1 58.91 199 GLY B CA 1
ATOM 5197 C C . GLY B 1 199 ? -2.973 -1.563 -36.875 1 58.91 199 GLY B C 1
ATOM 5198 O O . GLY B 1 199 ? -2.523 -1.684 -35.75 1 58.91 199 GLY B O 1
ATOM 5199 N N . SER B 1 200 ? -2.973 -0.418 -37.531 1 58.81 200 SER B N 1
ATOM 5200 C CA . SER B 1 200 ? -2.492 0.86 -37 1 58.81 200 SER B CA 1
ATOM 5201 C C . SER B 1 200 ? -3.172 1.216 -35.688 1 58.81 200 SER B C 1
ATOM 5203 O O . SER B 1 200 ? -2.516 1.663 -34.75 1 58.81 200 SER B O 1
ATOM 5205 N N . MET B 1 201 ? -4.414 1.028 -35.562 1 63.34 201 MET B N 1
ATOM 5206 C CA . MET B 1 201 ? -5.172 1.387 -34.375 1 63.34 201 MET B CA 1
ATOM 5207 C C . MET B 1 201 ? -4.738 0.546 -33.188 1 63.34 201 MET B C 1
ATOM 5209 O O . MET B 1 201 ? -4.594 1.064 -32.062 1 63.34 201 MET B O 1
ATOM 5213 N N . SER B 1 202 ? -4.508 -0.502 -33.5 1 76.88 202 SER B N 1
ATOM 5214 C CA . SER B 1 202 ? -4.059 -1.398 -32.438 1 76.88 202 SER B CA 1
ATOM 5215 C C . SER B 1 202 ? -2.646 -1.054 -31.969 1 76.88 202 SER B C 1
ATOM 5217 O O . SER B 1 202 ? -2.346 -1.094 -30.781 1 76.88 202 SER B O 1
ATOM 5219 N N . ARG B 1 203 ? -2.031 -0.458 -32.938 1 83.25 203 ARG B N 1
ATOM 5220 C CA . ARG B 1 203 ? -0.654 -0.088 -32.656 1 83.25 203 ARG B CA 1
ATOM 5221 C C . ARG B 1 203 ? -0.604 1.146 -31.75 1 83.25 203 ARG B C 1
ATOM 5223 O O . ARG B 1 203 ? 0.204 1.216 -30.828 1 83.25 203 ARG B O 1
ATOM 5230 N N . ASP B 1 204 ? -1.444 2.049 -32.031 1 87.81 204 ASP B N 1
ATOM 5231 C CA . ASP B 1 204 ? -1.495 3.27 -31.234 1 87.81 204 ASP B CA 1
ATOM 5232 C C . ASP B 1 204 ? -1.954 2.973 -29.797 1 87.81 204 ASP B C 1
ATOM 5234 O O . ASP B 1 204 ? -1.465 3.58 -28.844 1 87.81 204 ASP B O 1
ATOM 5238 N N . GLU B 1 205 ? -2.824 2.123 -29.75 1 89.62 205 GLU B N 1
ATOM 5239 C CA . GLU B 1 205 ? -3.299 1.727 -28.422 1 89.62 205 GLU B CA 1
ATOM 5240 C C . GLU B 1 205 ? -2.213 0.991 -27.656 1 89.62 205 GLU B C 1
ATOM 5242 O O . GLU B 1 205 ? -2.012 1.249 -26.469 1 89.62 205 GLU B O 1
ATOM 5247 N N . ASP B 1 206 ? -1.552 0.186 -28.391 1 91.31 206 ASP B N 1
ATOM 5248 C CA . ASP B 1 206 ? -0.462 -0.556 -27.766 1 91.31 206 ASP B CA 1
ATOM 5249 C C . ASP B 1 206 ? 0.653 0.384 -27.312 1 91.31 206 ASP B C 1
ATOM 5251 O O . ASP B 1 206 ? 1.239 0.189 -26.234 1 91.31 206 ASP B O 1
ATOM 5255 N N . ARG B 1 207 ? 0.884 1.29 -28.141 1 93.5 207 ARG B N 1
ATOM 5256 C CA . ARG B 1 207 ? 1.91 2.268 -27.797 1 93.5 207 ARG B CA 1
ATOM 5257 C C . ARG B 1 207 ? 1.505 3.072 -26.562 1 93.5 207 ARG B C 1
ATOM 5259 O O . ARG B 1 207 ? 2.328 3.32 -25.688 1 93.5 207 ARG B O 1
ATOM 5266 N N . SER B 1 208 ? 0.277 3.469 -26.531 1 92.81 208 SER B N 1
ATOM 5267 C CA . SER B 1 208 ? -0.236 4.223 -25.391 1 92.81 208 SER B CA 1
ATOM 5268 C C . SER B 1 208 ? -0.129 3.416 -24.109 1 92.81 208 SER B C 1
ATOM 5270 O O . SER B 1 208 ? 0.258 3.949 -23.062 1 92.81 208 SER B O 1
ATOM 5272 N N . ILE B 1 209 ? -0.392 2.18 -24.203 1 93.88 209 ILE B N 1
ATOM 5273 C CA . ILE B 1 209 ? -0.321 1.29 -23.047 1 93.88 209 ILE B CA 1
ATOM 5274 C C . ILE B 1 209 ? 1.13 1.152 -22.594 1 93.88 209 ILE B C 1
ATOM 5276 O O . ILE B 1 209 ? 1.421 1.232 -21.391 1 93.88 209 ILE B O 1
ATOM 5280 N N . ALA B 1 210 ? 1.979 1.018 -23.547 1 96.25 210 ALA B N 1
ATOM 5281 C CA . ALA B 1 210 ? 3.398 0.856 -23.25 1 96.25 210 ALA B CA 1
ATOM 5282 C C . ALA B 1 210 ? 3.973 2.127 -22.625 1 96.25 210 ALA B C 1
ATOM 5284 O O . ALA B 1 210 ? 4.793 2.059 -21.703 1 96.25 210 ALA B O 1
ATOM 5285 N N . LEU B 1 211 ? 3.537 3.242 -23.078 1 96.25 211 LEU B N 1
ATOM 5286 C CA . LEU B 1 211 ? 4.012 4.516 -22.547 1 96.25 211 LEU B CA 1
ATOM 5287 C C . LEU B 1 211 ? 3.52 4.727 -21.125 1 96.25 211 LEU B C 1
ATOM 5289 O O . LEU B 1 211 ? 4.262 5.219 -20.266 1 96.25 211 LEU B O 1
ATOM 5293 N N . LYS B 1 212 ? 2.285 4.355 -20.922 1 95 212 LYS B N 1
ATOM 5294 C CA . LYS B 1 212 ? 1.734 4.453 -19.578 1 95 212 LYS B CA 1
ATOM 5295 C C . LYS B 1 212 ? 2.488 3.551 -18.594 1 95 212 LYS B C 1
ATOM 5297 O O . LYS B 1 212 ? 2.725 3.926 -17.453 1 95 212 LYS B O 1
ATOM 5302 N N . GLU B 1 213 ? 2.83 2.439 -19.047 1 97.31 213 GLU B N 1
ATOM 5303 C CA . GLU B 1 213 ? 3.602 1.513 -18.219 1 97.31 213 GLU B CA 1
ATOM 5304 C C . GLU B 1 213 ? 4.98 2.08 -17.891 1 97.31 213 GLU B C 1
ATOM 5306 O O . GLU B 1 213 ? 5.441 1.979 -16.766 1 97.31 213 GLU B O 1
ATOM 5311 N N . LEU B 1 214 ? 5.586 2.629 -18.891 1 98 214 LEU B N 1
ATOM 5312 C CA . LEU B 1 214 ? 6.887 3.252 -18.672 1 98 214 LEU B CA 1
ATOM 5313 C C . LEU B 1 214 ? 6.797 4.34 -17.609 1 98 214 LEU B C 1
ATOM 5315 O O . LEU B 1 214 ? 7.645 4.414 -16.719 1 98 214 LEU B O 1
ATOM 5319 N N . GLU B 1 215 ? 5.789 5.121 -17.688 1 96.62 215 GLU B N 1
ATOM 5320 C CA . GLU B 1 215 ? 5.602 6.203 -16.719 1 96.62 215 GLU B CA 1
ATOM 5321 C C . GLU B 1 215 ? 5.402 5.656 -15.312 1 96.62 215 GLU B C 1
ATOM 5323 O O . GLU B 1 215 ? 5.969 6.184 -14.352 1 96.62 215 GLU B O 1
ATOM 5328 N N . LYS B 1 216 ? 4.625 4.629 -15.242 1 97.44 216 LYS B N 1
ATOM 5329 C CA . LYS B 1 216 ? 4.371 4.016 -13.945 1 97.44 216 LYS B CA 1
ATOM 5330 C C . LYS B 1 216 ? 5.645 3.398 -13.375 1 97.44 216 LYS B C 1
ATOM 5332 O O . LYS B 1 216 ? 5.887 3.467 -12.164 1 97.44 216 LYS B O 1
ATOM 5337 N N . LEU B 1 217 ? 6.43 2.84 -14.188 1 98.5 217 LEU B N 1
ATOM 5338 C CA . LEU B 1 217 ? 7.676 2.229 -13.734 1 98.5 217 LEU B CA 1
ATOM 5339 C C . LEU B 1 217 ? 8.672 3.291 -13.273 1 98.5 217 LEU B C 1
ATOM 5341 O O . LEU B 1 217 ? 9.391 3.09 -12.297 1 98.5 217 LEU B O 1
ATOM 5345 N N . LYS B 1 218 ? 8.688 4.383 -13.984 1 97.94 218 LYS B N 1
ATOM 5346 C CA . LYS B 1 218 ? 9.531 5.496 -13.539 1 97.94 218 LYS B CA 1
ATOM 5347 C C . LYS B 1 218 ? 9.125 5.969 -12.148 1 97.94 218 LYS B C 1
ATOM 5349 O O . LYS B 1 218 ? 9.977 6.234 -11.305 1 97.94 218 LYS B O 1
ATOM 5354 N N . ASP B 1 219 ? 7.832 6.031 -11.938 1 96.88 219 ASP B N 1
ATOM 5355 C CA . ASP B 1 219 ? 7.32 6.438 -10.633 1 96.88 219 ASP B CA 1
ATOM 5356 C C . ASP B 1 219 ? 7.734 5.445 -9.547 1 96.88 219 ASP B C 1
ATOM 5358 O O . ASP B 1 219 ? 8.133 5.848 -8.453 1 96.88 219 ASP B O 1
ATOM 5362 N N . ILE B 1 220 ? 7.625 4.199 -9.852 1 97.88 220 ILE B N 1
ATOM 5363 C CA . ILE B 1 220 ? 7.93 3.15 -8.883 1 97.88 220 ILE B CA 1
ATOM 5364 C C . ILE B 1 220 ? 9.414 3.186 -8.539 1 97.88 220 ILE B C 1
ATOM 5366 O O . ILE B 1 220 ? 9.789 3.066 -7.367 1 97.88 220 ILE B O 1
ATOM 5370 N N . VAL B 1 221 ? 10.266 3.369 -9.492 1 98.19 221 VAL B N 1
ATOM 5371 C CA . VAL B 1 221 ? 11.703 3.43 -9.266 1 98.19 221 VAL B CA 1
ATOM 5372 C C . VAL B 1 221 ? 12.047 4.668 -8.438 1 98.19 221 VAL B C 1
ATOM 5374 O O . VAL B 1 221 ? 12.906 4.617 -7.559 1 98.19 221 VAL B O 1
ATOM 5377 N N . SER B 1 222 ? 11.383 5.738 -8.75 1 96.69 222 SER B N 1
ATOM 5378 C CA . SER B 1 222 ? 11.555 6.953 -7.957 1 96.69 222 SER B CA 1
ATOM 5379 C C . SER B 1 222 ? 11.125 6.73 -6.512 1 96.69 222 SER B C 1
ATOM 5381 O O . SER B 1 222 ? 11.812 7.152 -5.582 1 96.69 222 SER B O 1
ATOM 5383 N N . ASP B 1 223 ? 10.023 6.082 -6.352 1 97.06 223 ASP B N 1
ATOM 5384 C CA . ASP B 1 223 ? 9.539 5.77 -5.008 1 97.06 223 ASP B CA 1
ATOM 5385 C C . ASP B 1 223 ? 10.516 4.855 -4.27 1 97.06 223 ASP B C 1
ATOM 5387 O O . ASP B 1 223 ? 10.664 4.953 -3.051 1 97.06 223 ASP B O 1
ATOM 5391 N N . ALA B 1 224 ? 11.117 3.932 -5.012 1 97.62 224 ALA B N 1
ATOM 5392 C CA . ALA B 1 224 ? 12.117 3.061 -4.406 1 97.62 224 ALA B CA 1
ATOM 5393 C C . ALA B 1 224 ? 13.305 3.867 -3.889 1 97.62 224 ALA B C 1
ATOM 5395 O O . ALA B 1 224 ? 13.789 3.629 -2.781 1 97.62 224 ALA B O 1
ATOM 5396 N N . ARG B 1 225 ? 13.734 4.797 -4.645 1 96.19 225 ARG B N 1
ATOM 5397 C CA . ARG B 1 225 ? 14.836 5.66 -4.234 1 96.19 225 ARG B CA 1
ATOM 5398 C C . ARG B 1 225 ? 14.477 6.453 -2.982 1 96.19 225 ARG B C 1
ATOM 5400 O O . ARG B 1 225 ? 15.273 6.543 -2.049 1 96.19 225 ARG B O 1
ATOM 5407 N N . ASP B 1 226 ? 13.312 7.02 -3.008 1 95 226 ASP B N 1
ATOM 5408 C CA . ASP B 1 226 ? 12.852 7.773 -1.848 1 95 226 ASP B CA 1
ATOM 5409 C C . ASP B 1 226 ? 12.773 6.883 -0.61 1 95 226 ASP B C 1
ATOM 5411 O O . ASP B 1 226 ? 13.125 7.305 0.49 1 95 226 ASP B O 1
ATOM 5415 N N . SER B 1 227 ? 12.266 5.68 -0.836 1 96.69 227 SER B N 1
ATOM 5416 C CA . SER B 1 227 ? 12.109 4.754 0.28 1 96.69 227 SER B CA 1
ATOM 5417 C C . SER B 1 227 ? 13.461 4.391 0.888 1 96.69 227 SER B C 1
ATOM 5419 O O . SER B 1 227 ? 13.578 4.246 2.105 1 96.69 227 SER B O 1
ATOM 5421 N N . GLN B 1 228 ? 14.406 4.215 0.053 1 94.94 228 GLN B N 1
ATOM 5422 C CA . GLN B 1 228 ? 15.758 3.936 0.527 1 94.94 228 GLN B CA 1
ATOM 5423 C C . GLN B 1 228 ? 16.344 5.137 1.26 1 94.94 228 GLN B C 1
ATOM 5425 O O . GLN B 1 228 ? 16.875 5 2.361 1 94.94 228 GLN B O 1
ATOM 5430 N N . ALA B 1 229 ? 16.219 6.281 0.644 1 94.31 229 ALA B N 1
ATOM 5431 C CA . ALA B 1 229 ? 16.781 7.508 1.202 1 94.31 229 ALA B CA 1
ATOM 5432 C C . ALA B 1 229 ? 16.172 7.824 2.564 1 94.31 229 ALA B C 1
ATOM 5434 O O . ALA B 1 229 ? 16.859 8.328 3.455 1 94.31 229 ALA B O 1
ATOM 5435 N N . LEU B 1 230 ? 14.898 7.535 2.738 1 95.25 230 LEU B N 1
ATOM 5436 C CA . LEU B 1 230 ? 14.172 7.902 3.947 1 95.25 230 LEU B CA 1
ATOM 5437 C C . LEU B 1 230 ? 14.148 6.75 4.941 1 95.25 230 LEU B C 1
ATOM 5439 O O . LEU B 1 230 ? 13.547 6.855 6.012 1 95.25 230 LEU B O 1
ATOM 5443 N N . ASN B 1 231 ? 14.742 5.645 4.555 1 95 231 ASN B N 1
ATOM 5444 C CA . ASN B 1 231 ? 14.734 4.453 5.395 1 95 231 ASN B CA 1
ATOM 5445 C C . ASN B 1 231 ? 13.32 4.066 5.809 1 95 231 ASN B C 1
ATOM 5447 O O . ASN B 1 231 ? 13.039 3.887 6.996 1 95 231 ASN B O 1
ATOM 5451 N N . ARG B 1 232 ? 12.438 3.936 4.836 1 96.06 232 ARG B N 1
ATOM 5452 C CA . ARG B 1 232 ? 11.047 3.596 5.094 1 96.06 232 ARG B CA 1
ATOM 5453 C C . ARG B 1 232 ? 10.914 2.168 5.617 1 96.06 232 ARG B C 1
ATOM 5455 O O . ARG B 1 232 ? 11.797 1.335 5.383 1 96.06 232 ARG B O 1
ATOM 5462 N N . SER B 1 233 ? 9.828 1.921 6.27 1 95.19 233 SER B N 1
ATOM 5463 C CA . SER B 1 233 ? 9.523 0.597 6.805 1 95.19 233 SER B CA 1
ATOM 5464 C C . SER B 1 233 ? 9.203 -0.391 5.688 1 95.19 233 SER B C 1
ATOM 5466 O O . SER B 1 233 ? 8.914 0.013 4.562 1 95.19 233 SER B O 1
ATOM 5468 N N . GLU B 1 234 ? 9.211 -1.656 5.988 1 94.38 234 GLU B N 1
ATOM 5469 C CA . GLU B 1 234 ? 8.836 -2.717 5.059 1 94.38 234 GLU B CA 1
ATOM 5470 C C . GLU B 1 234 ? 7.414 -2.525 4.543 1 94.38 234 GLU B C 1
ATOM 5472 O O . GLU B 1 234 ? 7.152 -2.695 3.348 1 94.38 234 GLU B O 1
ATOM 5477 N N . ALA B 1 235 ? 6.512 -2.178 5.406 1 95.5 235 ALA B N 1
ATOM 5478 C CA . ALA B 1 235 ? 5.133 -1.919 5.008 1 95.5 235 ALA B CA 1
ATOM 5479 C C . ALA B 1 235 ? 5.059 -0.774 4 1 95.5 235 ALA B C 1
ATOM 5481 O O . ALA B 1 235 ? 4.277 -0.828 3.045 1 95.5 235 ALA B O 1
ATOM 5482 N N . SER B 1 236 ? 5.852 0.258 4.199 1 97.19 236 SER B N 1
ATOM 5483 C CA . SER B 1 236 ? 5.891 1.381 3.268 1 97.19 236 SER B CA 1
ATOM 5484 C C . SER B 1 236 ? 6.465 0.959 1.918 1 97.19 236 SER B C 1
ATOM 5486 O O . SER B 1 236 ? 5.98 1.394 0.87 1 97.19 236 SER B O 1
ATOM 5488 N N . TRP B 1 237 ? 7.516 0.109 1.964 1 97.31 237 TRP B N 1
ATOM 5489 C CA . TRP B 1 237 ? 8.062 -0.435 0.724 1 97.31 237 TRP B CA 1
ATOM 5490 C C . TRP B 1 237 ? 7 -1.225 -0.037 1 97.31 237 TRP B C 1
ATOM 5492 O O . TRP B 1 237 ? 6.887 -1.105 -1.259 1 97.31 237 TRP B O 1
ATOM 5502 N N . ASN B 1 238 ? 6.242 -1.986 0.664 1 97.06 238 ASN B N 1
ATOM 5503 C CA . ASN B 1 238 ? 5.18 -2.773 0.048 1 97.06 238 ASN B CA 1
ATOM 5504 C C . ASN B 1 238 ? 4.117 -1.881 -0.589 1 97.06 238 ASN B C 1
ATOM 5506 O O . ASN B 1 238 ? 3.629 -2.174 -1.682 1 97.06 238 ASN B O 1
ATOM 5510 N N . MET B 1 239 ? 3.832 -0.811 0.066 1 97.31 239 MET B N 1
ATOM 5511 C CA . MET B 1 239 ? 2.789 0.087 -0.42 1 97.31 239 MET B CA 1
ATOM 5512 C C . MET B 1 239 ? 3.287 0.912 -1.601 1 97.31 239 MET B C 1
ATOM 5514 O O . MET B 1 239 ? 2.545 1.151 -2.555 1 97.31 239 MET B O 1
ATOM 5518 N N . GLU B 1 240 ? 4.57 1.34 -1.519 1 97.75 240 GLU B N 1
ATOM 5519 C CA . GLU B 1 240 ? 5.062 2.322 -2.479 1 97.75 240 GLU B CA 1
ATOM 5520 C C . GLU B 1 240 ? 5.684 1.64 -3.695 1 97.75 240 GLU B C 1
ATOM 5522 O O . GLU B 1 240 ? 5.707 2.211 -4.789 1 97.75 240 GLU B O 1
ATOM 5527 N N . VAL B 1 241 ? 6.191 0.405 -3.496 1 98.25 241 VAL B N 1
ATOM 5528 C CA . VAL B 1 241 ? 7.055 -0.143 -4.535 1 98.25 241 VAL B CA 1
ATOM 5529 C C . VAL B 1 241 ? 6.555 -1.525 -4.949 1 98.25 241 VAL B C 1
ATOM 5531 O O . VAL B 1 241 ? 6.09 -1.713 -6.074 1 98.25 241 VAL B O 1
ATOM 5534 N N . HIS B 1 242 ? 6.508 -2.471 -4.047 1 98.25 242 HIS B N 1
ATOM 5535 C CA . HIS B 1 242 ? 6.258 -3.861 -4.406 1 98.25 242 HIS B CA 1
ATOM 5536 C C . HIS B 1 242 ? 4.812 -4.062 -4.848 1 98.25 242 HIS B C 1
ATOM 5538 O O . HIS B 1 242 ? 4.555 -4.719 -5.859 1 98.25 242 HIS B O 1
ATOM 5544 N N . GLY B 1 243 ? 3.891 -3.553 -4.043 1 98.06 243 GLY B N 1
ATOM 5545 C CA . GLY B 1 243 ? 2.486 -3.66 -4.406 1 98.06 243 GLY B CA 1
ATOM 5546 C C . GLY B 1 243 ? 2.18 -3.102 -5.781 1 98.06 243 GLY B C 1
ATOM 5547 O O . GLY B 1 243 ? 1.651 -3.811 -6.641 1 98.06 243 GLY B O 1
ATOM 5548 N N . PRO B 1 244 ? 2.535 -1.864 -6 1 98 244 PRO B N 1
ATOM 5549 C CA . PRO B 1 244 ? 2.283 -1.244 -7.305 1 98 244 PRO B CA 1
ATOM 5550 C C . PRO B 1 244 ? 2.979 -1.977 -8.453 1 98 244 PRO B C 1
ATOM 5552 O O . PRO B 1 244 ? 2.422 -2.084 -9.547 1 98 244 PRO B O 1
ATOM 5555 N N . LEU B 1 245 ? 4.164 -2.471 -8.195 1 98.44 245 LEU B N 1
ATOM 5556 C CA . LEU B 1 245 ? 4.891 -3.195 -9.234 1 98.44 245 LEU B CA 1
ATOM 5557 C C . LEU B 1 245 ? 4.152 -4.469 -9.625 1 98.44 245 LEU B C 1
ATOM 5559 O O . LEU B 1 245 ? 3.996 -4.762 -10.812 1 98.44 245 LEU B O 1
ATOM 5563 N N . LEU B 1 246 ? 3.725 -5.164 -8.664 1 98.75 246 LEU B N 1
ATOM 5564 C CA . LEU B 1 246 ? 2.986 -6.398 -8.906 1 98.75 246 LEU B CA 1
ATOM 5565 C C . LEU B 1 246 ? 1.655 -6.109 -9.594 1 98.75 246 LEU B C 1
ATOM 5567 O O . LEU B 1 246 ? 1.255 -6.832 -10.508 1 98.75 246 LEU B O 1
ATOM 5571 N N . LYS B 1 247 ? 0.993 -5.09 -9.109 1 98.25 247 LYS B N 1
ATOM 5572 C CA . LYS B 1 247 ? -0.276 -4.707 -9.719 1 98.25 247 LYS B CA 1
ATOM 5573 C C . LYS B 1 247 ? -0.09 -4.352 -11.195 1 98.25 247 LYS B C 1
ATOM 5575 O O . LYS B 1 247 ? -0.886 -4.762 -12.039 1 98.25 247 LYS B O 1
ATOM 5580 N N . LEU B 1 248 ? 0.933 -3.621 -11.492 1 97.94 248 LEU B N 1
ATOM 5581 C CA . LEU B 1 248 ? 1.246 -3.225 -12.859 1 97.94 248 LEU B CA 1
ATOM 5582 C C . LEU B 1 248 ? 1.539 -4.445 -13.727 1 97.94 248 LEU B C 1
ATOM 5584 O O . LEU B 1 248 ? 1.056 -4.539 -14.859 1 97.94 248 LEU B O 1
ATOM 5588 N N . ALA B 1 249 ? 2.322 -5.355 -13.227 1 98.62 249 ALA B N 1
ATOM 5589 C CA . ALA B 1 249 ? 2.725 -6.551 -13.969 1 98.62 249 ALA B CA 1
ATOM 5590 C C . ALA B 1 249 ? 1.514 -7.406 -14.32 1 98.62 249 ALA B C 1
ATOM 5592 O O . ALA B 1 249 ? 1.478 -8.031 -15.391 1 98.62 249 ALA B O 1
ATOM 5593 N N . LEU B 1 250 ? 0.515 -7.363 -13.523 1 98.31 250 LEU B N 1
ATOM 5594 C CA . LEU B 1 250 ? -0.573 -8.328 -13.664 1 98.31 250 LEU B CA 1
ATOM 5595 C C . LEU B 1 250 ? -1.749 -7.711 -14.414 1 98.31 250 LEU B C 1
ATOM 5597 O O . LEU B 1 250 ? -2.738 -8.391 -14.695 1 98.31 250 LEU B O 1
ATOM 5601 N N . LYS B 1 251 ? -1.646 -6.504 -14.758 1 95.88 251 LYS B N 1
ATOM 5602 C CA . LYS B 1 251 ? -2.729 -5.777 -15.414 1 95.88 251 LYS B CA 1
ATOM 5603 C C . LYS B 1 251 ? -3.236 -6.535 -16.641 1 95.88 251 LYS B C 1
ATOM 5605 O O . LYS B 1 251 ? -4.441 -6.59 -16.875 1 95.88 251 LYS B O 1
ATOM 5610 N N . PRO B 1 252 ? -2.41 -7.184 -17.453 1 94.69 252 PRO B N 1
ATOM 5611 C CA . PRO B 1 252 ? -2.896 -7.867 -18.656 1 94.69 252 PRO B CA 1
ATOM 5612 C C . PRO B 1 252 ? -3.631 -9.164 -18.328 1 94.69 252 PRO B C 1
ATOM 5614 O O . PRO B 1 252 ? -4.262 -9.758 -19.219 1 94.69 252 PRO B O 1
ATOM 5617 N N . PHE B 1 253 ? -3.531 -9.602 -17.125 1 95.81 253 PHE B N 1
ATOM 5618 C CA . PHE B 1 253 ? -4.105 -10.891 -16.75 1 95.81 253 PHE B CA 1
ATOM 5619 C C . PHE B 1 253 ? -5.367 -10.703 -15.922 1 95.81 253 PHE B C 1
ATOM 5621 O O . PHE B 1 253 ? -5.289 -10.344 -14.742 1 95.81 253 PHE B O 1
ATOM 5628 N N . SER B 1 254 ? -6.461 -11.047 -16.453 1 92.44 254 SER B N 1
ATOM 5629 C CA . SER B 1 254 ? -7.73 -10.828 -15.766 1 92.44 254 SER B CA 1
ATOM 5630 C C . SER B 1 254 ? -7.941 -11.852 -14.656 1 92.44 254 SER B C 1
ATOM 5632 O O . SER B 1 254 ? -8.617 -11.578 -13.664 1 92.44 254 SER B O 1
ATOM 5634 N N . SER B 1 255 ? -7.27 -13 -14.797 1 96 255 SER B N 1
ATOM 5635 C CA . SER B 1 255 ? -7.559 -14.086 -13.875 1 96 255 SER B CA 1
ATOM 5636 C C . SER B 1 255 ? -6.441 -14.258 -12.852 1 96 255 SER B C 1
ATOM 5638 O O . SER B 1 255 ? -6.434 -15.219 -12.078 1 96 255 SER B O 1
ATOM 5640 N N . VAL B 1 256 ? -5.461 -13.43 -12.867 1 97.94 256 VAL B N 1
ATOM 5641 C CA . VAL B 1 256 ? -4.402 -13.469 -11.859 1 97.94 256 VAL B CA 1
ATOM 5642 C C . VAL B 1 256 ? -4.355 -12.148 -11.102 1 97.94 256 VAL B C 1
ATOM 5644 O O . VAL B 1 256 ? -4.273 -11.078 -11.703 1 97.94 256 VAL B O 1
ATOM 5647 N N . LYS B 1 257 ? -4.449 -12.25 -9.805 1 97.81 257 LYS B N 1
ATOM 5648 C CA . LYS B 1 257 ? -4.441 -11.062 -8.961 1 97.81 257 LYS B CA 1
ATOM 5649 C C . LYS B 1 257 ? -3.41 -11.188 -7.84 1 97.81 257 LYS B C 1
ATOM 5651 O O . LYS B 1 257 ? -3.053 -12.297 -7.441 1 97.81 257 LYS B O 1
ATOM 5656 N N . ARG B 1 258 ? -2.92 -10.062 -7.414 1 98.5 258 ARG B N 1
ATOM 5657 C CA . ARG B 1 258 ? -2.076 -10.016 -6.223 1 98.5 258 ARG B CA 1
ATOM 5658 C C . ARG B 1 258 ? -2.885 -9.609 -4.996 1 98.5 258 ARG B C 1
ATOM 5660 O O . ARG B 1 258 ? -3.748 -8.734 -5.074 1 98.5 258 ARG B O 1
ATOM 5667 N N . GLU B 1 259 ? -2.67 -10.312 -3.908 1 98.44 259 GLU B N 1
ATOM 5668 C CA . GLU B 1 259 ? -3.271 -9.961 -2.625 1 98.44 259 GLU B CA 1
ATOM 5669 C C . GLU B 1 259 ? -2.203 -9.75 -1.557 1 98.44 259 GLU B C 1
ATOM 5671 O O . GLU B 1 259 ? -1.23 -10.5 -1.484 1 98.44 259 GLU B O 1
ATOM 5676 N N . LEU B 1 260 ? -2.404 -8.648 -0.852 1 98.19 260 LEU B N 1
ATOM 5677 C CA . LEU B 1 260 ? -1.607 -8.5 0.362 1 98.19 260 LEU B CA 1
ATOM 5678 C C . LEU B 1 260 ? -2.018 -9.531 1.409 1 98.19 260 LEU B C 1
ATOM 5680 O O . LEU B 1 260 ? -3.201 -9.648 1.737 1 98.19 260 LEU B O 1
ATOM 5684 N N . ALA B 1 261 ? -1.022 -10.258 1.958 1 97.25 261 ALA B N 1
ATOM 5685 C CA . ALA B 1 261 ? -1.351 -11.398 2.807 1 97.25 261 ALA B CA 1
ATOM 5686 C C . ALA B 1 261 ? -0.669 -11.281 4.168 1 97.25 261 ALA B C 1
ATOM 5688 O O . ALA B 1 261 ? -0.37 -12.297 4.809 1 97.25 261 ALA B O 1
ATOM 5689 N N . THR B 1 262 ? -0.483 -10.109 4.656 1 94.38 262 THR B N 1
ATOM 5690 C CA . THR B 1 262 ? 0.256 -9.891 5.895 1 94.38 262 THR B CA 1
ATOM 5691 C C . THR B 1 262 ? -0.586 -10.281 7.102 1 94.38 262 THR B C 1
ATOM 5693 O O . THR B 1 262 ? -0.079 -10.344 8.227 1 94.38 262 THR B O 1
ATOM 5696 N N . THR B 1 263 ? -1.864 -10.57 6.934 1 91.5 263 THR B N 1
ATOM 5697 C CA . THR B 1 263 ? -2.721 -11 8.031 1 91.5 263 THR B CA 1
ATOM 5698 C C . THR B 1 263 ? -3.209 -12.43 7.805 1 91.5 263 THR B C 1
ATOM 5700 O O . THR B 1 263 ? -4.062 -12.922 8.547 1 91.5 263 THR B O 1
ATOM 5703 N N . ALA B 1 264 ? -2.707 -13.016 6.785 1 94.81 264 ALA B N 1
ATOM 5704 C CA . ALA B 1 264 ? -3.148 -14.359 6.422 1 94.81 264 ALA B CA 1
ATOM 5705 C C . ALA B 1 264 ? -2.451 -15.414 7.277 1 94.81 264 ALA B C 1
ATOM 5707 O O . ALA B 1 264 ? -1.416 -15.961 6.883 1 94.81 264 ALA B O 1
ATOM 5708 N N . ARG B 1 265 ? -3.059 -15.758 8.281 1 93.88 265 ARG B N 1
ATOM 5709 C CA . ARG B 1 265 ? -2.496 -16.766 9.18 1 93.88 265 ARG B CA 1
ATOM 5710 C C . ARG B 1 265 ? -2.732 -18.172 8.648 1 93.88 265 ARG B C 1
ATOM 5712 O O . ARG B 1 265 ? -3.785 -18.453 8.07 1 93.88 265 ARG B O 1
ATOM 5719 N N . ILE B 1 266 ? -1.78 -19 8.914 1 95.19 266 ILE B N 1
ATOM 5720 C CA . ILE B 1 266 ? -1.92 -20.391 8.516 1 95.19 266 ILE B CA 1
ATOM 5721 C C . ILE B 1 266 ? -2.941 -21.094 9.414 1 95.19 266 ILE B C 1
ATOM 5723 O O . ILE B 1 266 ? -2.908 -20.938 10.641 1 95.19 266 ILE B O 1
ATOM 5727 N N . LEU B 1 267 ? -3.828 -21.859 8.836 1 94.5 267 LEU B N 1
ATOM 5728 C CA . LEU B 1 267 ? -4.805 -22.641 9.578 1 94.5 267 LEU B CA 1
ATOM 5729 C C . LEU B 1 267 ? -4.117 -23.719 10.414 1 94.5 267 LEU B C 1
ATOM 5731 O O . LEU B 1 267 ? -3.178 -24.359 9.938 1 94.5 267 LEU B O 1
ATOM 5735 N N . PRO B 1 268 ? -4.641 -23.922 11.578 1 92.56 268 PRO B N 1
ATOM 5736 C CA . PRO B 1 268 ? -3.994 -24.859 12.5 1 92.56 268 PRO B CA 1
ATOM 5737 C C . PRO B 1 268 ? -3.789 -26.234 11.891 1 92.56 268 PRO B C 1
ATOM 5739 O O . PRO B 1 268 ? -2.717 -26.828 12.047 1 92.56 268 PRO B O 1
ATOM 5742 N N . PRO B 1 269 ? -4.719 -26.812 11.172 1 93.19 269 PRO B N 1
ATOM 5743 C CA . PRO B 1 269 ? -4.527 -28.172 10.633 1 93.19 269 PRO B CA 1
ATOM 5744 C C . PRO B 1 269 ? -3.369 -28.25 9.641 1 93.19 269 PRO B C 1
ATOM 5746 O O . PRO B 1 269 ? -2.895 -29.344 9.328 1 93.19 269 PRO B O 1
ATOM 5749 N N . PHE B 1 270 ? -2.971 -27.094 9.148 1 93.44 270 PHE B N 1
ATOM 5750 C CA . PHE B 1 270 ? -1.992 -27.141 8.07 1 93.44 270 PHE B CA 1
ATOM 5751 C C . PHE B 1 270 ? -0.648 -26.594 8.531 1 93.44 270 PHE B C 1
ATOM 5753 O O . PHE B 1 270 ? 0.292 -26.484 7.742 1 93.44 270 PHE B O 1
ATOM 5760 N N . VAL B 1 271 ? -0.582 -26.219 9.766 1 91.5 271 VAL B N 1
ATOM 5761 C CA . VAL B 1 271 ? 0.696 -25.766 10.305 1 91.5 271 VAL B CA 1
ATOM 5762 C C . VAL B 1 271 ? 1.706 -26.922 10.273 1 91.5 271 VAL B C 1
ATOM 5764 O O . VAL B 1 271 ? 1.458 -27.984 10.836 1 91.5 271 VAL B O 1
ATOM 5767 N N . PRO B 1 272 ? 2.824 -26.625 9.594 1 88.94 272 PRO B N 1
ATOM 5768 C CA . PRO B 1 272 ? 3.842 -27.688 9.594 1 88.94 272 PRO B CA 1
ATOM 5769 C C . PRO B 1 272 ? 4.363 -28 10.992 1 88.94 272 PRO B C 1
ATOM 5771 O O . PRO B 1 272 ? 4.551 -27.094 11.805 1 88.94 272 PRO B O 1
ATOM 5774 N N . THR B 1 273 ? 4.465 -29.234 11.289 1 84.75 273 THR B N 1
ATOM 5775 C CA . THR B 1 273 ? 4.895 -29.672 12.609 1 84.75 273 THR B CA 1
ATOM 5776 C C . THR B 1 273 ? 6.254 -30.359 12.539 1 84.75 273 THR B C 1
ATOM 5778 O O . THR B 1 273 ? 6.652 -30.844 11.477 1 84.75 273 THR B O 1
ATOM 5781 N N . SER B 1 274 ? 6.91 -30.203 13.648 1 78.38 274 SER B N 1
ATOM 5782 C CA . SER B 1 274 ? 8.195 -30.891 13.734 1 78.38 274 SER B CA 1
ATOM 5783 C C . SER B 1 274 ? 8.016 -32.344 14.219 1 78.38 274 SER B C 1
ATOM 5785 O O . SER B 1 274 ? 7.008 -32.656 14.852 1 78.38 274 SER B O 1
ATOM 5787 N N . ASP B 1 275 ? 8.734 -33.312 13.719 1 64.44 275 ASP B N 1
ATOM 5788 C CA . ASP B 1 275 ? 8.68 -34.75 14.078 1 64.44 275 ASP B CA 1
ATOM 5789 C C . ASP B 1 275 ? 8.734 -34.938 15.594 1 64.44 275 ASP B C 1
ATOM 5791 O O . ASP B 1 275 ? 8.094 -35.812 16.141 1 64.44 275 ASP B O 1
ATOM 5795 N N . GLY B 1 276 ? 9.617 -34.188 16.266 1 53.44 276 GLY B N 1
ATOM 5796 C CA . GLY B 1 276 ? 9.695 -34.5 17.672 1 53.44 276 GLY B CA 1
ATOM 5797 C C . GLY B 1 276 ? 8.539 -33.906 18.469 1 53.44 276 GLY B C 1
ATOM 5798 O O . GLY B 1 276 ? 7.395 -33.938 18.016 1 53.44 276 GLY B O 1
ATOM 5799 N N . ALA B 1 277 ? 8.75 -32.938 19.391 1 50.25 277 ALA B N 1
ATOM 5800 C CA . ALA B 1 277 ? 7.887 -32.5 20.484 1 50.25 277 ALA B CA 1
ATOM 5801 C C . ALA B 1 277 ? 6.664 -31.766 19.953 1 50.25 277 ALA B C 1
ATOM 5803 O O . ALA B 1 277 ? 5.941 -31.125 20.734 1 50.25 277 ALA B O 1
ATOM 5804 N N . GLY B 1 278 ? 6.195 -32 18.75 1 54.38 278 GLY B N 1
ATOM 5805 C CA . GLY B 1 278 ? 4.934 -31.469 18.281 1 54.38 278 GLY B CA 1
ATOM 5806 C C . GLY B 1 278 ? 4.879 -29.953 18.359 1 54.38 278 GLY B C 1
ATOM 5807 O O . GLY B 1 278 ? 3.809 -29.375 18.562 1 54.38 278 GLY B O 1
ATOM 5808 N N . GLN B 1 279 ? 6.008 -29.328 18.422 1 56.69 279 GLN B N 1
ATOM 5809 C CA . GLN B 1 279 ? 5.93 -27.891 18.609 1 56.69 279 GLN B CA 1
ATOM 5810 C C . GLN B 1 279 ? 5.641 -27.172 17.312 1 56.69 279 GLN B C 1
ATOM 5812 O O . GLN B 1 279 ? 6.336 -27.375 16.312 1 56.69 279 GLN B O 1
ATOM 5817 N N . ALA B 1 280 ? 4.496 -26.609 17.266 1 59 280 ALA B N 1
ATOM 5818 C CA . ALA B 1 280 ? 4.09 -25.797 16.141 1 59 280 ALA B CA 1
ATOM 5819 C C . ALA B 1 280 ? 5.051 -24.625 15.922 1 59 280 ALA B C 1
ATOM 5821 O O . ALA B 1 280 ? 5.543 -24.031 16.891 1 59 280 ALA B O 1
ATOM 5822 N N . VAL B 1 281 ? 5.559 -24.562 14.633 1 62.72 281 VAL B N 1
ATOM 5823 C CA . VAL B 1 281 ? 6.414 -23.438 14.25 1 62.72 281 VAL B CA 1
ATOM 5824 C C . VAL B 1 281 ? 5.617 -22.141 14.32 1 62.72 281 VAL B C 1
ATOM 5826 O O . VAL B 1 281 ? 4.434 -22.109 13.977 1 62.72 281 VAL B O 1
ATOM 5829 N N . GLU B 1 282 ? 6.137 -21.203 15.133 1 62.09 282 GLU B N 1
ATOM 5830 C CA . GLU B 1 282 ? 5.504 -19.875 15.102 1 62.09 282 GLU B CA 1
ATOM 5831 C C . GLU B 1 282 ? 5.422 -19.344 13.68 1 62.09 282 GLU B C 1
ATOM 5833 O O . GLU B 1 282 ? 6.434 -19.266 12.977 1 62.09 282 GLU B O 1
ATOM 5838 N N . SER B 1 283 ? 4.219 -19.406 13.141 1 63.38 283 SER B N 1
ATOM 5839 C CA . SER B 1 283 ? 4.043 -19.062 11.734 1 63.38 283 SER B CA 1
ATOM 5840 C C . SER B 1 283 ? 3.938 -17.562 11.547 1 63.38 283 SER B C 1
ATOM 5842 O O . SER B 1 283 ? 3.127 -16.906 12.203 1 63.38 283 SER B O 1
ATOM 5844 N N . LYS B 1 284 ? 5.023 -17 10.914 1 74.94 284 LYS B N 1
ATOM 5845 C CA . LYS B 1 284 ? 4.906 -15.625 10.445 1 74.94 284 LYS B CA 1
ATOM 5846 C C . LYS B 1 284 ? 4.223 -15.57 9.086 1 74.94 284 LYS B C 1
ATOM 5848 O O . LYS B 1 284 ? 4.211 -16.562 8.344 1 74.94 284 LYS B O 1
ATOM 5853 N N . MET B 1 285 ? 3.584 -14.539 8.758 1 87.75 285 MET B N 1
ATOM 5854 C CA . MET B 1 285 ? 2.768 -14.297 7.57 1 87.75 285 MET B CA 1
ATOM 5855 C C . MET B 1 285 ? 3.641 -13.906 6.383 1 87.75 285 MET B C 1
ATOM 5857 O O . MET B 1 285 ? 4.762 -13.422 6.559 1 87.75 285 MET B O 1
ATOM 5861 N N . ILE B 1 286 ? 3.193 -14.297 5.293 1 94.75 286 ILE B N 1
ATOM 5862 C CA . ILE B 1 286 ? 3.811 -13.859 4.047 1 94.75 286 ILE B CA 1
ATOM 5863 C C . ILE B 1 286 ? 3.252 -12.5 3.646 1 94.75 286 ILE B C 1
ATOM 5865 O O . ILE B 1 286 ? 2.195 -12.086 4.133 1 94.75 286 ILE B O 1
ATOM 5869 N N . ASP B 1 287 ? 3.938 -11.82 2.75 1 96.44 287 ASP B N 1
ATOM 5870 C CA . ASP B 1 287 ? 3.549 -10.453 2.434 1 96.44 287 ASP B CA 1
ATOM 5871 C C . ASP B 1 287 ? 2.529 -10.414 1.298 1 96.44 287 ASP B C 1
ATOM 5873 O O . ASP B 1 287 ? 1.459 -9.82 1.434 1 96.44 287 ASP B O 1
ATOM 5877 N N . PHE B 1 288 ? 2.854 -11.109 0.212 1 98.62 288 PHE B N 1
ATOM 5878 C CA . PHE B 1 288 ? 1.954 -11.117 -0.936 1 98.62 288 PHE B CA 1
ATOM 5879 C C . PHE B 1 288 ? 1.719 -12.539 -1.432 1 98.62 288 PHE B C 1
ATOM 5881 O O . PHE B 1 288 ? 2.545 -13.422 -1.205 1 98.62 288 PHE B O 1
ATOM 5888 N N . VAL B 1 289 ? 0.596 -12.648 -2.115 1 98.81 289 VAL B N 1
ATOM 5889 C CA . VAL B 1 289 ? 0.328 -13.867 -2.875 1 98.81 289 VAL B CA 1
ATOM 5890 C C . VAL B 1 289 ? -0.242 -13.508 -4.246 1 98.81 289 VAL B C 1
ATOM 5892 O O . VAL B 1 289 ? -0.925 -12.492 -4.391 1 98.81 289 VAL B O 1
ATOM 5895 N N . LEU B 1 290 ? 0.118 -14.297 -5.219 1 98.88 290 LEU B N 1
ATOM 5896 C CA . LEU B 1 290 ? -0.595 -14.312 -6.492 1 98.88 290 LEU B CA 1
ATOM 5897 C C . LEU B 1 290 ? -1.628 -15.43 -6.527 1 98.88 290 LEU B C 1
ATOM 5899 O O . LEU B 1 290 ? -1.319 -16.578 -6.191 1 98.88 290 LEU B O 1
ATOM 5903 N N . VAL B 1 291 ? -2.859 -15.078 -6.918 1 98.69 291 VAL B N 1
ATOM 5904 C CA . VAL B 1 291 ? -3.938 -16.062 -6.852 1 98.69 291 VAL B CA 1
ATOM 5905 C C . VAL B 1 291 ? -4.613 -16.172 -8.219 1 98.69 291 VAL B C 1
ATOM 5907 O O . VAL B 1 291 ? -4.586 -15.242 -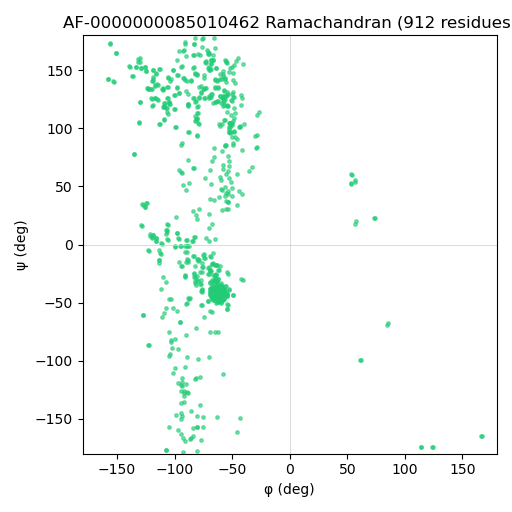9.016 1 98.69 291 VAL B O 1
ATOM 5910 N N . LEU B 1 292 ? -5.148 -17.344 -8.43 1 97.88 292 LEU B N 1
ATOM 5911 C CA . LEU B 1 292 ? -6.035 -17.547 -9.57 1 97.88 292 LEU B CA 1
ATOM 5912 C C . LEU B 1 292 ? -7.449 -17.078 -9.25 1 97.88 292 LEU B C 1
ATOM 5914 O O . LEU B 1 292 ? -8.18 -17.734 -8.516 1 97.88 292 LEU B O 1
ATOM 5918 N N . ALA B 1 293 ? -7.824 -15.961 -9.805 1 97.12 293 ALA B N 1
ATOM 5919 C CA . ALA B 1 293 ? -9.156 -15.383 -9.609 1 97.12 293 ALA B CA 1
ATOM 5920 C C . ALA B 1 293 ? -10.109 -15.82 -10.719 1 97.12 293 ALA B C 1
ATOM 5922 O O . ALA B 1 293 ? -10.383 -15.055 -11.648 1 97.12 293 ALA B O 1
ATOM 5923 N N . LEU B 1 294 ? -10.719 -16.922 -10.531 1 95.88 294 LEU B N 1
ATOM 5924 C CA . LEU B 1 294 ? -11.523 -17.547 -11.57 1 95.88 294 LEU B CA 1
ATOM 5925 C C . LEU B 1 294 ? -12.977 -17.078 -11.492 1 95.88 294 LEU B C 1
ATOM 5927 O O . LEU B 1 294 ? -13.789 -17.391 -12.359 1 95.88 294 LEU B O 1
ATOM 5931 N N . ASP B 1 295 ? -13.328 -16.344 -10.516 1 90.31 295 ASP B N 1
ATOM 5932 C CA . ASP B 1 295 ? -14.688 -15.883 -10.266 1 90.31 295 ASP B CA 1
ATOM 5933 C C . ASP B 1 295 ? -14.891 -14.469 -10.812 1 90.31 295 ASP B C 1
ATOM 5935 O O . ASP B 1 295 ? -15.953 -13.867 -10.609 1 90.31 295 ASP B O 1
ATOM 5939 N N . ASN B 1 296 ? -13.922 -14.016 -11.453 1 84.06 296 ASN B N 1
ATOM 5940 C CA . ASN B 1 296 ? -14.023 -12.664 -11.992 1 84.06 296 ASN B CA 1
ATOM 5941 C C . ASN B 1 296 ? -15 -12.602 -13.156 1 84.06 296 ASN B C 1
ATOM 5943 O O . ASN B 1 296 ? -15.172 -13.578 -13.891 1 84.06 296 ASN B O 1
ATOM 5947 N N . ILE B 1 297 ? -15.594 -11.477 -13.359 1 73.62 297 ILE B N 1
ATOM 5948 C CA . ILE B 1 297 ? -16.641 -11.273 -14.352 1 73.62 297 ILE B CA 1
ATOM 5949 C C . ILE B 1 297 ? -16.078 -11.484 -15.75 1 73.62 297 ILE B C 1
ATOM 5951 O O . ILE B 1 297 ? -16.766 -11.992 -16.641 1 73.62 297 ILE B O 1
ATOM 5955 N N . GLN B 1 298 ? -14.906 -11.242 -15.938 1 80.44 298 GLN B N 1
ATOM 5956 C CA . GLN B 1 298 ? -14.289 -11.234 -17.266 1 80.44 298 GLN B CA 1
ATOM 5957 C C . GLN B 1 298 ? -13.75 -12.617 -17.625 1 80.44 298 GLN B C 1
ATOM 5959 O O . GLN B 1 298 ? -13.273 -12.828 -18.734 1 80.44 298 GLN B O 1
ATOM 5964 N N . THR B 1 299 ? -14 -13.594 -16.734 1 84 299 THR B N 1
ATOM 5965 C CA . THR B 1 299 ? -13.406 -14.906 -17 1 84 299 THR B CA 1
ATOM 5966 C C . THR B 1 299 ? -14.367 -15.789 -17.781 1 84 299 THR B C 1
ATOM 5968 O O . THR B 1 299 ? -15.539 -15.445 -17.953 1 84 299 THR B O 1
ATOM 5971 N N . SER B 1 300 ? -13.852 -16.891 -18.328 1 89.81 300 SER B N 1
ATOM 5972 C CA . SER B 1 300 ? -14.602 -17.812 -19.172 1 89.81 300 SER B CA 1
ATOM 5973 C C . SER B 1 300 ? -15.625 -18.594 -18.359 1 89.81 300 SER B C 1
ATOM 5975 O O . SER B 1 300 ? -15.539 -18.641 -17.125 1 89.81 300 SER B O 1
ATOM 5977 N N . SER B 1 301 ? -16.562 -19.188 -19.062 1 91.62 301 SER B N 1
ATOM 5978 C CA . SER B 1 301 ? -17.547 -20.031 -18.406 1 91.62 301 SER B CA 1
ATOM 5979 C C . SER B 1 301 ? -16.891 -21.234 -17.75 1 91.62 301 SER B C 1
ATOM 5981 O O . SER B 1 301 ? -17.328 -21.688 -16.688 1 91.62 301 SER B O 1
ATOM 5983 N N . ALA B 1 302 ? -15.898 -21.703 -18.391 1 92.25 302 ALA B N 1
ATOM 5984 C CA . ALA B 1 302 ? -15.172 -22.844 -17.828 1 92.25 302 ALA B CA 1
ATOM 5985 C C . ALA B 1 302 ? -14.484 -22.453 -16.531 1 92.25 302 ALA B C 1
ATOM 5987 O O . ALA B 1 302 ? -14.453 -23.25 -15.578 1 92.25 302 ALA B O 1
ATOM 5988 N N . ASP B 1 303 ? -13.938 -21.281 -16.5 1 93.81 303 ASP B N 1
ATOM 5989 C CA . ASP B 1 303 ? -13.289 -20.781 -15.289 1 93.81 303 ASP B CA 1
ATOM 5990 C C . ASP B 1 303 ? -14.297 -20.594 -14.164 1 93.81 303 ASP B C 1
ATOM 5992 O O . ASP B 1 303 ? -14.023 -20.922 -13.008 1 93.81 303 ASP B O 1
ATOM 5996 N N . LYS B 1 304 ? -15.438 -20.109 -14.531 1 94.31 304 LYS B N 1
ATOM 5997 C CA . LYS B 1 304 ? -16.484 -19.906 -13.539 1 94.31 304 LYS B CA 1
ATOM 5998 C C . LYS B 1 304 ? -16.969 -21.234 -12.977 1 94.31 304 LYS B C 1
ATOM 6000 O O . LYS B 1 304 ? -17.25 -21.344 -11.781 1 94.31 304 LYS B O 1
ATOM 6005 N N . ALA B 1 305 ? -17.078 -22.203 -13.852 1 94.62 305 ALA B N 1
ATOM 6006 C CA . ALA B 1 305 ? -17.484 -23.531 -13.406 1 94.62 305 ALA B CA 1
ATOM 6007 C C . ALA B 1 305 ? -16.453 -24.125 -12.445 1 94.62 305 ALA B C 1
ATOM 6009 O O . ALA B 1 305 ? -16.812 -24.75 -11.445 1 94.62 305 ALA B O 1
ATOM 6010 N N . LEU B 1 306 ? -15.227 -23.953 -12.781 1 95.88 306 LEU B N 1
ATOM 6011 C CA . LEU B 1 306 ? -14.156 -24.422 -11.906 1 95.88 306 LEU B CA 1
ATOM 6012 C C . LEU B 1 306 ? -14.203 -23.703 -10.562 1 95.88 306 LEU B C 1
ATOM 6014 O O . LEU B 1 306 ? -14.016 -24.328 -9.516 1 95.88 306 LEU B O 1
ATOM 6018 N N . ALA B 1 307 ? -14.43 -22.406 -10.594 1 96.56 307 ALA B N 1
ATOM 6019 C CA . ALA B 1 307 ? -14.547 -21.625 -9.367 1 96.56 307 ALA B CA 1
ATOM 6020 C C . ALA B 1 307 ? -15.672 -22.172 -8.484 1 96.56 307 ALA B C 1
ATOM 6022 O O . ALA B 1 307 ? -15.516 -22.266 -7.262 1 96.56 307 ALA B O 1
ATOM 6023 N N . GLU B 1 308 ? -16.75 -22.5 -9.062 1 95.75 308 GLU B N 1
ATOM 6024 C CA . GLU B 1 308 ? -17.875 -23.047 -8.328 1 95.75 308 GLU B CA 1
ATOM 6025 C C . GLU B 1 308 ? -17.547 -24.406 -7.727 1 95.75 308 GLU B C 1
ATOM 6027 O O . GLU B 1 308 ? -17.938 -24.703 -6.594 1 95.75 308 GLU B O 1
ATOM 6032 N N . ARG B 1 309 ? -16.891 -25.203 -8.492 1 95.94 309 ARG B N 1
ATOM 6033 C CA . ARG B 1 309 ? -16.484 -26.516 -7.996 1 95.94 309 ARG B CA 1
ATOM 6034 C C . ARG B 1 309 ? -15.555 -26.391 -6.797 1 95.94 309 ARG B C 1
ATOM 6036 O O . ARG B 1 309 ? -15.672 -27.141 -5.828 1 95.94 309 ARG B O 1
ATOM 6043 N N . ILE B 1 310 ? -14.617 -25.453 -6.895 1 97.38 310 ILE B N 1
ATOM 6044 C CA . ILE B 1 310 ? -13.711 -25.203 -5.781 1 97.38 310 ILE B CA 1
ATOM 6045 C C . ILE B 1 310 ? -14.508 -24.797 -4.547 1 97.38 310 ILE B C 1
ATOM 6047 O O . ILE B 1 310 ? -14.312 -25.344 -3.459 1 97.38 310 ILE B O 1
ATOM 6051 N N . ARG B 1 311 ? -15.367 -23.859 -4.727 1 96.69 311 ARG B N 1
ATOM 6052 C CA . ARG B 1 311 ? -16.172 -23.344 -3.625 1 96.69 311 ARG B CA 1
ATOM 6053 C C . ARG B 1 311 ? -16.969 -24.469 -2.967 1 96.69 311 ARG B C 1
ATOM 6055 O O . ARG B 1 311 ? -16.969 -24.594 -1.742 1 96.69 311 ARG B O 1
ATOM 6062 N N . ASP B 1 312 ? -17.609 -25.297 -3.789 1 95.75 312 ASP B N 1
ATOM 6063 C CA . ASP B 1 312 ? -18.438 -26.391 -3.279 1 95.75 312 ASP B CA 1
ATOM 6064 C C . ASP B 1 312 ? -17.594 -27.406 -2.504 1 95.75 312 ASP B C 1
ATOM 6066 O O . ASP B 1 312 ? -17.984 -27.859 -1.433 1 95.75 312 ASP B O 1
ATOM 6070 N N . THR B 1 313 ? -16.531 -27.734 -3.076 1 95.69 313 THR B N 1
ATOM 6071 C CA . THR B 1 313 ? -15.641 -28.688 -2.43 1 95.69 313 THR B CA 1
ATOM 6072 C C . THR B 1 313 ? -15.141 -28.156 -1.093 1 95.69 313 THR B C 1
ATOM 6074 O O . THR B 1 313 ? -15.133 -28.875 -0.091 1 95.69 313 THR B O 1
ATOM 6077 N N . VAL B 1 314 ? -14.719 -26.906 -1.069 1 96.81 314 VAL B N 1
ATOM 6078 C CA . VAL B 1 314 ? -14.164 -26.266 0.12 1 96.81 314 VAL B CA 1
ATOM 6079 C C . VAL B 1 314 ? -15.234 -26.172 1.203 1 96.81 314 VAL B C 1
ATOM 6081 O O . VAL B 1 314 ? -14.969 -26.453 2.375 1 96.81 314 VAL B O 1
ATOM 6084 N N . LEU B 1 315 ? -16.422 -25.797 0.838 1 95.88 315 LEU B N 1
ATOM 6085 C CA . LEU B 1 315 ? -17.5 -25.594 1.796 1 95.88 315 LEU B CA 1
ATOM 6086 C C . LEU B 1 315 ? -17.984 -26.922 2.355 1 95.88 315 LEU B C 1
ATOM 6088 O O . LEU B 1 315 ? -18.672 -26.953 3.387 1 95.88 315 LEU B O 1
ATOM 6092 N N . SER B 1 316 ? -17.688 -28 1.618 1 94.69 316 SER B N 1
ATOM 6093 C CA . SER B 1 316 ? -18.078 -29.312 2.092 1 94.69 316 SER B CA 1
ATOM 6094 C C . SER B 1 316 ? -17.109 -29.828 3.156 1 94.69 316 SER B C 1
ATOM 6096 O O . SER B 1 316 ? -17.406 -30.797 3.859 1 94.69 316 SER B O 1
ATOM 6098 N N . GLU B 1 317 ? -16.016 -29.172 3.279 1 94.12 317 GLU B N 1
ATOM 6099 C CA . GLU B 1 317 ? -15.016 -29.578 4.266 1 94.12 317 GLU B CA 1
ATOM 6100 C C . GLU B 1 317 ? -15.406 -29.094 5.664 1 94.12 317 GLU B C 1
ATOM 6102 O O . GLU B 1 317 ? -16.266 -28.234 5.816 1 94.12 317 GLU B O 1
ATOM 6107 N N . PRO B 1 318 ? -14.727 -29.703 6.676 1 94.06 318 PRO B N 1
ATOM 6108 C CA . PRO B 1 318 ? -14.938 -29.172 8.031 1 94.06 318 PRO B CA 1
ATOM 6109 C C . PRO B 1 318 ? -14.648 -27.688 8.141 1 94.06 318 PRO B C 1
ATOM 6111 O O . PRO B 1 318 ? -13.805 -27.156 7.41 1 94.06 318 PRO B O 1
ATOM 6114 N N . ARG B 1 319 ? -15.219 -27.016 9.117 1 92.75 319 ARG B N 1
ATOM 6115 C CA . ARG B 1 319 ? -15.188 -25.562 9.266 1 92.75 319 ARG B CA 1
ATOM 6116 C C . ARG B 1 319 ? -13.758 -25.062 9.375 1 92.75 319 ARG B C 1
ATOM 6118 O O . ARG B 1 319 ? -13.43 -23.984 8.867 1 92.75 319 ARG B O 1
ATOM 6125 N N . ASP B 1 320 ? -12.969 -25.766 9.969 1 93.56 320 ASP B N 1
ATOM 6126 C CA . ASP B 1 320 ? -11.602 -25.312 10.234 1 93.56 320 ASP B CA 1
ATOM 6127 C C . ASP B 1 320 ? -10.695 -25.578 9.031 1 93.56 320 ASP B C 1
ATOM 6129 O O . ASP B 1 320 ? -9.516 -25.234 9.055 1 93.56 320 ASP B O 1
ATOM 6133 N N . MET B 1 321 ? -11.25 -26.094 7.953 1 95.25 321 MET B N 1
ATOM 6134 C CA . MET B 1 321 ? -10.469 -26.391 6.758 1 95.25 321 MET B CA 1
ATOM 6135 C C . MET B 1 321 ? -11.125 -25.781 5.52 1 95.25 321 MET B C 1
ATOM 6137 O O . MET B 1 321 ? -10.781 -26.141 4.391 1 95.25 321 MET B O 1
ATOM 6141 N N . GLN B 1 322 ? -11.984 -24.891 5.695 1 96.38 322 GLN B N 1
ATOM 6142 C CA . GLN B 1 322 ? -12.773 -24.375 4.578 1 96.38 322 GLN B CA 1
ATOM 6143 C C . GLN B 1 322 ? -12.023 -23.281 3.832 1 96.38 322 GLN B C 1
ATOM 6145 O O . GLN B 1 322 ? -12.484 -22.141 3.77 1 96.38 322 GLN B O 1
ATOM 6150 N N . SER B 1 323 ? -11.016 -23.609 3.252 1 98.19 323 SER B N 1
ATOM 6151 C CA . SER B 1 323 ? -10.219 -22.781 2.359 1 98.19 323 SER B CA 1
ATOM 6152 C C . SER B 1 323 ? -9.469 -23.625 1.34 1 98.19 323 SER B C 1
ATOM 6154 O O . SER B 1 323 ? -8.992 -24.719 1.663 1 98.19 323 SER B O 1
ATOM 6156 N N . VAL B 1 324 ? -9.43 -23.156 0.155 1 98.25 324 VAL B N 1
ATOM 6157 C CA . VAL B 1 324 ? -8.672 -23.875 -0.867 1 98.25 324 VAL B CA 1
ATOM 6158 C C . VAL B 1 324 ? -7.18 -23.797 -0.549 1 98.25 324 VAL B C 1
ATOM 6160 O O . VAL B 1 324 ? -6.398 -24.641 -1.007 1 98.25 324 VAL B O 1
ATOM 6163 N N . ASN B 1 325 ? -6.773 -22.812 0.212 1 98.25 325 ASN B N 1
ATOM 6164 C CA . ASN B 1 325 ? -5.391 -22.562 0.616 1 98.25 325 ASN B CA 1
ATOM 6165 C C . ASN B 1 325 ? -5.172 -22.906 2.09 1 98.25 325 ASN B C 1
ATOM 6167 O O . ASN B 1 325 ? -6.082 -23.391 2.762 1 98.25 325 ASN B O 1
ATOM 6171 N N . GLN B 1 326 ? -3.967 -22.656 2.596 1 97 326 GLN B N 1
ATOM 6172 C CA . GLN B 1 326 ? -3.596 -22.969 3.973 1 97 326 GLN B CA 1
ATOM 6173 C C . GLN B 1 326 ? -4.059 -21.859 4.926 1 97 326 GLN B C 1
ATOM 6175 O O . GLN B 1 326 ? -3.689 -21.859 6.102 1 97 326 GLN B O 1
ATOM 6180 N N . THR B 1 327 ? -4.812 -20.875 4.434 1 96.62 327 THR B N 1
ATOM 6181 C CA . THR B 1 327 ? -5.273 -19.75 5.234 1 96.62 327 THR B CA 1
ATOM 6182 C C . THR B 1 327 ? -6.758 -19.484 4.992 1 96.62 327 THR B C 1
ATOM 6184 O O . THR B 1 327 ? -7.273 -19.766 3.908 1 96.62 327 THR B O 1
ATOM 6187 N N . GLN B 1 328 ? -7.398 -18.922 5.992 1 94.12 328 GLN B N 1
ATOM 6188 C CA . GLN B 1 328 ? -8.805 -18.562 5.855 1 94.12 328 GLN B CA 1
ATOM 6189 C C . GLN B 1 328 ? -8.961 -17.094 5.504 1 94.12 328 GLN B C 1
ATOM 6191 O O . GLN B 1 328 ? -10.062 -16.531 5.602 1 94.12 328 GLN B O 1
ATOM 6196 N N . TYR B 1 329 ? -7.898 -16.453 5.184 1 96 329 TYR B N 1
ATOM 6197 C CA . TYR B 1 329 ? -7.98 -15.078 4.723 1 96 329 TYR B CA 1
ATOM 6198 C C . TYR B 1 329 ? -8.945 -14.945 3.553 1 96 329 TYR B C 1
ATOM 6200 O O . TYR B 1 329 ? -8.742 -15.555 2.498 1 96 329 TYR B O 1
ATOM 6208 N N . GLN B 1 330 ? -9.914 -14.211 3.713 1 95.75 330 GLN B N 1
ATOM 6209 C CA . GLN B 1 330 ? -11.109 -14.234 2.875 1 95.75 330 GLN B CA 1
ATOM 6210 C C . GLN B 1 330 ? -10.766 -13.945 1.417 1 95.75 330 GLN B C 1
ATOM 6212 O O . GLN B 1 330 ? -11.281 -14.602 0.511 1 95.75 330 GLN B O 1
ATOM 6217 N N . PRO B 1 331 ? -9.891 -13.047 1.139 1 97.06 331 PRO B N 1
ATOM 6218 C CA . PRO B 1 331 ? -9.633 -12.734 -0.268 1 97.06 331 PRO B CA 1
ATOM 6219 C C . PRO B 1 331 ? -9.031 -13.914 -1.034 1 97.06 331 PRO B C 1
ATOM 6221 O O . PRO B 1 331 ? -9.086 -13.945 -2.268 1 97.06 331 PRO B O 1
ATOM 6224 N N . VAL B 1 332 ? -8.508 -14.867 -0.283 1 97.81 332 VAL B N 1
ATOM 6225 C CA . VAL B 1 332 ? -7.859 -15.969 -0.993 1 97.81 332 VAL B CA 1
ATOM 6226 C C . VAL B 1 332 ? -8.555 -17.281 -0.657 1 97.81 332 VAL B C 1
ATOM 6228 O O . VAL B 1 332 ? -8.141 -18.344 -1.121 1 97.81 332 VAL B O 1
ATOM 6231 N N . GLN B 1 333 ? -9.602 -17.266 0.03 1 97.62 333 GLN B N 1
ATOM 6232 C CA . GLN B 1 333 ? -10.273 -18.453 0.553 1 97.62 333 GLN B CA 1
ATOM 6233 C C . GLN B 1 333 ? -10.664 -19.406 -0.572 1 97.62 333 GLN B C 1
ATOM 6235 O O . GLN B 1 333 ? -10.57 -20.625 -0.417 1 97.62 333 GLN B O 1
ATOM 6240 N N . PHE B 1 334 ? -11.094 -18.875 -1.685 1 97.75 334 PHE B N 1
ATOM 6241 C CA . PHE B 1 334 ? -11.555 -19.719 -2.783 1 97.75 334 PHE B CA 1
ATOM 6242 C C . PHE B 1 334 ? -10.703 -19.5 -4.027 1 97.75 334 PHE B C 1
ATOM 6244 O O . PHE B 1 334 ? -11.094 -19.875 -5.133 1 97.75 334 PHE B O 1
ATOM 6251 N N . ARG B 1 335 ? -9.672 -18.781 -3.887 1 98.19 335 ARG B N 1
ATOM 6252 C CA . ARG B 1 335 ? -8.766 -18.469 -4.984 1 98.19 335 ARG B CA 1
ATOM 6253 C C . ARG B 1 335 ? -7.398 -19.109 -4.773 1 98.19 335 ARG B C 1
ATOM 6255 O O . ARG B 1 335 ? -6.586 -18.625 -3.99 1 98.19 335 ARG B O 1
ATOM 6262 N N . PRO B 1 336 ? -7.117 -20.203 -5.504 1 98.44 336 PRO B N 1
ATOM 6263 C CA . PRO B 1 336 ? -5.871 -20.938 -5.277 1 98.44 336 PRO B CA 1
ATOM 6264 C C . PRO B 1 336 ? -4.633 -20.062 -5.434 1 98.44 336 PRO B C 1
ATOM 6266 O O . PRO B 1 336 ? -4.52 -19.312 -6.406 1 98.44 336 PRO B O 1
ATOM 6269 N N . ILE B 1 337 ? -3.752 -20.141 -4.52 1 98.75 337 ILE B N 1
ATOM 6270 C CA . ILE B 1 337 ? -2.479 -19.422 -4.559 1 98.75 337 ILE B CA 1
ATOM 6271 C C . ILE B 1 337 ? -1.523 -20.125 -5.52 1 98.75 337 ILE B C 1
ATOM 6273 O O . ILE B 1 337 ? -1.336 -21.344 -5.434 1 98.75 337 ILE B O 1
ATOM 6277 N N . GLY B 1 338 ? -0.895 -19.375 -6.426 1 98.69 338 GLY B N 1
ATOM 6278 C CA . GLY B 1 338 ? 0.055 -19.938 -7.367 1 98.69 338 GLY B CA 1
ATOM 6279 C C . GLY B 1 338 ? 1.475 -19.453 -7.152 1 98.69 338 GLY B C 1
ATOM 6280 O O . GLY B 1 338 ? 2.42 -20.016 -7.715 1 98.69 338 GLY B O 1
ATOM 6281 N N . SER B 1 339 ? 1.632 -18.422 -6.363 1 98.81 339 SER B N 1
ATOM 6282 C CA . SER B 1 339 ? 2.938 -17.891 -5.996 1 98.81 339 SER B CA 1
ATOM 6283 C C . SER B 1 339 ? 2.859 -17.094 -4.699 1 98.81 339 SER B C 1
ATOM 6285 O O . SER B 1 339 ? 1.856 -16.422 -4.438 1 98.81 339 SER B O 1
ATOM 6287 N N . MET B 1 340 ? 3.893 -17.219 -3.904 1 98.56 340 MET B N 1
ATOM 6288 C CA . MET B 1 340 ? 4.027 -16.422 -2.689 1 98.56 340 MET B CA 1
ATOM 6289 C C . MET B 1 340 ? 5.25 -15.508 -2.77 1 98.56 340 MET B C 1
ATOM 6291 O O . MET B 1 340 ? 6.254 -15.859 -3.391 1 98.56 340 MET B O 1
ATOM 6295 N N . ILE B 1 341 ? 5.121 -14.344 -2.143 1 98.56 341 ILE B N 1
ATOM 6296 C CA . ILE B 1 341 ? 6.191 -13.352 -2.17 1 98.56 341 ILE B CA 1
ATOM 6297 C C . ILE B 1 341 ? 6.488 -12.867 -0.751 1 98.56 341 ILE B C 1
ATOM 6299 O O . ILE B 1 341 ? 5.586 -12.406 -0.048 1 98.56 341 ILE B O 1
ATOM 6303 N N . GLU B 1 342 ? 7.68 -13.016 -0.361 1 97.44 342 GLU B N 1
ATOM 6304 C CA . GLU B 1 342 ? 8.172 -12.492 0.909 1 97.44 342 GLU B CA 1
ATOM 6305 C C . GLU B 1 342 ? 9.133 -11.328 0.689 1 97.44 342 GLU B C 1
ATOM 6307 O O . GLU B 1 342 ? 9.977 -11.367 -0.212 1 97.44 342 GLU B O 1
ATOM 6312 N N . THR B 1 343 ? 8.945 -10.281 1.426 1 96.56 343 THR B N 1
ATOM 6313 C CA . THR B 1 343 ? 9.812 -9.117 1.304 1 96.56 343 THR B CA 1
ATOM 6314 C C . THR B 1 343 ? 10.562 -8.859 2.604 1 96.56 343 THR B C 1
ATOM 6316 O O . THR B 1 343 ? 10.016 -9.047 3.693 1 96.56 343 THR B O 1
ATOM 6319 N N . LYS B 1 344 ? 11.82 -8.562 2.461 1 93 344 LYS B N 1
ATOM 6320 C CA . LYS B 1 344 ? 12.688 -8.188 3.574 1 93 344 LYS B CA 1
ATOM 6321 C C . LYS B 1 344 ? 13.461 -6.91 3.26 1 93 344 LYS B C 1
ATOM 6323 O O . LYS B 1 344 ? 14.383 -6.922 2.447 1 93 344 LYS B O 1
ATOM 6328 N N . VAL B 1 345 ? 13.016 -5.84 3.875 1 87.38 345 VAL B N 1
ATOM 6329 C CA . VAL B 1 345 ? 13.766 -4.594 3.742 1 87.38 345 VAL B CA 1
ATOM 6330 C C . VAL B 1 345 ? 14.859 -4.527 4.805 1 87.38 345 VAL B C 1
ATOM 6332 O O . VAL B 1 345 ? 15.969 -4.059 4.539 1 87.38 345 VAL B O 1
ATOM 6335 N N . THR B 1 346 ? 14.336 -4.883 6.004 1 79.44 346 THR B N 1
ATOM 6336 C CA . THR B 1 346 ? 15.258 -5.062 7.121 1 79.44 346 THR B CA 1
ATOM 6337 C C . THR B 1 346 ? 15.266 -6.516 7.582 1 79.44 346 THR B C 1
ATOM 6339 O O . THR B 1 346 ? 14.281 -7.238 7.402 1 79.44 346 THR B O 1
ATOM 6342 N N . GLY B 1 347 ? 16.25 -7.07 7.859 1 75.62 347 GLY B N 1
ATOM 6343 C CA . GLY B 1 347 ? 16.312 -8.445 8.32 1 75.62 347 GLY B CA 1
ATOM 6344 C C . GLY B 1 347 ? 17.203 -9.32 7.461 1 75.62 347 GLY B C 1
ATOM 6345 O O . GLY B 1 347 ? 17.719 -8.875 6.434 1 75.62 347 GLY B O 1
ATOM 6346 N N . SER B 1 348 ? 17.109 -10.547 7.852 1 83.38 348 SER B N 1
ATOM 6347 C CA . SER B 1 348 ? 18.047 -11.453 7.199 1 83.38 348 SER B CA 1
ATOM 6348 C C . SER B 1 348 ? 17.359 -12.258 6.098 1 83.38 348 SER B C 1
ATOM 6350 O O . SER B 1 348 ? 16.156 -12.492 6.152 1 83.38 348 SER B O 1
ATOM 6352 N N . ALA B 1 349 ? 18.109 -12.578 5.152 1 88.69 349 ALA B N 1
ATOM 6353 C CA . ALA B 1 349 ? 17.656 -13.477 4.09 1 88.69 349 ALA B CA 1
ATOM 6354 C C . ALA B 1 349 ? 17.141 -14.797 4.664 1 88.69 349 ALA B C 1
ATOM 6356 O O . ALA B 1 349 ? 16.188 -15.375 4.148 1 88.69 349 ALA B O 1
ATOM 6357 N N . GLU B 1 350 ? 17.75 -15.211 5.672 1 89.81 350 GLU B N 1
ATOM 6358 C CA . GLU B 1 350 ? 17.391 -16.469 6.297 1 89.81 350 GLU B CA 1
ATOM 6359 C C . GLU B 1 350 ? 15.969 -16.406 6.871 1 89.81 350 GLU B C 1
ATOM 6361 O O . GLU B 1 350 ? 15.195 -17.359 6.73 1 89.81 350 GLU B O 1
ATOM 6366 N N . GLU B 1 351 ? 15.641 -15.328 7.469 1 89.81 351 GLU B N 1
ATOM 6367 C CA . GLU B 1 351 ? 14.289 -15.148 7.996 1 89.81 351 GLU B CA 1
ATOM 6368 C C . GLU B 1 351 ? 13.25 -15.195 6.883 1 89.81 351 GLU B C 1
ATOM 6370 O O . GLU B 1 351 ? 12.18 -15.789 7.047 1 89.81 351 GLU B O 1
ATOM 6375 N N . GLY B 1 352 ? 13.594 -14.539 5.824 1 93.06 352 GLY B N 1
ATOM 6376 C CA . GLY B 1 352 ? 12.703 -14.562 4.676 1 93.06 352 GLY B CA 1
ATOM 6377 C C . GLY B 1 352 ? 12.516 -15.953 4.098 1 93.06 352 GLY B C 1
ATOM 6378 O O . GLY B 1 352 ? 11.398 -16.344 3.742 1 93.06 352 GLY B O 1
ATOM 6379 N N . ARG B 1 353 ? 13.539 -16.734 4.074 1 94.19 353 ARG B N 1
ATOM 6380 C CA . ARG B 1 353 ? 13.492 -18.094 3.564 1 94.19 353 ARG B CA 1
ATOM 6381 C C . ARG B 1 353 ? 12.648 -18.984 4.465 1 94.19 353 ARG B C 1
ATOM 6383 O O . ARG B 1 353 ? 11.883 -19.828 3.98 1 94.19 353 ARG B O 1
ATOM 6390 N N . ILE B 1 354 ? 12.773 -18.766 5.684 1 92.25 354 ILE B N 1
ATOM 6391 C CA . ILE B 1 354 ? 12.016 -19.562 6.633 1 92.25 354 ILE B CA 1
ATOM 6392 C C . ILE B 1 354 ? 10.523 -19.281 6.465 1 92.25 354 ILE B C 1
ATOM 6394 O O . ILE B 1 354 ? 9.711 -20.219 6.406 1 92.25 354 ILE B O 1
ATOM 6398 N N . GLN B 1 355 ? 10.188 -18.016 6.344 1 92.81 355 GLN B N 1
ATOM 6399 C CA . GLN B 1 355 ? 8.781 -17.641 6.188 1 92.81 355 GLN B CA 1
ATOM 6400 C C . GLN B 1 355 ? 8.203 -18.203 4.891 1 92.81 355 GLN B C 1
ATOM 6402 O O . GLN B 1 355 ? 7.105 -18.766 4.883 1 92.81 355 GLN B O 1
ATOM 6407 N N . LEU B 1 356 ? 8.969 -18.094 3.895 1 95.5 356 LEU B N 1
ATOM 6408 C CA . LEU B 1 356 ? 8.547 -18.609 2.598 1 95.5 356 LEU B CA 1
ATOM 6409 C C . LEU B 1 356 ? 8.438 -20.141 2.635 1 95.5 356 LEU B C 1
ATOM 6411 O O . LEU B 1 356 ? 7.477 -20.703 2.109 1 95.5 356 LEU B O 1
ATOM 6415 N N . GLY B 1 357 ? 9.383 -20.766 3.26 1 94.75 357 GLY B N 1
ATOM 6416 C CA . GLY B 1 357 ? 9.398 -22.219 3.361 1 94.75 357 GLY B CA 1
ATOM 6417 C C . GLY B 1 357 ? 8.227 -22.766 4.156 1 94.75 357 GLY B C 1
ATOM 6418 O O . GLY B 1 357 ? 7.57 -23.719 3.73 1 94.75 357 GLY B O 1
ATOM 6419 N N . VAL B 1 358 ? 7.938 -22.156 5.25 1 94.38 358 VAL B N 1
ATOM 6420 C CA . VAL B 1 358 ? 6.859 -22.609 6.121 1 94.38 358 VAL B CA 1
ATOM 6421 C C . VAL B 1 358 ? 5.52 -22.438 5.414 1 94.38 358 VAL B C 1
ATOM 6423 O O . VAL B 1 358 ? 4.68 -23.344 5.441 1 94.38 358 VAL B O 1
ATOM 6426 N N . SER B 1 359 ? 5.348 -21.281 4.844 1 96 359 SER B N 1
ATOM 6427 C CA . SER B 1 359 ? 4.094 -21.016 4.148 1 96 359 SER B CA 1
ATOM 6428 C C . SER B 1 359 ? 3.896 -21.984 2.982 1 96 359 SER B C 1
ATOM 6430 O O . SER B 1 359 ? 2.779 -22.438 2.73 1 96 359 SER B O 1
ATOM 6432 N N . THR B 1 360 ? 4.938 -22.25 2.322 1 96.62 360 THR B N 1
ATOM 6433 C CA . THR B 1 360 ? 4.887 -23.188 1.199 1 96.62 360 THR B CA 1
ATOM 6434 C C . THR B 1 360 ? 4.566 -24.594 1.68 1 96.62 360 THR B C 1
ATOM 6436 O O . THR B 1 360 ? 3.764 -25.297 1.064 1 96.62 360 THR B O 1
ATOM 6439 N N . ALA B 1 361 ? 5.223 -24.984 2.719 1 95.25 361 ALA B N 1
ATOM 6440 C CA . ALA B 1 361 ? 4.953 -26.312 3.295 1 95.25 361 ALA B CA 1
ATOM 6441 C C . ALA B 1 361 ? 3.488 -26.438 3.707 1 95.25 361 ALA B C 1
ATOM 6443 O O . ALA B 1 361 ? 2.865 -27.469 3.488 1 95.25 361 ALA B O 1
ATOM 6444 N N . ALA B 1 362 ? 2.984 -25.406 4.309 1 96.06 362 ALA B N 1
ATOM 6445 C CA . ALA B 1 362 ? 1.585 -25.391 4.723 1 96.06 362 ALA B CA 1
ATOM 6446 C C . ALA B 1 362 ? 0.655 -25.516 3.518 1 96.06 362 ALA B C 1
ATOM 6448 O O . ALA B 1 362 ? -0.344 -26.234 3.568 1 96.06 362 ALA B O 1
ATOM 6449 N N . TRP B 1 363 ? 0.961 -24.828 2.527 1 97.31 363 TRP B N 1
ATOM 6450 C CA . TRP B 1 363 ? 0.185 -24.922 1.294 1 97.31 363 TRP B CA 1
ATOM 6451 C C . TRP B 1 363 ? 0.199 -26.344 0.739 1 97.31 363 TRP B C 1
ATOM 6453 O O . TRP B 1 363 ? -0.837 -26.859 0.316 1 97.31 363 TRP B O 1
ATOM 6463 N N . HIS B 1 364 ? 1.321 -27 0.726 1 96.12 364 HIS B N 1
ATOM 6464 C CA . HIS B 1 364 ? 1.46 -28.375 0.248 1 96.12 364 HIS B CA 1
ATOM 6465 C C . HIS B 1 364 ? 0.615 -29.344 1.078 1 96.12 364 HIS B C 1
ATOM 6467 O O . HIS B 1 364 ? 0.048 -30.297 0.544 1 96.12 364 HIS B O 1
ATOM 6473 N N . GLN B 1 365 ? 0.602 -29.047 2.326 1 94.12 365 GLN B N 1
ATOM 6474 C CA . GLN B 1 365 ? -0.246 -29.875 3.182 1 94.12 365 GLN B CA 1
ATOM 6475 C C . GLN B 1 365 ? -1.716 -29.734 2.797 1 94.12 365 GLN B C 1
ATOM 6477 O O . GLN B 1 365 ? -2.443 -30.734 2.734 1 94.12 365 GLN B O 1
ATOM 6482 N N . ARG B 1 366 ? -2.104 -28.578 2.531 1 96.56 366 ARG B N 1
ATOM 6483 C CA . ARG B 1 366 ? -3.5 -28.328 2.188 1 96.56 366 ARG B CA 1
ATOM 6484 C C . ARG B 1 366 ? -3.859 -28.969 0.854 1 96.56 366 ARG B C 1
ATOM 6486 O O . ARG B 1 366 ? -4.879 -29.656 0.746 1 96.56 366 ARG B O 1
ATOM 6493 N N . ILE B 1 367 ? -3.029 -28.812 -0.132 1 96.25 367 ILE B N 1
ATOM 6494 C CA . ILE B 1 367 ? -3.254 -29.406 -1.443 1 96.25 367 ILE B CA 1
ATOM 6495 C C . ILE B 1 367 ? -3.197 -30.938 -1.335 1 96.25 367 ILE B C 1
ATOM 6497 O O . ILE B 1 367 ? -3.984 -31.641 -1.974 1 96.25 367 ILE B O 1
ATOM 6501 N N . GLY B 1 368 ? -2.266 -31.359 -0.541 1 93.19 368 GLY B N 1
ATOM 6502 C CA . GLY B 1 368 ? -2.174 -32.781 -0.289 1 93.19 368 GLY B CA 1
ATOM 6503 C C . GLY B 1 368 ? -3.457 -33.375 0.267 1 93.19 368 GLY B C 1
ATOM 6504 O O . GLY B 1 368 ? -3.842 -34.5 -0.097 1 93.19 368 GLY B O 1
ATOM 6505 N N . ALA B 1 369 ? -4.062 -32.625 1.131 1 93.38 369 ALA B N 1
ATOM 6506 C CA . ALA B 1 369 ? -5.316 -33.094 1.724 1 93.38 369 ALA B CA 1
ATOM 6507 C C . ALA B 1 369 ? -6.391 -33.281 0.657 1 93.38 369 ALA B C 1
ATOM 6509 O O . ALA B 1 369 ? -7.16 -34.25 0.701 1 93.38 369 ALA B O 1
ATOM 6510 N N . PHE B 1 370 ? -6.477 -32.375 -0.268 1 94.44 370 PHE B N 1
ATOM 6511 C CA . PHE B 1 370 ? -7.438 -32.5 -1.358 1 94.44 370 PHE B CA 1
ATOM 6512 C C . PHE B 1 370 ? -7.121 -33.719 -2.219 1 94.44 370 PHE B C 1
ATOM 6514 O O . PHE B 1 370 ? -8.023 -34.469 -2.607 1 94.44 370 PHE B O 1
ATOM 6521 N N . LEU B 1 371 ? -5.895 -33.906 -2.506 1 92.56 371 LEU B N 1
ATOM 6522 C CA . LEU B 1 371 ? -5.484 -35 -3.373 1 92.56 371 LEU B CA 1
ATOM 6523 C C . LEU B 1 371 ? -5.723 -36.344 -2.697 1 92.56 371 LEU B C 1
ATOM 6525 O O . LEU B 1 371 ? -6.098 -37.312 -3.355 1 92.56 371 LEU B O 1
ATOM 6529 N N . GLU B 1 372 ? -5.441 -36.375 -1.426 1 89.62 372 GLU B N 1
ATOM 6530 C CA . GLU B 1 372 ? -5.703 -37.594 -0.675 1 89.62 372 GLU B CA 1
ATOM 6531 C C . GLU B 1 372 ? -7.188 -37.938 -0.68 1 89.62 372 GLU B C 1
ATOM 6533 O O . GLU B 1 372 ? -7.562 -39.125 -0.818 1 89.62 372 GLU B O 1
ATOM 6538 N N . ALA B 1 373 ? -7.961 -37 -0.458 1 88.44 373 ALA B N 1
ATOM 6539 C CA . ALA B 1 373 ? -9.406 -37.188 -0.498 1 88.44 373 ALA B CA 1
ATOM 6540 C C . ALA B 1 373 ? -9.852 -37.688 -1.875 1 88.44 373 ALA B C 1
ATOM 6542 O O . ALA B 1 373 ? -10.719 -38.562 -1.982 1 88.44 373 ALA B O 1
ATOM 6543 N N . LYS B 1 374 ? -9.312 -37.188 -2.832 1 86.94 374 LYS B N 1
ATOM 6544 C CA . LYS B 1 374 ? -9.641 -37.594 -4.199 1 86.94 374 LYS B CA 1
ATOM 6545 C C . LYS B 1 374 ? -9.195 -39 -4.48 1 86.94 374 LYS B C 1
ATOM 6547 O O . LYS B 1 374 ? -9.93 -39.781 -5.105 1 86.94 374 LYS B O 1
ATOM 6552 N N . ARG B 1 375 ? -8.062 -39.344 -4.043 1 85.81 375 ARG B N 1
ATOM 6553 C CA . ARG B 1 375 ? -7.531 -40.688 -4.238 1 85.81 375 ARG B CA 1
ATOM 6554 C C . ARG B 1 375 ? -8.406 -41.719 -3.537 1 85.81 375 ARG B C 1
ATOM 6556 O O . ARG B 1 375 ? -8.562 -42.844 -4.027 1 85.81 375 ARG B O 1
ATOM 6563 N N . SER B 1 376 ? -8.82 -41.281 -2.475 1 85.56 376 SER B N 1
ATOM 6564 C CA . SER B 1 376 ? -9.695 -42.156 -1.73 1 85.56 376 SER B CA 1
ATOM 6565 C C . SER B 1 376 ? -11.016 -42.375 -2.459 1 85.56 376 SER B C 1
ATOM 6567 O O . SER B 1 376 ? -11.555 -43.5 -2.471 1 85.56 376 SER B O 1
ATOM 6569 N N . ALA B 1 377 ? -11.453 -41.406 -3.072 1 82.38 377 ALA B N 1
ATOM 6570 C CA . ALA B 1 377 ? -12.727 -41.469 -3.773 1 82.38 377 ALA B CA 1
ATOM 6571 C C . ALA B 1 377 ? -12.57 -42.094 -5.156 1 82.38 377 ALA B C 1
ATOM 6573 O O . ALA B 1 377 ? -13.492 -42.75 -5.652 1 82.38 377 ALA B O 1
ATOM 6574 N N . PHE B 1 378 ? -11.352 -41.906 -5.664 1 81.31 378 PHE B N 1
ATOM 6575 C CA . PHE B 1 378 ? -11.086 -42.406 -7.004 1 81.31 378 PHE B CA 1
ATOM 6576 C C . PHE B 1 378 ? -9.734 -43.125 -7.066 1 81.31 378 PHE B C 1
ATOM 6578 O O . PHE B 1 378 ? -8.789 -42.594 -7.664 1 81.31 378 PHE B O 1
ATOM 6585 N N . PRO B 1 379 ? -9.625 -44.25 -6.633 1 77.56 379 PRO B N 1
ATOM 6586 C CA . PRO B 1 379 ? -8.344 -44.969 -6.492 1 77.56 379 PRO B CA 1
ATOM 6587 C C . PRO B 1 379 ? -7.672 -45.219 -7.832 1 77.56 379 PRO B C 1
ATOM 6589 O O . PRO B 1 379 ? -6.453 -45.406 -7.895 1 77.56 379 PRO B O 1
ATOM 6592 N N . GLU B 1 380 ? -8.406 -45.281 -8.836 1 71.75 380 GLU B N 1
ATOM 6593 C CA . GLU B 1 380 ? -7.852 -45.625 -10.141 1 71.75 380 GLU B CA 1
ATOM 6594 C C . GLU B 1 380 ? -7.254 -44.406 -10.836 1 71.75 380 GLU B C 1
ATOM 6596 O O . GLU B 1 380 ? -6.574 -44.531 -11.852 1 71.75 380 GLU B O 1
ATOM 6601 N N . GLU B 1 381 ? -7.531 -43.406 -10.25 1 69.38 381 GLU B N 1
ATOM 6602 C CA . GLU B 1 381 ? -7.094 -42.156 -10.906 1 69.38 381 GLU B CA 1
ATOM 6603 C C . GLU B 1 381 ? -5.586 -41.969 -10.766 1 69.38 381 GLU B C 1
ATOM 6605 O O . GLU B 1 381 ? -4.992 -42.375 -9.758 1 69.38 381 GLU B O 1
ATOM 6610 N N . ASP B 1 382 ? -5.062 -41.438 -11.82 1 68.31 382 ASP B N 1
ATOM 6611 C CA . ASP B 1 382 ? -3.635 -41.125 -11.883 1 68.31 382 ASP B CA 1
ATOM 6612 C C . ASP B 1 382 ? -3.219 -40.188 -10.75 1 68.31 382 ASP B C 1
ATOM 6614 O O . ASP B 1 382 ? -3.918 -39.219 -10.453 1 68.31 382 ASP B O 1
ATOM 6618 N N . ARG B 1 383 ? -2.225 -40.719 -10.164 1 76.88 383 ARG B N 1
ATOM 6619 C CA . ARG B 1 383 ? -1.649 -39.906 -9.094 1 76.88 383 ARG B CA 1
ATOM 6620 C C . ARG B 1 383 ? -0.753 -38.812 -9.648 1 76.88 383 ARG B C 1
ATOM 6622 O O . ARG B 1 383 ? 0.343 -39.062 -10.141 1 76.88 383 ARG B O 1
ATOM 6629 N N . ARG B 1 384 ? -1.245 -37.625 -9.656 1 79.19 384 ARG B N 1
ATOM 6630 C CA . ARG B 1 384 ? -0.465 -36.469 -10.141 1 79.19 384 ARG B CA 1
ATOM 6631 C C . ARG B 1 384 ? 0.327 -35.844 -9.008 1 79.19 384 ARG B C 1
ATOM 6633 O O . ARG B 1 384 ? -0.154 -35.75 -7.879 1 79.19 384 ARG B O 1
ATOM 6640 N N . ALA B 1 385 ? 1.548 -35.469 -9.477 1 87.19 385 ALA B N 1
ATOM 6641 C CA . ALA B 1 385 ? 2.393 -34.719 -8.539 1 87.19 385 ALA B CA 1
ATOM 6642 C C . ALA B 1 385 ? 1.843 -33.344 -8.281 1 87.19 385 ALA B C 1
ATOM 6644 O O . ALA B 1 385 ? 1.169 -32.75 -9.141 1 87.19 385 ALA B O 1
ATOM 6645 N N . ILE B 1 386 ? 2.1 -32.875 -7.141 1 94.38 386 ILE B N 1
ATOM 6646 C CA . ILE B 1 386 ? 1.704 -31.516 -6.805 1 94.38 386 ILE B CA 1
ATOM 6647 C C . ILE B 1 386 ? 2.465 -30.531 -7.688 1 94.38 386 ILE B C 1
ATOM 6649 O O . ILE B 1 386 ? 3.666 -30.688 -7.91 1 94.38 386 ILE B O 1
ATOM 6653 N N . ALA B 1 387 ? 1.763 -29.547 -8.203 1 96.38 387 ALA B N 1
ATOM 6654 C CA . ALA B 1 387 ? 2.338 -28.547 -9.086 1 96.38 387 ALA B CA 1
ATOM 6655 C C . ALA B 1 387 ? 3.455 -27.766 -8.391 1 96.38 387 ALA B C 1
ATOM 6657 O O . ALA B 1 387 ? 3.359 -27.469 -7.203 1 96.38 387 ALA B O 1
ATOM 6658 N N . THR B 1 388 ? 4.48 -27.469 -9.18 1 98 388 THR B N 1
ATOM 6659 C CA . THR B 1 388 ? 5.582 -26.656 -8.68 1 98 388 THR B CA 1
ATOM 6660 C C . THR B 1 388 ? 5.164 -25.188 -8.57 1 98 388 THR B C 1
ATOM 6662 O O . THR B 1 388 ? 4.59 -24.625 -9.508 1 98 388 THR B O 1
ATOM 6665 N N . LEU B 1 389 ? 5.469 -24.562 -7.477 1 98.31 389 LEU B N 1
ATOM 6666 C CA . LEU B 1 389 ? 5.148 -23.156 -7.301 1 98.31 389 LEU B CA 1
ATOM 6667 C C . LEU B 1 389 ? 6.395 -22.281 -7.453 1 98.31 389 LEU B C 1
ATOM 6669 O O . LEU B 1 389 ? 7.395 -22.5 -6.762 1 98.31 389 LEU B O 1
ATOM 6673 N N . PRO B 1 390 ? 6.371 -21.359 -8.398 1 98.75 390 PRO B N 1
ATOM 6674 C CA . PRO B 1 390 ? 7.398 -20.328 -8.352 1 98.75 390 PRO B CA 1
ATOM 6675 C C . PRO B 1 390 ? 7.211 -19.359 -7.188 1 98.75 390 PRO B C 1
ATOM 6677 O O . PRO B 1 390 ? 6.105 -18.844 -6.973 1 98.75 390 PRO B O 1
ATOM 6680 N N . GLN B 1 391 ? 8.227 -19.172 -6.418 1 98.56 391 GLN B N 1
ATOM 6681 C CA . GLN B 1 391 ? 8.188 -18.297 -5.25 1 98.56 391 GLN B CA 1
ATOM 6682 C C . GLN B 1 391 ? 9.188 -17.156 -5.383 1 98.56 391 GLN B C 1
ATOM 6684 O O . GLN B 1 391 ? 10.242 -17.312 -5.992 1 98.56 391 GLN B O 1
ATOM 6689 N N . LEU B 1 392 ? 8.812 -16.016 -4.754 1 98.56 392 LEU B N 1
ATOM 6690 C CA . LEU B 1 392 ? 9.688 -14.859 -4.844 1 98.56 392 LEU B CA 1
ATOM 6691 C C . LEU B 1 392 ? 10.078 -14.367 -3.455 1 98.56 392 LEU B C 1
ATOM 6693 O O . LEU B 1 392 ? 9.25 -14.328 -2.545 1 98.56 392 LEU B O 1
ATOM 6697 N N . LEU B 1 393 ? 11.32 -14.086 -3.297 1 98 393 LEU B N 1
ATOM 6698 C CA . LEU B 1 393 ? 11.875 -13.422 -2.119 1 98 393 LEU B CA 1
ATOM 6699 C C . LEU B 1 393 ? 12.539 -12.102 -2.502 1 98 393 LEU B C 1
ATOM 6701 O O . LEU B 1 393 ? 13.453 -12.086 -3.33 1 98 393 LEU B O 1
ATOM 6705 N N . VAL B 1 394 ? 12.039 -11.031 -1.949 1 97.81 394 VAL B N 1
ATOM 6706 C CA . VAL B 1 394 ? 12.633 -9.719 -2.201 1 97.81 394 VAL B CA 1
ATOM 6707 C C . VAL B 1 394 ? 13.531 -9.32 -1.03 1 97.81 394 VAL B C 1
ATOM 6709 O O . VAL B 1 394 ? 13.062 -9.203 0.105 1 97.81 394 VAL B O 1
ATOM 6712 N N . LEU B 1 395 ? 14.734 -9.18 -1.264 1 94.5 395 LEU B N 1
ATOM 6713 C CA . LEU B 1 395 ? 15.719 -8.742 -0.275 1 94.5 395 LEU B CA 1
ATOM 6714 C C . LEU B 1 395 ? 16.203 -7.328 -0.579 1 94.5 395 LEU B C 1
ATOM 6716 O O . LEU B 1 395 ? 16.953 -7.113 -1.533 1 94.5 395 LEU B O 1
ATOM 6720 N N . GLU B 1 396 ? 15.719 -6.402 0.276 1 85.5 396 GLU B N 1
ATOM 6721 C CA . GLU B 1 396 ? 15.938 -4.992 -0.019 1 85.5 396 GLU B CA 1
ATOM 6722 C C . GLU B 1 396 ? 15.281 -4.594 -1.337 1 85.5 396 GLU B C 1
ATOM 6724 O O . GLU B 1 396 ? 14.055 -4.559 -1.438 1 85.5 396 GLU B O 1
ATOM 6729 N N . GLN B 1 397 ? 16.141 -4.551 -2.373 1 93.31 397 GLN B N 1
ATOM 6730 C CA . GLN B 1 397 ? 15.578 -4.145 -3.654 1 93.31 397 GLN B CA 1
ATOM 6731 C C . GLN B 1 397 ? 15.789 -5.223 -4.715 1 93.31 397 GLN B C 1
ATOM 6733 O O . GLN B 1 397 ? 15.391 -5.051 -5.871 1 93.31 397 GLN B O 1
ATOM 6738 N N . GLU B 1 398 ? 16.281 -6.375 -4.305 1 96.31 398 GLU B N 1
ATOM 6739 C CA . GLU B 1 398 ? 16.578 -7.449 -5.25 1 96.31 398 GLU B CA 1
ATOM 6740 C C . GLU B 1 398 ? 15.531 -8.562 -5.164 1 96.31 398 GLU B C 1
ATOM 6742 O O . GLU B 1 398 ? 15.18 -9.008 -4.07 1 96.31 398 GLU B O 1
ATOM 6747 N N . TRP B 1 399 ? 15.109 -9.016 -6.305 1 98.12 399 TRP B N 1
ATOM 6748 C CA . TRP B 1 399 ? 14.117 -10.078 -6.391 1 98.12 399 TRP B CA 1
ATOM 6749 C C . TRP B 1 399 ? 14.773 -11.422 -6.684 1 98.12 399 TRP B C 1
ATOM 6751 O O . TRP B 1 399 ? 15.562 -11.539 -7.629 1 98.12 399 TRP B O 1
ATOM 6761 N N . LYS B 1 400 ? 14.453 -12.391 -5.887 1 98 400 LYS B N 1
ATOM 6762 C CA . LYS B 1 400 ? 14.969 -13.75 -6.035 1 98 400 LYS B CA 1
ATOM 6763 C C . LYS B 1 400 ? 13.836 -14.742 -6.281 1 98 400 LYS B C 1
ATOM 6765 O O . LYS B 1 400 ? 12.766 -14.633 -5.68 1 98 400 LYS B O 1
ATOM 6770 N N . LEU B 1 401 ? 14.148 -15.68 -7.168 1 98.31 401 LEU B N 1
ATOM 6771 C CA . LEU B 1 401 ? 13.164 -16.688 -7.551 1 98.31 401 LEU B CA 1
ATOM 6772 C C . LEU B 1 401 ? 13.555 -18.062 -7.023 1 98.31 401 LEU B C 1
ATOM 6774 O O . LEU B 1 401 ? 14.727 -18.453 -7.09 1 98.31 401 LEU B O 1
ATOM 6778 N N . TYR B 1 402 ? 12.625 -18.734 -6.465 1 98.25 402 TYR B N 1
ATOM 6779 C CA . TYR B 1 402 ? 12.727 -20.141 -6.062 1 98.25 402 TYR B CA 1
ATOM 6780 C C . TYR B 1 402 ? 11.609 -20.969 -6.691 1 98.25 402 TYR B C 1
ATOM 6782 O O . TYR B 1 402 ? 10.508 -20.453 -6.918 1 98.25 402 TYR B O 1
ATOM 6790 N N . PHE B 1 403 ? 11.898 -22.188 -6.941 1 98.38 403 PHE B N 1
ATOM 6791 C CA . PHE B 1 403 ? 10.875 -23.156 -7.328 1 98.38 403 PHE B CA 1
ATOM 6792 C C . PHE B 1 403 ? 10.633 -24.172 -6.215 1 98.38 403 PHE B C 1
ATOM 6794 O O . PHE B 1 403 ? 11.562 -24.875 -5.789 1 98.38 403 PHE B O 1
ATOM 6801 N N . ALA B 1 404 ? 9.43 -24.188 -5.715 1 98.25 404 ALA B N 1
ATOM 6802 C CA . ALA B 1 404 ? 9.062 -25.172 -4.703 1 98.25 404 ALA B CA 1
ATOM 6803 C C . ALA B 1 404 ? 8.734 -26.516 -5.34 1 98.25 404 ALA B C 1
ATOM 6805 O O . ALA B 1 404 ? 7.637 -26.703 -5.867 1 98.25 404 ALA B O 1
ATOM 6806 N N . CYS B 1 405 ? 9.602 -27.469 -5.168 1 96.62 405 CYS B N 1
ATOM 6807 C CA . CYS B 1 405 ? 9.492 -28.781 -5.812 1 96.62 405 CYS B CA 1
ATOM 6808 C C . CYS B 1 405 ? 9.148 -29.859 -4.793 1 96.62 405 CYS B C 1
ATOM 6810 O O . CYS B 1 405 ? 9.914 -30.109 -3.857 1 96.62 405 CYS B O 1
ATOM 6812 N N . ASP B 1 406 ? 8.062 -30.453 -5.02 1 95.25 406 ASP B N 1
ATOM 6813 C CA . ASP B 1 406 ? 7.688 -31.594 -4.184 1 95.25 406 ASP B CA 1
ATOM 6814 C C . ASP B 1 406 ? 8.414 -32.875 -4.629 1 95.25 406 ASP B C 1
ATOM 6816 O O . ASP B 1 406 ? 8.156 -33.375 -5.723 1 95.25 406 ASP B O 1
ATOM 6820 N N . ARG B 1 407 ? 9.219 -33.438 -3.721 1 93.19 407 ARG B N 1
ATOM 6821 C CA . ARG B 1 407 ? 9.984 -34.625 -4.027 1 93.19 407 ARG B CA 1
ATOM 6822 C C . ARG B 1 407 ? 9.391 -35.844 -3.334 1 93.19 407 ARG B C 1
ATOM 6824 O O . ARG B 1 407 ? 10.062 -36.875 -3.18 1 93.19 407 ARG B O 1
ATOM 6831 N N . GLY B 1 408 ? 8.18 -35.719 -2.922 1 89.75 408 GLY B N 1
ATOM 6832 C CA . GLY B 1 408 ? 7.539 -36.781 -2.184 1 89.75 408 GLY B CA 1
ATOM 6833 C C . GLY B 1 408 ? 7.844 -36.75 -0.698 1 89.75 408 GLY B C 1
ATOM 6834 O O . GLY B 1 408 ? 7.023 -36.312 0.099 1 89.75 408 GLY B O 1
ATOM 6835 N N . ASN B 1 409 ? 9.117 -37.062 -0.347 1 89.44 409 ASN B N 1
ATOM 6836 C CA . ASN B 1 409 ? 9.5 -37.156 1.058 1 89.44 409 ASN B CA 1
ATOM 6837 C C . ASN B 1 409 ? 9.945 -35.781 1.608 1 89.44 409 ASN B C 1
ATOM 6839 O O . ASN B 1 409 ? 10.039 -35.625 2.824 1 89.44 409 ASN B O 1
ATOM 6843 N N . CYS B 1 410 ? 10.203 -34.875 0.733 1 94.19 410 CYS B N 1
ATOM 6844 C CA . CYS B 1 410 ? 10.625 -33.562 1.169 1 94.19 410 CYS B CA 1
ATOM 6845 C C . CYS B 1 410 ? 10.203 -32.5 0.162 1 94.19 410 CYS B C 1
ATOM 6847 O O . CYS B 1 410 ? 9.75 -32.812 -0.938 1 94.19 410 CYS B O 1
ATOM 6849 N N . LEU B 1 411 ? 10.25 -31.297 0.598 1 95.81 411 LEU B N 1
ATOM 6850 C CA . LEU B 1 411 ? 10.055 -30.125 -0.253 1 95.81 411 LEU B CA 1
ATOM 6851 C C . LEU B 1 411 ? 11.383 -29.422 -0.511 1 95.81 411 LEU B C 1
ATOM 6853 O O . LEU B 1 411 ? 12.125 -29.125 0.427 1 95.81 411 LEU B O 1
ATOM 6857 N N . GLU B 1 412 ? 11.703 -29.219 -1.749 1 97.19 412 GLU B N 1
ATOM 6858 C CA . GLU B 1 412 ? 12.914 -28.484 -2.111 1 97.19 412 GLU B CA 1
ATOM 6859 C C . GLU B 1 412 ? 12.57 -27.125 -2.688 1 97.19 412 GLU B C 1
ATOM 6861 O O . GLU B 1 412 ? 11.82 -27.016 -3.656 1 97.19 412 GLU B O 1
ATOM 6866 N N . MET B 1 413 ? 13.078 -26.156 -2.066 1 97.56 413 MET B N 1
ATOM 6867 C CA . MET B 1 413 ? 13.078 -24.812 -2.637 1 97.56 413 MET B CA 1
ATOM 6868 C C . MET B 1 413 ? 14.312 -24.594 -3.504 1 97.56 413 MET B C 1
ATOM 6870 O O . MET B 1 413 ? 15.367 -24.203 -3.002 1 97.56 413 MET B O 1
ATOM 6874 N N . VAL B 1 414 ? 14.156 -24.781 -4.762 1 97.81 414 VAL B N 1
ATOM 6875 C CA . VAL B 1 414 ? 15.297 -24.75 -5.668 1 97.81 414 VAL B CA 1
ATOM 6876 C C . VAL B 1 414 ? 15.547 -23.328 -6.145 1 97.81 414 VAL B C 1
ATOM 6878 O O . VAL B 1 414 ? 14.672 -22.703 -6.742 1 97.81 414 VAL B O 1
ATOM 6881 N N . GLY B 1 415 ? 16.641 -22.797 -5.898 1 94.75 415 GLY B N 1
ATOM 6882 C CA . GLY B 1 415 ? 17.047 -21.422 -6.191 1 94.75 415 GLY B CA 1
ATOM 6883 C C . GLY B 1 415 ? 18.312 -21 -5.457 1 94.75 415 GLY B C 1
ATOM 6884 O O . GLY B 1 415 ? 19.078 -21.859 -5.012 1 94.75 415 GLY B O 1
ATOM 6885 N N . ASP B 1 416 ? 18.641 -19.703 -5.371 1 93.81 416 ASP B N 1
ATOM 6886 C CA . ASP B 1 416 ? 17.859 -18.578 -5.898 1 93.81 416 ASP B CA 1
ATOM 6887 C C . ASP B 1 416 ? 18.328 -18.203 -7.297 1 93.81 416 ASP B C 1
ATOM 6889 O O . ASP B 1 416 ? 19.438 -18.547 -7.703 1 93.81 416 ASP B O 1
ATOM 6893 N N . MET B 1 417 ? 17.469 -17.656 -8.039 1 95.81 417 MET B N 1
ATOM 6894 C CA . MET B 1 417 ? 17.781 -16.938 -9.273 1 95.81 417 MET B CA 1
ATOM 6895 C C . MET B 1 417 ? 17.438 -15.461 -9.156 1 95.81 417 MET B C 1
ATOM 6897 O O . MET B 1 417 ? 16.312 -15.102 -8.773 1 95.81 417 MET B O 1
ATOM 6901 N N . SER B 1 418 ? 18.438 -14.609 -9.43 1 96.81 418 SER B N 1
ATOM 6902 C CA . SER B 1 418 ? 18.156 -13.18 -9.453 1 96.81 418 SER B CA 1
ATOM 6903 C C . SER B 1 418 ? 17.297 -12.812 -10.648 1 96.81 418 SER B C 1
ATOM 6905 O O . SER B 1 418 ? 17.641 -13.109 -11.797 1 96.81 418 SER B O 1
ATOM 6907 N N . VAL B 1 419 ? 16.203 -12.148 -10.367 1 98.06 419 VAL B N 1
ATOM 6908 C CA . VAL B 1 419 ? 15.273 -11.906 -11.461 1 98.06 419 VAL B CA 1
ATOM 6909 C C . VAL B 1 419 ? 14.938 -10.414 -11.531 1 98.06 419 VAL B C 1
ATOM 6911 O O . VAL B 1 419 ? 13.789 -10.047 -11.773 1 98.06 419 VAL B O 1
ATOM 6914 N N . GLY B 1 420 ? 15.875 -9.508 -11.219 1 96.94 420 GLY B N 1
ATOM 6915 C CA . GLY B 1 420 ? 15.688 -8.07 -11.359 1 96.94 420 GLY B CA 1
ATOM 6916 C C . GLY B 1 420 ? 15.688 -7.34 -10.031 1 96.94 420 GLY B C 1
ATOM 6917 O O . GLY B 1 420 ? 16.062 -7.906 -9.008 1 96.94 420 GLY B O 1
ATOM 6918 N N . ASP B 1 421 ? 15.398 -6.031 -10.133 1 96.25 421 ASP B N 1
ATOM 6919 C CA . ASP B 1 421 ? 15.406 -5.16 -8.961 1 96.25 421 ASP B CA 1
ATOM 6920 C C . ASP B 1 421 ? 14.523 -3.936 -9.18 1 96.25 421 ASP B C 1
ATOM 6922 O O . ASP B 1 421 ? 14 -3.729 -10.273 1 96.25 421 ASP B O 1
ATOM 6926 N N . ASN B 1 422 ? 14.367 -3.188 -8.164 1 95.06 422 ASN B N 1
ATOM 6927 C CA . ASN B 1 422 ? 13.617 -1.94 -8.258 1 95.06 422 ASN B CA 1
ATOM 6928 C C . ASN B 1 422 ? 14.539 -0.726 -8.188 1 95.06 422 ASN B C 1
ATOM 6930 O O . ASN B 1 422 ? 14.078 0.396 -7.969 1 95.06 422 ASN B O 1
ATOM 6934 N N . LYS B 1 423 ? 15.797 -0.926 -8.312 1 95.06 423 LYS B N 1
ATOM 6935 C CA . LYS B 1 423 ? 16.766 0.17 -8.25 1 95.06 423 LYS B CA 1
ATOM 6936 C C . LYS B 1 423 ? 16.828 0.919 -9.578 1 95.06 423 LYS B C 1
ATOM 6938 O O . LYS B 1 423 ? 17.156 2.107 -9.609 1 95.06 423 LYS B O 1
ATOM 6943 N N . SER B 1 424 ? 16.594 0.14 -10.602 1 96.31 424 SER B N 1
ATOM 6944 C CA . SER B 1 424 ? 16.719 0.703 -11.938 1 96.31 424 SER B CA 1
ATOM 6945 C C . SER B 1 424 ? 15.492 0.387 -12.789 1 96.31 424 SER B C 1
ATOM 6947 O O . SER B 1 424 ? 14.742 -0.547 -12.492 1 96.31 424 SER B O 1
ATOM 6949 N N . LEU B 1 425 ? 15.359 1.177 -13.82 1 97.75 425 LEU B N 1
ATOM 6950 C CA . LEU B 1 425 ? 14.242 0.987 -14.734 1 97.75 425 LEU B CA 1
ATOM 6951 C C . LEU B 1 425 ? 14.336 -0.365 -15.438 1 97.75 425 LEU B C 1
ATOM 6953 O O . LEU B 1 425 ? 13.328 -1.062 -15.586 1 97.75 425 LEU B O 1
ATOM 6957 N N . ILE B 1 426 ? 15.531 -0.731 -15.852 1 97.44 426 ILE B N 1
ATOM 6958 C CA . ILE B 1 426 ? 15.734 -2.016 -16.516 1 97.44 426 ILE B CA 1
ATOM 6959 C C . ILE B 1 426 ? 15.43 -3.152 -15.547 1 97.44 426 ILE B C 1
ATOM 6961 O O . ILE B 1 426 ? 14.758 -4.121 -15.906 1 97.44 426 ILE B O 1
ATOM 6965 N N . GLY B 1 427 ? 15.938 -3.031 -14.359 1 97.94 427 GLY B N 1
ATOM 6966 C CA . GLY B 1 427 ? 15.625 -4.027 -13.352 1 97.94 427 GLY B CA 1
ATOM 6967 C C . GLY B 1 427 ? 14.133 -4.188 -13.109 1 97.94 427 GLY B C 1
ATOM 6968 O O . GLY B 1 427 ? 13.641 -5.309 -12.969 1 97.94 427 GLY B O 1
ATOM 6969 N N . ALA B 1 428 ? 13.469 -3.076 -13.055 1 98.5 428 ALA B N 1
ATOM 6970 C CA . ALA B 1 428 ? 12.023 -3.098 -12.844 1 98.5 428 ALA B CA 1
ATOM 6971 C C . ALA B 1 428 ? 11.305 -3.771 -14.008 1 98.5 428 ALA B C 1
ATOM 6973 O O . ALA B 1 428 ? 10.352 -4.523 -13.805 1 98.5 428 ALA B O 1
ATOM 6974 N N . TYR B 1 429 ? 11.727 -3.531 -15.227 1 98.44 429 TYR B N 1
ATOM 6975 C CA . TYR B 1 429 ? 11.148 -4.188 -16.391 1 98.44 429 TYR B CA 1
ATOM 6976 C C . TYR B 1 429 ? 11.344 -5.699 -16.312 1 98.44 429 TYR B C 1
ATOM 6978 O O . TYR B 1 429 ? 10.469 -6.465 -16.734 1 98.44 429 TYR B O 1
ATOM 6986 N N . ILE B 1 430 ? 12.484 -6.086 -15.875 1 98.5 430 ILE B N 1
ATOM 6987 C CA . ILE B 1 430 ? 12.758 -7.516 -15.766 1 98.5 430 ILE B CA 1
ATOM 6988 C C . ILE B 1 430 ? 11.797 -8.148 -14.766 1 98.5 430 ILE B C 1
ATOM 6990 O O . ILE B 1 430 ? 11.219 -9.211 -15.039 1 98.5 430 ILE B O 1
ATOM 6994 N N . VAL B 1 431 ? 11.625 -7.516 -13.625 1 98.81 431 VAL B N 1
ATOM 6995 C CA . VAL B 1 431 ? 10.703 -8.031 -12.617 1 98.81 431 VAL B CA 1
ATOM 6996 C C . VAL B 1 431 ? 9.305 -8.164 -13.219 1 98.81 431 VAL B C 1
ATOM 6998 O O . VAL B 1 431 ? 8.641 -9.188 -13.047 1 98.81 431 VAL B O 1
ATOM 7001 N N . VAL B 1 432 ? 8.859 -7.152 -13.914 1 98.75 432 VAL B N 1
ATOM 7002 C CA . VAL B 1 432 ? 7.535 -7.148 -14.531 1 98.75 432 VAL B CA 1
ATOM 7003 C C . VAL B 1 432 ? 7.414 -8.32 -15.508 1 98.75 432 VAL B C 1
ATOM 7005 O O . VAL B 1 432 ? 6.414 -9.039 -15.492 1 98.75 432 VAL B O 1
ATOM 7008 N N . ALA B 1 433 ? 8.422 -8.469 -16.312 1 98.62 433 ALA B N 1
ATOM 7009 C CA . ALA B 1 433 ? 8.406 -9.539 -17.312 1 98.62 433 ALA B CA 1
ATOM 7010 C C . ALA B 1 433 ? 8.359 -10.914 -16.641 1 98.62 433 ALA B C 1
ATOM 7012 O O . ALA B 1 433 ? 7.637 -11.805 -17.094 1 98.62 433 ALA B O 1
ATOM 7013 N N . VAL B 1 434 ? 9.102 -11.094 -15.617 1 98.75 434 VAL B N 1
ATOM 7014 C CA . VAL B 1 434 ? 9.148 -12.367 -14.914 1 98.75 434 VAL B CA 1
ATOM 7015 C C . VAL B 1 434 ? 7.805 -12.648 -14.25 1 98.75 434 VAL B C 1
ATOM 7017 O O . VAL B 1 434 ? 7.289 -13.766 -14.32 1 98.75 434 VAL B O 1
ATOM 7020 N N . VAL B 1 435 ? 7.25 -11.641 -13.602 1 98.88 435 VAL B N 1
ATOM 7021 C CA . VAL B 1 435 ? 5.949 -11.805 -12.961 1 98.88 435 VAL B CA 1
ATOM 7022 C C . VAL B 1 435 ? 4.902 -12.18 -14 1 98.88 435 VAL B C 1
ATOM 7024 O O . VAL B 1 435 ? 4.008 -12.984 -13.734 1 98.88 435 VAL B O 1
ATOM 7027 N N . ARG B 1 436 ? 5.02 -11.656 -15.172 1 98.69 436 ARG B N 1
ATOM 7028 C CA . ARG B 1 436 ? 4.086 -11.984 -16.234 1 98.69 436 ARG B CA 1
ATOM 7029 C C . ARG B 1 436 ? 4.258 -1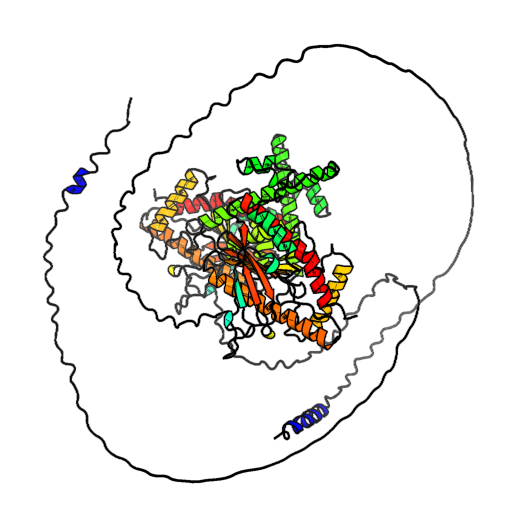3.43 -16.688 1 98.69 436 ARG B C 1
ATOM 7031 O O . ARG B 1 436 ? 3.275 -14.109 -17 1 98.69 436 ARG B O 1
ATOM 7038 N N . GLU B 1 437 ? 5.504 -13.891 -16.719 1 98.75 437 GLU B N 1
ATOM 7039 C CA . GLU B 1 437 ? 5.723 -15.297 -17.047 1 98.75 437 GLU B CA 1
ATOM 7040 C C . GLU B 1 437 ? 5.145 -16.219 -15.984 1 98.75 437 GLU B C 1
ATOM 7042 O O . GLU B 1 437 ? 4.613 -17.281 -16.297 1 98.75 437 GLU B O 1
ATOM 7047 N N . ILE B 1 438 ? 5.258 -15.805 -14.742 1 98.88 438 ILE B N 1
ATOM 7048 C CA . ILE B 1 438 ? 4.645 -16.562 -13.656 1 98.88 438 ILE B CA 1
ATOM 7049 C C . ILE B 1 438 ? 3.127 -16.578 -13.828 1 98.88 438 ILE B C 1
ATOM 7051 O O . ILE B 1 438 ? 2.484 -17.609 -13.656 1 98.88 438 ILE B O 1
ATOM 7055 N N . ALA B 1 439 ? 2.576 -15.438 -14.172 1 98.88 439 ALA B N 1
ATOM 7056 C CA . ALA B 1 439 ? 1.138 -15.344 -14.406 1 98.88 439 ALA B CA 1
ATOM 7057 C C . ALA B 1 439 ? 0.707 -16.266 -15.555 1 98.88 439 ALA B C 1
ATOM 7059 O O . ALA B 1 439 ? -0.351 -16.891 -15.484 1 98.88 439 ALA B O 1
ATOM 7060 N N . ARG B 1 440 ? 1.494 -16.328 -16.609 1 98.5 440 ARG B N 1
ATOM 7061 C CA . ARG B 1 440 ? 1.193 -17.234 -17.719 1 98.5 440 ARG B CA 1
ATOM 7062 C C . ARG B 1 440 ? 1.222 -18.688 -17.266 1 98.5 440 ARG B C 1
ATOM 7064 O O . ARG B 1 440 ? 0.358 -19.469 -17.656 1 98.5 440 ARG B O 1
ATOM 7071 N N . TYR B 1 441 ? 2.217 -19.031 -16.547 1 98.62 441 TYR B N 1
ATOM 7072 C CA . TYR B 1 441 ? 2.281 -20.375 -15.953 1 98.62 441 TYR B CA 1
ATOM 7073 C C . TYR B 1 441 ? 1.031 -20.672 -15.141 1 98.62 441 TYR B C 1
ATOM 7075 O O . TYR B 1 441 ? 0.468 -21.766 -15.227 1 98.62 441 TYR B O 1
ATOM 7083 N N . MET B 1 442 ? 0.531 -19.703 -14.289 1 98.62 442 MET B N 1
ATOM 7084 C CA . MET B 1 442 ? -0.626 -19.859 -13.414 1 98.62 442 MET B CA 1
ATOM 7085 C C . MET B 1 442 ? -1.896 -20.094 -14.234 1 98.62 442 MET B C 1
ATOM 7087 O O . MET B 1 442 ? -2.76 -20.875 -13.844 1 98.62 442 MET B O 1
ATOM 7091 N N . THR B 1 443 ? -2.014 -19.406 -15.406 1 97.5 443 THR B N 1
ATOM 7092 C CA . THR B 1 443 ? -3.248 -19.469 -16.188 1 97.5 443 THR B CA 1
ATOM 7093 C C . THR B 1 443 ? -3.232 -20.641 -17.156 1 97.5 443 THR B C 1
ATOM 7095 O O . THR B 1 443 ? -4.195 -20.859 -17.891 1 97.5 443 THR B O 1
ATOM 7098 N N . SER B 1 444 ? -2.129 -21.406 -17.172 1 97.31 444 SER B N 1
ATOM 7099 C CA . SER B 1 444 ? -2.031 -22.578 -18.047 1 97.31 444 SER B CA 1
ATOM 7100 C C . SER B 1 444 ? -1.751 -23.844 -17.25 1 97.31 444 SER B C 1
ATOM 7102 O O . SER B 1 444 ? -2.666 -24.438 -16.672 1 97.31 444 SER B O 1
ATOM 7104 N N . THR B 1 445 ? -0.472 -24.062 -17.016 1 97.5 445 THR B N 1
ATOM 7105 C CA . THR B 1 445 ? -0.044 -25.312 -16.391 1 97.5 445 THR B CA 1
ATOM 7106 C C . THR B 1 445 ? -0.632 -25.438 -14.992 1 97.5 445 THR B C 1
ATOM 7108 O O . THR B 1 445 ? -1.158 -26.5 -14.633 1 97.5 445 THR B O 1
ATOM 7111 N N . TYR B 1 446 ? -0.54 -24.5 -14.195 1 98.12 446 TYR B N 1
ATOM 7112 C CA . TYR B 1 446 ? -1.032 -24.516 -12.82 1 98.12 446 TYR B CA 1
ATOM 7113 C C . TYR B 1 446 ? -2.551 -24.656 -12.789 1 98.12 446 TYR B C 1
ATOM 7115 O O . TYR B 1 446 ? -3.098 -25.391 -11.977 1 98.12 446 TYR B O 1
ATOM 7123 N N . LYS B 1 447 ? -3.193 -23.891 -13.594 1 97.62 447 LYS B N 1
ATOM 7124 C CA . LYS B 1 447 ? -4.648 -23.984 -13.672 1 97.62 447 LYS B CA 1
ATOM 7125 C C . LYS B 1 447 ? -5.086 -25.406 -14.039 1 97.62 447 LYS B C 1
ATOM 7127 O O . LYS B 1 447 ? -6.086 -25.906 -13.516 1 97.62 447 LYS B O 1
ATOM 7132 N N . GLU B 1 448 ? -4.379 -26.047 -14.977 1 96.06 448 GLU B N 1
ATOM 7133 C CA . GLU B 1 448 ? -4.664 -27.438 -15.328 1 96.06 448 GLU B CA 1
ATOM 7134 C C . GLU B 1 448 ? -4.539 -28.344 -14.109 1 96.06 448 GLU B C 1
ATOM 7136 O O . GLU B 1 448 ? -5.355 -29.25 -13.914 1 96.06 448 GLU B O 1
ATOM 7141 N N . PHE B 1 449 ? -3.576 -28.156 -13.367 1 96.69 449 PHE B N 1
ATOM 7142 C CA . PHE B 1 449 ? -3.387 -28.906 -12.141 1 96.69 449 PHE B CA 1
ATOM 7143 C C . PHE B 1 449 ? -4.555 -28.688 -11.18 1 96.69 449 PHE B C 1
ATOM 7145 O O . PHE B 1 449 ? -5.086 -29.656 -10.609 1 96.69 449 PHE B O 1
ATOM 7152 N N . ILE B 1 450 ? -4.922 -27.375 -10.977 1 97.12 450 ILE B N 1
ATOM 7153 C CA . ILE B 1 450 ? -6.039 -27.062 -10.094 1 97.12 450 ILE B CA 1
ATOM 7154 C C . ILE B 1 450 ? -7.309 -27.734 -10.609 1 97.12 450 ILE B C 1
ATOM 7156 O O . ILE B 1 450 ? -8.109 -28.25 -9.828 1 97.12 450 ILE B O 1
ATOM 7160 N N . THR B 1 451 ? -7.477 -27.719 -11.906 1 95.5 451 THR B N 1
ATOM 7161 C CA . THR B 1 451 ? -8.617 -28.391 -12.516 1 95.5 451 THR B CA 1
ATOM 7162 C C . THR B 1 451 ? -8.617 -29.875 -12.18 1 95.5 451 THR B C 1
ATOM 7164 O O . THR B 1 451 ? -9.656 -30.453 -11.836 1 95.5 451 THR B O 1
ATOM 7167 N N . HIS B 1 452 ? -7.492 -30.438 -12.273 1 93.5 452 HIS B N 1
ATOM 7168 C CA . HIS B 1 452 ? -7.359 -31.844 -11.969 1 93.5 452 HIS B CA 1
ATOM 7169 C C . HIS B 1 452 ? -7.699 -32.125 -10.508 1 93.5 452 HIS B C 1
ATOM 7171 O O . HIS B 1 452 ? -8.305 -33.156 -10.195 1 93.5 452 HIS B O 1
ATOM 7177 N N . VAL B 1 453 ? -7.25 -31.281 -9.617 1 94.5 453 VAL B N 1
ATOM 7178 C CA . VAL B 1 453 ? -7.48 -31.469 -8.188 1 94.5 453 VAL B CA 1
ATOM 7179 C C . VAL B 1 453 ? -8.984 -31.469 -7.902 1 94.5 453 VAL B C 1
ATOM 7181 O O . VAL B 1 453 ? -9.461 -32.25 -7.078 1 94.5 453 VAL B O 1
ATOM 7184 N N . PHE B 1 454 ? -9.75 -30.688 -8.609 1 93.19 454 PHE B N 1
ATOM 7185 C CA . PHE B 1 454 ? -11.125 -30.453 -8.188 1 93.19 454 PHE B CA 1
ATOM 7186 C C . PHE B 1 454 ? -12.109 -31.078 -9.172 1 93.19 454 PHE B C 1
ATOM 7188 O O . PHE B 1 454 ? -13.32 -31.078 -8.938 1 93.19 454 PHE B O 1
ATOM 7195 N N . GLU B 1 455 ? -11.664 -31.531 -10.227 1 86.31 455 GLU B N 1
ATOM 7196 C CA . GLU B 1 455 ? -12.547 -32.25 -11.141 1 86.31 455 GLU B CA 1
ATOM 7197 C C . GLU B 1 455 ? -12.789 -33.688 -10.664 1 86.31 455 GLU B C 1
ATOM 7199 O O . GLU B 1 455 ? -11.875 -34.344 -10.172 1 86.31 455 GLU B O 1
ATOM 7204 N N . PRO B 1 456 ? -14.141 -33.969 -10.797 1 72.88 456 PRO B N 1
ATOM 7205 C CA . PRO B 1 456 ? -14.453 -35.344 -10.391 1 72.88 456 PRO B CA 1
ATOM 7206 C C . PRO B 1 456 ? -13.727 -36.406 -11.227 1 72.88 456 PRO B C 1
ATOM 7208 O O . PRO B 1 456 ? -13.406 -36.156 -12.398 1 72.88 456 PRO B O 1
ATOM 7211 N N . GLY B 1 457 ? -13.039 -37.344 -10.648 1 60.34 457 GLY B N 1
ATOM 7212 C CA . GLY B 1 457 ? -12.398 -38.438 -11.344 1 60.34 457 GLY B CA 1
ATOM 7213 C C . GLY B 1 457 ? -13.266 -39.031 -12.43 1 60.34 457 GLY B C 1
ATOM 7214 O O . GLY B 1 457 ? -14.5 -38.969 -12.367 1 60.34 457 GLY B O 1
ATOM 7215 N N . ILE B 1 458 ? -12.781 -39.188 -13.648 1 46.34 458 ILE B N 1
ATOM 7216 C CA . ILE B 1 458 ? -13.461 -40 -14.664 1 46.34 458 ILE B CA 1
ATOM 7217 C C . ILE B 1 458 ? -13.438 -41.469 -14.258 1 46.34 458 ILE B C 1
ATOM 7219 O O . ILE B 1 458 ? -12.398 -41.969 -13.844 1 46.34 458 ILE B O 1
#

Secondary structure (DSSP, 8-state):
--S-S-TTSHHHHHHHH--------------------------------------------------------------------------------------------------------------GGGBSS-EEEEPPPTTHHHHS-HHHHHHHHHHHHHHTS--S-B-GGGHHHHHHHHTSPPPGGGBPPP-TT--HHHHHHHHHHHHHHHHHHHHHHHHHHHHHHTT--HHHHIIIIIHHHHHHHHTT-TTEEEEE-TT-PBPGGGS-BBTTT--B---PPPSEEEEE-TTSTTS-HHHHHHHHHHHHHHHHS-GGG-SSSSB--GGGTTS-EEEEEEEESSS-HHHHHHHHHHHHHHHHHHHHHHHHHHHHH-TTS--PPPPPEEEEEEETTEEEEEEEEE-SS-EEEEEEEEEEESSSHHHHHHHHHHHHHHHHHIIIIIHHHHHHHHS---/---GGGTHHHHHHHHHHH-------------------------------------------------------------------------------------------------------------GGGBSS-EEEE---TTHHHHS-HHHHHHHHHHHHHHTS--S-B-GGGHHHHHHHHTSPPPGGGBPPP-TT--HHHHHHHHHHHHHHHHHHHHHHHHHHHHHHTT--HHHHIIIIIHHHHHHHHTT-TTEEEEE-TT-PBPGGGS-BBSSS--B---PPPSEEEEE-TTSTTS-HHHHHHHHHHHHHHHTS-GGG-SSSSB--GGGTTS-EEEEEEEESSS-HHHHHHHHHHHHHHHHHHHHHHHHHHHHH-TTS--PPPPPEEEEEEETTEEEEEEEEE-SS-EEEEEEEEEEESSSHHHHHHHHHHHHHHHHHIIIIIHHHHHHHHS---

Solvent-accessible surface area (backbone atoms only — not comparable to full-atom values): 54711 Å² total; per-residue (Å²): 141,76,93,82,82,74,89,75,59,76,68,63,56,69,70,63,62,78,70,68,75,77,72,78,78,74,73,73,77,78,74,77,72,79,70,83,76,78,78,74,85,73,85,88,77,87,90,81,91,80,92,79,91,82,87,90,84,86,91,78,86,89,82,92,81,90,82,86,89,81,89,81,90,80,90,76,88,86,84,86,82,84,88,83,86,81,83,79,78,68,82,64,82,63,74,77,72,81,76,70,84,72,78,71,75,74,76,71,74,74,72,73,66,72,75,75,73,69,74,62,69,78,69,75,75,85,53,56,62,49,26,63,62,21,44,42,82,35,71,65,56,94,64,38,65,76,72,42,60,78,87,47,36,66,55,49,52,53,43,42,34,37,52,72,67,42,42,45,58,38,66,44,84,48,43,67,61,52,28,60,74,69,72,44,89,70,66,72,61,30,30,35,81,73,72,85,80,63,55,69,67,58,45,53,52,49,38,52,52,51,51,51,49,50,53,50,47,52,50,31,28,49,41,37,51,50,37,60,75,34,59,52,52,55,70,42,43,38,48,52,28,54,46,52,48,52,53,60,35,33,63,90,39,83,45,42,45,78,41,75,27,68,80,34,50,68,29,75,91,29,54,59,36,30,65,72,87,58,51,67,60,86,79,66,51,43,41,33,34,36,24,42,39,33,74,42,86,89,48,53,70,68,38,36,51,50,34,50,44,46,44,52,56,24,68,69,39,59,82,82,52,48,20,60,38,32,25,67,40,57,70,38,18,70,21,48,70,53,28,47,33,33,75,30,64,71,79,54,70,65,60,48,48,50,38,50,49,50,54,50,51,12,35,49,46,37,49,47,51,51,49,50,53,45,38,70,76,31,68,84,53,82,85,73,77,73,77,67,30,55,32,38,42,29,52,62,54,37,33,28,35,29,37,40,39,71,67,84,72,34,36,34,36,36,21,73,39,73,38,36,26,41,82,39,69,68,27,36,41,38,34,31,44,45,50,36,50,50,48,51,42,42,74,42,61,47,40,53,49,53,47,57,65,61,45,77,76,130,142,87,64,79,84,61,61,71,64,61,57,64,57,55,61,69,61,61,78,69,73,79,73,76,71,80,73,73,81,74,79,78,77,79,66,88,76,85,90,76,85,86,85,86,89,88,85,91,82,84,88,84,86,88,80,88,89,83,88,91,82,88,90,84,91,81,88,90,79,86,76,89,77,88,83,91,86,89,87,83,85,81,80,81,76,88,79,78,81,78,80,76,81,74,77,79,80,80,78,77,80,74,78,73,79,76,77,76,75,76,73,76,69,74,76,78,75,72,76,62,67,78,67,77,76,83,52,57,61,50,26,62,63,22,44,42,81,35,70,65,57,94,62,38,65,76,70,43,60,77,87,49,36,66,55,50,53,53,43,43,33,37,52,73,66,42,41,44,57,38,66,43,84,47,44,67,63,52,28,60,73,68,72,44,90,71,63,69,60,28,28,35,81,72,72,86,80,64,54,68,68,57,45,54,51,49,40,51,53,52,52,51,48,50,52,51,45,52,50,31,28,51,40,36,51,51,36,59,74,33,58,51,52,57,70,42,43,39,50,50,28,54,47,53,48,51,53,60,37,33,64,88,39,83,43,42,45,77,43,76,26,67,80,35,50,69,28,75,91,27,54,60,36,31,67,66,92,61,52,67,63,86,79,62,52,44,42,33,32,35,24,43,38,34,73,42,87,88,47,51,71,68,38,36,52,50,35,49,44,45,43,52,56,24,67,70,39,59,84,83,53,49,20,59,36,31,25,66,38,57,68,37,19,70,21,48,69,52,30,45,33,31,74,32,65,70,76,54,71,65,59,47,48,50,37,50,49,50,54,49,51,12,35,50,47,35,51,45,50,51,47,51,54,45,40,70,76,31,70,84,53,81,85,73,76,73,77,68,31,56,31,39,41,29,54,62,52,36,33,30,36,29,37,39,39,70,68,82,71,33,36,34,38,36,21,75,41,70,38,38,24,41,81,37,69,68,26,36,42,38,35,32,44,43,51,37,49,50,49,50,42,43,72,41,61,47,40,53,50,53,46,57,67,61,45,79,76,129